Protein AF-A0A364LMA4-F1 (afdb_monomer)

Foldseek 3Di:
DDDPVVLVVLLVVLVVCCVVVVDLVSLVVSVVSLCVQQVDPVNCVPDVVVVVVSVVVVVVSVVVLVVVLVVLLVVLVVCLVVLVLLVSLVSLLVNVVSGDDDPVSVVVSQVSNQVSLVSLLVVVPDDDDDPLVQLVVDDCVRWFDPVLVVVLVVLVVCLVVQLPDALLSLLVNLLVLLVNCVQFLDDDPNATNGTDVLCQDPDPRNLVVLCSPRVSVCSNVDPGDDNCVSVVSSVSSNVSSVLNRLVCSLLSLLVSQLSSLVSLLSRFPVVCCVCQCQEPPHPLRSVLSNCSNQLSVDDQQADQDPNFRLHLDFFQFAPVPPQLLSVLLVLLRVCRNCVSLLVSLLSVLCSVPPSVLVNVQSVVVSCCVVPVDDGHRGDDRLSSVLSSLVVLVSLLLSLLLLLFAAPLLRRDDDPVNCVVVVVDLVVLVPQPVVVVVVVQVVDPDDDDDPVNSDDDPPPDDDDDDDDDDDDPDPVNVVVRVSVSVSVVSVLPRCDALLSFFNSSSSHRDHQDDLVALLSLLLLLLSLLCVLLCLDCSRNPPCSLVDLLADSLLSVLSNVLLLFVQWFVSVVLVVVSSVDSPLSVLSSQLSNVSSVVSSVVSSVVSVQFQQDAPDDSDGCVPRSVNSVSRSVSSSCVPVPPVPPPFQFAPFFLDDPVLLVLLCVLFDPVCNVVSVPCRGRTVVVCVVVVHALLNCLCVGLVPQDCPDPVSVVSSVSNNVSSVSSRVVVVVSVVVVVVVVVVVVVVSSVVSVVSNVCCCVPRNVSSVVSSVVSVVRNPDTDLDLLVLLVQLLVLVVSLVVNCVSVVLDDPDLVVSLVVQLVCLSRDVSSVSSLLSSLSSNLSSLVSNVLNAPCVQQPPVSNVCNLVSVVLSCCSSNPNQQRHDRSVSNSNSPRCSSSVSSNVVSCCNPPRNVSSVVSSVVVCVVCVVPPDDPPPPPPPDDDDDDDDDDPSDDPVCNVVVVVVVVVVNRDDDDPDDDDDDDDDDDDDDDDDDDDDDDDDDDDDDDDDDDDDDDDDDDDDDPDPDDDDDDDDDDDDDDDDDDDDDDDDDDDDDDDDDDDDD

Organism: NCBI:txid45073

Secondary structure (DSSP, 8-state):
---HHHHHHHHHHHHHHHHHTT-HHHHHHHHHHHHHHHT-HHHHTT-HHHHHHHHHHHHHHHHHHHHHHHHHHHHHHHHHHTT-HHHHHHHHHHHHHHS---HHHHHHHHHHHHHHHHHHHHHSTTS--SSTTTGGGS-HHHHB-HHHHHHHHHHHHHHHHHTTS-HHHHHHHHHHHHHHHHHHTS-BTTB-TTB-HHHH--SHHHHHHHHHHHHHHHGGG-SS--TTHHHHHHHHHHHHHHHHHHHHHHHHHHHHHHHHHHHHHTS-HHHHHHHGGGSTTGGGHHHHHHHHHHHTT---S--EETTEE---PPPP---TT-HHHHHHHHHHHHHHHTHHHHHHHHHHHIIIIIHHHHHHHHHHHHHHHHH-PPPPPPP--HHHHHHHHHHHHHHHHHHHHHHSPP-GGG----HHHHHHTT--TTGGGGS-HHHHHHHHTT-SSPP--HHHHSPP---PPPPP---------HHHHHHHHHHHHHHHHHHHHS--GGGS-HHHHHTT-----TTSHHHHHHHHHHHHHHHHHTSHHHHGGGGGG--SS-HHHHHHHHHHHT-TTSTTHHHHHHHHTT-HHHHHHHHHHHHHHHHHHHHHHHHHHTTS-------SS-GGGTHHHHHHHHHHHHHHH-SSS-----B-SS-SS-HHHHHHHHTTS-GGGHHHHHHHTTTB-HHHHHTT--GGGGHHHHHTTS-SSSHHHHHHHHHHHHHHHHHHHHHHHHHHHHHHHHHHHHHHHHHHHHHHHHHHHHHT-HHHHHHHHHHHHTTS-----HHHHHHHHHHHHHHHHHHHHHTT---S-HHHHHHHHHHHHHH-HHHHHHHHHHHHHHHHHHHHHHHHS-GGGT-HHHHHTHHHHHHHHHHHHHS-TTTSS-HHHHTTT--HHHHHHHHHHHHIIIIIHHHHHHHHHHHHHH-TT--SSSGGG-TT-----------S--TTSHHHHHHHHHHT-----------PPPPP-------------------------------------------PPP------PPPP-----------------S---

Mean predicted aligned error: 17.6 Å

Solvent-accessible surface area (backbone atoms only — not comparable to full-atom values): 61610 Å² total; per-residue (Å²): 132,88,52,83,65,52,59,55,50,53,40,51,48,29,45,50,48,15,67,75,65,69,32,62,72,31,45,53,55,27,49,59,52,50,50,62,49,65,74,29,70,80,56,37,78,73,34,64,74,54,44,52,48,51,50,52,52,49,49,53,47,50,50,53,53,45,53,51,49,60,47,52,54,50,52,23,53,53,30,40,75,74,67,37,38,41,62,16,44,39,52,49,51,49,55,66,69,78,46,95,68,53,73,69,57,49,52,52,46,53,51,52,42,41,52,42,53,56,48,44,50,66,74,63,64,86,81,76,92,64,72,62,53,60,40,69,65,68,53,65,82,74,49,35,35,68,69,50,54,52,53,50,52,50,50,67,68,44,47,77,58,49,74,70,54,54,70,68,58,34,49,54,46,40,52,53,44,52,47,49,44,63,65,33,64,49,63,55,93,91,37,50,62,39,46,45,59,65,62,69,40,93,46,75,66,13,47,50,49,33,32,72,63,39,23,66,72,51,52,69,76,52,98,61,80,56,95,62,48,56,58,54,43,42,52,50,28,55,46,30,58,47,22,41,53,48,48,51,53,36,53,56,46,33,52,47,51,17,53,36,24,43,50,58,55,70,46,56,70,67,63,50,61,69,51,28,84,30,37,75,61,37,90,55,30,56,65,60,46,39,48,46,23,48,61,44,54,43,66,51,36,62,58,67,60,99,81,34,70,47,40,82,73,74,81,48,54,46,64,88,77,43,60,68,53,40,51,29,47,50,48,53,48,51,52,51,44,46,39,39,60,56,55,43,60,48,44,64,54,28,65,76,64,30,47,59,42,53,50,59,42,48,52,40,52,52,43,26,77,75,70,65,48,83,78,68,67,36,67,74,43,61,56,57,51,38,52,49,53,51,52,48,54,52,50,51,50,52,50,48,60,23,64,35,51,73,51,64,87,37,52,34,72,57,67,68,60,45,62,73,69,64,65,63,73,66,71,57,69,68,63,61,59,65,63,49,54,57,46,69,76,68,58,91,68,87,70,84,54,71,75,72,68,42,80,74,81,79,79,70,73,86,76,77,98,70,81,89,68,82,80,76,50,68,69,55,56,51,46,47,49,50,48,52,55,32,55,52,43,51,72,68,55,62,82,42,78,89,66,44,19,50,50,59,41,51,58,66,60,73,90,64,65,53,84,43,62,42,48,41,38,23,48,53,34,47,48,28,48,53,14,46,62,60,36,59,92,67,48,45,79,58,47,84,73,56,42,85,48,48,55,72,44,37,38,48,43,19,58,39,66,57,34,40,57,50,37,46,31,44,61,57,48,57,52,55,75,67,34,46,65,60,48,52,48,39,51,54,31,38,24,53,48,38,54,50,50,52,49,52,51,24,58,53,42,72,69,42,48,83,68,69,89,64,76,78,60,54,58,86,78,39,50,69,38,46,44,51,26,51,54,27,48,45,61,75,58,41,88,63,70,71,73,72,76,45,60,46,100,61,46,41,39,56,69,72,56,44,53,53,46,48,77,69,40,60,75,90,50,40,66,61,54,58,50,46,35,30,34,39,41,45,63,35,62,76,69,72,51,51,54,52,71,44,49,62,73,63,40,65,93,50,50,80,85,43,73,63,44,38,49,47,52,52,51,48,50,52,52,26,49,52,22,29,55,50,49,51,51,54,51,53,53,49,53,54,48,50,54,48,52,54,49,53,51,52,50,50,39,53,47,46,10,51,51,34,32,64,76,60,27,49,55,58,46,51,51,25,58,48,58,60,65,31,63,80,50,75,69,84,52,66,66,60,43,48,52,54,35,48,55,48,52,52,52,50,49,54,46,35,60,76,69,67,68,85,60,99,42,66,66,60,39,24,56,51,43,29,48,48,42,70,74,34,62,48,49,32,34,23,49,46,42,50,51,28,32,42,44,41,20,51,56,55,43,56,76,70,44,69,40,60,80,51,38,53,69,60,45,74,41,41,66,57,44,53,51,49,27,51,34,48,74,75,40,40,71,70,76,56,51,52,69,81,42,33,47,67,80,69,41,65,57,54,51,48,52,20,46,52,49,34,46,38,65,75,56,45,50,58,34,51,53,49,42,52,50,52,47,52,71,75,48,69,87,72,72,89,75,77,79,90,74,70,90,84,76,88,90,82,89,87,81,96,71,85,77,89,70,65,87,83,47,56,69,60,48,55,59,42,56,70,62,59,75,62,87,83,90,74,93,72,79,93,74,82,79,82,85,95,81,82,90,88,83,85,88,82,87,87,89,83,84,84,90,86,89,87,75,91,78,89,80,85,90,88,86,85,84,87,79,90,80,86,78,90,78,98,78,88,86,86,80,87,84,82,84,90,77,89,79,88,86,87,82,91,79,86,88,80,89,87,81,91,82,85,84,89,87,80,90,88,86,91,79,81,130

Structure (mmCIF, N/CA/C/O backbone):
data_AF-A0A364LMA4-F1
#
_entry.id   AF-A0A364LMA4-F1
#
loop_
_atom_site.group_PDB
_atom_site.id
_atom_site.type_symbol
_atom_site.label_atom_id
_atom_site.label_alt_id
_atom_site.label_comp_id
_atom_site.label_asym_id
_atom_site.label_entity_id
_atom_site.label_seq_id
_atom_site.pdbx_PDB_ins_code
_atom_site.Cartn_x
_atom_site.Cartn_y
_atom_site.Cartn_z
_atom_site.occupancy
_atom_site.B_iso_or_equiv
_atom_site.auth_seq_id
_atom_site.auth_comp_id
_atom_site.auth_asym_id
_atom_site.auth_atom_id
_atom_site.pdbx_PDB_model_num
ATOM 1 N N . MET A 1 1 ? 43.798 24.515 -66.385 1.00 51.62 1 MET A N 1
ATOM 2 C CA . MET A 1 1 ? 43.358 23.100 -66.488 1.00 51.62 1 MET A CA 1
ATOM 3 C C . MET A 1 1 ? 44.584 22.211 -66.308 1.00 51.62 1 MET A C 1
ATOM 5 O O . MET A 1 1 ? 45.626 22.603 -66.818 1.00 51.62 1 MET A O 1
ATOM 9 N N . LYS A 1 2 ? 44.488 21.065 -65.613 1.00 50.16 2 LYS A N 1
ATOM 10 C CA . LYS A 1 2 ? 45.604 20.097 -65.507 1.00 50.16 2 LYS A CA 1
ATOM 11 C C . LYS A 1 2 ? 46.004 19.555 -66.888 1.00 50.16 2 LYS A C 1
ATOM 13 O O . LYS A 1 2 ? 45.158 19.408 -67.772 1.00 50.16 2 LYS A O 1
ATOM 18 N N . ASN A 1 3 ? 47.282 19.243 -67.067 1.00 67.06 3 ASN A N 1
ATOM 19 C CA . ASN A 1 3 ? 47.852 18.698 -68.295 1.00 67.06 3 ASN A CA 1
ATOM 20 C C . ASN A 1 3 ? 47.410 17.232 -68.512 1.00 67.06 3 ASN A C 1
ATOM 22 O O . ASN A 1 3 ? 47.286 16.439 -67.577 1.00 67.06 3 ASN A O 1
ATOM 26 N N . LYS A 1 4 ? 47.229 16.846 -69.781 1.00 59.56 4 LYS A N 1
ATOM 27 C CA . LYS A 1 4 ? 46.900 15.488 -70.257 1.00 59.56 4 LYS A CA 1
ATOM 28 C C . LYS A 1 4 ? 47.832 14.397 -69.697 1.00 59.56 4 LYS A C 1
ATOM 30 O O . LYS A 1 4 ? 47.393 13.262 -69.517 1.00 59.56 4 LYS A O 1
ATOM 35 N N . GLN A 1 5 ? 49.096 14.718 -69.400 1.00 65.06 5 GLN A N 1
ATOM 36 C CA . GLN A 1 5 ? 50.018 13.784 -68.736 1.00 65.06 5 GLN A CA 1
ATOM 37 C C . GLN A 1 5 ? 49.796 13.661 -67.219 1.00 65.06 5 GLN A C 1
ATOM 39 O O . GLN A 1 5 ? 49.974 12.570 -66.676 1.00 65.06 5 GLN A O 1
ATOM 44 N N . GLU A 1 6 ? 49.395 14.736 -66.536 1.00 70.88 6 GLU A N 1
ATOM 45 C CA . GLU A 1 6 ? 49.190 14.748 -65.081 1.00 70.88 6 GLU A CA 1
ATOM 46 C C . GLU A 1 6 ? 48.017 13.856 -64.694 1.00 70.88 6 GLU A C 1
ATOM 48 O O . GLU A 1 6 ? 48.200 12.947 -63.895 1.00 70.88 6 GLU A O 1
ATOM 53 N N . LEU A 1 7 ? 46.862 14.011 -65.352 1.00 65.62 7 LEU A N 1
ATOM 54 C CA . LEU A 1 7 ? 45.680 13.172 -65.108 1.00 65.62 7 LEU A CA 1
ATOM 55 C C . LEU A 1 7 ? 45.976 11.672 -65.306 1.00 65.62 7 LEU A C 1
ATOM 57 O O . LEU A 1 7 ? 45.447 10.830 -64.584 1.00 65.62 7 LEU A O 1
ATOM 61 N N . ARG A 1 8 ? 46.872 11.317 -66.242 1.00 64.31 8 ARG A N 1
ATOM 62 C CA . ARG A 1 8 ? 47.302 9.923 -66.458 1.00 64.31 8 ARG A CA 1
ATOM 63 C C . ARG A 1 8 ? 48.266 9.424 -65.374 1.00 64.31 8 ARG A C 1
ATOM 65 O O . ARG A 1 8 ? 48.234 8.237 -65.052 1.00 64.31 8 ARG A O 1
ATOM 72 N N . ARG A 1 9 ? 49.120 10.293 -64.816 1.00 73.19 9 ARG A N 1
ATOM 73 C CA . ARG A 1 9 ? 49.971 9.978 -63.651 1.00 73.19 9 ARG A CA 1
ATOM 74 C C . ARG A 1 9 ? 49.128 9.840 -62.384 1.00 73.19 9 ARG A C 1
ATOM 76 O O . ARG A 1 9 ? 49.294 8.864 -61.668 1.00 73.19 9 ARG A O 1
ATOM 83 N N . GLU A 1 10 ? 48.191 10.758 -62.170 1.00 73.88 10 GLU A N 1
ATOM 84 C CA . GLU A 1 10 ? 47.238 10.791 -61.059 1.00 73.88 10 GLU A CA 1
ATOM 85 C C . GLU A 1 10 ? 46.357 9.532 -61.053 1.00 73.88 10 GLU A C 1
ATOM 87 O O . GLU A 1 10 ? 46.352 8.805 -60.064 1.00 73.88 10 GLU A O 1
ATOM 92 N N . TYR A 1 11 ? 45.749 9.163 -62.189 1.00 66.56 11 TYR A N 1
ATOM 93 C CA . TYR A 1 11 ? 45.024 7.892 -62.335 1.00 66.56 11 TYR A CA 1
ATOM 94 C C . TYR A 1 11 ? 45.894 6.662 -62.029 1.00 66.56 11 TYR A C 1
ATOM 96 O O . TYR A 1 11 ? 45.489 5.784 -61.269 1.00 66.56 11 TYR A O 1
ATOM 104 N N . LYS A 1 12 ? 47.109 6.586 -62.597 1.00 70.12 12 LYS A N 1
ATOM 105 C CA . LYS A 1 12 ? 48.017 5.450 -62.354 1.00 70.12 12 LYS A CA 1
ATOM 106 C C . LYS A 1 12 ? 48.501 5.381 -60.904 1.00 70.12 12 LYS A C 1
ATOM 108 O O . LYS A 1 12 ? 48.695 4.279 -60.401 1.00 70.12 12 LYS A O 1
ATOM 113 N N . ALA A 1 13 ? 48.684 6.519 -60.237 1.00 73.94 13 ALA A N 1
ATOM 114 C CA . ALA A 1 13 ? 49.004 6.574 -58.817 1.00 73.94 13 ALA A CA 1
ATOM 115 C C . ALA A 1 13 ? 47.819 6.093 -57.969 1.00 73.94 13 ALA A C 1
ATOM 117 O O . ALA A 1 13 ? 48.020 5.247 -57.103 1.00 73.94 13 ALA A O 1
ATOM 118 N N . LEU A 1 14 ? 46.595 6.543 -58.272 1.00 65.44 14 LEU A N 1
ATOM 119 C CA . LEU A 1 14 ? 45.371 6.091 -57.603 1.00 65.44 14 LEU A CA 1
ATOM 120 C C . LEU A 1 14 ? 45.152 4.581 -57.774 1.00 65.44 14 LEU A C 1
ATOM 122 O O . LEU A 1 14 ? 44.964 3.904 -56.771 1.00 65.44 14 LEU A O 1
ATOM 126 N N . ILE A 1 15 ? 45.269 4.022 -58.987 1.00 63.66 15 ILE A N 1
ATOM 127 C CA . ILE A 1 15 ? 45.164 2.564 -59.195 1.00 63.66 15 ILE A CA 1
ATOM 128 C C . ILE A 1 15 ? 46.314 1.797 -58.537 1.00 63.66 15 ILE A C 1
ATOM 130 O O . ILE A 1 15 ? 46.065 0.751 -57.942 1.00 63.66 15 ILE A O 1
ATOM 134 N N . LYS A 1 16 ? 47.562 2.290 -58.575 1.00 71.38 16 LYS A N 1
ATOM 135 C CA . LYS A 1 16 ? 48.663 1.620 -57.863 1.00 71.38 16 LYS A CA 1
ATOM 136 C C . LYS A 1 16 ? 48.410 1.614 -56.351 1.00 71.38 16 LYS A C 1
ATOM 138 O O . LYS A 1 16 ? 48.571 0.573 -55.730 1.00 71.38 16 LYS A O 1
ATOM 143 N N . GLN A 1 17 ? 47.961 2.729 -55.773 1.00 62.47 17 GLN A N 1
ATOM 144 C CA . GLN A 1 17 ? 47.570 2.805 -54.362 1.00 62.47 17 GLN A CA 1
ATOM 145 C C . GLN A 1 17 ? 46.386 1.876 -54.051 1.00 62.47 17 GLN A C 1
ATOM 147 O O . GLN A 1 17 ? 46.438 1.138 -53.074 1.00 62.47 17 GLN A O 1
ATOM 152 N N . ALA A 1 18 ? 45.355 1.853 -54.896 1.00 59.16 18 ALA A N 1
ATOM 153 C CA . ALA A 1 18 ? 44.187 0.996 -54.722 1.00 59.16 18 ALA A CA 1
ATOM 154 C C . ALA A 1 18 ? 44.549 -0.501 -54.760 1.00 59.16 18 ALA A C 1
ATOM 156 O O . ALA A 1 18 ? 44.084 -1.259 -53.913 1.00 59.16 18 ALA A O 1
ATOM 157 N N . LYS A 1 19 ? 45.446 -0.914 -55.669 1.00 59.12 19 LYS A N 1
ATOM 158 C CA . LYS A 1 19 ? 45.967 -2.289 -55.747 1.00 59.12 19 LYS A CA 1
ATOM 159 C C . LYS A 1 19 ? 46.896 -2.642 -54.583 1.00 59.12 19 LYS A C 1
ATOM 161 O O . LYS A 1 19 ? 46.720 -3.689 -53.972 1.00 59.12 19 LYS A O 1
ATOM 166 N N . THR A 1 20 ? 47.867 -1.787 -54.256 1.00 62.53 20 THR A N 1
ATOM 167 C CA . THR A 1 20 ? 48.863 -2.060 -53.202 1.00 62.53 20 THR A CA 1
ATOM 168 C C . THR A 1 20 ? 48.271 -2.006 -51.790 1.00 62.53 20 THR A C 1
ATOM 170 O O . THR A 1 20 ? 48.684 -2.792 -50.946 1.00 62.53 20 THR A O 1
ATOM 173 N N . PHE A 1 21 ? 47.290 -1.135 -51.532 1.00 51.31 21 PHE A N 1
ATOM 174 C CA . PHE A 1 21 ? 46.684 -0.940 -50.205 1.00 51.31 21 PHE A CA 1
ATOM 175 C C . PHE A 1 21 ? 45.222 -1.418 -50.112 1.00 51.31 21 PHE A C 1
ATOM 177 O O . PHE A 1 21 ? 44.531 -1.058 -49.165 1.00 51.31 21 PHE A O 1
ATOM 184 N N . LYS A 1 22 ? 44.725 -2.172 -51.109 1.00 56.25 22 LYS A N 1
ATOM 185 C CA . LYS A 1 22 ? 43.326 -2.655 -51.224 1.00 56.25 22 LYS A CA 1
ATOM 186 C C . LYS A 1 22 ? 42.257 -1.574 -50.961 1.00 56.25 22 LYS A C 1
ATOM 188 O O . LYS A 1 22 ? 41.196 -1.849 -50.412 1.00 56.25 22 LYS A O 1
ATOM 193 N N . ASN A 1 23 ? 42.540 -0.323 -51.326 1.00 56.50 23 ASN A N 1
ATOM 194 C CA . ASN A 1 23 ? 41.771 0.830 -50.859 1.00 56.50 23 ASN A CA 1
ATOM 195 C C . ASN A 1 23 ? 40.605 1.177 -51.808 1.00 56.50 23 ASN A C 1
ATOM 197 O O . ASN A 1 23 ? 40.807 1.766 -52.871 1.00 56.50 23 ASN A O 1
ATOM 201 N N . GLU A 1 24 ? 39.378 0.849 -51.399 1.00 51.91 24 GLU A N 1
ATOM 202 C CA . GLU A 1 24 ? 38.135 1.063 -52.161 1.00 51.91 24 GLU A CA 1
ATOM 203 C C . GLU A 1 24 ? 37.898 2.543 -52.517 1.00 51.91 24 GLU A C 1
ATOM 205 O O . GLU A 1 24 ? 37.642 2.879 -53.674 1.00 51.91 24 GLU A O 1
ATOM 210 N N . LYS A 1 25 ? 38.144 3.465 -51.575 1.00 58.50 25 LYS A N 1
ATOM 211 C CA . LYS A 1 25 ? 38.061 4.922 -51.806 1.00 58.50 25 LYS A CA 1
ATOM 212 C C . LYS A 1 25 ? 39.024 5.385 -52.913 1.00 58.50 25 LYS A C 1
ATOM 214 O O . LYS A 1 25 ? 38.709 6.325 -53.645 1.00 58.50 25 LYS A O 1
ATOM 219 N N . LYS A 1 26 ? 40.170 4.711 -53.095 1.00 60.72 26 LYS A N 1
ATOM 220 C CA . LYS A 1 26 ? 41.109 4.951 -54.208 1.00 60.72 26 LYS A CA 1
ATOM 221 C C . LYS A 1 26 ? 40.655 4.327 -55.530 1.00 60.72 26 LYS A C 1
ATOM 223 O O . LYS A 1 26 ? 40.875 4.958 -56.565 1.00 60.72 26 LYS A O 1
ATOM 228 N N . TYR A 1 27 ? 39.973 3.179 -55.519 1.00 58.88 27 TYR A N 1
ATOM 229 C CA . TYR A 1 27 ? 39.306 2.647 -56.716 1.00 58.88 27 TYR A CA 1
ATOM 230 C C . TYR A 1 27 ? 38.199 3.592 -57.206 1.00 58.88 27 TYR A C 1
ATOM 232 O O . TYR A 1 27 ? 38.192 3.949 -58.383 1.00 58.88 27 TYR A O 1
ATOM 240 N N . THR A 1 28 ? 37.339 4.099 -56.319 1.00 55.16 28 THR A N 1
ATOM 241 C CA . THR A 1 28 ? 36.265 5.043 -56.685 1.00 55.16 28 THR A CA 1
ATOM 242 C C . THR A 1 28 ? 36.814 6.391 -57.171 1.00 55.16 28 THR A C 1
ATOM 244 O O . THR A 1 28 ? 36.347 6.923 -58.180 1.00 55.16 28 THR A O 1
ATOM 247 N N . GLN A 1 29 ? 37.875 6.918 -56.542 1.00 63.94 29 GLN A N 1
ATOM 248 C CA . GLN A 1 29 ? 38.588 8.104 -57.048 1.00 63.94 29 GLN A CA 1
ATOM 249 C C . GLN A 1 29 ? 39.199 7.865 -58.441 1.00 63.94 29 GLN A C 1
ATOM 251 O O . GLN A 1 29 ? 39.145 8.753 -59.294 1.00 63.94 29 GLN A O 1
ATOM 256 N N . ALA A 1 30 ? 39.743 6.672 -58.708 1.00 63.75 30 ALA A N 1
ATOM 257 C CA . ALA A 1 30 ? 40.220 6.311 -60.040 1.00 63.75 30 ALA A CA 1
ATOM 258 C C . ALA A 1 30 ? 39.063 6.216 -61.052 1.00 63.75 30 ALA A C 1
ATOM 260 O O . ALA A 1 30 ? 39.178 6.778 -62.140 1.00 63.75 30 ALA A O 1
ATOM 261 N N . ALA A 1 31 ? 37.941 5.580 -60.696 1.00 60.72 31 ALA A N 1
ATOM 262 C CA . ALA A 1 31 ? 36.748 5.448 -61.538 1.00 60.72 31 ALA A CA 1
ATOM 263 C C . ALA A 1 31 ? 36.247 6.813 -62.039 1.00 60.72 31 ALA A C 1
ATOM 265 O O . ALA A 1 31 ? 36.173 7.053 -63.245 1.00 60.72 31 ALA A O 1
ATOM 266 N N . GLN A 1 32 ? 36.029 7.751 -61.112 1.00 66.62 32 GLN A N 1
ATOM 267 C CA . GLN A 1 32 ? 35.590 9.116 -61.419 1.00 66.62 32 GLN A CA 1
ATOM 268 C C . GLN A 1 32 ? 36.593 9.881 -62.298 1.00 66.62 32 GLN A C 1
ATOM 270 O O . GLN A 1 32 ? 36.191 10.686 -63.142 1.00 66.62 32 GLN A O 1
ATOM 275 N N . LEU A 1 33 ? 37.902 9.643 -62.137 1.00 68.12 33 LEU A N 1
ATOM 276 C CA . LEU A 1 33 ? 38.917 10.232 -63.014 1.00 68.12 33 LEU A CA 1
ATOM 277 C C . LEU A 1 33 ? 38.925 9.576 -64.408 1.00 68.12 33 LEU A C 1
ATOM 279 O O . LEU A 1 33 ? 39.168 10.263 -65.397 1.00 68.12 33 LEU A O 1
ATOM 283 N N . CYS A 1 34 ? 38.622 8.276 -64.502 1.00 65.69 34 CYS A N 1
ATOM 284 C CA . CYS A 1 34 ? 38.483 7.545 -65.764 1.00 65.69 34 CYS A CA 1
ATOM 285 C C . CYS A 1 34 ? 37.318 8.095 -66.594 1.00 65.69 34 CYS A C 1
ATOM 287 O O . CYS A 1 34 ? 37.498 8.443 -67.760 1.00 65.69 34 CYS A O 1
ATOM 289 N N . ASP A 1 35 ? 36.151 8.272 -65.975 1.00 65.94 35 ASP A N 1
ATOM 290 C CA . ASP A 1 35 ? 34.972 8.801 -66.662 1.00 65.94 35 ASP A CA 1
ATOM 291 C C . ASP A 1 35 ? 35.116 10.292 -67.012 1.00 65.94 35 ASP A C 1
ATOM 293 O O . ASP A 1 35 ? 34.700 10.705 -68.093 1.00 65.94 35 ASP A O 1
ATOM 297 N N . LYS A 1 36 ? 35.847 11.086 -66.212 1.00 70.06 36 LYS A N 1
ATOM 298 C CA . LYS A 1 36 ? 36.274 12.447 -66.606 1.00 70.06 36 LYS A CA 1
ATOM 299 C C . LYS A 1 36 ? 37.266 12.476 -67.781 1.00 70.06 36 LYS A C 1
ATOM 301 O O . LYS A 1 36 ? 37.341 13.488 -68.479 1.00 70.06 36 LYS A O 1
ATOM 306 N N . ILE A 1 37 ? 38.027 11.403 -68.015 1.00 66.31 37 ILE A N 1
ATOM 307 C CA . ILE A 1 37 ? 38.918 11.261 -69.182 1.00 66.31 37 ILE A CA 1
ATOM 308 C C . ILE A 1 37 ? 38.130 10.806 -70.422 1.00 66.31 37 ILE A C 1
ATOM 310 O O . ILE A 1 37 ? 38.378 11.319 -71.513 1.00 66.31 37 ILE A O 1
ATOM 314 N N . LEU A 1 38 ? 37.181 9.878 -70.261 1.00 63.97 38 LEU A N 1
ATOM 315 C CA . LEU A 1 38 ? 36.340 9.348 -71.342 1.00 63.97 38 LEU A CA 1
ATOM 316 C C . LEU A 1 38 ? 35.290 10.364 -71.824 1.00 63.97 38 LEU A C 1
ATOM 318 O O . LEU A 1 38 ? 35.118 10.539 -73.029 1.00 63.97 38 LEU A O 1
ATOM 322 N N . GLY A 1 39 ? 34.641 11.081 -70.904 1.00 62.38 39 GLY A N 1
ATOM 323 C CA . GLY A 1 39 ? 33.581 12.057 -71.183 1.00 62.38 39 GLY A CA 1
ATOM 324 C C . GLY A 1 39 ? 34.046 13.402 -71.758 1.00 62.38 39 GLY A C 1
ATOM 325 O O . GLY A 1 39 ? 33.250 14.334 -71.834 1.00 62.38 39 GLY A O 1
ATOM 326 N N . ASN A 1 40 ? 35.318 13.547 -72.148 1.00 66.56 40 ASN A N 1
ATOM 327 C CA . ASN A 1 40 ? 35.863 14.786 -72.709 1.00 66.56 40 ASN A CA 1
ATOM 328 C C . ASN A 1 40 ? 36.158 14.632 -74.219 1.00 66.56 40 ASN A C 1
ATOM 330 O O . ASN A 1 40 ? 37.181 14.035 -74.576 1.00 66.56 40 ASN A O 1
ATOM 334 N N . PRO A 1 41 ? 35.342 15.224 -75.120 1.00 59.62 41 PRO A N 1
ATOM 335 C CA . PRO A 1 41 ? 35.488 15.055 -76.571 1.00 59.62 41 PRO A CA 1
ATOM 336 C C . PRO A 1 41 ? 36.858 15.464 -77.134 1.00 59.62 41 PRO A C 1
ATOM 338 O O . PRO A 1 41 ? 37.348 14.869 -78.094 1.00 59.62 41 PRO A O 1
ATOM 341 N N . LYS A 1 42 ? 37.526 16.453 -76.518 1.00 60.88 42 LYS A N 1
ATOM 342 C CA . LYS A 1 42 ? 38.857 16.918 -76.952 1.00 60.88 42 LYS A CA 1
ATOM 343 C C . LYS A 1 42 ? 39.973 15.929 -76.582 1.00 60.88 42 LYS A C 1
ATOM 345 O O . LYS A 1 42 ? 41.038 15.941 -77.204 1.00 60.88 42 LYS A O 1
ATOM 350 N N . LEU A 1 43 ? 39.751 15.060 -75.591 1.00 57.22 43 LEU A N 1
ATOM 351 C CA . LEU A 1 43 ? 40.700 14.018 -75.187 1.00 57.22 43 LEU A CA 1
ATOM 352 C C . LEU A 1 43 ? 40.501 12.705 -75.948 1.00 57.22 43 LEU A C 1
ATOM 354 O O . LEU A 1 43 ? 41.506 12.096 -76.322 1.00 57.22 43 LEU A O 1
ATOM 358 N N . SER A 1 44 ? 39.254 12.304 -76.215 1.00 53.50 44 SER A N 1
ATOM 359 C CA . SER A 1 44 ? 38.937 11.086 -76.972 1.00 53.50 44 SER A CA 1
ATOM 360 C C . SER A 1 44 ? 39.286 11.218 -78.459 1.00 53.50 44 SER A C 1
ATOM 362 O O . SER A 1 44 ? 40.014 10.378 -78.989 1.00 53.50 44 SER A O 1
ATOM 364 N N . GLY A 1 45 ? 38.875 12.310 -79.115 1.00 55.12 45 GLY A N 1
ATOM 365 C CA . GLY A 1 45 ? 39.089 12.515 -80.555 1.00 55.12 45 GLY A CA 1
ATOM 366 C C . GLY A 1 45 ? 40.551 12.709 -80.988 1.00 55.12 45 GLY A C 1
ATOM 367 O O . GLY A 1 45 ? 40.869 12.530 -82.157 1.00 55.12 45 GLY A O 1
ATOM 368 N N . THR A 1 46 ? 41.464 13.050 -80.068 1.00 51.97 46 THR A N 1
ATOM 369 C CA . THR A 1 46 ? 42.866 13.388 -80.405 1.00 51.97 46 THR A CA 1
ATOM 370 C C . THR A 1 46 ? 43.874 12.254 -80.201 1.00 51.97 46 THR A C 1
ATOM 372 O O . THR A 1 46 ? 45.057 12.440 -80.482 1.00 51.97 46 THR A O 1
ATOM 375 N N . SER A 1 47 ? 43.473 11.084 -79.686 1.00 53.50 47 SER A N 1
ATOM 376 C CA . SER A 1 47 ? 44.347 9.899 -79.663 1.00 53.50 47 SER A CA 1
ATOM 377 C C . SER A 1 47 ? 43.568 8.607 -79.370 1.00 53.50 47 SER A C 1
ATOM 379 O O . SER A 1 47 ? 43.272 8.341 -78.199 1.00 53.50 47 SER A O 1
ATOM 381 N N . PRO A 1 48 ? 43.302 7.736 -80.367 1.00 57.84 48 PRO A N 1
ATOM 382 C CA . PRO A 1 48 ? 42.578 6.486 -80.128 1.00 57.84 48 PRO A CA 1
ATOM 383 C C . PRO A 1 48 ? 43.297 5.586 -79.113 1.00 57.84 48 PRO A C 1
ATOM 385 O O . PRO A 1 48 ? 42.648 5.022 -78.243 1.00 57.84 48 PRO A O 1
ATOM 388 N N . LYS A 1 49 ? 44.641 5.562 -79.098 1.00 57.69 49 LYS A N 1
ATOM 389 C CA . LYS A 1 49 ? 45.439 4.822 -78.095 1.00 57.69 49 LYS A CA 1
ATOM 390 C C . LYS A 1 49 ? 45.126 5.213 -76.640 1.00 57.69 49 LYS A C 1
ATOM 392 O O . LYS A 1 49 ? 45.353 4.407 -75.737 1.00 57.69 49 LYS A O 1
ATOM 397 N N . ILE A 1 50 ? 44.622 6.426 -76.388 1.00 54.03 50 ILE A N 1
ATOM 398 C CA . ILE A 1 50 ? 44.220 6.883 -75.048 1.00 54.03 50 ILE A CA 1
ATOM 399 C C . ILE A 1 50 ? 42.786 6.453 -74.731 1.00 54.03 50 ILE A C 1
ATOM 401 O O . ILE A 1 50 ? 42.558 5.984 -73.620 1.00 54.03 50 ILE A O 1
ATOM 405 N N . ALA A 1 51 ? 41.863 6.509 -75.696 1.00 56.22 51 ALA A N 1
ATOM 406 C CA . ALA A 1 51 ? 40.528 5.928 -75.546 1.00 56.22 51 ALA A CA 1
ATOM 407 C C . ALA A 1 51 ? 40.603 4.406 -75.313 1.00 56.22 51 ALA A C 1
ATOM 409 O O . ALA A 1 51 ? 40.032 3.914 -74.347 1.00 56.22 51 ALA A O 1
ATOM 410 N N . THR A 1 52 ? 41.408 3.674 -76.095 1.00 61.91 52 THR A N 1
ATOM 411 C CA . THR A 1 52 ? 41.671 2.238 -75.886 1.00 61.91 52 THR A CA 1
ATOM 412 C C . THR A 1 52 ? 42.340 1.969 -74.537 1.00 61.91 52 THR A C 1
ATOM 414 O O . THR A 1 52 ? 41.938 1.039 -73.847 1.00 61.91 52 THR A O 1
ATOM 417 N N . SER A 1 53 ? 43.309 2.799 -74.113 1.00 56.34 53 SER A N 1
ATOM 418 C CA . SER A 1 53 ? 43.892 2.685 -72.765 1.00 56.34 53 SER A CA 1
ATOM 419 C C . SER A 1 53 ? 42.817 2.839 -71.688 1.00 56.34 53 SER A C 1
ATOM 421 O O . SER A 1 53 ? 42.751 2.021 -70.782 1.00 56.34 53 SER A O 1
ATOM 423 N N . ALA A 1 54 ? 41.979 3.875 -71.772 1.00 55.22 54 ALA A N 1
ATOM 424 C CA . ALA A 1 54 ? 40.939 4.145 -70.785 1.00 55.22 54 ALA A CA 1
ATOM 425 C C . ALA A 1 54 ? 39.826 3.082 -70.804 1.00 55.22 54 ALA A C 1
ATOM 427 O O . ALA A 1 54 ? 39.347 2.712 -69.741 1.00 55.22 54 ALA A O 1
ATOM 428 N N . MET A 1 55 ? 39.476 2.517 -71.965 1.00 62.00 55 MET A N 1
ATOM 429 C CA . MET A 1 55 ? 38.569 1.366 -72.063 1.00 62.00 55 MET A CA 1
ATOM 430 C C . MET A 1 55 ? 39.165 0.094 -71.453 1.00 62.00 55 MET A C 1
ATOM 432 O O . MET A 1 55 ? 38.479 -0.567 -70.682 1.00 62.00 55 MET A O 1
ATOM 436 N N . MET A 1 56 ? 40.432 -0.239 -71.735 1.00 62.78 56 MET A N 1
ATOM 437 C CA . MET A 1 56 ? 41.105 -1.380 -71.096 1.00 62.78 56 MET A CA 1
ATOM 438 C C . MET A 1 56 ? 41.191 -1.200 -69.578 1.00 62.78 56 MET A C 1
ATOM 440 O O . MET A 1 56 ? 40.888 -2.128 -68.842 1.00 62.78 56 MET A O 1
ATOM 444 N N . LEU A 1 57 ? 41.533 0.001 -69.110 1.00 54.69 57 LEU A N 1
ATOM 445 C CA . LEU A 1 57 ? 41.636 0.315 -67.683 1.00 54.69 57 LEU A CA 1
ATOM 446 C C . LEU A 1 57 ? 40.254 0.385 -66.999 1.00 54.69 57 LEU A C 1
ATOM 448 O O . LEU A 1 57 ? 40.135 0.014 -65.836 1.00 54.69 57 LEU A O 1
ATOM 452 N N . LYS A 1 58 ? 39.189 0.783 -67.714 1.00 61.84 58 LYS A N 1
ATOM 453 C CA . LYS A 1 58 ? 37.798 0.675 -67.239 1.00 61.84 58 LYS A CA 1
ATOM 454 C C . LYS A 1 58 ? 37.319 -0.781 -67.212 1.00 61.84 58 LYS A C 1
ATOM 456 O O . LYS A 1 58 ? 36.606 -1.142 -66.285 1.00 61.84 58 LYS A O 1
ATOM 461 N N . LYS A 1 59 ? 37.746 -1.632 -68.154 1.00 65.25 59 LYS A N 1
ATOM 462 C CA . LYS A 1 59 ? 37.494 -3.085 -68.122 1.00 65.25 59 LYS A CA 1
ATOM 463 C C . LYS A 1 59 ? 38.223 -3.755 -66.955 1.00 65.25 59 LYS A C 1
ATOM 465 O O . LYS A 1 59 ? 37.585 -4.476 -66.206 1.00 65.25 59 LYS A O 1
ATOM 470 N N . GLU A 1 60 ? 39.503 -3.445 -66.751 1.00 64.06 60 GLU A N 1
ATOM 471 C CA . GLU A 1 60 ? 40.307 -3.924 -65.615 1.00 64.06 60 GLU A CA 1
ATOM 472 C C . GLU A 1 60 ? 39.706 -3.473 -64.271 1.00 64.06 60 GLU A C 1
ATOM 474 O O . GLU A 1 60 ? 39.651 -4.250 -63.322 1.00 64.06 60 GLU A O 1
ATOM 479 N N . LEU A 1 61 ? 39.191 -2.239 -64.195 1.00 60.25 61 LEU A N 1
ATOM 480 C CA . LEU A 1 61 ? 38.439 -1.755 -63.036 1.00 60.25 61 LEU A CA 1
ATOM 481 C C . LEU A 1 61 ? 37.136 -2.549 -62.832 1.00 60.25 61 LEU A C 1
ATOM 483 O O . LEU A 1 61 ? 36.882 -2.986 -61.719 1.00 60.25 61 LEU A O 1
ATOM 487 N N . ILE A 1 62 ? 36.339 -2.768 -63.885 1.00 63.22 62 ILE A N 1
ATOM 488 C CA . ILE A 1 62 ? 35.096 -3.560 -63.825 1.00 63.22 62 ILE A CA 1
ATOM 489 C C . ILE A 1 62 ? 35.379 -5.010 -63.406 1.00 63.22 62 ILE A C 1
ATOM 491 O O . ILE A 1 62 ? 34.615 -5.570 -62.627 1.00 63.22 62 ILE A O 1
ATOM 495 N N . GLU A 1 63 ? 36.472 -5.611 -63.877 1.00 66.69 63 GLU A N 1
ATOM 496 C CA . GLU A 1 63 ? 36.895 -6.962 -63.493 1.00 66.69 63 GLU A CA 1
ATOM 497 C C . GLU A 1 63 ? 37.285 -7.019 -62.007 1.00 66.69 63 GLU A C 1
ATOM 499 O O . GLU A 1 63 ? 36.764 -7.866 -61.287 1.00 66.69 63 GLU A O 1
ATOM 504 N N . LEU A 1 64 ? 38.067 -6.056 -61.502 1.00 63.50 64 LEU A N 1
ATOM 505 C CA . LEU A 1 64 ? 38.404 -5.953 -60.071 1.00 63.50 64 LEU A CA 1
ATOM 506 C C . LEU A 1 64 ? 37.181 -5.657 -59.185 1.00 63.50 64 LEU A C 1
ATOM 508 O O . LEU A 1 64 ? 37.042 -6.226 -58.102 1.00 63.50 64 LEU A O 1
ATOM 512 N N . THR A 1 65 ? 36.265 -4.795 -59.634 1.00 63.94 65 THR A N 1
ATOM 513 C CA . THR A 1 65 ? 34.993 -4.541 -58.943 1.00 63.94 65 THR A CA 1
ATOM 514 C C . THR A 1 65 ? 34.129 -5.802 -58.921 1.00 63.94 65 THR A C 1
ATOM 516 O O . THR A 1 65 ? 33.558 -6.124 -57.882 1.00 63.94 65 THR A O 1
ATOM 519 N N . LYS A 1 66 ? 34.080 -6.565 -60.020 1.00 69.25 66 LYS A N 1
ATOM 520 C CA . LYS A 1 66 ? 33.365 -7.844 -60.080 1.00 69.25 66 LYS A CA 1
ATOM 521 C C . LYS A 1 66 ? 33.981 -8.886 -59.144 1.00 69.25 66 LYS A C 1
ATOM 523 O O . LYS A 1 66 ? 33.235 -9.531 -58.419 1.00 69.25 66 LYS A O 1
ATOM 528 N N . GLU A 1 67 ? 35.307 -9.014 -59.100 1.00 72.75 67 GLU A N 1
ATOM 529 C CA . GLU A 1 67 ? 35.998 -9.897 -58.148 1.00 72.75 67 GLU A CA 1
ATOM 530 C C . GLU A 1 67 ? 35.681 -9.529 -56.691 1.00 72.75 67 GLU A C 1
ATOM 532 O O . GLU A 1 67 ? 35.402 -10.418 -55.886 1.00 72.75 67 GLU A O 1
ATOM 537 N N . SER A 1 68 ? 35.649 -8.231 -56.362 1.00 71.50 68 SER A N 1
ATOM 538 C CA . SER A 1 68 ? 35.266 -7.733 -55.032 1.00 71.50 68 SER A CA 1
ATOM 539 C C . SER A 1 68 ? 33.811 -8.079 -54.681 1.00 71.50 68 SER A C 1
ATOM 541 O O . SER A 1 68 ? 33.534 -8.588 -53.593 1.00 71.50 68 SER A O 1
ATOM 543 N N . VAL A 1 69 ? 32.883 -7.884 -55.625 1.00 78.50 69 VAL A N 1
ATOM 544 C CA . VAL A 1 69 ? 31.458 -8.225 -55.471 1.00 78.50 69 VAL A CA 1
ATOM 545 C C . VAL A 1 69 ? 31.254 -9.735 -55.313 1.00 78.50 69 VAL A C 1
ATOM 547 O O . VAL A 1 69 ? 30.609 -10.172 -54.361 1.00 78.50 69 VAL A O 1
ATOM 550 N N . ASP A 1 70 ? 31.852 -10.555 -56.181 1.00 79.50 70 ASP A N 1
ATOM 551 C CA . ASP A 1 70 ? 31.766 -12.018 -56.095 1.00 79.50 70 ASP A CA 1
ATOM 552 C C . ASP A 1 70 ? 32.497 -12.577 -54.855 1.00 79.50 70 ASP A C 1
ATOM 554 O O . ASP A 1 70 ? 32.188 -13.689 -54.419 1.00 79.50 70 ASP A O 1
ATOM 558 N N . PHE A 1 71 ? 33.454 -11.853 -54.261 1.00 80.62 71 PHE A N 1
ATOM 559 C CA . PHE A 1 71 ? 34.054 -12.201 -52.966 1.00 80.62 71 PHE A CA 1
ATOM 560 C C . PHE A 1 71 ? 33.108 -11.889 -51.797 1.00 80.62 71 PHE A C 1
ATOM 562 O O . PHE A 1 71 ? 32.865 -12.761 -50.963 1.00 80.62 71 PHE A O 1
ATOM 569 N N . GLY A 1 72 ? 32.522 -10.689 -51.752 1.00 82.50 72 GLY A N 1
ATOM 570 C CA . GLY A 1 72 ? 31.584 -10.307 -50.691 1.00 82.50 72 GLY A CA 1
ATOM 571 C C . GLY A 1 72 ? 30.287 -11.125 -50.703 1.00 82.50 72 GLY A C 1
ATOM 572 O O . GLY A 1 72 ? 29.844 -11.579 -49.650 1.00 82.50 72 GLY A O 1
ATOM 573 N N . ILE A 1 73 ? 29.749 -11.439 -51.888 1.00 86.38 73 ILE A N 1
ATOM 574 C CA . ILE A 1 73 ? 28.626 -12.380 -52.043 1.00 86.38 73 ILE A CA 1
ATOM 575 C C . ILE A 1 73 ? 28.996 -13.766 -51.488 1.00 86.38 73 ILE A C 1
ATOM 577 O O . ILE A 1 73 ? 28.217 -14.357 -50.741 1.00 86.38 73 ILE A O 1
ATOM 581 N N . ARG A 1 74 ? 30.202 -14.282 -51.776 1.00 87.50 74 ARG A N 1
ATOM 582 C CA . ARG A 1 74 ? 30.674 -15.556 -51.200 1.00 87.50 74 ARG A CA 1
ATOM 583 C C . ARG A 1 74 ? 30.820 -15.493 -49.676 1.00 87.50 74 ARG A C 1
ATOM 585 O O . ARG A 1 74 ? 30.442 -16.453 -49.011 1.00 87.50 74 ARG A O 1
ATOM 592 N N . LYS A 1 75 ? 31.290 -14.373 -49.114 1.00 88.19 75 LYS A N 1
ATOM 593 C CA . LYS A 1 75 ? 31.352 -14.153 -47.657 1.00 88.19 75 LYS A CA 1
ATOM 594 C C . LYS A 1 75 ? 29.957 -14.232 -47.017 1.00 88.19 75 LYS A C 1
ATOM 596 O O . LYS A 1 75 ? 29.798 -14.927 -46.017 1.00 88.19 75 LYS A O 1
ATOM 601 N N . ALA A 1 76 ? 28.952 -13.591 -47.616 1.00 88.12 76 ALA A N 1
ATOM 602 C CA . ALA A 1 76 ? 27.573 -13.635 -47.130 1.00 88.12 76 ALA A CA 1
ATOM 603 C C . ALA A 1 76 ? 26.945 -15.039 -47.229 1.00 88.12 76 ALA A C 1
ATOM 605 O O . ALA A 1 76 ? 26.288 -15.476 -46.288 1.00 88.12 76 ALA A O 1
ATOM 606 N N . ILE A 1 77 ? 27.205 -15.788 -48.310 1.00 89.81 77 ILE A N 1
ATOM 607 C CA . ILE A 1 77 ? 26.774 -17.195 -48.431 1.00 89.81 77 ILE A CA 1
ATOM 608 C C . ILE A 1 77 ? 27.393 -18.053 -47.316 1.00 89.81 77 ILE A C 1
ATOM 610 O O . ILE A 1 77 ? 26.692 -18.850 -46.699 1.00 89.81 77 ILE A O 1
ATOM 614 N N . VAL A 1 78 ? 28.683 -17.873 -47.003 1.00 90.69 78 VAL A N 1
ATOM 615 C CA . VAL A 1 78 ? 29.325 -18.587 -45.884 1.00 90.69 78 VAL A CA 1
ATOM 616 C C . VAL A 1 78 ? 28.667 -18.227 -44.549 1.00 90.69 78 VAL A C 1
ATOM 618 O O . VAL A 1 78 ? 28.363 -19.133 -43.779 1.00 90.69 78 VAL A O 1
ATOM 621 N N . MET A 1 79 ? 28.388 -16.943 -44.296 1.00 89.81 79 MET A N 1
ATOM 622 C CA . MET A 1 79 ? 27.689 -16.476 -43.087 1.00 89.81 79 MET A CA 1
ATOM 623 C C . MET A 1 79 ? 26.289 -17.098 -42.947 1.00 89.81 79 MET A C 1
ATOM 625 O O . MET A 1 79 ? 25.979 -17.660 -41.899 1.00 89.81 79 MET A O 1
ATOM 629 N N . ARG A 1 80 ? 25.485 -17.094 -44.017 1.00 90.12 80 ARG A N 1
ATOM 630 C CA . ARG A 1 80 ? 24.178 -17.770 -44.085 1.00 90.12 80 ARG A CA 1
ATOM 631 C C . ARG A 1 80 ? 24.296 -19.264 -43.762 1.00 90.12 80 ARG A C 1
ATOM 633 O O . ARG A 1 80 ? 23.567 -19.766 -42.912 1.00 90.12 80 ARG A O 1
ATOM 640 N N . ASN A 1 81 ? 25.246 -19.961 -44.388 1.00 88.25 81 ASN A N 1
ATOM 641 C CA . ASN A 1 81 ? 25.419 -21.408 -44.228 1.00 88.25 81 ASN A CA 1
ATOM 642 C C . ASN A 1 81 ? 25.798 -21.823 -42.793 1.00 88.25 81 ASN A C 1
ATOM 644 O O . ASN A 1 81 ? 25.398 -22.900 -42.359 1.00 88.25 81 ASN A O 1
ATOM 648 N N . ILE A 1 82 ? 26.528 -20.978 -42.050 1.00 87.94 82 ILE A N 1
ATOM 649 C CA . ILE A 1 82 ? 26.858 -21.203 -40.627 1.00 87.94 82 ILE A CA 1
ATOM 650 C C . ILE A 1 82 ? 25.804 -20.639 -39.655 1.00 87.94 82 ILE A C 1
ATOM 652 O O . ILE A 1 82 ? 26.065 -20.527 -38.461 1.00 87.94 82 ILE A O 1
ATOM 656 N N . GLY A 1 83 ? 24.625 -20.246 -40.148 1.00 83.19 83 GLY A N 1
ATOM 657 C CA . GLY A 1 83 ? 23.528 -19.729 -39.325 1.00 83.19 83 GLY A CA 1
ATOM 658 C C . GLY A 1 83 ? 23.670 -18.269 -38.884 1.00 83.19 83 GLY A C 1
ATOM 659 O O . GLY A 1 83 ? 22.851 -17.788 -38.107 1.00 83.19 83 GLY A O 1
ATOM 660 N N . ARG A 1 84 ? 24.664 -17.521 -39.377 1.00 87.31 84 ARG A N 1
ATOM 661 C CA . ARG A 1 84 ? 24.820 -16.072 -39.141 1.00 87.31 84 ARG A CA 1
ATOM 662 C C . ARG A 1 84 ? 24.023 -15.269 -40.173 1.00 87.31 84 ARG A C 1
ATOM 664 O O . ARG A 1 84 ? 24.581 -14.537 -40.992 1.00 87.31 84 ARG A O 1
ATOM 671 N N . PHE A 1 85 ? 22.703 -15.450 -40.156 1.00 88.88 85 PHE A N 1
ATOM 672 C CA . PHE A 1 85 ? 21.778 -14.843 -41.117 1.00 88.88 85 PHE A CA 1
ATOM 673 C C . PHE A 1 85 ? 21.801 -13.310 -41.047 1.00 88.88 85 PHE A C 1
ATOM 675 O O . PHE A 1 85 ? 21.876 -12.657 -42.085 1.00 88.88 85 PHE A O 1
ATOM 682 N N . ALA A 1 86 ? 21.819 -12.732 -39.843 1.00 88.00 86 ALA A N 1
ATOM 683 C CA . ALA A 1 86 ? 21.870 -11.282 -39.659 1.00 88.00 86 ALA A CA 1
ATOM 684 C C . ALA A 1 86 ? 23.143 -10.649 -40.251 1.00 88.00 86 ALA A C 1
ATOM 686 O O . ALA A 1 86 ? 23.056 -9.675 -41.000 1.00 88.00 86 ALA A O 1
ATOM 687 N N . ASP A 1 87 ? 24.322 -11.230 -39.997 1.00 88.88 87 ASP A N 1
ATOM 688 C CA . ASP A 1 87 ? 25.582 -10.764 -40.593 1.00 88.88 87 ASP A CA 1
ATOM 689 C C . ASP A 1 87 ? 25.602 -10.928 -42.119 1.00 88.88 87 ASP A C 1
ATOM 691 O O . ASP A 1 87 ? 26.149 -10.078 -42.822 1.00 88.88 87 ASP A O 1
ATOM 695 N N . ALA A 1 88 ? 24.995 -11.998 -42.648 1.00 89.81 88 ALA A N 1
ATOM 696 C CA . ALA A 1 88 ? 24.860 -12.193 -44.090 1.00 89.81 88 ALA A CA 1
ATOM 697 C C . ALA A 1 88 ? 24.013 -11.078 -44.727 1.00 89.81 88 ALA A C 1
ATOM 699 O O . ALA A 1 88 ? 24.423 -10.504 -45.736 1.00 89.81 88 ALA A O 1
ATOM 700 N N . ILE A 1 89 ? 22.878 -10.721 -44.112 1.00 88.94 89 ILE A N 1
ATOM 701 C CA . ILE A 1 89 ? 22.028 -9.598 -44.535 1.00 88.94 89 ILE A CA 1
ATOM 702 C C . ILE A 1 89 ? 22.792 -8.269 -44.468 1.00 88.94 89 ILE A C 1
ATOM 704 O O . ILE A 1 89 ? 22.816 -7.536 -45.457 1.00 88.94 89 ILE A O 1
ATOM 708 N N . GLN A 1 90 ? 23.463 -7.982 -43.349 1.00 88.62 90 GLN A N 1
ATOM 709 C CA . GLN A 1 90 ? 24.241 -6.754 -43.150 1.00 88.62 90 GLN A CA 1
ATOM 710 C C . GLN A 1 90 ? 25.373 -6.620 -44.184 1.00 88.62 90 GLN A C 1
ATOM 712 O O . GLN A 1 90 ? 25.551 -5.557 -44.779 1.00 88.62 90 GLN A O 1
ATOM 717 N N . ALA A 1 91 ? 26.105 -7.705 -44.458 1.00 87.50 91 ALA A N 1
ATOM 718 C CA . ALA A 1 91 ? 27.167 -7.730 -45.463 1.00 87.50 91 ALA A CA 1
ATOM 719 C C . ALA A 1 91 ? 26.633 -7.529 -46.894 1.00 87.50 91 ALA A C 1
ATOM 721 O O . ALA A 1 91 ? 27.293 -6.879 -47.707 1.00 87.50 91 ALA A O 1
ATOM 722 N N . LEU A 1 92 ? 25.443 -8.057 -47.204 1.00 88.12 92 LEU A N 1
ATOM 723 C CA . LEU A 1 92 ? 24.771 -7.860 -48.492 1.00 88.12 92 LEU A CA 1
ATOM 724 C C . LEU A 1 92 ? 24.267 -6.416 -48.662 1.00 88.12 92 LEU A C 1
ATOM 726 O O . LEU A 1 92 ? 24.434 -5.842 -49.739 1.00 88.12 92 LEU A O 1
ATOM 730 N N . GLU A 1 93 ? 23.732 -5.792 -47.605 1.00 86.19 93 GLU A N 1
ATOM 731 C CA . GLU A 1 93 ? 23.329 -4.379 -47.642 1.00 86.19 93 GLU A CA 1
ATOM 732 C C . GLU A 1 93 ? 24.530 -3.439 -47.783 1.00 86.19 93 GLU A C 1
ATOM 734 O O . GLU A 1 93 ? 24.519 -2.589 -48.674 1.00 86.19 93 GLU A O 1
ATOM 739 N N . GLN A 1 94 ? 25.601 -3.634 -47.004 1.00 85.00 94 GLN A N 1
ATOM 740 C CA . GLN A 1 94 ? 26.842 -2.857 -47.140 1.00 85.00 94 GLN A CA 1
ATOM 741 C C . GLN A 1 94 ? 27.400 -2.938 -48.569 1.00 85.00 94 GLN A C 1
ATOM 743 O O . GLN A 1 94 ? 27.734 -1.916 -49.167 1.00 85.00 94 GLN A O 1
ATOM 748 N N . LEU A 1 95 ? 27.424 -4.133 -49.164 1.00 83.88 95 LEU A N 1
ATOM 749 C CA . LEU A 1 95 ? 27.921 -4.342 -50.526 1.00 83.88 95 LEU A CA 1
ATOM 750 C C . LEU A 1 95 ? 27.038 -3.680 -51.603 1.00 83.88 95 LEU A C 1
ATOM 752 O O . LEU A 1 95 ? 27.553 -3.263 -52.641 1.00 83.88 95 LEU A O 1
ATOM 756 N N . SER A 1 96 ? 25.735 -3.520 -51.344 1.00 80.19 96 SER A N 1
ATOM 757 C CA . SER A 1 96 ? 24.833 -2.729 -52.196 1.00 80.19 96 SER A CA 1
ATOM 758 C C . SER A 1 96 ? 24.993 -1.209 -52.044 1.00 80.19 96 SER A C 1
ATOM 760 O O . SER A 1 96 ? 24.563 -0.466 -52.923 1.00 80.19 96 SER A O 1
ATOM 762 N N . GLN A 1 97 ? 25.638 -0.749 -50.965 1.00 76.88 97 GLN A N 1
ATOM 763 C CA . GLN A 1 97 ? 25.847 0.669 -50.656 1.00 76.88 97 GLN A CA 1
ATOM 764 C C . GLN A 1 97 ? 27.248 1.179 -51.045 1.00 76.88 97 GLN A C 1
ATOM 766 O O . GLN A 1 97 ? 27.364 2.310 -51.514 1.00 76.88 97 GLN A O 1
ATOM 771 N N . THR A 1 98 ? 28.320 0.386 -50.885 1.00 66.06 98 THR A N 1
ATOM 772 C CA . THR A 1 98 ? 29.692 0.856 -51.197 1.00 66.06 98 THR A CA 1
ATOM 773 C C . THR A 1 98 ? 30.050 0.785 -52.681 1.00 66.06 98 THR A C 1
ATOM 775 O O . THR A 1 98 ? 30.905 1.542 -53.147 1.00 66.06 98 THR A O 1
ATOM 778 N N . THR A 1 99 ? 29.421 -0.127 -53.431 1.00 65.44 99 THR A N 1
ATOM 779 C CA . THR A 1 99 ? 29.893 -0.540 -54.759 1.00 65.44 99 THR A CA 1
ATOM 780 C C . THR A 1 99 ? 28.906 -0.175 -55.870 1.00 65.44 99 THR A C 1
ATOM 782 O O . THR A 1 99 ? 27.703 -0.372 -55.741 1.00 65.44 99 THR A O 1
ATOM 785 N N . VAL A 1 100 ? 29.408 0.291 -57.022 1.00 66.31 100 VAL A N 1
ATOM 786 C CA . VAL A 1 100 ? 28.580 0.466 -58.230 1.00 66.31 100 VAL A CA 1
ATOM 787 C C . VAL A 1 100 ? 28.298 -0.906 -58.851 1.00 66.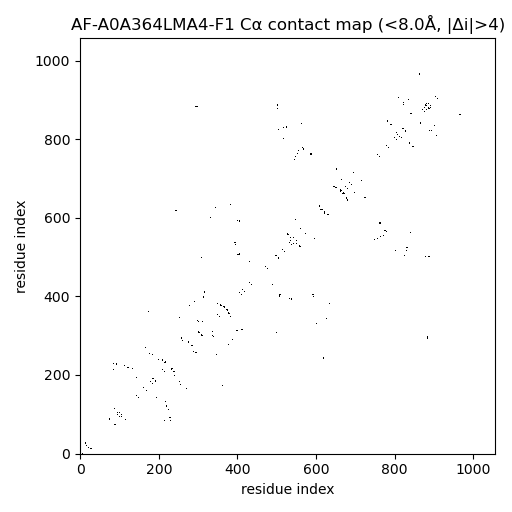31 100 VAL A C 1
ATOM 789 O O . VAL A 1 100 ? 29.147 -1.475 -59.539 1.00 66.31 100 VAL A O 1
ATOM 792 N N . LEU A 1 101 ? 27.111 -1.447 -58.580 1.00 71.50 101 LEU A N 1
ATOM 793 C CA . LEU A 1 101 ? 26.674 -2.764 -59.048 1.00 71.50 101 LEU A CA 1
ATOM 794 C C . LEU A 1 101 ? 26.121 -2.738 -60.483 1.00 71.50 101 LEU A C 1
ATOM 796 O O . LEU A 1 101 ? 25.580 -1.735 -60.947 1.00 71.50 101 LEU A O 1
ATOM 800 N N . SER A 1 102 ? 26.202 -3.881 -61.174 1.00 74.38 102 SER A N 1
ATOM 801 C CA . SER A 1 102 ? 25.351 -4.151 -62.339 1.00 74.38 102 SER A CA 1
ATOM 802 C C . SER A 1 102 ? 23.926 -4.513 -61.887 1.00 74.38 102 SER A C 1
ATOM 804 O O . SER A 1 102 ? 23.766 -5.029 -60.776 1.00 74.38 102 SER A O 1
ATOM 806 N N . PRO A 1 103 ? 22.896 -4.323 -62.738 1.00 75.75 103 PRO A N 1
ATOM 807 C CA . PRO A 1 103 ? 21.529 -4.749 -62.431 1.00 75.75 103 PRO A CA 1
ATOM 808 C C . PRO A 1 103 ? 21.443 -6.225 -62.018 1.00 75.75 103 PRO A C 1
ATOM 810 O O . PRO A 1 103 ? 20.799 -6.540 -61.022 1.00 75.75 103 PRO A O 1
ATOM 813 N N . ASP A 1 104 ? 22.167 -7.108 -62.712 1.00 78.50 104 ASP A N 1
ATOM 814 C CA . ASP A 1 104 ? 22.192 -8.550 -62.425 1.00 78.50 104 ASP A CA 1
ATOM 815 C C . ASP A 1 104 ? 22.759 -8.854 -61.030 1.00 78.50 104 ASP A C 1
ATOM 817 O O . ASP A 1 104 ? 22.223 -9.686 -60.300 1.00 78.50 104 ASP A O 1
ATOM 821 N N . ASN A 1 105 ? 23.831 -8.157 -60.630 1.00 78.75 105 ASN A N 1
ATOM 822 C CA . ASN A 1 105 ? 24.430 -8.332 -59.308 1.00 78.75 105 ASN A CA 1
ATOM 823 C C . ASN A 1 105 ? 23.527 -7.765 -58.206 1.00 78.75 105 ASN A C 1
ATOM 825 O O . ASN A 1 105 ? 23.435 -8.371 -57.144 1.00 78.75 105 ASN A O 1
ATOM 829 N N . TYR A 1 106 ? 22.838 -6.649 -58.457 1.00 80.81 106 TYR A N 1
ATOM 830 C CA . TYR A 1 106 ? 21.866 -6.087 -57.519 1.00 80.81 106 TYR A CA 1
ATOM 831 C C . TYR A 1 106 ? 20.665 -7.027 -57.318 1.00 80.81 106 TYR A C 1
ATOM 833 O O . TYR A 1 106 ? 20.335 -7.354 -56.181 1.00 80.81 106 TYR A O 1
ATOM 841 N N . GLN A 1 107 ? 20.091 -7.571 -58.397 1.00 82.88 107 GLN A N 1
ATOM 842 C CA . GLN A 1 107 ? 19.027 -8.584 -58.318 1.00 82.88 107 GLN A CA 1
ATOM 843 C C . GLN A 1 107 ? 19.486 -9.856 -57.586 1.00 82.88 107 GLN A C 1
ATOM 845 O O . GLN A 1 107 ? 18.781 -10.357 -56.714 1.00 82.88 107 GLN A O 1
ATOM 850 N N . LYS A 1 108 ? 20.704 -10.341 -57.863 1.00 85.19 108 LYS A N 1
ATOM 851 C CA . LYS A 1 108 ? 21.312 -11.486 -57.163 1.00 85.19 108 LYS A CA 1
ATOM 852 C C . LYS A 1 108 ? 21.482 -11.236 -55.657 1.00 85.19 108 LYS A C 1
ATOM 854 O O . LYS A 1 108 ? 21.318 -12.163 -54.872 1.00 85.19 108 LYS A O 1
ATOM 859 N N . ILE A 1 109 ? 21.797 -10.005 -55.247 1.00 86.00 109 ILE A N 1
ATOM 860 C CA . ILE A 1 109 ? 21.898 -9.610 -53.833 1.00 86.00 109 ILE A CA 1
ATOM 861 C C . ILE A 1 109 ? 20.514 -9.600 -53.172 1.00 86.00 109 ILE A C 1
ATOM 863 O O . ILE A 1 109 ? 20.354 -10.243 -52.136 1.00 86.00 109 ILE A O 1
ATOM 867 N N . LEU A 1 110 ? 19.514 -8.975 -53.805 1.00 85.19 110 LEU A N 1
ATOM 868 C CA . LEU A 1 110 ? 18.126 -8.964 -53.324 1.00 85.19 110 LEU A CA 1
ATOM 869 C C . LEU A 1 110 ? 17.563 -10.384 -53.159 1.00 85.19 110 LEU A C 1
ATOM 871 O O . LEU A 1 110 ? 16.978 -10.701 -52.123 1.00 85.19 110 LEU A O 1
ATOM 875 N N . GLN A 1 111 ? 17.790 -11.261 -54.143 1.00 88.31 111 GLN A N 1
ATOM 876 C CA . GLN A 1 111 ? 17.393 -12.668 -54.071 1.00 88.31 111 GLN A CA 1
ATOM 877 C C . GLN A 1 111 ? 18.069 -13.375 -52.887 1.00 88.31 111 GLN A C 1
ATOM 879 O O . GLN A 1 111 ? 17.389 -14.013 -52.086 1.00 88.31 111 GLN A O 1
ATOM 884 N N . LEU A 1 112 ? 19.389 -13.222 -52.718 1.00 88.62 112 LEU A N 1
ATOM 885 C CA . LEU A 1 112 ? 20.103 -13.804 -51.578 1.00 88.62 112 LEU A CA 1
ATOM 886 C C . LEU A 1 112 ? 19.572 -13.293 -50.233 1.00 88.62 112 LEU A C 1
ATOM 888 O O . LEU A 1 112 ? 19.512 -14.071 -49.283 1.00 88.62 112 LEU A O 1
ATOM 892 N N . GLN A 1 113 ? 19.177 -12.022 -50.134 1.00 87.94 113 GLN A N 1
ATOM 893 C CA . GLN A 1 113 ? 18.590 -11.461 -48.914 1.00 87.94 113 GLN A CA 1
ATOM 894 C C . GLN A 1 113 ? 17.211 -12.068 -48.622 1.00 87.94 113 GLN A C 1
ATOM 896 O O . GLN A 1 113 ? 16.965 -12.497 -47.496 1.00 87.94 113 GLN A O 1
ATOM 901 N N . GLN A 1 114 ? 16.344 -12.188 -49.632 1.00 87.94 114 GLN A N 1
ATOM 902 C CA . GLN A 1 114 ? 15.039 -12.850 -49.506 1.00 87.94 114 GLN A CA 1
ATOM 903 C C . GLN A 1 114 ? 15.178 -14.324 -49.096 1.00 87.94 114 GLN A C 1
ATOM 905 O O . GLN A 1 114 ? 14.516 -14.766 -48.158 1.00 87.94 114 GLN A O 1
ATOM 910 N N . GLU A 1 115 ? 16.081 -15.071 -49.737 1.00 89.06 115 GLU A N 1
ATOM 911 C CA . GLU A 1 115 ? 16.374 -16.462 -49.376 1.00 89.06 115 GLU A CA 1
ATOM 912 C C . GLU A 1 115 ? 16.936 -16.591 -47.951 1.00 89.06 115 GLU A C 1
ATOM 914 O O . GLU A 1 115 ? 16.567 -17.511 -47.227 1.00 89.06 115 GLU A O 1
ATOM 919 N N . THR A 1 116 ? 17.803 -15.665 -47.525 1.00 88.25 116 THR A N 1
ATOM 920 C CA . THR A 1 116 ? 18.395 -15.657 -46.174 1.00 88.25 116 THR A CA 1
ATOM 921 C C . THR A 1 116 ? 17.335 -15.402 -45.096 1.00 88.25 116 THR A C 1
ATOM 923 O O . THR A 1 116 ? 17.359 -16.066 -44.061 1.00 88.25 116 THR A O 1
ATOM 926 N N . ILE A 1 117 ? 16.375 -14.501 -45.343 1.00 86.12 117 ILE A N 1
ATOM 927 C CA . ILE A 1 117 ? 15.232 -14.251 -44.445 1.00 86.12 117 ILE A CA 1
ATOM 928 C C . ILE A 1 117 ? 14.311 -15.479 -44.392 1.00 86.12 117 ILE A C 1
ATOM 930 O O . ILE A 1 117 ? 13.978 -15.955 -43.309 1.00 86.12 117 ILE A O 1
ATOM 934 N N . ALA A 1 118 ? 13.950 -16.051 -45.546 1.00 85.88 118 ALA A N 1
ATOM 935 C CA . ALA A 1 118 ? 13.098 -17.240 -45.611 1.00 85.88 118 ALA A CA 1
ATOM 936 C C . ALA A 1 118 ? 13.734 -18.471 -44.930 1.00 85.88 118 ALA A C 1
ATOM 938 O O . ALA A 1 118 ? 13.038 -19.272 -44.304 1.00 85.88 118 ALA A O 1
ATOM 939 N N . GLU A 1 119 ? 15.059 -18.613 -45.012 1.00 86.94 119 GLU A N 1
ATOM 940 C CA . GLU A 1 119 ? 15.806 -19.669 -44.326 1.00 86.94 119 GLU A CA 1
ATOM 941 C C . GLU A 1 119 ? 15.930 -19.418 -42.813 1.00 86.94 119 GLU A C 1
ATOM 943 O O . GLU A 1 119 ? 15.794 -20.356 -42.027 1.00 86.94 119 GLU A O 1
ATOM 948 N N . ALA A 1 120 ? 16.095 -18.165 -42.377 1.00 84.81 120 ALA A N 1
ATOM 949 C CA . ALA A 1 120 ? 16.007 -17.812 -40.960 1.00 84.81 120 ALA A CA 1
ATOM 950 C C . ALA A 1 120 ? 14.609 -18.135 -40.392 1.00 84.81 120 ALA A C 1
ATOM 952 O O . ALA A 1 120 ? 14.498 -18.756 -39.336 1.00 84.81 120 ALA A O 1
ATOM 953 N N . HIS A 1 121 ? 13.538 -17.819 -41.130 1.00 80.44 121 HIS A N 1
ATOM 954 C CA . HIS A 1 121 ? 12.155 -18.137 -40.744 1.00 80.44 121 HIS A CA 1
ATOM 955 C C . HIS A 1 121 ? 11.865 -19.641 -40.643 1.00 80.44 121 HIS A C 1
ATOM 957 O O . HIS A 1 121 ? 10.950 -20.027 -39.915 1.00 80.44 121 HIS A O 1
ATOM 963 N N . SER A 1 122 ? 12.598 -20.498 -41.364 1.00 81.75 122 SER A N 1
ATOM 964 C CA . SER A 1 122 ? 12.434 -21.953 -41.260 1.00 81.75 122 SER A CA 1
ATOM 965 C C . SER A 1 122 ? 13.302 -22.576 -40.164 1.00 81.75 122 SER A C 1
ATOM 967 O O . SER A 1 122 ? 12.860 -23.529 -39.529 1.00 81.75 122 SER A O 1
ATOM 969 N N . LYS A 1 123 ? 14.497 -22.026 -39.898 1.00 80.81 123 LYS A N 1
ATOM 970 C CA . LYS A 1 123 ? 15.465 -22.575 -38.927 1.00 80.81 123 LYS A CA 1
ATOM 971 C C . LYS A 1 123 ? 15.363 -22.017 -37.503 1.00 80.81 123 LYS A C 1
ATOM 973 O O . LYS A 1 123 ? 15.796 -22.693 -36.580 1.00 80.81 123 LYS A O 1
ATOM 978 N N . ILE A 1 124 ? 14.809 -20.817 -37.314 1.00 72.94 124 ILE A N 1
ATOM 979 C CA . ILE A 1 124 ? 14.660 -20.152 -35.997 1.00 72.94 124 ILE A CA 1
ATOM 980 C C . ILE A 1 124 ? 13.217 -20.314 -35.455 1.00 72.94 124 ILE A C 1
ATOM 982 O O . ILE A 1 124 ? 12.856 -19.836 -34.381 1.00 72.94 124 ILE A O 1
ATOM 986 N N . LYS A 1 125 ? 12.358 -21.019 -36.200 1.00 56.41 125 LYS A N 1
ATOM 987 C CA . LYS A 1 125 ? 10.931 -21.166 -35.906 1.00 56.41 125 LYS A CA 1
ATOM 988 C C . LYS A 1 125 ? 10.692 -21.959 -34.614 1.00 56.41 125 LYS A C 1
ATOM 990 O O . LYS A 1 125 ? 11.041 -23.133 -34.545 1.00 56.41 125 LYS A O 1
ATOM 995 N N . GLY A 1 126 ? 10.029 -21.333 -33.639 1.00 53.53 126 GLY A N 1
ATOM 996 C CA . GLY A 1 126 ? 9.528 -21.997 -32.426 1.00 53.53 126 GLY A CA 1
ATOM 997 C C . GLY A 1 126 ? 10.000 -21.423 -31.087 1.00 53.53 126 GLY A C 1
ATOM 998 O O . GLY A 1 126 ? 9.553 -21.925 -30.065 1.00 53.53 126 GLY A O 1
ATOM 999 N N . VAL A 1 127 ? 10.872 -20.404 -31.068 1.00 53.03 127 VAL A N 1
ATOM 1000 C CA . VAL A 1 127 ? 11.417 -19.854 -29.805 1.00 53.03 127 VAL A CA 1
ATOM 1001 C C . VAL A 1 127 ? 10.660 -18.617 -29.302 1.00 53.03 127 VAL A C 1
ATOM 1003 O O . VAL A 1 127 ? 10.465 -18.482 -28.100 1.00 53.03 127 VAL A O 1
ATOM 1006 N N . PHE A 1 128 ? 10.197 -17.737 -30.198 1.00 53.00 128 PHE A N 1
ATOM 1007 C CA . PHE A 1 128 ? 9.532 -16.475 -29.839 1.00 53.00 128 PHE A CA 1
ATOM 1008 C C . PHE A 1 128 ? 8.280 -16.254 -30.697 1.00 53.00 128 PHE A C 1
ATOM 1010 O O . PHE A 1 128 ? 8.314 -16.462 -31.913 1.00 53.00 128 PHE A O 1
ATOM 1017 N N . THR A 1 129 ? 7.172 -15.861 -30.063 1.00 44.50 129 THR A N 1
ATOM 1018 C CA . THR A 1 129 ? 5.844 -15.712 -30.695 1.00 44.50 129 THR A CA 1
ATOM 1019 C C . THR A 1 129 ? 5.202 -14.339 -30.486 1.00 44.50 129 THR A C 1
ATOM 1021 O O . THR A 1 129 ? 4.232 -14.034 -31.177 1.00 44.50 129 THR A O 1
ATOM 1024 N N . SER A 1 130 ? 5.738 -13.502 -29.593 1.00 54.59 130 SER A N 1
ATOM 1025 C CA . SER A 1 130 ? 5.230 -12.157 -29.294 1.00 54.59 130 SER A CA 1
ATOM 1026 C C . SER A 1 130 ? 6.330 -11.093 -29.400 1.00 54.59 130 SER A C 1
ATOM 1028 O O . SER A 1 130 ? 7.475 -11.406 -29.741 1.00 54.59 130 SER A O 1
ATOM 1030 N N . LYS A 1 131 ? 5.991 -9.818 -29.153 1.00 50.31 131 LYS A N 1
ATOM 1031 C CA . LYS A 1 131 ? 6.991 -8.740 -29.056 1.00 50.31 131 LYS A CA 1
ATOM 1032 C C . LYS A 1 131 ? 7.628 -8.685 -27.669 1.00 50.31 131 LYS A C 1
ATOM 1034 O O . LYS A 1 131 ? 8.833 -8.454 -27.599 1.00 50.31 131 LYS A O 1
ATOM 1039 N N . GLU A 1 132 ? 6.856 -8.922 -26.602 1.00 51.34 132 GLU A N 1
ATOM 1040 C CA . GLU A 1 132 ? 7.350 -8.839 -25.211 1.00 51.34 132 GLU A CA 1
ATOM 1041 C C . GLU A 1 132 ? 8.557 -9.763 -24.969 1.00 51.34 132 GLU A C 1
ATOM 1043 O O . GLU A 1 132 ? 9.442 -9.455 -24.174 1.00 51.34 132 GLU A O 1
ATOM 1048 N N . THR A 1 133 ? 8.638 -10.877 -25.707 1.00 57.53 133 THR A N 1
ATOM 1049 C CA . THR A 1 133 ? 9.733 -11.841 -25.566 1.00 57.53 133 THR A CA 1
ATOM 1050 C C . THR A 1 133 ? 11.106 -11.295 -25.972 1.00 57.53 133 THR A C 1
ATOM 1052 O O . THR A 1 133 ? 12.094 -11.817 -25.468 1.00 57.53 133 THR A O 1
ATOM 1055 N N . ILE A 1 134 ? 11.213 -10.273 -26.842 1.00 62.59 134 ILE A N 1
ATOM 1056 C CA . ILE A 1 134 ? 12.513 -9.807 -27.382 1.00 62.59 134 ILE A CA 1
ATOM 1057 C C . ILE A 1 134 ? 13.416 -9.254 -26.275 1.00 62.59 134 ILE A C 1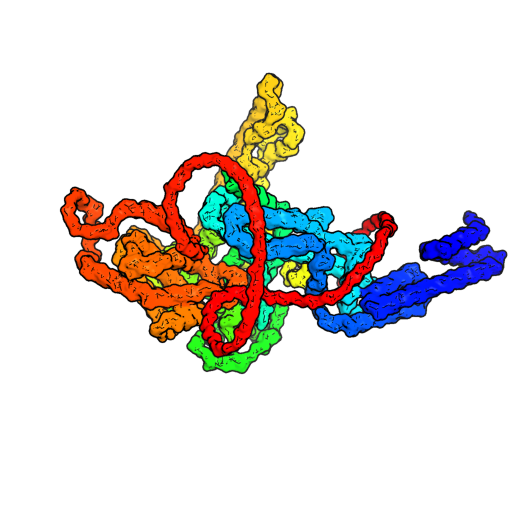
ATOM 1059 O O . ILE A 1 134 ? 14.564 -9.686 -26.145 1.00 62.59 134 ILE A O 1
ATOM 1063 N N . ASP A 1 135 ? 12.909 -8.310 -25.485 1.00 61.19 135 ASP A N 1
ATOM 1064 C CA . ASP A 1 135 ? 13.713 -7.591 -24.491 1.00 61.19 135 ASP A CA 1
ATOM 1065 C C . ASP A 1 135 ? 14.102 -8.522 -23.324 1.00 61.19 135 ASP A C 1
ATOM 1067 O O . ASP A 1 135 ? 15.206 -8.434 -22.788 1.00 61.19 135 ASP A O 1
ATOM 1071 N N . GLN A 1 136 ? 13.254 -9.518 -23.037 1.00 64.56 136 GLN A N 1
ATOM 1072 C CA . GLN A 1 136 ? 13.486 -10.572 -22.044 1.00 64.56 136 GLN A CA 1
ATOM 1073 C C . GLN A 1 136 ? 14.476 -11.669 -22.501 1.00 64.56 136 GLN A C 1
ATOM 1075 O O . GLN A 1 136 ? 14.858 -12.515 -21.694 1.00 64.56 136 GLN A O 1
ATOM 1080 N N . THR A 1 137 ? 14.914 -11.698 -23.772 1.00 67.88 137 THR A N 1
ATOM 1081 C CA . THR A 1 137 ? 15.824 -12.759 -24.270 1.00 67.88 137 THR A CA 1
ATOM 1082 C C . THR A 1 137 ? 17.268 -12.646 -23.788 1.00 67.88 137 THR A C 1
ATOM 1084 O O . THR A 1 137 ? 17.999 -13.639 -23.813 1.00 67.88 137 THR A O 1
ATOM 1087 N N . ILE A 1 138 ? 17.719 -11.446 -23.414 1.00 83.81 138 ILE A N 1
ATOM 1088 C CA . ILE A 1 138 ? 19.113 -11.197 -23.040 1.00 83.81 138 ILE A CA 1
ATOM 1089 C C . ILE A 1 138 ? 19.336 -11.790 -21.637 1.00 83.81 138 ILE A C 1
ATOM 1091 O O . ILE A 1 138 ? 18.584 -11.445 -20.731 1.00 83.81 138 ILE A O 1
ATOM 1095 N N . PRO A 1 139 ? 20.331 -12.676 -21.413 1.00 85.00 139 PRO A N 1
ATOM 1096 C CA . PRO A 1 139 ? 20.629 -13.200 -20.077 1.00 85.00 139 PRO A CA 1
ATOM 1097 C C . PRO A 1 139 ? 21.530 -12.256 -19.255 1.00 85.00 139 PRO A C 1
ATOM 1099 O O . PRO A 1 139 ? 22.428 -11.627 -19.831 1.00 85.00 139 PRO A O 1
ATOM 1102 N N . PRO A 1 140 ? 21.429 -12.241 -17.906 1.00 86.25 140 PRO A N 1
ATOM 1103 C CA . PRO A 1 140 ? 22.264 -11.377 -17.064 1.00 86.25 140 PRO A CA 1
ATOM 1104 C C . PRO A 1 140 ? 23.762 -11.643 -17.241 1.00 86.25 140 PRO A C 1
ATOM 1106 O O . PRO A 1 140 ? 24.567 -10.719 -17.241 1.00 86.25 140 PRO A O 1
ATOM 1109 N N . THR A 1 141 ? 24.146 -12.902 -17.469 1.00 89.00 141 THR A N 1
ATOM 1110 C CA . THR A 1 141 ? 25.534 -13.331 -17.723 1.00 89.00 141 THR A CA 1
ATOM 1111 C C . THR A 1 141 ? 26.138 -12.729 -18.994 1.00 89.00 141 THR A C 1
ATOM 1113 O O . THR A 1 141 ? 27.361 -12.610 -19.101 1.00 89.00 141 THR A O 1
ATOM 1116 N N . VAL A 1 142 ? 25.309 -12.307 -19.956 1.00 87.75 142 VAL A N 1
ATOM 1117 C CA . VAL A 1 142 ? 25.762 -11.633 -21.177 1.00 87.75 142 VAL A CA 1
ATOM 1118 C C . VAL A 1 142 ? 26.038 -10.161 -20.896 1.00 87.75 142 VAL A C 1
ATOM 1120 O O . VAL A 1 142 ? 27.141 -9.704 -21.194 1.00 87.75 142 VAL A O 1
ATOM 1123 N N . LEU A 1 143 ? 25.093 -9.442 -20.284 1.00 89.44 143 LEU A N 1
ATOM 1124 C CA . LEU A 1 143 ? 25.158 -7.983 -20.139 1.00 89.44 143 LEU A CA 1
ATOM 1125 C C . LEU A 1 143 ? 25.899 -7.502 -18.877 1.00 89.44 143 LEU A C 1
ATOM 1127 O O . LEU A 1 143 ? 26.600 -6.491 -18.927 1.00 89.44 143 LEU A O 1
ATOM 1131 N N . CYS A 1 144 ? 25.781 -8.216 -17.760 1.00 92.38 144 CYS A N 1
ATOM 1132 C CA . CYS A 1 144 ? 26.301 -7.805 -16.454 1.00 92.38 144 CYS A CA 1
ATOM 1133 C C . CYS A 1 144 ? 27.696 -8.388 -16.176 1.00 92.38 144 CYS A C 1
ATOM 1135 O O . CYS A 1 144 ? 28.049 -9.472 -16.645 1.00 92.38 144 CYS A O 1
ATOM 1137 N N . LYS A 1 145 ? 28.511 -7.665 -15.402 1.00 94.19 145 LYS A N 1
ATOM 1138 C CA . LYS A 1 145 ? 29.858 -8.079 -14.979 1.00 94.19 145 LYS A CA 1
ATOM 1139 C C . LYS A 1 145 ? 29.784 -9.296 -14.048 1.00 94.19 145 LYS A C 1
ATOM 1141 O O . LYS A 1 145 ? 28.941 -9.359 -13.159 1.00 94.19 145 LYS A O 1
ATOM 1146 N N . GLU A 1 146 ? 30.710 -10.239 -14.211 1.00 94.44 146 GLU A N 1
ATOM 1147 C CA . GLU A 1 146 ? 30.747 -11.481 -13.420 1.00 94.44 146 GLU A CA 1
ATOM 1148 C C . GLU A 1 146 ? 30.932 -11.217 -11.919 1.00 94.44 146 GLU A C 1
ATOM 1150 O O . GLU A 1 146 ? 30.270 -11.849 -11.101 1.00 94.44 146 GLU A O 1
ATOM 1155 N N . SER A 1 147 ? 31.751 -10.223 -11.554 1.00 94.88 147 SER A N 1
ATOM 1156 C CA . SER A 1 147 ? 31.930 -9.788 -10.162 1.00 94.88 147 SER A CA 1
ATOM 1157 C C . SER A 1 147 ? 30.633 -9.279 -9.528 1.00 94.88 147 SER A C 1
ATOM 1159 O O . SER A 1 147 ? 30.354 -9.602 -8.379 1.00 94.88 147 SER A O 1
ATOM 1161 N N . TYR A 1 148 ? 29.820 -8.538 -10.286 1.00 96.06 148 TYR A N 1
ATOM 1162 C CA . TYR A 1 148 ? 28.512 -8.068 -9.836 1.00 96.06 148 TYR A CA 1
ATOM 1163 C C . TYR A 1 148 ? 27.538 -9.233 -9.616 1.00 96.06 148 TYR A C 1
ATOM 1165 O O . TYR A 1 148 ? 26.864 -9.285 -8.592 1.00 96.06 148 TYR A O 1
ATOM 1173 N N . LEU A 1 149 ? 27.486 -10.193 -10.546 1.00 95.44 149 LEU A N 1
ATOM 1174 C CA . LEU A 1 149 ? 26.606 -11.359 -10.423 1.00 95.44 149 LEU A CA 1
ATOM 1175 C C . LEU A 1 149 ? 27.017 -12.263 -9.250 1.00 95.44 149 LEU A C 1
ATOM 1177 O O . LEU A 1 149 ? 26.151 -12.763 -8.535 1.00 95.44 149 LEU A O 1
ATOM 1181 N N . ALA A 1 150 ? 28.321 -12.433 -9.013 1.00 96.44 150 ALA A N 1
ATOM 1182 C CA . ALA A 1 150 ? 28.834 -13.144 -7.845 1.00 96.44 150 ALA A CA 1
ATOM 1183 C C . ALA A 1 150 ? 28.439 -12.442 -6.532 1.00 96.44 150 ALA A C 1
ATOM 1185 O O . ALA A 1 150 ? 27.900 -13.087 -5.636 1.00 96.44 150 ALA A O 1
ATOM 1186 N N . GLU A 1 151 ? 28.631 -11.122 -6.447 1.00 97.06 151 GLU A N 1
ATOM 1187 C CA . GLU A 1 151 ? 28.275 -10.316 -5.273 1.00 97.06 151 GLU A CA 1
ATOM 1188 C C . GLU A 1 151 ? 26.756 -10.287 -5.016 1.00 97.06 151 GLU A C 1
ATOM 1190 O O . GLU A 1 151 ? 26.313 -10.411 -3.874 1.00 97.06 151 GLU A O 1
ATOM 1195 N N . LYS A 1 152 ? 25.938 -10.193 -6.073 1.00 95.38 152 LYS A N 1
ATOM 1196 C CA . LYS A 1 152 ? 24.476 -10.314 -5.983 1.00 95.38 152 LYS A CA 1
ATOM 1197 C C . LYS A 1 152 ? 24.085 -11.676 -5.404 1.00 95.38 152 LYS A C 1
ATOM 1199 O O . LYS A 1 152 ? 23.332 -11.738 -4.435 1.00 95.38 152 LYS A O 1
ATOM 1204 N N . ASN A 1 153 ? 24.618 -12.763 -5.963 1.00 95.00 153 ASN A N 1
ATOM 1205 C CA . ASN A 1 153 ? 24.310 -14.119 -5.506 1.00 95.00 153 ASN A CA 1
ATOM 1206 C C . ASN A 1 153 ? 24.753 -14.349 -4.049 1.00 95.00 153 ASN A C 1
ATOM 1208 O O . ASN A 1 153 ? 24.023 -14.982 -3.287 1.00 95.00 153 ASN A O 1
ATOM 1212 N N . GLU A 1 154 ? 25.897 -13.791 -3.638 1.00 96.69 154 GLU A N 1
ATOM 1213 C CA . GLU A 1 154 ? 26.346 -13.782 -2.241 1.00 96.69 154 GLU A CA 1
ATOM 1214 C C . GLU A 1 154 ? 25.326 -13.082 -1.326 1.00 96.69 154 GLU A C 1
ATOM 1216 O O . GLU A 1 154 ? 24.930 -13.644 -0.303 1.00 96.69 154 GLU A O 1
ATOM 1221 N N . ILE A 1 155 ? 24.858 -11.885 -1.700 1.00 96.69 155 ILE A N 1
ATOM 1222 C CA . ILE A 1 155 ? 23.895 -11.110 -0.904 1.00 96.69 155 ILE A CA 1
ATOM 1223 C C . ILE A 1 155 ? 22.572 -11.861 -0.724 1.00 96.69 155 ILE A C 1
ATOM 1225 O O . ILE A 1 155 ? 22.085 -11.985 0.404 1.00 96.69 155 ILE A O 1
ATOM 1229 N N . PHE A 1 156 ? 22.016 -12.406 -1.809 1.00 92.81 156 PHE A N 1
ATOM 1230 C CA . PHE A 1 156 ? 20.766 -13.171 -1.766 1.00 92.81 156 PHE A CA 1
ATOM 1231 C C . PHE A 1 156 ? 20.915 -14.452 -0.921 1.00 92.81 156 PHE A C 1
ATOM 1233 O O . PHE A 1 156 ? 20.008 -14.794 -0.163 1.00 92.81 156 PHE A O 1
ATOM 1240 N N . ALA A 1 157 ? 22.066 -15.134 -0.989 1.00 94.69 157 ALA A N 1
ATOM 1241 C CA . ALA A 1 157 ? 22.340 -16.326 -0.183 1.00 94.69 157 ALA A CA 1
ATOM 1242 C C . ALA A 1 157 ? 22.545 -16.015 1.314 1.00 94.69 157 ALA A C 1
ATOM 1244 O O . ALA A 1 157 ? 22.132 -16.798 2.170 1.00 94.69 157 ALA A O 1
ATOM 1245 N N . GLN A 1 158 ? 23.162 -14.877 1.652 1.00 96.12 158 GLN A N 1
ATOM 1246 C CA . GLN A 1 158 ? 23.407 -14.484 3.044 1.00 96.12 158 GLN A CA 1
ATOM 1247 C C . GLN A 1 158 ? 22.168 -13.911 3.743 1.00 96.12 158 GLN A C 1
ATOM 1249 O O . GLN A 1 158 ? 22.012 -14.119 4.949 1.00 96.12 158 GLN A O 1
ATOM 1254 N N . HIS A 1 159 ? 21.277 -13.209 3.034 1.00 93.38 159 HIS A N 1
ATOM 1255 C CA . HIS A 1 159 ? 20.175 -12.470 3.662 1.00 93.38 159 HIS A CA 1
ATOM 1256 C C . HIS A 1 159 ? 19.306 -13.305 4.639 1.00 93.38 159 HIS A C 1
ATOM 1258 O O . HIS A 1 159 ? 19.117 -12.848 5.772 1.00 93.38 159 HIS A O 1
ATOM 1264 N N . PRO A 1 160 ? 18.867 -14.548 4.328 1.00 89.38 160 PRO A N 1
ATOM 1265 C CA . PRO A 1 160 ? 18.089 -15.374 5.264 1.00 89.38 160 PRO A CA 1
ATOM 1266 C C . PRO A 1 160 ? 18.844 -15.769 6.545 1.00 89.38 160 PRO A C 1
ATOM 1268 O O . PRO A 1 160 ? 18.220 -16.032 7.576 1.00 89.38 160 PRO A O 1
ATOM 1271 N N . LEU A 1 161 ? 20.180 -15.808 6.498 1.00 92.88 161 LEU A N 1
ATOM 1272 C CA . LEU A 1 161 ? 21.036 -16.043 7.665 1.00 92.88 161 LEU A CA 1
ATOM 1273 C C . LEU A 1 161 ? 21.137 -14.767 8.510 1.00 92.88 161 LEU A C 1
ATOM 1275 O O . LEU A 1 161 ? 20.937 -14.810 9.724 1.00 92.88 161 LEU A O 1
ATOM 1279 N N . LYS A 1 162 ? 21.333 -13.612 7.859 1.00 93.00 162 LYS A N 1
ATOM 1280 C CA . LYS A 1 162 ? 21.400 -12.294 8.511 1.00 93.00 162 LYS A CA 1
ATOM 1281 C C . LYS A 1 162 ? 20.141 -11.944 9.300 1.00 93.00 162 LYS A C 1
ATOM 1283 O O . LYS A 1 162 ? 20.240 -11.303 10.344 1.00 93.00 162 LYS A O 1
ATOM 1288 N N . MET A 1 163 ? 18.971 -12.444 8.894 1.00 87.69 163 MET A N 1
ATOM 1289 C CA . MET A 1 163 ? 17.718 -12.259 9.645 1.00 87.69 163 MET A CA 1
ATOM 1290 C C . MET A 1 163 ? 17.701 -12.947 11.023 1.00 87.69 163 MET A C 1
ATOM 1292 O O . MET A 1 163 ? 16.800 -12.679 11.819 1.00 87.69 163 MET A O 1
ATOM 1296 N N . LYS A 1 164 ? 18.686 -13.805 11.327 1.00 89.19 164 LYS A N 1
ATOM 1297 C CA . LYS A 1 164 ? 18.839 -14.503 12.614 1.00 89.19 164 LYS A CA 1
ATOM 1298 C C . LYS A 1 164 ? 19.928 -13.903 13.516 1.00 89.19 164 LYS A C 1
ATOM 1300 O O . LYS A 1 164 ? 19.931 -14.187 14.707 1.00 89.19 164 LYS A O 1
ATOM 1305 N N . GLU A 1 165 ? 20.816 -13.056 12.991 1.00 94.19 165 GLU A N 1
ATOM 1306 C CA . GLU A 1 165 ? 21.951 -12.481 13.740 1.00 94.19 165 GLU A CA 1
ATOM 1307 C C . GLU A 1 165 ? 21.522 -11.382 14.739 1.00 94.19 165 GLU A C 1
ATOM 1309 O O . GLU A 1 165 ? 20.341 -11.053 14.851 1.00 94.19 165 GLU A O 1
ATOM 1314 N N . SER A 1 166 ? 22.460 -10.801 15.495 1.00 94.88 166 SER A N 1
ATOM 1315 C CA . SER A 1 166 ? 22.173 -9.745 16.483 1.00 94.88 166 SER A CA 1
ATOM 1316 C C . SER A 1 166 ? 21.703 -8.427 15.843 1.00 94.88 166 SER A C 1
ATOM 1318 O O . SER A 1 166 ? 21.895 -8.196 14.650 1.00 94.88 166 SER A O 1
ATOM 1320 N N . PHE A 1 167 ? 21.115 -7.518 16.634 1.00 94.25 167 PHE A N 1
ATOM 1321 C CA . PHE A 1 167 ? 20.665 -6.210 16.131 1.00 94.25 167 PHE A CA 1
ATOM 1322 C C . PHE A 1 167 ? 21.797 -5.412 15.459 1.00 94.25 167 PHE A C 1
ATOM 1324 O O . PHE A 1 167 ? 21.608 -4.923 14.347 1.00 94.25 167 PHE A O 1
ATOM 1331 N N . SER A 1 168 ? 22.991 -5.361 16.065 1.00 95.31 168 SER A N 1
ATOM 1332 C CA . SER A 1 168 ? 24.154 -4.686 15.467 1.00 95.31 168 SER A CA 1
ATOM 1333 C C . SER A 1 168 ? 24.543 -5.294 14.117 1.00 95.31 168 SER A C 1
ATOM 1335 O O . SER A 1 168 ? 24.776 -4.558 13.164 1.00 95.31 168 SER A O 1
ATOM 1337 N N . ALA A 1 169 ? 24.540 -6.625 14.000 1.00 95.88 169 ALA A N 1
ATOM 1338 C CA . ALA A 1 169 ? 24.863 -7.303 12.747 1.00 95.88 169 ALA A CA 1
ATOM 1339 C C . ALA A 1 169 ? 23.796 -7.075 11.654 1.00 95.88 169 ALA A C 1
ATOM 1341 O O . ALA A 1 169 ? 24.125 -6.982 10.472 1.00 95.88 169 ALA A O 1
ATOM 1342 N N . ARG A 1 170 ? 22.521 -6.898 12.032 1.00 95.19 170 ARG A N 1
ATOM 1343 C CA . ARG A 1 170 ? 21.453 -6.481 11.103 1.00 95.19 170 ARG A CA 1
ATOM 1344 C C . ARG A 1 170 ? 21.598 -5.014 10.672 1.00 95.19 170 ARG A C 1
ATOM 1346 O O . ARG A 1 170 ? 21.300 -4.706 9.524 1.00 95.19 170 ARG A O 1
ATOM 1353 N N . VAL A 1 171 ? 22.093 -4.121 11.534 1.00 96.56 171 VAL A N 1
ATOM 1354 C CA . VAL A 1 171 ? 22.444 -2.733 11.157 1.00 96.56 171 VAL A CA 1
ATOM 1355 C C . VAL A 1 171 ? 23.629 -2.713 10.184 1.00 96.56 171 VAL A C 1
ATOM 1357 O O . VAL A 1 171 ? 23.568 -2.026 9.165 1.00 96.56 171 VAL A O 1
ATOM 1360 N N . ASP A 1 172 ? 24.660 -3.528 10.426 1.00 97.25 172 ASP A N 1
ATOM 1361 C CA . ASP A 1 172 ? 25.751 -3.744 9.466 1.00 97.25 172 ASP A CA 1
ATOM 1362 C C . ASP A 1 172 ? 25.243 -4.297 8.124 1.00 97.25 172 ASP A C 1
ATOM 1364 O O . ASP A 1 172 ? 25.707 -3.872 7.065 1.00 97.25 172 ASP A O 1
ATOM 1368 N N . TRP A 1 173 ? 24.245 -5.188 8.143 1.00 97.75 173 TRP A N 1
ATOM 1369 C CA . TRP A 1 173 ? 23.622 -5.700 6.922 1.00 97.75 173 TRP A CA 1
ATOM 1370 C C . TRP A 1 173 ? 22.834 -4.635 6.148 1.00 97.75 173 TRP A C 1
ATOM 1372 O O . TRP A 1 173 ? 22.968 -4.554 4.928 1.00 97.75 173 TRP A O 1
ATOM 1382 N N . VAL A 1 174 ? 22.079 -3.761 6.826 1.00 96.81 174 VAL A N 1
ATOM 1383 C CA . VAL A 1 174 ? 21.425 -2.606 6.177 1.00 96.81 174 VAL A CA 1
ATOM 1384 C C . VAL A 1 174 ? 22.460 -1.733 5.464 1.00 96.81 174 VAL A C 1
ATOM 1386 O O . VAL A 1 174 ? 22.277 -1.402 4.293 1.00 96.81 174 VAL A O 1
ATOM 1389 N N . LEU A 1 175 ? 23.585 -1.426 6.117 1.00 97.94 175 LEU A N 1
ATOM 1390 C CA . LEU A 1 175 ? 24.668 -0.652 5.503 1.00 97.94 175 LEU A CA 1
ATOM 1391 C C . LEU A 1 175 ? 25.321 -1.383 4.319 1.00 97.94 175 LEU A C 1
ATOM 1393 O O . LEU A 1 175 ? 25.606 -0.752 3.303 1.00 97.94 175 LEU A O 1
ATOM 1397 N N . ARG A 1 176 ? 25.491 -2.710 4.393 1.00 97.88 176 ARG A N 1
ATOM 1398 C CA . ARG A 1 176 ? 25.999 -3.539 3.285 1.00 97.88 176 ARG A CA 1
ATOM 1399 C C . ARG A 1 176 ? 25.088 -3.503 2.050 1.00 97.88 176 ARG A C 1
ATOM 1401 O O . ARG A 1 176 ? 25.599 -3.434 0.929 1.00 97.88 176 ARG A O 1
ATOM 1408 N N . LEU A 1 177 ? 23.767 -3.517 2.243 1.00 97.75 177 LEU A N 1
ATOM 1409 C CA . LEU A 1 177 ? 22.776 -3.408 1.163 1.00 97.75 177 LEU A CA 1
ATOM 1410 C C . LEU A 1 177 ? 22.743 -1.993 0.557 1.00 97.75 177 LEU A C 1
ATOM 1412 O O . LEU A 1 177 ? 22.755 -1.849 -0.666 1.00 97.75 177 LEU A O 1
ATOM 1416 N N . ILE A 1 178 ? 22.793 -0.946 1.392 1.00 97.44 178 ILE A N 1
ATOM 1417 C CA . ILE A 1 178 ? 22.935 0.451 0.939 1.00 97.44 178 ILE A CA 1
ATOM 1418 C C . ILE A 1 178 ? 24.223 0.622 0.120 1.00 97.44 178 ILE A C 1
ATOM 1420 O O . ILE A 1 178 ? 24.208 1.256 -0.936 1.00 97.44 178 ILE A O 1
ATOM 1424 N N . GLN A 1 179 ? 25.329 0.023 0.566 1.00 96.62 179 GLN A N 1
ATOM 1425 C CA . GLN A 1 179 ? 26.605 0.062 -0.140 1.00 96.62 179 GLN A CA 1
ATOM 1426 C C . GLN A 1 179 ? 26.524 -0.614 -1.519 1.00 96.62 179 GLN A C 1
ATOM 1428 O O . GLN A 1 179 ? 27.019 -0.038 -2.485 1.00 96.62 179 GLN A O 1
ATOM 1433 N N . PHE A 1 180 ? 25.861 -1.771 -1.642 1.00 97.00 180 PHE A N 1
ATOM 1434 C CA . PHE A 1 180 ? 25.654 -2.442 -2.934 1.00 97.00 180 PHE A CA 1
ATOM 1435 C C . PHE A 1 180 ? 24.882 -1.553 -3.925 1.00 97.00 180 PHE A C 1
ATOM 1437 O O . PHE A 1 180 ? 25.313 -1.379 -5.067 1.00 97.00 180 PHE A O 1
ATOM 1444 N N . LEU A 1 181 ? 23.792 -0.915 -3.475 1.00 96.19 181 LEU A N 1
ATOM 1445 C CA . LEU A 1 181 ? 23.036 0.053 -4.282 1.00 96.19 181 LEU A CA 1
ATOM 1446 C C . LEU A 1 181 ? 23.912 1.241 -4.713 1.00 96.19 181 LEU A C 1
ATOM 1448 O O . LEU A 1 181 ? 23.958 1.573 -5.898 1.00 96.19 181 LEU A O 1
ATOM 1452 N N . LYS A 1 182 ? 24.653 1.847 -3.774 1.00 93.62 182 LYS A N 1
ATOM 1453 C CA . LYS A 1 182 ? 25.566 2.970 -4.051 1.00 93.62 182 LYS A CA 1
ATOM 1454 C C . LYS A 1 182 ? 26.686 2.601 -5.036 1.00 93.62 182 LYS A C 1
ATOM 1456 O O . LYS A 1 182 ? 27.071 3.442 -5.841 1.00 93.62 182 LYS A O 1
ATOM 1461 N N . GLN A 1 183 ? 27.212 1.375 -4.974 1.00 93.06 183 GLN A N 1
ATOM 1462 C CA . GLN A 1 183 ? 28.322 0.913 -5.819 1.00 93.06 183 GLN A CA 1
ATOM 1463 C C . GLN A 1 183 ? 27.890 0.516 -7.235 1.00 93.06 183 GLN A C 1
ATOM 1465 O O . GLN A 1 183 ? 28.627 0.785 -8.183 1.00 93.06 183 GLN A O 1
ATOM 1470 N N . HIS A 1 184 ? 26.723 -0.120 -7.384 1.00 93.69 184 HIS A N 1
ATOM 1471 C CA . HIS A 1 184 ? 26.321 -0.738 -8.653 1.00 93.69 184 HIS A CA 1
ATOM 1472 C C . HIS A 1 184 ? 25.176 -0.031 -9.374 1.00 93.69 184 HIS A C 1
ATOM 1474 O O . HIS A 1 184 ? 25.169 -0.022 -10.603 1.00 93.69 184 HIS A O 1
ATOM 1480 N N . MET A 1 185 ? 24.226 0.562 -8.644 1.00 92.38 185 MET A N 1
ATOM 1481 C CA . MET A 1 185 ? 22.961 1.053 -9.214 1.00 92.38 185 MET A CA 1
ATOM 1482 C C . MET A 1 185 ? 22.953 2.555 -9.514 1.00 92.38 185 MET A C 1
ATOM 1484 O O . MET A 1 185 ? 22.183 3.013 -10.358 1.00 92.38 185 MET A O 1
ATOM 1488 N N . LEU A 1 186 ? 23.827 3.340 -8.880 1.00 88.12 186 LEU A N 1
ATOM 1489 C CA . LEU A 1 186 ? 24.002 4.750 -9.228 1.00 88.12 186 LEU A CA 1
ATOM 1490 C C . LEU A 1 186 ? 24.788 4.882 -10.541 1.00 88.12 186 LEU A C 1
ATOM 1492 O O . LEU A 1 186 ? 25.901 4.374 -10.664 1.00 88.12 186 LEU A O 1
ATOM 1496 N N . LYS A 1 187 ? 24.211 5.573 -11.533 1.00 82.50 187 LYS A N 1
ATOM 1497 C CA . LYS A 1 187 ? 24.844 5.765 -12.847 1.00 82.50 187 LYS A CA 1
ATOM 1498 C C . LYS A 1 187 ? 26.136 6.577 -12.742 1.00 82.50 187 LYS A C 1
ATOM 1500 O O . LYS A 1 187 ? 26.156 7.656 -12.154 1.00 82.50 187 LYS A O 1
ATOM 1505 N N . ALA A 1 188 ? 27.179 6.103 -13.417 1.00 71.25 188 ALA A N 1
ATOM 1506 C CA . ALA A 1 188 ? 28.415 6.833 -13.658 1.00 71.25 188 ALA A CA 1
ATOM 1507 C C . ALA A 1 188 ? 28.520 7.152 -15.157 1.00 71.25 188 ALA A C 1
ATOM 1509 O O . ALA A 1 188 ? 28.507 6.245 -15.992 1.00 71.25 188 ALA A O 1
ATOM 1510 N N . ASN A 1 189 ? 28.617 8.441 -15.504 1.00 70.50 189 ASN A N 1
ATOM 1511 C CA . ASN A 1 189 ? 28.670 8.923 -16.893 1.00 70.50 189 ASN A CA 1
ATOM 1512 C C . ASN A 1 189 ? 27.546 8.316 -17.767 1.00 70.50 189 ASN A C 1
ATOM 1514 O O . ASN A 1 189 ? 27.813 7.696 -18.794 1.00 70.50 189 ASN A O 1
ATOM 1518 N N . ASP A 1 190 ? 26.302 8.410 -17.285 1.00 73.38 190 ASP A N 1
ATOM 1519 C CA . ASP A 1 190 ? 25.070 7.846 -17.872 1.00 73.38 190 ASP A CA 1
ATOM 1520 C C . ASP A 1 190 ? 25.007 6.313 -18.046 1.00 73.38 190 ASP A C 1
ATOM 1522 O O . ASP A 1 190 ? 23.972 5.778 -18.454 1.00 73.38 190 ASP A O 1
ATOM 1526 N N . THR A 1 191 ? 26.050 5.579 -17.647 1.00 78.31 191 THR A N 1
ATOM 1527 C CA . THR A 1 191 ? 26.099 4.107 -17.673 1.00 78.31 191 THR A CA 1
ATOM 1528 C C . THR A 1 191 ? 25.967 3.493 -16.278 1.00 78.31 191 THR A C 1
ATOM 1530 O O . THR A 1 191 ? 26.361 4.095 -15.280 1.00 78.31 191 THR A O 1
ATOM 1533 N N . PHE A 1 192 ? 25.405 2.285 -16.188 1.00 86.31 192 PHE A N 1
ATOM 1534 C CA . PHE A 1 192 ? 25.307 1.545 -14.927 1.00 86.31 192 PHE A CA 1
ATOM 1535 C C . PHE A 1 192 ? 26.620 0.794 -14.628 1.00 86.31 192 PHE A C 1
ATOM 1537 O O . PHE A 1 192 ? 27.042 -0.015 -15.463 1.00 86.31 192 PHE A O 1
ATOM 1544 N N . PRO A 1 193 ? 27.256 0.990 -13.454 1.00 89.12 193 PRO A N 1
ATOM 1545 C CA . PRO A 1 193 ? 28.514 0.331 -13.097 1.00 89.12 193 PRO A CA 1
ATOM 1546 C C . PRO A 1 193 ? 28.527 -1.198 -13.234 1.00 89.12 193 PRO A C 1
ATOM 1548 O O . PRO A 1 193 ? 29.575 -1.753 -13.574 1.00 89.12 193 PRO A O 1
ATOM 1551 N N . PHE A 1 194 ? 27.394 -1.886 -13.041 1.00 91.38 194 PHE A N 1
ATOM 1552 C CA . PHE A 1 194 ? 27.312 -3.347 -13.173 1.00 91.38 194 PHE A CA 1
ATOM 1553 C C . PHE A 1 194 ? 27.403 -3.874 -14.617 1.00 91.38 194 PHE A C 1
ATOM 1555 O O . PHE A 1 194 ? 27.638 -5.067 -14.812 1.00 91.38 194 PHE A O 1
ATOM 1562 N N . ILE A 1 195 ? 27.248 -3.028 -15.641 1.00 90.44 195 ILE A N 1
ATOM 1563 C CA . ILE A 1 195 ? 27.133 -3.465 -17.042 1.00 90.44 195 ILE A CA 1
ATOM 1564 C C . ILE A 1 195 ? 28.496 -3.539 -17.744 1.00 90.44 195 ILE A C 1
ATOM 1566 O O . ILE A 1 195 ? 29.387 -2.713 -17.530 1.00 90.44 195 ILE A O 1
ATOM 1570 N N . LYS A 1 196 ? 28.660 -4.528 -18.630 1.00 90.69 196 LYS A N 1
ATOM 1571 C CA . LYS A 1 196 ? 29.769 -4.609 -19.589 1.00 90.69 196 LYS A CA 1
ATOM 1572 C C . LYS A 1 196 ? 29.618 -3.506 -20.645 1.00 90.69 196 LYS A C 1
ATOM 1574 O O . LYS A 1 196 ? 28.849 -3.634 -21.596 1.00 90.69 196 LYS A O 1
ATOM 1579 N N . GLU A 1 197 ? 30.384 -2.427 -20.487 1.00 83.75 197 GLU A N 1
ATOM 1580 C CA . GLU A 1 197 ? 30.358 -1.217 -21.334 1.00 83.75 197 GLU A CA 1
ATOM 1581 C C . GLU A 1 197 ? 30.383 -1.505 -22.842 1.00 83.75 197 GLU A C 1
ATOM 1583 O O . GLU A 1 197 ? 29.740 -0.807 -23.624 1.00 83.75 197 GLU A O 1
ATOM 1588 N N . GLU A 1 198 ? 31.081 -2.563 -23.258 1.00 85.88 198 GLU A N 1
ATOM 1589 C CA . GLU A 1 198 ? 31.168 -3.021 -24.648 1.00 85.88 198 GLU A CA 1
ATOM 1590 C C . GLU A 1 198 ? 29.814 -3.270 -25.336 1.00 85.88 198 GLU A C 1
ATOM 1592 O O . GLU A 1 198 ? 29.752 -3.200 -26.562 1.00 85.88 198 GLU A O 1
ATOM 1597 N N . PHE A 1 199 ? 28.738 -3.524 -24.581 1.00 83.12 199 PHE A N 1
ATOM 1598 C CA . PHE A 1 199 ? 27.384 -3.657 -25.121 1.00 83.12 199 PHE A CA 1
ATOM 1599 C C . PHE A 1 199 ? 26.605 -2.339 -25.151 1.00 83.12 199 PHE A C 1
ATOM 1601 O O . PHE A 1 199 ? 25.696 -2.229 -25.967 1.00 83.12 199 PHE A O 1
ATOM 1608 N N . LEU A 1 200 ? 26.962 -1.325 -24.354 1.00 78.19 200 LEU A N 1
ATOM 1609 C CA . LEU A 1 200 ? 26.270 -0.022 -24.320 1.00 78.19 200 LEU A CA 1
ATOM 1610 C C . LEU A 1 200 ? 26.994 1.100 -25.079 1.00 78.19 200 LEU A C 1
ATOM 1612 O O . LEU A 1 200 ? 26.399 2.142 -25.347 1.00 78.19 200 LEU A O 1
ATOM 1616 N N . GLN A 1 201 ? 28.251 0.898 -25.485 1.00 82.38 201 GLN A N 1
ATOM 1617 C CA . GLN A 1 201 ? 28.981 1.868 -26.303 1.00 82.38 201 GLN A CA 1
ATOM 1618 C C . GLN A 1 201 ? 28.211 2.228 -27.588 1.00 82.38 201 GLN A C 1
ATOM 1620 O O . GLN A 1 201 ? 27.808 1.356 -28.365 1.00 82.38 201 GLN A O 1
ATOM 1625 N N . GLN A 1 202 ? 28.067 3.532 -27.839 1.00 81.12 202 GLN A N 1
ATOM 1626 C CA . GLN A 1 202 ? 27.405 4.106 -29.022 1.00 81.12 202 GLN A CA 1
ATOM 1627 C C . GLN A 1 202 ? 28.317 4.173 -30.266 1.00 81.12 202 GLN A C 1
ATOM 1629 O O . GLN A 1 202 ? 28.047 4.893 -31.223 1.00 81.12 202 GLN A O 1
ATOM 1634 N N . ASN A 1 203 ? 29.419 3.419 -30.262 1.00 84.31 203 ASN A N 1
ATOM 1635 C CA . ASN A 1 203 ? 30.333 3.299 -31.394 1.00 84.31 203 ASN A CA 1
ATOM 1636 C C . ASN A 1 203 ? 29.993 2.069 -32.262 1.00 84.31 203 ASN A C 1
ATOM 1638 O O . ASN A 1 203 ? 29.224 1.187 -31.870 1.00 84.31 203 ASN A O 1
ATOM 1642 N N . ALA A 1 204 ? 30.610 1.980 -33.443 1.00 81.75 204 ALA A N 1
ATOM 1643 C CA . ALA A 1 204 ? 30.384 0.877 -34.378 1.00 81.75 204 ALA A CA 1
ATOM 1644 C C . ALA A 1 204 ? 30.759 -0.511 -33.813 1.00 81.75 204 ALA A C 1
ATOM 1646 O O . ALA A 1 204 ? 30.182 -1.512 -34.234 1.00 81.75 204 ALA A O 1
ATOM 1647 N N . ALA A 1 205 ? 31.691 -0.595 -32.855 1.00 84.00 205 ALA A N 1
ATOM 1648 C CA . ALA A 1 205 ? 32.088 -1.862 -32.241 1.00 84.00 205 ALA A CA 1
ATOM 1649 C C . ALA A 1 205 ? 31.016 -2.387 -31.272 1.00 84.00 205 ALA A C 1
ATOM 1651 O O . ALA A 1 205 ? 30.640 -3.556 -31.359 1.00 84.00 205 ALA A O 1
ATOM 1652 N N . GLY A 1 206 ? 30.473 -1.522 -30.408 1.00 84.38 206 GLY A N 1
ATOM 1653 C CA . GLY A 1 206 ? 29.348 -1.857 -29.534 1.00 84.38 206 GLY A CA 1
ATOM 1654 C C . GLY A 1 206 ? 28.090 -2.190 -30.333 1.00 84.38 206 GLY A C 1
ATOM 1655 O O . GLY A 1 206 ? 27.462 -3.220 -30.094 1.00 84.38 206 GLY A O 1
ATOM 1656 N N . ALA A 1 207 ? 27.789 -1.401 -31.370 1.00 84.19 207 ALA A N 1
ATOM 1657 C CA . ALA A 1 207 ? 26.705 -1.698 -32.303 1.00 84.19 207 ALA A CA 1
ATOM 1658 C C . ALA A 1 207 ? 26.867 -3.078 -32.971 1.00 84.19 207 ALA A C 1
ATOM 1660 O O . ALA A 1 207 ? 25.911 -3.852 -33.006 1.00 84.19 207 ALA A O 1
ATOM 1661 N N . GLN A 1 208 ? 28.073 -3.437 -33.437 1.00 84.75 208 GLN A N 1
ATOM 1662 C CA . GLN A 1 208 ? 28.318 -4.759 -34.021 1.00 84.75 208 GLN A CA 1
ATOM 1663 C C . GLN A 1 208 ? 28.239 -5.886 -32.980 1.00 84.75 208 GLN A C 1
ATOM 1665 O O . GLN A 1 208 ? 27.788 -6.977 -33.329 1.00 84.75 208 GLN A O 1
ATOM 1670 N N . LYS A 1 209 ? 28.621 -5.658 -31.714 1.00 86.12 209 LYS A N 1
ATOM 1671 C CA . LYS A 1 209 ? 28.428 -6.633 -30.623 1.00 86.12 209 LYS A CA 1
ATOM 1672 C C . LYS A 1 209 ? 26.941 -6.866 -30.343 1.00 86.12 209 LYS A C 1
ATOM 1674 O O . LYS A 1 209 ? 26.501 -8.014 -30.392 1.00 86.12 209 LYS A O 1
ATOM 1679 N N . ARG A 1 210 ? 26.152 -5.793 -30.176 1.00 87.88 210 ARG A N 1
ATOM 1680 C CA . ARG A 1 210 ? 24.683 -5.864 -30.037 1.00 87.88 210 ARG A CA 1
ATOM 1681 C C . ARG A 1 210 ? 24.039 -6.601 -31.219 1.00 87.88 210 ARG A C 1
ATOM 1683 O O . ARG A 1 210 ? 23.232 -7.505 -31.017 1.00 87.88 210 ARG A O 1
ATOM 1690 N N . PHE A 1 211 ? 24.439 -6.267 -32.447 1.00 86.00 211 PHE A N 1
ATOM 1691 C CA . PHE A 1 211 ? 23.927 -6.881 -33.676 1.00 86.00 211 PHE A CA 1
ATOM 1692 C C . PHE A 1 211 ? 24.343 -8.353 -33.843 1.00 86.00 211 PHE A C 1
ATOM 1694 O O . PHE A 1 211 ? 23.520 -9.170 -34.241 1.00 86.00 211 PHE A O 1
ATOM 1701 N N . SER A 1 212 ? 25.579 -8.724 -33.493 1.00 84.06 212 SER A N 1
ATOM 1702 C CA . SER A 1 212 ? 26.056 -10.117 -33.594 1.00 84.06 212 SER A CA 1
ATOM 1703 C C . SER A 1 212 ? 25.365 -11.054 -32.596 1.00 84.06 212 SER A C 1
ATOM 1705 O O . SER A 1 212 ? 25.291 -12.252 -32.854 1.00 84.06 212 SER A O 1
ATOM 1707 N N . PHE A 1 213 ? 24.869 -10.523 -31.471 1.00 85.19 213 PHE A N 1
ATOM 1708 C CA . PHE A 1 213 ? 24.103 -11.278 -30.477 1.00 85.19 213 PHE A CA 1
ATOM 1709 C C . PHE A 1 213 ? 22.601 -11.309 -30.821 1.00 85.19 213 PHE A C 1
ATOM 1711 O O . PHE A 1 213 ? 22.056 -12.366 -31.130 1.00 85.19 213 PHE A O 1
ATOM 1718 N N . MET A 1 214 ? 21.935 -10.146 -30.853 1.00 85.56 214 MET A N 1
ATOM 1719 C CA . MET A 1 214 ? 20.476 -10.050 -31.040 1.00 85.56 214 MET A CA 1
ATOM 1720 C C . MET A 1 214 ? 20.009 -10.106 -32.504 1.00 85.56 214 MET A C 1
ATOM 1722 O O . MET A 1 214 ? 18.819 -10.276 -32.763 1.00 85.56 214 MET A O 1
ATOM 1726 N N . GLY A 1 215 ? 20.895 -9.966 -33.494 1.00 84.50 215 GLY A N 1
ATOM 1727 C CA . GLY A 1 215 ? 20.498 -9.862 -34.903 1.00 84.50 215 GLY A CA 1
ATOM 1728 C C . GLY A 1 215 ? 19.764 -11.102 -35.419 1.00 84.50 215 GLY A C 1
ATOM 1729 O O . GLY A 1 215 ? 18.746 -10.986 -36.092 1.00 84.50 215 GLY A O 1
ATOM 1730 N N . ASN A 1 216 ? 20.225 -12.303 -35.066 1.00 82.88 216 ASN A N 1
ATOM 1731 C CA . ASN A 1 216 ? 19.532 -13.541 -35.442 1.00 82.88 216 ASN A CA 1
ATOM 1732 C C . ASN A 1 216 ? 18.191 -13.726 -34.702 1.00 82.88 216 ASN A C 1
ATOM 1734 O O . ASN A 1 216 ? 17.313 -14.403 -35.226 1.00 82.88 216 ASN A O 1
ATOM 1738 N N . ILE A 1 217 ? 18.027 -13.126 -33.518 1.00 81.25 217 ILE A N 1
ATOM 1739 C CA . ILE A 1 217 ? 16.790 -13.172 -32.720 1.00 81.25 217 ILE A CA 1
ATOM 1740 C C . ILE A 1 217 ? 15.756 -12.169 -33.259 1.00 81.25 217 ILE A C 1
ATOM 1742 O O . ILE A 1 217 ? 14.566 -12.461 -33.275 1.00 81.25 217 ILE A O 1
ATOM 1746 N N . THR A 1 218 ? 16.201 -11.013 -33.763 1.00 80.50 218 THR A N 1
ATOM 1747 C CA . THR A 1 218 ? 15.322 -9.971 -34.327 1.00 80.50 218 THR A CA 1
ATOM 1748 C C . THR A 1 218 ? 14.964 -10.193 -35.801 1.00 80.50 218 THR A C 1
ATOM 1750 O O . THR A 1 218 ? 13.895 -9.761 -36.231 1.00 80.50 218 THR A O 1
ATOM 1753 N N . LEU A 1 219 ? 15.794 -10.895 -36.585 1.00 82.44 219 LEU A N 1
ATOM 1754 C CA . LEU A 1 219 ? 15.540 -11.151 -38.013 1.00 82.44 219 LEU A CA 1
ATOM 1755 C C . LEU A 1 219 ? 14.171 -11.815 -38.320 1.00 82.44 219 LEU A C 1
ATOM 1757 O O . LEU A 1 219 ? 13.542 -11.385 -39.287 1.00 82.44 219 LEU A O 1
ATOM 1761 N N . PRO A 1 220 ? 13.657 -12.791 -37.536 1.00 77.75 220 PRO A N 1
ATOM 1762 C CA . PRO A 1 220 ? 12.367 -13.439 -37.807 1.00 77.75 220 PRO A CA 1
ATOM 1763 C C . PRO A 1 220 ? 11.121 -12.550 -37.685 1.00 77.75 220 PRO A C 1
ATOM 1765 O O . PRO A 1 220 ? 10.039 -12.963 -38.095 1.00 77.75 220 PRO A O 1
ATOM 1768 N N . TYR A 1 221 ? 11.250 -11.334 -37.146 1.00 75.81 221 TYR A N 1
ATOM 1769 C CA . TYR A 1 221 ? 10.143 -10.377 -37.037 1.00 75.81 221 TYR A CA 1
ATOM 1770 C C . TYR A 1 221 ? 9.877 -9.607 -38.347 1.00 75.81 221 TYR A C 1
ATOM 1772 O O . TYR A 1 221 ? 8.906 -8.854 -38.443 1.00 75.81 221 TYR A O 1
ATOM 1780 N N . PHE A 1 222 ? 10.708 -9.795 -39.379 1.00 77.88 222 PHE A N 1
ATOM 1781 C CA . PHE A 1 222 ? 10.592 -9.101 -40.662 1.00 77.88 222 PHE A CA 1
ATOM 1782 C C . PHE A 1 222 ? 9.957 -10.003 -41.727 1.00 77.88 222 PHE A C 1
ATOM 1784 O O . PHE A 1 222 ? 10.618 -10.840 -42.331 1.00 77.88 222 PHE A O 1
ATOM 1791 N N . SER A 1 223 ? 8.676 -9.778 -42.037 1.00 69.38 223 SER A N 1
ATOM 1792 C CA . SER A 1 223 ? 7.873 -10.588 -42.978 1.00 69.38 223 SER A CA 1
ATOM 1793 C C . SER A 1 223 ? 8.356 -10.628 -44.444 1.00 69.38 223 SER A C 1
ATOM 1795 O O . SER A 1 223 ? 7.731 -11.278 -45.281 1.00 69.38 223 SER A O 1
ATOM 1797 N N . GLY A 1 224 ? 9.466 -9.966 -44.770 1.00 69.12 224 GLY A N 1
ATOM 1798 C CA . GLY A 1 224 ? 10.123 -9.983 -46.073 1.00 69.12 224 GLY A CA 1
ATOM 1799 C C . GLY A 1 224 ? 11.284 -8.988 -46.127 1.00 69.12 224 GLY A C 1
ATOM 1800 O O . GLY A 1 224 ? 11.480 -8.191 -45.207 1.00 69.12 224 GLY A O 1
ATOM 1801 N N . TYR A 1 225 ? 12.053 -9.010 -47.219 1.00 70.06 225 TYR A N 1
ATOM 1802 C CA . TYR A 1 225 ? 13.135 -8.044 -47.422 1.00 70.06 225 TYR A CA 1
ATOM 1803 C C . TYR A 1 225 ? 12.606 -6.603 -47.529 1.00 70.06 225 TYR A C 1
ATOM 1805 O O . TYR A 1 225 ? 11.625 -6.339 -48.227 1.00 70.06 225 TYR A O 1
ATOM 1813 N N . ARG A 1 226 ? 13.304 -5.665 -46.880 1.00 74.44 226 ARG A N 1
ATOM 1814 C CA . ARG A 1 226 ? 13.122 -4.212 -47.003 1.00 74.44 226 ARG A CA 1
ATOM 1815 C C . ARG A 1 226 ? 14.502 -3.555 -47.089 1.00 74.44 226 ARG A C 1
ATOM 1817 O O . ARG A 1 226 ? 15.421 -3.999 -46.406 1.00 74.44 226 ARG A O 1
ATOM 1824 N N . ASN A 1 227 ? 14.640 -2.486 -47.875 1.00 71.56 227 ASN A N 1
ATOM 1825 C CA . ASN A 1 227 ? 15.879 -1.700 -47.915 1.00 71.56 227 ASN A CA 1
ATOM 1826 C C . ASN A 1 227 ? 16.172 -1.095 -46.529 1.00 71.56 227 ASN A C 1
ATOM 1828 O O . ASN A 1 227 ? 15.313 -0.417 -45.967 1.00 71.56 227 ASN A O 1
ATOM 1832 N N . GLY A 1 228 ? 17.380 -1.302 -46.002 1.00 77.38 228 GLY A N 1
ATOM 1833 C CA . GLY A 1 228 ? 17.792 -0.822 -44.680 1.00 77.38 228 GLY A CA 1
ATOM 1834 C C . GLY A 1 228 ? 17.374 -1.737 -43.526 1.00 77.38 228 GLY A C 1
ATOM 1835 O O . GLY A 1 228 ? 17.338 -1.285 -42.380 1.00 77.38 228 GLY A O 1
ATOM 1836 N N . ILE A 1 229 ? 17.059 -3.011 -43.791 1.00 83.69 229 ILE A N 1
ATOM 1837 C CA . ILE A 1 229 ? 16.630 -3.963 -42.755 1.00 83.69 229 ILE A CA 1
ATOM 1838 C C . ILE A 1 229 ? 17.680 -4.119 -41.644 1.00 83.69 229 ILE A C 1
ATOM 1840 O O . ILE A 1 229 ? 17.310 -4.149 -40.473 1.00 83.69 229 ILE A O 1
ATOM 1844 N N . SER A 1 230 ? 18.981 -4.106 -41.958 1.00 83.75 230 SER A N 1
ATOM 1845 C CA . SER A 1 230 ? 20.034 -4.190 -40.935 1.00 83.75 230 SER A CA 1
ATOM 1846 C C . SER A 1 230 ? 20.083 -2.959 -40.021 1.00 83.75 230 SER A C 1
ATOM 1848 O O . SER A 1 230 ? 20.398 -3.101 -38.844 1.00 83.75 230 SER A O 1
ATOM 1850 N N . ILE A 1 231 ? 19.693 -1.775 -40.510 1.00 84.94 231 ILE A N 1
ATOM 1851 C CA . ILE A 1 231 ? 19.586 -0.546 -39.703 1.00 84.94 231 ILE A CA 1
ATOM 1852 C C . ILE A 1 231 ? 18.390 -0.644 -38.745 1.00 84.94 231 ILE A C 1
ATOM 1854 O O . ILE A 1 231 ? 18.505 -0.279 -37.575 1.00 84.94 231 ILE A O 1
ATOM 1858 N N . LEU A 1 232 ? 17.251 -1.169 -39.213 1.00 83.00 232 LEU A N 1
ATOM 1859 C CA . LEU A 1 232 ? 16.072 -1.406 -38.371 1.00 83.00 232 LEU A CA 1
ATOM 1860 C C . LEU A 1 232 ? 16.360 -2.462 -37.294 1.00 83.00 232 LEU A C 1
ATOM 1862 O O . LEU A 1 232 ? 16.101 -2.218 -36.119 1.00 83.00 232 LEU A O 1
ATOM 1866 N N . MET A 1 233 ? 16.980 -3.583 -37.671 1.00 85.50 233 MET A N 1
ATOM 1867 C CA . MET A 1 233 ? 17.456 -4.603 -36.732 1.00 85.50 233 MET A CA 1
ATOM 1868 C C . MET A 1 233 ? 18.450 -4.020 -35.722 1.00 85.50 233 MET A C 1
ATOM 1870 O O . MET A 1 233 ? 18.296 -4.238 -34.529 1.00 85.50 233 MET A O 1
ATOM 1874 N N . GLN A 1 234 ? 19.435 -3.229 -36.160 1.00 85.81 234 GLN A N 1
ATOM 1875 C CA . GLN A 1 234 ? 20.406 -2.591 -35.265 1.00 85.81 234 GLN A CA 1
ATOM 1876 C C . GLN A 1 234 ? 19.723 -1.659 -34.251 1.00 85.81 234 GLN A C 1
ATOM 1878 O O . GLN A 1 234 ? 20.106 -1.675 -33.084 1.00 85.81 234 GLN A O 1
ATOM 1883 N N . ARG A 1 235 ? 18.684 -0.909 -34.654 1.00 85.06 235 ARG A N 1
ATOM 1884 C CA . ARG A 1 235 ? 17.848 -0.110 -33.736 1.00 85.06 235 ARG A CA 1
ATOM 1885 C C . ARG A 1 235 ? 17.054 -0.983 -32.755 1.00 85.06 235 ARG A C 1
ATOM 1887 O O . ARG A 1 235 ? 16.989 -0.639 -31.580 1.00 85.06 235 ARG A O 1
ATOM 1894 N N . MET A 1 236 ? 16.493 -2.112 -33.199 1.00 84.25 236 MET A N 1
ATOM 1895 C CA . MET A 1 236 ? 15.807 -3.067 -32.312 1.00 84.25 236 MET A CA 1
ATOM 1896 C C . MET A 1 236 ? 16.768 -3.688 -31.292 1.00 84.25 236 MET A C 1
ATOM 1898 O O . MET A 1 236 ? 16.463 -3.701 -30.106 1.00 84.25 236 MET A O 1
ATOM 1902 N N . CYS A 1 237 ? 17.954 -4.130 -31.720 1.00 86.75 237 CYS A N 1
ATOM 1903 C CA . CYS A 1 237 ? 18.994 -4.633 -30.821 1.00 86.75 237 CYS A CA 1
ATOM 1904 C C . CYS A 1 237 ? 19.438 -3.553 -29.818 1.00 86.75 237 CYS A C 1
ATOM 1906 O O . CYS A 1 237 ? 19.624 -3.844 -28.642 1.00 86.75 237 CYS A O 1
ATOM 1908 N N . ASP A 1 238 ? 19.601 -2.305 -30.266 1.00 86.31 238 ASP A N 1
ATOM 1909 C CA . ASP A 1 238 ? 19.987 -1.178 -29.410 1.00 86.31 238 ASP A CA 1
ATOM 1910 C C . ASP A 1 238 ? 18.932 -0.826 -28.349 1.00 86.31 238 ASP A C 1
ATOM 1912 O O . ASP A 1 238 ? 19.289 -0.496 -27.220 1.00 86.31 238 ASP A O 1
ATOM 1916 N N . ARG A 1 239 ? 17.646 -0.955 -28.691 1.00 84.69 239 ARG A N 1
ATOM 1917 C CA . ARG A 1 239 ? 16.525 -0.845 -27.751 1.00 84.69 239 ARG A CA 1
ATOM 1918 C C . ARG A 1 239 ? 16.487 -2.019 -26.773 1.00 84.69 239 ARG A C 1
ATOM 1920 O O . ARG A 1 239 ? 16.483 -1.771 -25.576 1.00 84.69 239 ARG A O 1
ATOM 1927 N N . ALA A 1 240 ? 16.552 -3.262 -27.249 1.00 85.06 240 ALA A N 1
ATOM 1928 C CA . ALA A 1 240 ? 16.501 -4.449 -26.390 1.00 85.06 240 ALA A CA 1
ATOM 1929 C C . ALA A 1 240 ? 17.628 -4.464 -25.342 1.00 85.06 240 ALA A C 1
ATOM 1931 O O . ALA A 1 240 ? 17.384 -4.704 -24.164 1.00 85.06 240 ALA A O 1
ATOM 1932 N N . PHE A 1 241 ? 18.858 -4.109 -25.738 1.00 88.62 241 PHE A N 1
ATOM 1933 C CA . PHE A 1 241 ? 19.983 -3.980 -24.803 1.00 88.62 241 PHE A CA 1
ATOM 1934 C C . PHE A 1 241 ? 19.831 -2.818 -23.802 1.00 88.62 241 PHE A C 1
ATOM 1936 O O . PHE A 1 241 ? 20.409 -2.893 -22.719 1.00 88.62 241 PHE A O 1
ATOM 1943 N N . ARG A 1 242 ? 19.072 -1.760 -24.128 1.00 86.69 242 ARG A N 1
ATOM 1944 C CA . ARG A 1 242 ? 18.746 -0.668 -23.192 1.00 86.69 242 ARG A CA 1
ATOM 1945 C C . ARG A 1 242 ? 17.597 -1.021 -22.253 1.00 86.69 242 ARG A C 1
ATOM 1947 O O . ARG A 1 242 ? 17.711 -0.741 -21.064 1.00 86.69 242 ARG A O 1
ATOM 1954 N N . ASN A 1 243 ? 16.552 -1.677 -22.753 1.00 86.56 243 ASN A N 1
ATOM 1955 C CA . ASN A 1 243 ? 15.458 -2.177 -21.926 1.00 86.56 243 ASN A CA 1
ATOM 1956 C C . ASN A 1 243 ? 15.987 -3.209 -20.923 1.00 86.56 243 ASN A C 1
ATOM 1958 O O . ASN A 1 243 ? 15.926 -2.927 -19.735 1.00 86.56 243 ASN A O 1
ATOM 1962 N N . ALA A 1 244 ? 16.702 -4.254 -21.355 1.00 88.00 244 ALA A N 1
ATOM 1963 C CA . ALA A 1 244 ? 17.333 -5.211 -20.436 1.00 88.00 244 ALA A CA 1
ATOM 1964 C C . ALA A 1 244 ? 18.295 -4.553 -19.416 1.00 88.00 244 ALA A C 1
ATOM 1966 O O . ALA A 1 244 ? 18.341 -4.956 -18.255 1.00 88.00 244 ALA A O 1
ATOM 1967 N N . ALA A 1 245 ? 19.043 -3.512 -19.811 1.00 89.06 245 ALA A N 1
ATOM 1968 C CA . ALA A 1 245 ? 19.887 -2.742 -18.890 1.00 89.06 245 ALA A CA 1
ATOM 1969 C C . ALA A 1 245 ? 19.077 -2.002 -17.810 1.00 89.06 245 ALA A C 1
ATOM 1971 O O . ALA A 1 245 ? 19.468 -2.005 -16.642 1.00 89.06 245 ALA A O 1
ATOM 1972 N N . ASN A 1 246 ? 17.965 -1.370 -18.199 1.00 89.19 246 ASN A N 1
ATOM 1973 C CA . ASN A 1 246 ? 17.039 -0.720 -17.276 1.00 89.19 246 ASN A CA 1
ATOM 1974 C C . ASN A 1 246 ? 16.320 -1.760 -16.401 1.00 89.19 246 ASN A C 1
ATOM 1976 O O . ASN A 1 246 ? 16.241 -1.571 -15.195 1.00 89.19 246 ASN A O 1
ATOM 1980 N N . ASP A 1 247 ? 15.853 -2.870 -16.970 1.00 87.75 247 ASP A N 1
ATOM 1981 C CA . ASP A 1 247 ? 15.093 -3.898 -16.260 1.00 87.75 247 ASP A CA 1
ATOM 1982 C C . ASP A 1 247 ? 15.933 -4.564 -15.162 1.00 87.75 247 ASP A C 1
ATOM 1984 O O . ASP A 1 247 ? 15.460 -4.673 -14.033 1.00 87.75 247 ASP A O 1
ATOM 1988 N N . TYR A 1 248 ? 17.206 -4.899 -15.418 1.00 90.06 248 TYR A N 1
ATOM 1989 C CA . TYR A 1 248 ? 18.108 -5.372 -14.355 1.00 90.06 248 TYR A CA 1
ATOM 1990 C C . TYR A 1 248 ? 18.361 -4.316 -13.284 1.00 90.06 248 TYR A C 1
ATOM 1992 O O . TYR A 1 248 ? 18.322 -4.635 -12.101 1.00 90.06 248 TYR A O 1
ATOM 2000 N N . TYR A 1 249 ? 18.590 -3.057 -13.672 1.00 92.12 249 TYR A N 1
ATOM 2001 C CA . TYR A 1 249 ? 18.747 -1.966 -12.709 1.00 92.12 249 TYR A CA 1
ATOM 2002 C C . TYR A 1 249 ? 17.513 -1.835 -11.804 1.00 92.12 249 TYR A C 1
ATOM 2004 O O . TYR A 1 249 ? 17.656 -1.660 -10.595 1.00 92.12 249 TYR A O 1
ATOM 2012 N N . LEU A 1 250 ? 16.314 -1.938 -12.377 1.00 90.81 250 LEU A N 1
ATOM 2013 C CA . LEU A 1 250 ? 15.048 -1.756 -11.680 1.00 90.81 250 LEU A CA 1
ATOM 2014 C C . LEU A 1 250 ? 14.714 -2.950 -10.781 1.00 90.81 250 LEU A C 1
ATOM 2016 O O . LEU A 1 250 ? 14.526 -2.751 -9.585 1.00 90.81 250 LEU A O 1
ATOM 2020 N N . GLU A 1 251 ? 14.675 -4.173 -11.316 1.00 88.88 251 GLU A N 1
ATOM 2021 C CA . GLU A 1 251 ? 14.323 -5.380 -10.548 1.00 88.88 251 GLU A CA 1
ATOM 2022 C C . GLU A 1 251 ? 15.341 -5.653 -9.432 1.00 88.88 251 GLU A C 1
ATOM 2024 O O . GLU A 1 251 ? 14.962 -5.867 -8.282 1.00 88.88 251 GLU A O 1
ATOM 2029 N N . ASP A 1 252 ? 16.640 -5.546 -9.720 1.00 92.50 252 ASP A N 1
ATOM 2030 C CA . ASP A 1 252 ? 17.670 -5.829 -8.717 1.00 92.50 252 ASP A CA 1
ATOM 2031 C C . ASP A 1 252 ? 17.738 -4.715 -7.655 1.00 92.50 252 ASP A C 1
ATOM 2033 O O . ASP A 1 252 ? 18.149 -4.963 -6.520 1.00 92.50 252 ASP A O 1
ATOM 2037 N N . SER A 1 253 ? 17.279 -3.498 -7.978 1.00 94.25 253 SER A N 1
ATOM 2038 C CA . SER A 1 253 ? 17.052 -2.447 -6.978 1.00 94.25 253 SER A CA 1
ATOM 2039 C C . SER A 1 253 ? 15.783 -2.683 -6.154 1.00 94.25 253 SER A C 1
ATOM 2041 O O . SER A 1 253 ? 15.819 -2.421 -4.952 1.00 94.25 253 SER A O 1
ATOM 2043 N N . VAL A 1 254 ? 14.691 -3.202 -6.742 1.00 90.69 254 VAL A N 1
ATOM 2044 C CA . VAL A 1 254 ? 13.492 -3.640 -5.995 1.00 90.69 254 VAL A CA 1
ATOM 2045 C C . VAL A 1 254 ? 13.894 -4.686 -4.957 1.00 90.69 254 VAL A C 1
ATOM 2047 O O . VAL A 1 254 ? 13.628 -4.491 -3.773 1.00 90.69 254 VAL A O 1
ATOM 2050 N N . ASP A 1 255 ? 14.589 -5.751 -5.366 1.00 89.44 255 ASP A N 1
ATOM 2051 C CA . ASP A 1 255 ? 14.974 -6.846 -4.469 1.00 89.44 255 ASP A CA 1
ATOM 2052 C C . ASP A 1 255 ? 15.919 -6.391 -3.346 1.00 89.44 255 ASP A C 1
ATOM 2054 O O . ASP A 1 255 ? 15.738 -6.767 -2.185 1.00 89.44 255 ASP A O 1
ATOM 2058 N N . ILE A 1 256 ? 16.913 -5.547 -3.642 1.00 94.94 256 ILE A N 1
ATOM 2059 C CA . ILE A 1 256 ? 17.853 -5.063 -2.619 1.00 94.94 256 ILE A CA 1
ATOM 2060 C C . ILE A 1 256 ? 17.179 -4.066 -1.661 1.00 94.94 256 ILE A C 1
ATOM 2062 O O . ILE A 1 256 ? 17.422 -4.132 -0.453 1.00 94.94 256 ILE A O 1
ATOM 2066 N N . LEU A 1 257 ? 16.283 -3.194 -2.146 1.00 92.31 257 LEU A N 1
ATOM 2067 C CA . LEU A 1 257 ? 15.464 -2.335 -1.278 1.00 92.31 257 LEU A CA 1
ATOM 2068 C C . LEU A 1 257 ? 14.496 -3.170 -0.426 1.00 92.31 257 LEU A C 1
ATOM 2070 O O . LEU A 1 257 ? 14.382 -2.930 0.775 1.00 92.31 257 LEU A O 1
ATOM 2074 N N . ARG A 1 258 ? 13.860 -4.202 -0.991 1.00 87.62 258 ARG A N 1
ATOM 2075 C CA . ARG A 1 258 ? 13.029 -5.160 -0.249 1.00 87.62 258 ARG A CA 1
ATOM 2076 C C . ARG A 1 258 ? 13.816 -5.816 0.884 1.00 87.62 258 ARG A C 1
ATOM 2078 O O . ARG A 1 258 ? 13.358 -5.777 2.023 1.00 87.62 258 ARG A O 1
ATOM 2085 N N . MET A 1 259 ? 14.997 -6.370 0.600 1.00 89.75 259 MET A N 1
ATOM 2086 C CA . MET A 1 259 ? 15.859 -6.985 1.619 1.00 89.75 259 MET A CA 1
ATOM 2087 C C . MET A 1 259 ? 16.292 -5.976 2.692 1.00 89.75 259 MET A C 1
ATOM 2089 O O . MET A 1 259 ? 16.354 -6.320 3.874 1.00 89.75 259 MET A O 1
ATOM 2093 N N . LEU A 1 260 ? 16.540 -4.717 2.319 1.00 93.69 260 LEU A N 1
ATOM 2094 C CA . LEU A 1 260 ? 16.871 -3.635 3.251 1.00 93.69 260 LEU A CA 1
ATOM 2095 C C . LEU A 1 260 ? 15.707 -3.382 4.219 1.00 93.69 260 LEU A C 1
ATOM 2097 O O . LEU A 1 260 ? 15.901 -3.420 5.436 1.00 93.69 260 LEU A O 1
ATOM 2101 N N . PHE A 1 261 ? 14.491 -3.193 3.706 1.00 86.88 261 PHE A N 1
ATOM 2102 C CA . PHE A 1 261 ? 13.324 -2.934 4.550 1.00 86.88 261 PHE A CA 1
ATOM 2103 C C . PHE A 1 261 ? 12.830 -4.179 5.307 1.00 86.88 261 PHE A C 1
ATOM 2105 O O . PHE A 1 261 ? 12.348 -4.033 6.427 1.00 86.88 261 PHE A O 1
ATOM 2112 N N . GLU A 1 262 ? 13.027 -5.402 4.799 1.00 82.44 262 GLU A N 1
ATOM 2113 C CA . GLU A 1 262 ? 12.803 -6.631 5.579 1.00 82.44 262 GLU A CA 1
ATOM 2114 C C . GLU A 1 262 ? 13.800 -6.754 6.747 1.00 82.44 262 GLU A C 1
ATOM 2116 O O . GLU A 1 262 ? 13.412 -7.111 7.863 1.00 82.44 262 GLU A O 1
ATOM 2121 N N . THR A 1 263 ? 15.070 -6.386 6.535 1.00 89.19 263 THR A N 1
ATOM 2122 C CA . THR A 1 263 ? 16.079 -6.345 7.610 1.00 89.19 263 THR A CA 1
ATOM 2123 C C . THR A 1 263 ? 15.645 -5.408 8.737 1.00 89.19 263 THR A C 1
ATOM 2125 O O . THR A 1 263 ? 15.746 -5.765 9.912 1.00 89.19 263 THR A O 1
ATOM 2128 N N . ILE A 1 264 ? 15.115 -4.237 8.367 1.00 86.50 264 ILE A N 1
ATOM 2129 C CA . ILE A 1 264 ? 14.578 -3.238 9.296 1.00 86.50 264 ILE A CA 1
ATOM 2130 C C . ILE A 1 264 ? 13.316 -3.749 10.008 1.00 86.50 264 ILE A C 1
ATOM 2132 O O . ILE A 1 264 ? 13.225 -3.657 11.234 1.00 86.50 264 ILE A O 1
ATOM 2136 N N . TYR A 1 265 ? 12.365 -4.328 9.269 1.00 79.81 265 TYR A N 1
ATOM 2137 C CA . TYR A 1 265 ? 11.135 -4.911 9.815 1.00 79.81 265 TYR A CA 1
ATOM 2138 C C . TYR A 1 265 ? 11.431 -5.941 10.914 1.00 79.81 265 TYR A C 1
ATOM 2140 O O . TYR A 1 265 ? 10.807 -5.945 11.979 1.00 79.81 265 TYR A O 1
ATOM 2148 N N . ARG A 1 266 ? 12.441 -6.792 10.692 1.00 81.44 266 ARG A N 1
ATOM 2149 C CA . ARG A 1 266 ? 12.860 -7.828 11.644 1.00 81.44 266 ARG A CA 1
ATOM 2150 C C . ARG A 1 266 ? 13.720 -7.305 12.805 1.00 81.44 266 ARG A C 1
ATOM 2152 O O . ARG A 1 266 ? 14.186 -8.122 13.599 1.00 81.44 266 ARG A O 1
ATOM 2159 N N . PHE A 1 267 ? 13.958 -5.999 12.964 1.00 85.44 267 PHE A N 1
ATOM 2160 C CA . PHE A 1 267 ? 14.623 -5.476 14.167 1.00 85.44 267 PHE A CA 1
ATOM 2161 C C . PHE A 1 267 ? 13.784 -5.738 15.441 1.00 85.44 267 PHE A C 1
ATOM 2163 O O . PHE A 1 267 ? 12.549 -5.629 15.390 1.00 85.44 267 PHE A O 1
ATOM 2170 N N . PRO A 1 268 ? 14.416 -6.025 16.602 1.00 84.62 268 PRO A N 1
ATOM 2171 C CA . PRO A 1 268 ? 13.693 -6.242 17.855 1.00 84.62 268 PRO A CA 1
ATOM 2172 C C . PRO A 1 268 ? 12.830 -5.033 18.243 1.00 84.62 268 PRO A C 1
ATOM 2174 O O . PRO A 1 268 ? 13.217 -3.880 18.042 1.00 84.62 268 PRO A O 1
ATOM 2177 N N . ARG A 1 269 ? 11.651 -5.294 18.823 1.00 75.31 269 ARG A N 1
ATOM 2178 C CA . ARG A 1 269 ? 10.647 -4.257 19.125 1.00 75.31 269 ARG A CA 1
ATOM 2179 C C . ARG A 1 269 ? 11.154 -3.197 20.115 1.00 75.31 269 ARG A C 1
ATOM 2181 O O . ARG A 1 269 ? 10.763 -2.038 19.991 1.00 75.31 269 ARG A O 1
ATOM 2188 N N . SER A 1 270 ? 12.043 -3.570 21.042 1.00 82.44 270 SER A N 1
ATOM 2189 C CA . SER A 1 270 ? 12.737 -2.646 21.954 1.00 82.44 270 SER A CA 1
ATOM 2190 C C . SER A 1 270 ? 13.586 -1.631 21.189 1.00 82.44 270 SER A C 1
ATOM 2192 O O . SER A 1 270 ? 13.403 -0.424 21.342 1.00 82.44 270 SER A O 1
ATOM 2194 N N . GLU A 1 271 ? 14.457 -2.128 20.310 1.00 87.12 271 GLU A N 1
ATOM 2195 C CA . GLU A 1 271 ? 15.417 -1.324 19.554 1.00 87.12 271 GLU A CA 1
ATOM 2196 C C . GLU A 1 271 ? 14.707 -0.414 18.560 1.00 87.12 271 GLU A C 1
ATOM 2198 O O . GLU A 1 271 ? 15.029 0.771 18.474 1.00 87.12 271 GLU A O 1
ATOM 2203 N N . ARG A 1 272 ? 13.658 -0.923 17.893 1.00 79.62 272 ARG A N 1
ATOM 2204 C CA . ARG A 1 272 ? 12.755 -0.071 17.111 1.00 79.62 272 ARG A CA 1
ATOM 2205 C C . ARG A 1 272 ? 12.183 1.034 18.002 1.00 79.62 272 ARG A C 1
ATOM 2207 O O . ARG A 1 272 ? 12.444 2.209 17.745 1.00 79.62 272 ARG A O 1
ATOM 2214 N N . GLY A 1 273 ? 11.528 0.687 19.112 1.00 79.25 273 GLY A N 1
ATOM 2215 C CA . GLY A 1 273 ? 10.998 1.654 20.083 1.00 79.25 273 GLY A CA 1
ATOM 2216 C C . GLY A 1 273 ? 11.960 2.809 20.408 1.00 79.25 273 GLY A C 1
ATOM 2217 O O . GLY A 1 273 ? 11.556 3.974 20.346 1.00 79.25 273 GLY A O 1
ATOM 2218 N N . LEU A 1 274 ? 13.245 2.510 20.638 1.00 83.81 274 LEU A N 1
ATOM 2219 C CA . LEU A 1 274 ? 14.286 3.501 20.931 1.00 83.81 274 LEU A CA 1
ATOM 2220 C C . LEU A 1 274 ? 14.573 4.491 19.789 1.00 83.81 274 LEU A C 1
ATOM 2222 O O . LEU A 1 274 ? 14.710 5.686 20.081 1.00 83.81 274 LEU A O 1
ATOM 2226 N N . LEU A 1 275 ? 14.658 4.053 18.521 1.00 85.12 275 LEU A N 1
ATOM 2227 C CA . LEU A 1 275 ? 14.992 4.978 17.421 1.00 85.12 275 LEU A CA 1
ATOM 2228 C C . LEU A 1 275 ? 13.787 5.759 16.868 1.00 85.12 275 LEU A C 1
ATOM 2230 O O . LEU A 1 275 ? 13.986 6.722 16.132 1.00 85.12 275 LEU A O 1
ATOM 2234 N N . THR A 1 276 ? 12.551 5.408 17.248 1.00 83.38 276 THR A N 1
ATOM 2235 C CA . THR A 1 276 ? 11.304 6.024 16.732 1.00 83.38 276 THR A CA 1
ATOM 2236 C C . THR A 1 276 ? 11.326 7.556 16.764 1.00 83.38 276 THR A C 1
ATOM 2238 O O . THR A 1 276 ? 10.918 8.221 15.816 1.00 83.38 276 THR A O 1
ATOM 2241 N N . LYS A 1 277 ? 11.863 8.120 17.852 1.00 82.25 277 LYS A N 1
ATOM 2242 C CA . LYS A 1 277 ? 11.979 9.567 18.111 1.00 82.25 277 LYS A CA 1
ATOM 2243 C C . LYS A 1 277 ? 13.002 10.304 17.230 1.00 82.25 277 LYS A C 1
ATOM 2245 O O . LYS A 1 277 ? 13.036 11.530 17.257 1.00 82.25 277 LYS A O 1
ATOM 2250 N N . TYR A 1 278 ? 13.835 9.575 16.487 1.00 85.50 278 TYR A N 1
ATOM 2251 C CA . TYR A 1 278 ? 14.808 10.120 15.534 1.00 85.50 278 TYR A CA 1
ATOM 2252 C C . TYR A 1 278 ? 14.350 9.980 14.075 1.00 85.50 278 TYR A C 1
ATOM 2254 O O . TYR A 1 278 ? 15.048 10.437 13.179 1.00 85.50 278 TYR A O 1
ATOM 2262 N N . LEU A 1 279 ? 13.193 9.372 13.806 1.00 84.94 279 LEU A N 1
ATOM 2263 C CA . LEU A 1 279 ? 12.684 9.201 12.447 1.00 84.94 279 LEU A CA 1
ATOM 2264 C C . LEU A 1 279 ? 11.721 10.350 12.057 1.00 84.94 279 LEU A C 1
ATOM 2266 O O . LEU A 1 279 ? 10.973 10.851 12.903 1.00 84.94 279 LEU A O 1
ATOM 2270 N N . PRO A 1 280 ? 11.691 10.777 10.777 1.00 79.81 280 PRO A N 1
ATOM 2271 C CA . PRO A 1 280 ? 11.075 12.037 10.336 1.00 79.81 280 PRO A CA 1
ATOM 2272 C C . PRO A 1 280 ? 9.535 12.015 10.277 1.00 79.81 280 PRO A C 1
ATOM 2274 O O . PRO A 1 280 ? 8.919 12.962 9.776 1.00 79.81 280 PRO A O 1
ATOM 2277 N N . TRP A 1 281 ? 8.906 10.948 10.777 1.00 73.25 281 TRP A N 1
ATOM 2278 C CA . TRP A 1 281 ? 7.454 10.754 10.808 1.00 73.25 281 TRP A CA 1
ATOM 2279 C C . TRP A 1 281 ? 6.894 10.562 12.231 1.00 73.25 281 TRP A C 1
ATOM 2281 O O . TRP A 1 281 ? 5.707 10.277 12.391 1.00 73.25 281 TRP A O 1
ATOM 2291 N N . GLY A 1 282 ? 7.722 10.732 13.270 1.00 70.00 282 GLY A N 1
ATOM 2292 C CA . GLY A 1 282 ? 7.311 10.594 14.670 1.00 70.00 282 GLY A CA 1
ATOM 2293 C C . GLY A 1 282 ? 6.947 9.157 15.057 1.00 70.00 282 GLY A C 1
ATOM 2294 O O . GLY A 1 282 ? 7.529 8.199 14.552 1.00 70.00 282 GLY A O 1
ATOM 2295 N N . GLU A 1 283 ? 5.972 8.995 15.952 1.00 65.94 283 GLU A N 1
ATOM 2296 C CA . GLU A 1 283 ? 5.623 7.713 16.593 1.00 65.94 283 GLU A CA 1
ATOM 2297 C C . GLU A 1 283 ? 5.203 6.604 15.611 1.00 65.94 283 GLU A C 1
ATOM 2299 O O . GLU A 1 283 ? 5.402 5.423 15.885 1.00 65.94 283 GLU A O 1
ATOM 2304 N N . HIS A 1 284 ? 4.687 6.959 14.430 1.00 61.22 284 HIS A N 1
ATOM 2305 C CA . HIS A 1 284 ? 4.285 5.993 13.400 1.00 61.22 284 HIS A CA 1
ATOM 2306 C C . HIS A 1 284 ? 5.421 5.594 12.438 1.00 61.22 284 HIS A C 1
ATOM 2308 O O . HIS A 1 284 ? 5.201 4.775 11.547 1.00 61.22 284 HIS A O 1
ATOM 2314 N N . SER A 1 285 ? 6.634 6.138 12.599 1.00 67.88 285 SER A N 1
ATOM 2315 C CA . SER A 1 285 ? 7.741 5.961 11.644 1.00 67.88 285 SER A CA 1
ATOM 2316 C C . SER A 1 285 ? 8.117 4.508 11.355 1.00 67.88 285 SER A C 1
ATOM 2318 O O . SER A 1 285 ? 8.491 4.198 10.229 1.00 67.88 285 SER A O 1
ATOM 2320 N N . TRP A 1 286 ? 8.016 3.611 12.338 1.00 66.69 286 TRP A N 1
ATOM 2321 C CA . TRP A 1 286 ? 8.350 2.201 12.120 1.00 66.69 286 TRP A CA 1
ATOM 2322 C C . TRP A 1 286 ? 7.303 1.452 11.332 1.00 66.69 286 TRP A C 1
ATOM 2324 O O . TRP A 1 286 ? 7.666 0.757 10.400 1.00 66.69 286 TRP A O 1
ATOM 2334 N N . TYR A 1 287 ? 6.022 1.669 11.631 1.00 59.28 287 TYR A N 1
ATOM 2335 C CA . TYR A 1 287 ? 4.932 1.148 10.808 1.00 59.28 287 TYR A CA 1
ATOM 2336 C C . TYR A 1 287 ? 5.143 1.581 9.349 1.00 59.28 287 TYR A C 1
ATOM 2338 O O . TYR A 1 287 ? 5.088 0.760 8.445 1.00 59.28 287 TYR A O 1
ATOM 2346 N N . LEU A 1 288 ? 5.511 2.847 9.118 1.00 64.19 288 LEU A N 1
ATOM 2347 C CA . LEU A 1 288 ? 5.839 3.350 7.781 1.00 64.19 288 LEU A CA 1
ATOM 2348 C C . LEU A 1 288 ? 7.054 2.653 7.132 1.00 64.19 288 LEU A C 1
ATOM 2350 O O . LEU A 1 288 ? 6.991 2.339 5.946 1.00 64.19 288 LEU A O 1
ATOM 2354 N N . LEU A 1 289 ? 8.127 2.373 7.880 1.00 66.56 289 LEU A N 1
ATOM 2355 C CA . LEU A 1 289 ? 9.288 1.633 7.363 1.00 66.56 289 LEU A CA 1
ATOM 2356 C C . LEU A 1 289 ? 8.975 0.154 7.077 1.00 66.56 289 LEU A C 1
ATOM 2358 O O . LEU A 1 289 ? 9.424 -0.379 6.063 1.00 66.56 289 LEU A O 1
ATOM 2362 N N . ASP A 1 290 ? 8.163 -0.475 7.926 1.00 62.94 290 ASP A N 1
ATOM 2363 C CA . ASP A 1 290 ? 7.710 -1.859 7.793 1.00 62.94 290 ASP A CA 1
ATOM 2364 C C . ASP A 1 290 ? 6.970 -2.071 6.449 1.00 62.94 290 ASP A C 1
ATOM 2366 O O . ASP A 1 290 ? 7.225 -3.057 5.753 1.00 62.94 290 ASP A O 1
ATOM 2370 N N . PHE A 1 291 ? 6.131 -1.115 6.014 1.00 67.81 291 PHE A N 1
ATOM 2371 C CA . PHE A 1 291 ? 5.393 -1.198 4.738 1.00 67.81 291 PHE A CA 1
ATOM 2372 C C . PHE A 1 291 ? 6.264 -1.207 3.481 1.00 67.81 291 PHE A C 1
ATOM 2374 O O . PHE A 1 291 ? 5.835 -1.773 2.474 1.00 67.81 291 PHE A O 1
ATOM 2381 N N . PHE A 1 292 ? 7.466 -0.621 3.489 1.00 73.75 292 PHE A N 1
ATOM 2382 C CA . PHE A 1 292 ? 8.312 -0.657 2.290 1.00 73.75 292 PHE A CA 1
ATOM 2383 C C . PHE A 1 292 ? 8.717 -2.085 1.921 1.00 73.75 292 PHE A C 1
ATOM 2385 O O . PHE A 1 292 ? 8.794 -2.396 0.735 1.00 73.75 292 PHE A O 1
ATOM 2392 N N . SER A 1 293 ? 8.882 -2.977 2.905 1.00 69.50 293 SER A N 1
ATOM 2393 C CA . SER A 1 293 ? 9.146 -4.397 2.639 1.00 69.50 293 SER A CA 1
ATOM 2394 C C . SER A 1 293 ? 8.026 -5.046 1.811 1.00 69.50 293 SER A C 1
ATOM 2396 O O . SER A 1 293 ? 8.313 -5.833 0.914 1.00 69.50 293 SER A O 1
ATOM 2398 N N . ALA A 1 294 ? 6.765 -4.656 2.036 1.00 67.81 294 ALA A N 1
ATOM 2399 C CA . ALA A 1 294 ? 5.616 -5.116 1.259 1.00 67.81 294 ALA A CA 1
ATOM 2400 C C . ALA A 1 294 ? 5.520 -4.423 -0.113 1.00 67.81 294 ALA A C 1
ATOM 2402 O O . ALA A 1 294 ? 5.282 -5.095 -1.116 1.00 67.81 294 ALA A O 1
ATOM 2403 N N . ILE A 1 295 ? 5.765 -3.108 -0.187 1.00 74.62 295 ILE A N 1
ATOM 2404 C CA . ILE A 1 295 ? 5.749 -2.344 -1.450 1.00 74.62 295 ILE A CA 1
ATOM 2405 C C . ILE A 1 295 ? 6.799 -2.892 -2.429 1.00 74.62 295 ILE A C 1
ATOM 2407 O O . ILE A 1 295 ? 6.470 -3.190 -3.573 1.00 74.62 295 ILE A O 1
ATOM 2411 N N . PHE A 1 296 ? 8.032 -3.130 -1.974 1.00 76.69 296 PHE A N 1
ATOM 2412 C CA . PHE A 1 296 ? 9.084 -3.744 -2.796 1.00 76.69 296 PHE A CA 1
ATOM 2413 C C . PHE A 1 296 ? 8.971 -5.281 -2.904 1.00 76.69 296 PHE A C 1
ATOM 2415 O O . PHE A 1 296 ? 9.705 -5.898 -3.664 1.00 76.69 296 PHE A O 1
ATOM 2422 N N . ALA A 1 297 ? 8.030 -5.922 -2.203 1.00 65.94 297 ALA A N 1
ATOM 2423 C CA . ALA A 1 297 ? 7.625 -7.310 -2.461 1.00 65.94 297 ALA A CA 1
ATOM 2424 C C . ALA A 1 297 ? 6.391 -7.418 -3.379 1.00 65.94 297 ALA A C 1
ATOM 2426 O O . ALA A 1 297 ? 5.886 -8.522 -3.591 1.00 65.94 297 ALA A O 1
ATOM 2427 N N . THR A 1 298 ? 5.881 -6.298 -3.905 1.00 58.22 298 THR A N 1
ATOM 2428 C CA . THR A 1 298 ? 4.675 -6.289 -4.738 1.00 58.22 298 THR A CA 1
ATOM 2429 C C . THR A 1 298 ? 4.994 -6.738 -6.162 1.00 58.22 298 THR A C 1
ATOM 2431 O O . THR A 1 298 ? 5.469 -5.965 -6.993 1.00 58.22 298 THR A O 1
ATOM 2434 N N . THR A 1 299 ? 4.695 -8.004 -6.449 1.00 57.09 299 THR A N 1
ATOM 2435 C CA . THR A 1 299 ? 4.445 -8.482 -7.813 1.00 57.09 299 THR A CA 1
ATOM 2436 C C . THR A 1 299 ? 3.255 -7.734 -8.416 1.00 57.09 299 THR A C 1
ATOM 2438 O O . THR A 1 299 ? 2.351 -7.337 -7.681 1.00 57.09 299 THR A O 1
ATOM 2441 N N . ASP A 1 300 ? 3.228 -7.579 -9.740 1.00 47.97 300 ASP A N 1
ATOM 2442 C CA . ASP A 1 300 ? 2.096 -7.024 -10.494 1.00 47.97 300 ASP A CA 1
ATOM 2443 C C . ASP A 1 300 ? 0.774 -7.659 -10.030 1.00 47.97 300 ASP A C 1
ATOM 2445 O O . ASP A 1 300 ? 0.705 -8.871 -9.813 1.00 47.97 300 ASP A O 1
ATOM 2449 N N . LEU A 1 301 ? -0.277 -6.860 -9.816 1.00 46.97 301 LEU A N 1
ATOM 2450 C CA . LEU A 1 301 ? -1.448 -7.331 -9.055 1.00 46.97 301 LEU A CA 1
ATOM 2451 C C . LEU A 1 301 ? -2.343 -8.323 -9.821 1.00 46.97 301 LEU A C 1
ATOM 2453 O O . LEU A 1 301 ? -3.350 -8.760 -9.275 1.00 46.97 301 LEU A O 1
ATOM 2457 N N . CYS A 1 302 ? -1.984 -8.682 -11.056 1.00 40.81 302 CYS A N 1
ATOM 2458 C CA . CYS A 1 302 ? -2.568 -9.774 -11.833 1.00 40.81 302 CYS A CA 1
ATOM 2459 C C . CYS A 1 302 ? -1.475 -10.721 -12.352 1.00 40.81 302 CYS A C 1
ATOM 2461 O O . CYS A 1 302 ? -1.088 -10.660 -13.517 1.00 40.81 302 CYS A O 1
ATOM 2463 N N . PHE A 1 303 ? -1.016 -11.644 -11.502 1.00 39.91 303 PHE A N 1
ATOM 2464 C CA . PHE A 1 303 ? -0.317 -12.846 -11.965 1.00 39.91 303 PHE A CA 1
ATOM 2465 C C . PHE A 1 303 ? -1.307 -13.997 -12.153 1.00 39.91 303 PHE A C 1
ATOM 2467 O O . PHE A 1 303 ? -1.803 -14.565 -11.178 1.00 39.91 303 PHE A O 1
ATOM 2474 N N . ILE A 1 304 ? -1.550 -14.364 -13.413 1.00 37.50 304 ILE A N 1
ATOM 2475 C CA . ILE A 1 304 ? -2.276 -15.586 -13.771 1.00 37.50 304 ILE A CA 1
ATOM 2476 C C . ILE A 1 304 ? -1.298 -16.764 -13.691 1.00 37.50 304 ILE A C 1
ATOM 2478 O O . ILE A 1 304 ? -0.661 -17.128 -14.678 1.00 37.50 304 ILE A O 1
ATOM 2482 N N . ASN A 1 305 ? -1.184 -17.365 -12.507 1.00 35.66 305 ASN A N 1
ATOM 2483 C CA . ASN A 1 305 ? -0.591 -18.696 -12.367 1.00 35.66 305 ASN A CA 1
ATOM 2484 C C . ASN A 1 305 ? -1.674 -19.752 -12.620 1.00 35.66 305 ASN A C 1
ATOM 2486 O O . ASN A 1 305 ? -2.796 -19.619 -12.134 1.00 35.66 305 ASN A O 1
ATOM 2490 N N . ASP A 1 306 ? -1.336 -20.786 -13.391 1.00 34.25 306 ASP A N 1
ATOM 2491 C CA . ASP A 1 306 ? -2.148 -21.992 -13.636 1.00 34.25 306 ASP A CA 1
ATOM 2492 C C . ASP A 1 306 ? -3.607 -21.760 -14.099 1.00 34.25 306 ASP A C 1
ATOM 2494 O O . ASP A 1 306 ? -4.447 -22.653 -14.014 1.00 34.25 306 ASP A O 1
ATOM 2498 N N . GLY A 1 307 ? -3.901 -20.577 -14.653 1.00 33.91 307 GLY A N 1
ATOM 2499 C CA . GLY A 1 307 ? -5.224 -20.194 -15.160 1.00 33.91 307 GLY A CA 1
ATOM 2500 C C . GLY A 1 307 ? -6.133 -19.475 -14.156 1.00 33.91 307 GLY A C 1
ATOM 2501 O O . GLY A 1 307 ? -7.285 -19.205 -14.490 1.00 33.91 307 GLY A O 1
ATOM 2502 N N . PHE A 1 308 ? -5.642 -19.136 -12.961 1.00 36.31 308 PHE A N 1
ATOM 2503 C CA . PHE A 1 308 ? -6.415 -18.419 -11.943 1.00 36.31 308 PHE A CA 1
ATOM 2504 C C . PHE A 1 308 ? -6.215 -16.903 -12.026 1.00 36.31 308 PHE A C 1
ATOM 2506 O O . PHE A 1 308 ? -5.094 -16.405 -11.912 1.00 36.31 308 PHE A O 1
ATOM 2513 N N . GLU A 1 309 ? -7.310 -16.149 -12.155 1.00 44.19 309 GLU A N 1
ATOM 2514 C CA . GLU A 1 309 ? -7.310 -14.694 -11.972 1.00 44.19 309 GLU A CA 1
ATOM 2515 C C . GLU A 1 309 ? -7.186 -14.345 -10.480 1.00 44.19 309 GLU A C 1
ATOM 2517 O O . GLU A 1 309 ? -8.136 -13.913 -9.828 1.00 44.19 309 GLU A O 1
ATOM 2522 N N . ASN A 1 310 ? -5.974 -14.471 -9.935 1.00 41.16 310 ASN A N 1
ATOM 2523 C CA . ASN A 1 310 ? -5.614 -14.003 -8.589 1.00 41.16 310 ASN A CA 1
ATOM 2524 C C . ASN A 1 310 ? -5.546 -12.458 -8.504 1.00 41.16 310 ASN A C 1
ATOM 2526 O O . ASN A 1 310 ? -4.735 -11.896 -7.775 1.00 41.16 310 ASN A O 1
ATOM 2530 N N . GLY A 1 311 ? -6.358 -11.766 -9.305 1.00 46.41 311 GLY A N 1
ATOM 2531 C CA . GLY A 1 311 ? -6.262 -10.343 -9.590 1.00 46.41 311 GLY A CA 1
ATOM 2532 C C . GLY A 1 311 ? -6.973 -9.458 -8.575 1.00 46.41 311 GLY A C 1
ATOM 2533 O O . GLY A 1 311 ? -8.088 -9.770 -8.149 1.00 46.41 311 GLY A O 1
ATOM 2534 N N . LEU A 1 312 ? -6.385 -8.307 -8.234 1.00 49.50 312 LEU A N 1
ATOM 2535 C CA . LEU A 1 312 ? -7.018 -7.299 -7.367 1.00 49.50 312 LEU A CA 1
ATOM 2536 C C . LEU A 1 312 ? -8.098 -6.471 -8.100 1.00 49.50 312 LEU A C 1
ATOM 2538 O O . LEU A 1 312 ? -7.982 -5.261 -8.285 1.00 49.50 312 LEU A O 1
ATOM 2542 N N . SER A 1 313 ? -9.153 -7.167 -8.532 1.00 53.69 313 SER A N 1
ATOM 2543 C CA . SER A 1 313 ? -10.259 -6.631 -9.329 1.00 53.69 313 SER A CA 1
ATOM 2544 C C . SER A 1 313 ? -11.142 -5.646 -8.550 1.00 53.69 313 SER A C 1
ATOM 2546 O O . SER A 1 313 ? -11.543 -5.890 -7.404 1.00 53.69 313 SER A O 1
ATOM 2548 N N . ILE A 1 314 ? -11.473 -4.529 -9.200 1.00 64.25 314 ILE A N 1
ATOM 2549 C CA . ILE A 1 314 ? -12.404 -3.505 -8.709 1.00 64.25 314 ILE A CA 1
ATOM 2550 C C . ILE A 1 314 ? -13.774 -3.725 -9.362 1.00 64.25 314 ILE A C 1
ATOM 2552 O O . ILE A 1 314 ? -13.854 -4.071 -10.541 1.00 64.25 314 ILE A O 1
ATOM 2556 N N . ALA A 1 315 ? -14.872 -3.494 -8.628 1.00 67.56 315 ALA A N 1
ATOM 2557 C CA . ALA A 1 315 ? -16.192 -3.517 -9.265 1.00 67.56 315 ALA A CA 1
ATOM 2558 C C . ALA A 1 315 ? -16.299 -2.427 -10.341 1.00 67.56 315 ALA A C 1
ATOM 2560 O O . ALA A 1 315 ? -15.856 -1.301 -10.087 1.00 67.56 315 ALA A O 1
ATOM 2561 N N . PRO A 1 316 ? -16.996 -2.691 -11.457 1.00 69.50 316 PRO A N 1
ATOM 2562 C CA . PRO A 1 316 ? -17.602 -1.603 -12.204 1.00 69.50 316 PRO A CA 1
ATOM 2563 C C . PRO A 1 316 ? -18.578 -0.845 -11.291 1.00 69.50 316 PRO A C 1
ATOM 2565 O O . PRO A 1 316 ? -19.355 -1.475 -10.573 1.00 69.50 316 PRO A O 1
ATOM 2568 N N . PHE A 1 317 ? -18.554 0.489 -11.310 1.00 76.94 317 PHE A N 1
ATOM 2569 C CA . PHE A 1 317 ? -19.496 1.318 -10.555 1.00 76.94 317 PHE A CA 1
ATOM 2570 C C . PHE A 1 317 ? -20.111 2.398 -11.446 1.00 76.94 317 PHE A C 1
ATOM 2572 O O . PHE A 1 317 ? -19.411 3.151 -12.125 1.00 76.94 317 PHE A O 1
ATOM 2579 N N . ASN A 1 318 ? -21.437 2.480 -11.415 1.00 76.56 318 ASN A N 1
ATOM 2580 C CA . ASN A 1 318 ? -22.228 3.388 -12.219 1.00 76.56 318 ASN A CA 1
ATOM 2581 C C . ASN A 1 318 ? -22.530 4.665 -11.428 1.00 76.56 318 ASN A C 1
ATOM 2583 O O . ASN A 1 318 ? -23.435 4.715 -10.589 1.00 76.56 318 ASN A O 1
ATOM 2587 N N . PHE A 1 319 ? -21.779 5.717 -11.739 1.00 85.75 319 PHE A N 1
ATOM 2588 C CA . PHE A 1 319 ? -21.992 7.079 -11.252 1.00 85.75 319 PHE A CA 1
ATOM 2589 C C . PHE A 1 319 ? -23.190 7.756 -11.952 1.00 85.75 319 PHE A C 1
ATOM 2591 O O . PHE A 1 319 ? -23.053 8.819 -12.547 1.00 85.75 319 PHE A O 1
ATOM 2598 N N . ASP A 1 320 ? -24.348 7.090 -11.947 1.00 84.38 320 ASP A N 1
ATOM 2599 C CA . ASP A 1 320 ? -25.615 7.548 -12.542 1.00 84.38 320 ASP A CA 1
ATOM 2600 C C . ASP A 1 320 ? -25.493 8.009 -14.012 1.00 84.38 320 ASP A C 1
ATOM 2602 O O . ASP A 1 320 ? -26.161 8.940 -14.458 1.00 84.38 320 ASP A O 1
ATOM 2606 N N . GLY A 1 321 ? -24.630 7.330 -14.777 1.00 73.69 321 GLY A N 1
ATOM 2607 C CA . GLY A 1 321 ? -24.330 7.629 -16.180 1.00 73.69 321 GLY A CA 1
ATOM 2608 C C . GLY A 1 321 ? -23.089 8.496 -16.433 1.00 73.69 321 GLY A C 1
ATOM 2609 O O . GLY A 1 321 ? -22.743 8.691 -17.595 1.00 73.69 321 GLY A O 1
ATOM 2610 N N . ASP A 1 322 ? -22.386 8.987 -15.405 1.00 84.44 322 ASP A N 1
ATOM 2611 C CA . ASP A 1 322 ? -21.176 9.805 -15.590 1.00 84.44 322 ASP A CA 1
ATOM 2612 C C . ASP A 1 322 ? -19.989 8.973 -16.122 1.00 84.44 322 ASP A C 1
ATOM 2614 O O . ASP A 1 322 ? -19.299 8.255 -15.390 1.00 84.44 322 ASP A O 1
ATOM 2618 N N . VAL A 1 323 ? -19.760 9.089 -17.432 1.00 77.75 323 VAL A N 1
ATOM 2619 C CA . VAL A 1 323 ? -18.672 8.442 -18.180 1.00 77.75 323 VAL A CA 1
ATOM 2620 C C . VAL A 1 323 ? -17.287 8.907 -17.717 1.00 77.75 323 VAL A C 1
ATOM 2622 O O . VAL A 1 323 ? -16.352 8.107 -17.710 1.00 77.75 323 VAL A O 1
ATOM 2625 N N . VAL A 1 324 ? -17.124 10.167 -17.297 1.00 85.56 324 VAL A N 1
ATOM 2626 C CA . VAL A 1 324 ? -15.813 10.708 -16.892 1.00 85.56 324 VAL A CA 1
ATOM 2627 C C . VAL A 1 324 ? -15.365 10.064 -15.584 1.00 85.56 324 VAL A C 1
ATOM 2629 O O . VAL A 1 324 ? -14.226 9.607 -15.478 1.00 85.56 324 VAL A O 1
ATOM 2632 N N . LYS A 1 325 ? -16.284 9.926 -14.623 1.00 88.38 325 LYS A N 1
ATOM 2633 C CA . LYS A 1 325 ? -16.016 9.221 -13.362 1.00 88.38 325 LYS A CA 1
ATOM 2634 C C . LYS A 1 325 ? -15.739 7.733 -13.571 1.00 88.38 325 LYS A C 1
ATOM 2636 O O . LYS A 1 325 ? -14.853 7.174 -12.928 1.00 88.38 325 LYS A O 1
ATOM 2641 N N . GLN A 1 326 ? -16.437 7.086 -14.506 1.00 75.50 326 GLN A N 1
ATOM 2642 C CA . GLN A 1 326 ? -16.164 5.687 -14.863 1.00 75.50 326 GLN A CA 1
ATOM 2643 C C . GLN A 1 326 ? -14.772 5.515 -15.488 1.00 75.50 326 GLN A C 1
ATOM 2645 O O . GLN A 1 326 ? -14.053 4.587 -15.118 1.00 75.50 326 GLN A O 1
ATOM 2650 N N . LYS A 1 327 ? -14.342 6.444 -16.353 1.00 75.06 327 LYS A N 1
ATOM 2651 C CA . LYS A 1 327 ? -12.971 6.483 -16.890 1.00 75.06 327 LYS A CA 1
ATOM 2652 C C . LYS A 1 327 ? -11.933 6.682 -15.780 1.00 75.06 327 LYS A C 1
ATOM 2654 O O . LYS A 1 327 ? -10.943 5.960 -15.754 1.00 75.06 327 LYS A O 1
ATOM 2659 N N . GLN A 1 328 ? -12.193 7.559 -14.809 1.00 83.56 328 GLN A N 1
ATOM 2660 C CA . GLN A 1 328 ? -11.321 7.773 -13.639 1.00 83.56 328 GLN A CA 1
ATOM 2661 C C . GLN A 1 328 ? -11.250 6.549 -12.702 1.00 83.56 328 GLN A C 1
ATOM 2663 O O . GLN A 1 328 ? -10.196 6.258 -12.137 1.00 83.56 328 GLN A O 1
ATOM 2668 N N . LEU A 1 329 ? -12.329 5.768 -12.583 1.00 80.19 329 LEU A N 1
ATOM 2669 C CA . LEU A 1 329 ? -12.320 4.493 -11.857 1.00 80.19 329 LEU A CA 1
ATOM 2670 C C . LEU A 1 329 ? -11.522 3.400 -12.594 1.00 80.19 329 LEU A C 1
ATOM 2672 O O . LEU A 1 329 ? -10.808 2.620 -11.963 1.00 80.19 329 LEU A O 1
ATOM 2676 N N . ILE A 1 330 ? -11.596 3.359 -13.926 1.00 74.00 330 ILE A N 1
ATOM 2677 C CA . ILE A 1 330 ? -10.810 2.433 -14.758 1.00 74.00 330 ILE A CA 1
ATOM 2678 C C . ILE A 1 330 ? -9.329 2.822 -14.771 1.00 74.00 330 ILE A C 1
ATOM 2680 O O . ILE A 1 330 ? -8.477 1.941 -14.678 1.00 74.00 330 ILE A O 1
ATOM 2684 N N . GLN A 1 331 ? -9.018 4.121 -14.777 1.00 77.94 331 GLN A N 1
ATOM 2685 C CA . GLN A 1 331 ? -7.683 4.653 -14.500 1.00 77.94 331 GLN A CA 1
ATOM 2686 C C . GLN A 1 331 ? -7.160 4.122 -13.158 1.00 77.94 331 GLN A C 1
ATOM 2688 O O . GLN A 1 331 ? -6.079 3.543 -13.134 1.00 77.94 331 GLN A O 1
ATOM 2693 N N . PHE A 1 332 ? -7.931 4.218 -12.064 1.00 82.25 332 PHE A N 1
ATOM 2694 C CA . PHE A 1 332 ? -7.504 3.651 -10.778 1.00 82.25 332 PHE A CA 1
ATOM 2695 C C . PHE A 1 332 ? -7.245 2.139 -10.857 1.00 82.25 332 PHE A C 1
ATOM 2697 O O . PHE A 1 332 ? -6.257 1.655 -10.308 1.00 82.25 332 PHE A O 1
ATOM 2704 N N . HIS A 1 333 ? -8.090 1.385 -11.564 1.00 74.50 333 HIS A N 1
ATOM 2705 C CA . HIS A 1 333 ? -7.876 -0.049 -11.756 1.00 74.50 333 HIS A CA 1
ATOM 2706 C C . HIS A 1 333 ? -6.571 -0.328 -12.525 1.00 74.50 333 HIS A C 1
ATOM 2708 O O . HIS A 1 333 ? -5.735 -1.086 -12.042 1.00 74.50 333 HIS A O 1
ATOM 2714 N N . SER A 1 334 ? -6.349 0.345 -13.659 1.00 73.38 334 SER A N 1
ATOM 2715 C CA . SER A 1 334 ? -5.135 0.252 -14.490 1.00 73.38 334 SER A CA 1
ATOM 2716 C C . SER A 1 334 ? -3.858 0.593 -13.709 1.00 73.38 334 SER A C 1
ATOM 2718 O O . SER A 1 334 ? -2.905 -0.189 -13.706 1.00 73.38 334 SER A O 1
ATOM 2720 N N . VAL A 1 335 ? -3.877 1.694 -12.952 1.00 77.06 335 VAL A N 1
ATOM 2721 C CA . VAL A 1 335 ? -2.825 2.112 -12.008 1.00 77.06 335 VAL A CA 1
ATOM 2722 C C . VAL A 1 335 ? -2.482 1.011 -11.004 1.00 77.06 335 VAL A C 1
ATOM 2724 O O . VAL A 1 335 ? -1.314 0.808 -10.677 1.00 77.06 335 VAL A O 1
ATOM 2727 N N . MET A 1 336 ? -3.488 0.299 -10.490 1.00 75.81 336 MET A N 1
ATOM 2728 C CA . MET A 1 336 ? -3.262 -0.759 -9.509 1.00 75.81 336 MET A CA 1
ATOM 2729 C C . MET A 1 336 ? -2.747 -2.051 -10.148 1.00 75.81 336 MET A C 1
ATOM 2731 O O . MET A 1 336 ? -1.830 -2.660 -9.602 1.00 75.81 336 MET A O 1
ATOM 2735 N N . LEU A 1 337 ? -3.247 -2.436 -11.325 1.00 70.38 337 LEU A N 1
ATOM 2736 C CA . LEU A 1 337 ? -2.717 -3.569 -12.096 1.00 70.38 337 LEU A CA 1
ATOM 2737 C C . LEU A 1 337 ? -1.219 -3.389 -12.399 1.00 70.38 337 LEU A C 1
ATOM 2739 O O . LEU A 1 337 ? -0.421 -4.295 -12.164 1.00 70.38 337 LEU A O 1
ATOM 2743 N N . THR A 1 338 ? -0.847 -2.185 -12.836 1.00 74.12 338 THR A N 1
ATOM 2744 C CA . THR A 1 338 ? 0.514 -1.769 -13.220 1.00 74.12 338 THR A CA 1
ATOM 2745 C C . THR A 1 338 ? 1.352 -1.223 -12.054 1.00 74.12 338 THR A C 1
ATOM 2747 O O . THR A 1 338 ? 2.442 -0.694 -12.268 1.00 74.12 338 THR A O 1
ATOM 2750 N N . PHE A 1 339 ? 0.897 -1.346 -10.801 1.00 81.25 339 PHE A N 1
ATOM 2751 C CA . PHE A 1 339 ? 1.497 -0.665 -9.642 1.00 81.25 339 PHE A CA 1
ATOM 2752 C C . PHE A 1 339 ? 3.008 -0.927 -9.463 1.00 81.25 339 PHE A C 1
ATOM 2754 O O . PHE A 1 339 ? 3.753 -0.040 -9.038 1.00 81.25 339 PHE A O 1
ATOM 2761 N N . ARG A 1 340 ? 3.504 -2.109 -9.851 1.00 82.50 340 ARG A N 1
ATOM 2762 C CA . ARG A 1 340 ? 4.942 -2.430 -9.846 1.00 82.50 340 ARG A CA 1
ATOM 2763 C C . ARG A 1 340 ? 5.749 -1.543 -10.802 1.00 82.50 340 ARG A C 1
ATOM 2765 O O . ARG A 1 340 ? 6.885 -1.207 -10.481 1.00 82.50 340 ARG A O 1
ATOM 2772 N N . ALA A 1 341 ? 5.191 -1.119 -11.936 1.00 85.62 341 ALA A N 1
ATOM 2773 C CA . ALA A 1 341 ? 5.836 -0.195 -12.870 1.00 85.62 341 ALA A CA 1
ATOM 2774 C C . ALA A 1 341 ? 6.019 1.206 -12.253 1.00 85.62 341 ALA A C 1
ATOM 2776 O O . ALA A 1 341 ? 7.079 1.814 -12.413 1.00 85.62 341 ALA A O 1
ATOM 2777 N N . LEU A 1 342 ? 5.047 1.675 -11.458 1.00 89.31 342 LEU A N 1
ATOM 2778 C CA . LEU A 1 342 ? 5.182 2.892 -10.648 1.00 89.31 342 LEU A CA 1
ATOM 2779 C C . LEU A 1 342 ? 6.268 2.737 -9.569 1.00 89.31 342 LEU A C 1
ATOM 2781 O O . LEU A 1 342 ? 7.114 3.622 -9.421 1.00 89.31 342 LEU A O 1
ATOM 2785 N N . VAL A 1 343 ? 6.285 1.607 -8.845 1.00 89.88 343 VAL A N 1
ATOM 2786 C CA . VAL A 1 343 ? 7.346 1.302 -7.864 1.00 89.88 343 VAL A CA 1
ATOM 2787 C C . VAL A 1 343 ? 8.714 1.331 -8.548 1.00 89.88 343 VAL A C 1
ATOM 2789 O O . VAL A 1 343 ? 9.574 2.094 -8.110 1.00 89.88 343 VAL A O 1
ATOM 2792 N N . LYS A 1 344 ? 8.889 0.598 -9.658 1.00 90.25 344 LYS A N 1
ATOM 2793 C CA . LYS A 1 344 ? 10.104 0.604 -10.490 1.00 90.25 344 LYS A CA 1
ATOM 2794 C C . LYS A 1 344 ? 10.520 2.030 -10.855 1.00 90.25 344 LYS A C 1
ATOM 2796 O O . LYS A 1 344 ? 11.628 2.439 -10.531 1.00 90.25 344 LYS A O 1
ATOM 2801 N N . HIS A 1 345 ? 9.636 2.815 -11.464 1.00 92.62 345 HIS A N 1
ATOM 2802 C CA . HIS A 1 345 ? 9.946 4.183 -11.880 1.00 92.62 345 HIS A CA 1
ATOM 2803 C C . HIS A 1 345 ? 10.447 5.061 -10.713 1.00 92.62 345 HIS A C 1
ATOM 2805 O O . HIS A 1 345 ? 11.470 5.743 -10.833 1.00 92.62 345 HIS A O 1
ATOM 2811 N N . SER A 1 346 ? 9.796 4.972 -9.545 1.00 93.19 346 SER A N 1
ATOM 2812 C CA . SER A 1 346 ? 10.163 5.748 -8.350 1.00 93.19 346 SER A CA 1
ATOM 2813 C C . SER A 1 346 ? 11.569 5.449 -7.795 1.00 93.19 346 SER A C 1
ATOM 2815 O O . SER A 1 346 ? 12.150 6.306 -7.123 1.00 93.19 346 SER A O 1
ATOM 2817 N N . ILE A 1 347 ? 12.164 4.289 -8.114 1.00 92.50 347 ILE A N 1
ATOM 2818 C CA . ILE A 1 347 ? 13.517 3.893 -7.671 1.00 92.50 347 ILE A CA 1
ATOM 2819 C C . ILE A 1 347 ? 14.571 4.914 -8.096 1.00 92.50 347 ILE A C 1
ATOM 2821 O O . ILE A 1 347 ? 15.489 5.193 -7.325 1.00 92.50 347 ILE A O 1
ATOM 2825 N N . THR A 1 348 ? 14.431 5.520 -9.278 1.00 90.38 348 THR A N 1
ATOM 2826 C CA . THR A 1 348 ? 15.407 6.503 -9.775 1.00 90.38 348 THR A CA 1
ATOM 2827 C C . THR A 1 348 ? 15.499 7.715 -8.843 1.00 90.38 348 THR A C 1
ATOM 2829 O O . THR A 1 348 ? 16.599 8.161 -8.513 1.00 90.38 348 THR A O 1
ATOM 2832 N N . ASP A 1 349 ? 14.361 8.211 -8.348 1.00 92.25 349 ASP A N 1
ATOM 2833 C CA . ASP A 1 349 ? 14.321 9.272 -7.337 1.00 92.25 349 ASP A CA 1
ATOM 2834 C C . ASP A 1 349 ? 14.834 8.774 -5.975 1.00 92.25 349 ASP A C 1
ATOM 2836 O O . ASP A 1 349 ? 15.652 9.438 -5.339 1.00 92.25 349 ASP A O 1
ATOM 2840 N N . ILE A 1 350 ? 14.395 7.591 -5.533 1.00 94.00 350 ILE A N 1
ATOM 2841 C CA . ILE A 1 350 ? 14.727 7.036 -4.210 1.00 94.00 350 ILE A CA 1
ATOM 2842 C C . ILE A 1 350 ? 16.236 6.794 -4.058 1.00 94.00 350 ILE A C 1
ATOM 2844 O O . ILE A 1 350 ? 16.829 7.213 -3.063 1.00 94.00 350 ILE A O 1
ATOM 2848 N N . LEU A 1 351 ? 16.886 6.168 -5.043 1.00 93.38 351 LEU A N 1
ATOM 2849 C CA . LEU A 1 351 ? 18.324 5.894 -4.986 1.00 93.38 351 LEU A CA 1
ATOM 2850 C C . LEU A 1 351 ? 19.169 7.172 -5.081 1.00 93.38 351 LEU A C 1
ATOM 2852 O O . LEU A 1 351 ? 20.217 7.246 -4.445 1.00 93.38 351 LEU A O 1
ATOM 2856 N N . THR A 1 352 ? 18.731 8.175 -5.850 1.00 91.06 352 THR A N 1
ATOM 2857 C CA . THR A 1 352 ? 19.517 9.405 -6.073 1.00 91.06 352 THR A CA 1
ATOM 2858 C C . THR A 1 352 ? 19.310 10.486 -5.013 1.00 91.06 352 THR A C 1
ATOM 2860 O O . THR A 1 352 ? 20.178 11.347 -4.872 1.00 91.06 352 THR A O 1
ATOM 2863 N N . LYS A 1 353 ? 18.190 10.465 -4.275 1.00 91.50 353 LYS A N 1
ATOM 2864 C CA . LYS A 1 353 ? 17.822 11.517 -3.305 1.00 91.50 353 LYS A CA 1
ATOM 2865 C C . LYS A 1 353 ? 17.656 11.007 -1.877 1.00 91.50 353 LYS A C 1
ATOM 2867 O O . LYS A 1 353 ? 18.112 11.665 -0.950 1.00 91.50 353 LYS A O 1
ATOM 2872 N N . ASP A 1 354 ? 17.024 9.849 -1.693 1.00 93.38 354 ASP A N 1
ATOM 2873 C CA . ASP A 1 354 ? 16.561 9.400 -0.373 1.00 93.38 354 ASP A CA 1
ATOM 2874 C C . ASP A 1 354 ? 17.525 8.410 0.305 1.00 93.38 354 ASP A C 1
ATOM 2876 O O . ASP A 1 354 ? 17.626 8.378 1.534 1.00 93.38 354 ASP A O 1
ATOM 2880 N N . LEU A 1 355 ? 18.254 7.613 -0.485 1.00 94.25 355 LEU A N 1
ATOM 2881 C CA . LEU A 1 355 ? 19.177 6.577 -0.002 1.00 94.25 355 LEU A CA 1
ATOM 2882 C C . LEU A 1 355 ? 20.313 7.133 0.875 1.00 94.25 355 LEU A C 1
ATOM 2884 O O . LEU A 1 355 ? 20.785 6.446 1.782 1.00 94.25 355 LEU A O 1
ATOM 2888 N N . GLU A 1 356 ? 20.741 8.377 0.642 1.00 93.12 356 GLU A N 1
ATOM 2889 C CA . GLU A 1 356 ? 21.802 9.006 1.437 1.00 93.12 356 GLU A CA 1
ATOM 2890 C C . GLU A 1 356 ? 21.360 9.260 2.883 1.00 93.12 356 GLU A C 1
ATOM 2892 O O . GLU A 1 356 ? 22.117 8.985 3.813 1.00 93.12 356 GLU A O 1
ATOM 2897 N N . PHE A 1 357 ? 20.110 9.688 3.095 1.00 93.00 357 PHE A N 1
ATOM 2898 C CA . PHE A 1 357 ? 19.563 9.906 4.438 1.00 93.00 357 PHE A CA 1
ATOM 2899 C C . PHE A 1 357 ? 19.511 8.602 5.245 1.00 93.00 357 PHE A C 1
ATOM 2901 O O . PHE A 1 357 ? 19.823 8.604 6.437 1.00 93.00 357 PHE A O 1
ATOM 2908 N N . LEU A 1 358 ? 19.185 7.481 4.587 1.00 92.31 358 LEU A N 1
ATOM 2909 C CA . LEU A 1 358 ? 19.234 6.148 5.193 1.00 92.31 358 LEU A CA 1
ATOM 2910 C C . LEU A 1 358 ? 20.674 5.734 5.536 1.00 92.31 358 LEU A C 1
ATOM 2912 O O . LEU A 1 358 ? 20.901 5.228 6.633 1.00 92.31 358 LEU A O 1
ATOM 2916 N N . SER A 1 359 ? 21.645 5.983 4.646 1.00 95.25 359 SER A N 1
ATOM 2917 C CA . SER A 1 359 ? 23.073 5.705 4.893 1.00 95.25 359 SER A CA 1
ATOM 2918 C C . SER A 1 359 ? 23.559 6.434 6.145 1.00 95.25 359 SER A C 1
ATOM 2920 O O . SER A 1 359 ? 23.938 5.800 7.129 1.00 95.25 359 SER A O 1
ATOM 2922 N N . VAL A 1 360 ? 23.428 7.765 6.154 1.00 94.94 360 VAL A N 1
ATOM 2923 C CA . VAL A 1 360 ? 23.875 8.631 7.252 1.00 94.94 360 VAL A CA 1
ATOM 2924 C C . VAL A 1 360 ? 23.195 8.258 8.572 1.00 94.94 360 VAL A C 1
ATOM 2926 O O . VAL A 1 360 ? 23.846 8.253 9.617 1.00 94.94 360 VAL A O 1
ATOM 2929 N N . PHE A 1 361 ? 21.906 7.906 8.555 1.00 94.75 361 PHE A N 1
ATOM 2930 C CA . PHE A 1 361 ? 21.205 7.477 9.764 1.00 94.75 361 PHE A CA 1
ATOM 2931 C C . PHE A 1 361 ? 21.691 6.121 10.285 1.00 94.75 361 PHE A C 1
ATOM 2933 O O . PHE A 1 361 ? 21.994 6.005 11.471 1.00 94.75 361 PHE A O 1
ATOM 2940 N N . PHE A 1 362 ? 21.822 5.098 9.436 1.00 95.19 362 PHE A N 1
ATOM 2941 C CA . PHE A 1 362 ? 22.287 3.788 9.900 1.00 95.19 362 PHE A CA 1
ATOM 2942 C C . PHE A 1 362 ? 23.778 3.775 10.269 1.00 95.19 362 PHE A C 1
ATOM 2944 O O . PHE A 1 362 ? 24.170 3.041 11.177 1.00 95.19 362 PHE A O 1
ATOM 2951 N N . GLU A 1 363 ? 24.592 4.655 9.682 1.00 96.44 363 GLU A N 1
ATOM 2952 C CA . GLU A 1 363 ? 25.958 4.935 10.136 1.00 96.44 363 GLU A CA 1
ATOM 2953 C C . GLU A 1 363 ? 25.962 5.545 11.549 1.00 96.44 363 GLU A C 1
ATOM 2955 O O . GLU A 1 363 ? 26.738 5.112 12.403 1.00 96.44 363 GLU A O 1
ATOM 2960 N N . GLN A 1 364 ? 25.050 6.478 11.855 1.00 94.88 364 GLN A N 1
ATOM 2961 C CA . GLN A 1 364 ? 24.864 6.963 13.229 1.00 94.88 364 GLN A CA 1
ATOM 2962 C C . GLN A 1 364 ? 24.392 5.855 14.182 1.00 94.88 364 GLN A C 1
ATOM 2964 O O . GLN A 1 364 ? 24.933 5.750 15.279 1.00 94.88 364 GLN A O 1
ATOM 2969 N N . VAL A 1 365 ? 23.444 4.996 13.782 1.00 94.12 365 VAL A N 1
ATOM 2970 C CA . VAL A 1 365 ? 22.984 3.857 14.606 1.00 94.12 365 VAL A CA 1
ATOM 2971 C C . VAL A 1 365 ? 24.136 2.897 14.911 1.00 94.12 365 VAL A C 1
ATOM 2973 O O . VAL A 1 365 ? 24.326 2.523 16.067 1.00 94.12 365 VAL A O 1
ATOM 2976 N N . LYS A 1 366 ? 24.966 2.565 13.916 1.00 96.00 366 LYS A N 1
ATOM 2977 C CA . LYS A 1 366 ? 26.182 1.764 14.109 1.00 96.00 366 LYS A CA 1
ATOM 2978 C C . LYS A 1 366 ? 27.160 2.423 15.087 1.00 96.00 366 LYS A C 1
ATOM 2980 O O . LYS A 1 366 ? 27.664 1.759 15.990 1.00 96.00 366 LYS A O 1
ATOM 2985 N N . ASN A 1 367 ? 27.402 3.726 14.943 1.00 93.19 367 ASN A N 1
ATOM 2986 C CA . ASN A 1 367 ? 28.295 4.474 15.830 1.00 93.19 367 ASN A CA 1
ATOM 2987 C C . ASN A 1 367 ? 27.733 4.606 17.259 1.00 93.19 367 ASN A C 1
ATOM 2989 O O . ASN A 1 367 ? 28.501 4.577 18.224 1.00 93.19 367 ASN A O 1
ATOM 2993 N N . HIS A 1 368 ? 26.410 4.685 17.419 1.00 91.00 368 HIS A N 1
ATOM 2994 C CA . HIS A 1 368 ? 25.746 4.669 18.721 1.00 91.00 368 HIS A CA 1
ATOM 2995 C C . HIS A 1 368 ? 25.930 3.318 19.421 1.00 91.00 368 HIS A C 1
ATOM 2997 O O . HIS A 1 368 ? 26.327 3.284 20.584 1.00 91.00 368 HIS A O 1
ATOM 3003 N N . LEU A 1 369 ? 25.725 2.210 18.701 1.00 91.62 369 LEU A N 1
ATOM 3004 C CA . LEU A 1 369 ? 25.908 0.854 19.229 1.00 91.62 369 LEU A CA 1
ATOM 3005 C C . LEU A 1 369 ? 27.367 0.545 19.606 1.00 91.62 369 LEU A C 1
ATOM 3007 O O . LEU A 1 369 ? 27.599 -0.178 20.571 1.00 91.62 369 LEU A O 1
ATOM 3011 N N . SER A 1 370 ? 28.349 1.090 18.880 1.00 91.38 370 SER A N 1
ATOM 3012 C CA . SER A 1 370 ? 29.775 0.827 19.129 1.00 91.38 370 SER A CA 1
ATOM 3013 C C . SER A 1 370 ? 30.436 1.769 20.141 1.00 91.38 370 SER A C 1
ATOM 3015 O O . SER A 1 370 ? 31.421 1.387 20.770 1.00 91.38 370 SER A O 1
ATOM 3017 N N . SER A 1 371 ? 29.942 3.005 20.286 1.00 89.81 371 SER A N 1
ATOM 3018 C CA . SER A 1 371 ? 30.634 4.064 21.045 1.00 89.81 371 SER A CA 1
ATOM 3019 C C . SER A 1 371 ? 29.721 5.013 21.833 1.00 89.81 371 SER A C 1
ATOM 3021 O O . SER A 1 371 ? 30.199 5.987 22.414 1.00 89.81 371 SER A O 1
ATOM 3023 N N . GLY A 1 372 ? 28.410 4.758 21.870 1.00 85.81 372 GLY A N 1
ATOM 3024 C CA . GLY A 1 372 ? 27.440 5.563 22.620 1.00 85.81 372 GLY A CA 1
ATOM 3025 C C . GLY A 1 372 ? 27.200 6.971 22.062 1.00 85.81 372 GLY A C 1
ATOM 3026 O O . GLY A 1 372 ? 26.604 7.801 22.751 1.00 85.81 372 GLY A O 1
ATOM 3027 N N . THR A 1 373 ? 27.649 7.273 20.837 1.00 84.81 373 THR A N 1
ATOM 3028 C CA . THR A 1 373 ? 27.487 8.607 20.232 1.00 84.81 373 THR A CA 1
ATOM 3029 C C . THR A 1 373 ? 26.007 9.003 20.120 1.00 84.81 373 THR A C 1
ATOM 3031 O O . THR A 1 373 ? 25.178 8.166 19.762 1.00 84.81 373 THR A O 1
ATOM 3034 N N . PRO A 1 374 ? 25.615 10.252 20.445 1.00 82.31 374 PRO A N 1
ATOM 3035 C CA . PRO A 1 374 ? 24.212 10.658 20.374 1.00 82.31 374 PRO A CA 1
ATOM 3036 C C . PRO A 1 374 ? 23.669 10.650 18.940 1.00 82.31 374 PRO A C 1
ATOM 3038 O O . PRO A 1 374 ? 24.233 11.298 18.061 1.00 82.31 374 PRO A O 1
ATOM 3041 N N . LEU A 1 375 ? 22.536 9.977 18.732 1.00 84.62 375 LEU A N 1
ATOM 3042 C CA . LEU A 1 375 ? 21.793 10.012 17.471 1.00 84.62 375 LEU A CA 1
ATOM 3043 C C . LEU A 1 375 ? 21.157 11.390 17.240 1.00 84.62 375 LEU A C 1
ATOM 3045 O O . LEU A 1 375 ? 20.603 11.990 18.170 1.00 84.62 375 LEU A O 1
ATOM 3049 N N . THR A 1 376 ? 21.174 11.861 15.993 1.00 87.12 376 THR A N 1
ATOM 3050 C CA . THR A 1 376 ? 20.368 12.998 15.534 1.00 87.12 376 THR A CA 1
ATOM 3051 C C . THR A 1 376 ? 19.125 12.512 14.777 1.00 87.12 376 THR A C 1
ATOM 3053 O O . THR A 1 376 ? 19.077 11.364 14.331 1.00 87.12 376 THR A O 1
ATOM 3056 N N . PRO A 1 377 ? 18.076 13.346 14.639 1.00 86.81 377 PRO A N 1
ATOM 3057 C CA . PRO A 1 377 ? 16.951 13.012 13.777 1.00 86.81 377 PRO A CA 1
ATOM 3058 C C . PRO A 1 377 ? 17.391 12.870 12.314 1.00 86.81 377 PRO A C 1
ATOM 3060 O O . PRO A 1 377 ? 18.086 13.742 11.792 1.00 86.81 377 PRO A O 1
ATOM 3063 N N . MET A 1 378 ? 16.957 11.794 11.660 1.00 88.06 378 MET A N 1
ATOM 3064 C CA . MET A 1 378 ? 17.147 11.558 10.231 1.00 88.06 378 MET A CA 1
ATOM 3065 C C . MET A 1 378 ? 16.418 12.635 9.417 1.00 88.06 378 MET A C 1
ATOM 3067 O O . MET A 1 378 ? 15.287 13.017 9.737 1.00 88.06 378 MET A O 1
ATOM 3071 N N . GLU A 1 379 ? 17.054 13.103 8.343 1.00 85.75 379 GLU A N 1
ATOM 3072 C CA . GLU A 1 379 ? 16.395 13.950 7.349 1.00 85.75 379 GLU A CA 1
ATOM 3073 C C . GLU A 1 379 ? 15.278 13.187 6.618 1.00 85.75 379 GLU A C 1
ATOM 3075 O O . GLU A 1 379 ? 15.110 11.977 6.763 1.00 85.75 379 GLU A O 1
ATOM 3080 N N . LYS A 1 380 ? 14.424 13.909 5.895 1.00 83.94 380 LYS A N 1
ATOM 3081 C CA . LYS A 1 380 ? 13.153 13.370 5.413 1.00 83.94 380 LYS A CA 1
ATOM 3082 C C . LYS A 1 380 ? 13.291 12.807 3.990 1.00 83.94 380 LYS A C 1
ATOM 3084 O O . LYS A 1 380 ? 13.408 13.609 3.068 1.00 83.94 380 LYS A O 1
ATOM 3089 N N . PRO A 1 381 ? 13.190 11.481 3.775 1.00 89.69 381 PRO A N 1
ATOM 3090 C CA . PRO A 1 381 ? 13.175 10.920 2.431 1.00 89.69 381 PRO A CA 1
ATOM 3091 C C . PRO A 1 381 ? 11.785 11.147 1.809 1.00 89.69 381 PRO A C 1
ATOM 3093 O O . PRO A 1 381 ? 10.795 10.496 2.166 1.00 89.69 381 PRO A O 1
ATOM 3096 N N . GLU A 1 382 ? 11.685 12.166 0.954 1.00 88.19 382 GLU A N 1
ATOM 3097 C CA . GLU A 1 382 ? 10.408 12.657 0.421 1.00 88.19 382 GLU A CA 1
ATOM 3098 C C . GLU A 1 382 ? 9.798 11.718 -0.626 1.00 88.19 382 GLU A C 1
ATOM 3100 O O . GLU A 1 382 ? 8.572 11.624 -0.730 1.00 88.19 382 GLU A O 1
ATOM 3105 N N . ASN A 1 383 ? 10.630 11.005 -1.385 1.00 91.25 383 ASN A N 1
ATOM 3106 C CA . ASN A 1 383 ? 10.204 10.140 -2.484 1.00 91.25 383 ASN A CA 1
ATOM 3107 C C . ASN A 1 383 ? 9.686 8.802 -1.935 1.00 91.25 383 ASN A C 1
ATOM 3109 O O . ASN A 1 383 ? 8.606 8.359 -2.324 1.00 91.25 383 ASN A O 1
ATOM 3113 N N . LEU A 1 384 ? 10.372 8.239 -0.935 1.00 88.56 384 LEU A N 1
ATOM 3114 C CA . LEU A 1 384 ? 9.895 7.128 -0.112 1.00 88.56 384 LEU A CA 1
ATOM 3115 C C . LEU A 1 384 ? 8.586 7.490 0.603 1.00 88.56 384 LEU A C 1
ATOM 3117 O O . LEU A 1 384 ? 7.616 6.743 0.490 1.00 88.56 384 LEU A O 1
ATOM 3121 N N . GLU A 1 385 ? 8.497 8.636 1.297 1.00 85.81 385 GLU A N 1
ATOM 3122 C CA . GLU A 1 385 ? 7.229 9.034 1.934 1.00 85.81 385 GLU A CA 1
ATOM 3123 C C . GLU A 1 385 ? 6.096 9.186 0.907 1.00 85.81 385 GLU A C 1
ATOM 3125 O O . GLU A 1 385 ? 4.972 8.751 1.165 1.00 85.81 385 GLU A O 1
ATOM 3130 N N . THR A 1 386 ? 6.373 9.788 -0.251 1.00 88.75 386 THR A N 1
ATOM 3131 C CA . THR A 1 386 ? 5.381 9.966 -1.317 1.00 88.75 386 THR A CA 1
ATOM 3132 C C . THR A 1 386 ? 4.880 8.626 -1.843 1.00 88.75 386 THR A C 1
ATOM 3134 O O . THR A 1 386 ? 3.666 8.410 -1.874 1.00 88.75 386 THR A O 1
ATOM 3137 N N . LEU A 1 387 ? 5.796 7.716 -2.196 1.00 88.00 387 LEU A N 1
ATOM 3138 C CA . LEU A 1 387 ? 5.465 6.371 -2.662 1.00 88.00 387 LEU A CA 1
ATOM 3139 C C . LEU A 1 387 ? 4.608 5.652 -1.621 1.00 88.00 387 LEU A C 1
ATOM 3141 O O . LEU A 1 387 ? 3.533 5.154 -1.944 1.00 88.00 387 LEU A O 1
ATOM 3145 N N . LEU A 1 388 ? 5.038 5.651 -0.359 1.00 82.88 388 LEU A N 1
ATOM 3146 C CA . LEU A 1 388 ? 4.326 4.998 0.733 1.00 82.88 388 LEU A CA 1
ATOM 3147 C C . LEU A 1 388 ? 2.925 5.569 0.951 1.00 82.88 388 LEU A C 1
ATOM 3149 O O . LEU A 1 388 ? 1.976 4.801 1.074 1.00 82.88 388 LEU A O 1
ATOM 3153 N N . ARG A 1 389 ? 2.764 6.896 0.981 1.00 81.38 389 ARG A N 1
ATOM 3154 C CA . ARG A 1 389 ? 1.448 7.534 1.150 1.00 81.38 389 ARG A CA 1
ATOM 3155 C C . ARG A 1 389 ? 0.511 7.222 -0.011 1.00 81.38 389 ARG A C 1
ATOM 3157 O O . ARG A 1 389 ? -0.657 6.929 0.233 1.00 81.38 389 ARG A O 1
ATOM 3164 N N . PHE A 1 390 ? 1.013 7.261 -1.247 1.00 86.44 390 PHE A N 1
ATOM 3165 C CA . PHE A 1 390 ? 0.242 6.872 -2.424 1.00 86.44 390 PHE A CA 1
ATOM 3166 C C . PHE A 1 390 ? -0.193 5.408 -2.327 1.00 86.44 390 PHE A C 1
ATOM 3168 O O . PHE A 1 390 ? -1.391 5.132 -2.296 1.00 86.44 390 PHE A O 1
ATOM 3175 N N . SER A 1 391 ? 0.775 4.497 -2.190 1.00 81.12 391 SER A N 1
ATOM 3176 C CA . SER A 1 391 ? 0.561 3.048 -2.099 1.00 81.12 391 SER A CA 1
ATOM 3177 C C . SER A 1 391 ? -0.455 2.724 -1.012 1.00 81.12 391 SER A C 1
ATOM 3179 O O . SER A 1 391 ? -1.463 2.074 -1.263 1.00 81.12 391 SER A O 1
ATOM 3181 N N . LYS A 1 392 ? -0.234 3.254 0.193 1.00 77.88 392 LYS A N 1
ATOM 3182 C CA . LYS A 1 392 ? -1.074 3.009 1.358 1.00 77.88 392 LYS A CA 1
ATOM 3183 C C . LYS A 1 392 ? -2.499 3.506 1.158 1.00 77.88 392 LYS A C 1
ATOM 3185 O O . LYS A 1 392 ? -3.418 2.738 1.398 1.00 77.88 392 LYS A O 1
ATOM 3190 N N . HIS A 1 393 ? -2.717 4.735 0.687 1.00 81.06 393 HIS A N 1
ATOM 3191 C CA . HIS A 1 393 ? -4.082 5.206 0.433 1.00 81.06 393 HIS A CA 1
ATOM 3192 C C . HIS A 1 393 ? -4.757 4.445 -0.717 1.00 81.06 393 HIS A C 1
ATOM 3194 O O . HIS A 1 393 ? -5.950 4.180 -0.634 1.00 81.06 393 HIS A O 1
ATOM 3200 N N . SER A 1 394 ? -4.021 4.052 -1.762 1.00 82.12 394 SER A N 1
ATOM 3201 C CA . SER A 1 394 ? -4.557 3.210 -2.840 1.00 82.12 394 SER A CA 1
ATOM 3202 C C . SER A 1 394 ? -4.980 1.830 -2.335 1.00 82.12 394 SER A C 1
ATOM 3204 O O . SER A 1 394 ? -6.118 1.427 -2.555 1.00 82.12 394 SER A O 1
ATOM 3206 N N . PHE A 1 395 ? -4.122 1.136 -1.583 1.00 77.38 395 PHE A N 1
ATOM 3207 C CA . PHE A 1 395 ? -4.476 -0.149 -0.986 1.00 77.38 395 PHE A CA 1
ATOM 3208 C C . PHE A 1 395 ? -5.588 -0.012 0.065 1.00 77.38 395 PHE A C 1
ATOM 3210 O O . PHE A 1 395 ? -6.488 -0.839 0.066 1.00 77.38 395 PHE A O 1
ATOM 3217 N N . LEU A 1 396 ? -5.609 1.029 0.907 1.00 76.38 396 LEU A N 1
ATOM 3218 C CA . LEU A 1 396 ? -6.722 1.278 1.841 1.00 76.38 396 LEU A CA 1
ATOM 3219 C C . LEU A 1 396 ? -8.056 1.491 1.104 1.00 76.38 396 LEU A C 1
ATOM 3221 O O . LEU A 1 396 ? -9.067 0.953 1.542 1.00 76.38 396 LEU A O 1
ATOM 3225 N N . LEU A 1 397 ? -8.066 2.207 -0.027 1.00 81.94 397 LEU A N 1
ATOM 3226 C CA . LEU A 1 397 ? -9.267 2.385 -0.854 1.00 81.94 397 LEU A CA 1
ATOM 3227 C C . LEU A 1 397 ? -9.716 1.072 -1.515 1.00 81.94 397 LEU A C 1
ATOM 3229 O O . LEU A 1 397 ? -10.899 0.754 -1.456 1.00 81.94 397 LEU A O 1
ATOM 3233 N N . LEU A 1 398 ? -8.794 0.270 -2.065 1.00 76.00 398 LEU A N 1
ATOM 3234 C CA . LEU A 1 398 ? -9.108 -1.071 -2.588 1.00 76.00 398 LEU A CA 1
ATOM 3235 C C . LEU A 1 398 ? -9.697 -1.987 -1.510 1.00 76.00 398 LEU A C 1
ATOM 3237 O O . LEU A 1 398 ? -10.723 -2.624 -1.733 1.00 76.00 398 LEU A O 1
ATOM 3241 N N . LYS A 1 399 ? -9.059 -2.036 -0.336 1.00 75.25 399 LYS A N 1
ATOM 3242 C CA . LYS A 1 399 ? -9.493 -2.835 0.816 1.00 75.25 399 LYS A CA 1
ATOM 3243 C C . LYS A 1 399 ? -10.884 -2.408 1.299 1.00 75.25 399 LYS A C 1
ATOM 3245 O O . LYS A 1 399 ? -11.714 -3.265 1.577 1.00 75.25 399 LYS A O 1
ATOM 3250 N N . LEU A 1 400 ? -11.160 -1.103 1.346 1.00 79.50 400 LEU A N 1
ATOM 3251 C CA . LEU A 1 400 ? -12.460 -0.569 1.751 1.00 79.50 400 LEU A CA 1
ATOM 3252 C C . LEU A 1 400 ? -13.554 -0.843 0.698 1.00 79.50 400 LEU A C 1
ATOM 3254 O O . LEU A 1 400 ? -14.650 -1.251 1.064 1.00 79.50 400 LEU A O 1
ATOM 3258 N N . ILE A 1 401 ? -13.246 -0.721 -0.600 1.00 78.12 401 ILE A N 1
ATOM 3259 C CA . ILE A 1 401 ? -14.138 -1.136 -1.704 1.00 78.12 401 ILE A CA 1
ATOM 3260 C C . ILE A 1 401 ? -14.403 -2.649 -1.687 1.00 78.12 401 ILE A C 1
ATOM 3262 O O . ILE A 1 401 ? -15.478 -3.096 -2.080 1.00 78.12 401 ILE A O 1
ATOM 3266 N N . ALA A 1 402 ? -13.425 -3.451 -1.261 1.00 74.56 402 ALA A N 1
ATOM 3267 C CA . ALA A 1 402 ? -13.593 -4.890 -1.127 1.00 74.56 402 ALA A CA 1
ATOM 3268 C C . ALA A 1 402 ? -14.451 -5.278 0.084 1.00 74.56 402 ALA A C 1
ATOM 3270 O O . ALA A 1 402 ? -15.216 -6.231 -0.014 1.00 74.56 402 ALA A O 1
ATOM 3271 N N . LEU A 1 403 ? -14.320 -4.555 1.200 1.00 78.62 403 LEU A N 1
ATOM 3272 C CA . LEU A 1 403 ? -15.021 -4.849 2.448 1.00 78.62 403 LEU A CA 1
ATOM 3273 C C . LEU A 1 403 ? -16.484 -4.378 2.455 1.00 78.62 403 LEU A C 1
ATOM 3275 O O . LEU A 1 403 ? -17.338 -5.051 3.031 1.00 78.62 403 LEU A O 1
ATOM 3279 N N . LEU A 1 404 ? -16.769 -3.202 1.889 1.00 84.19 404 LEU A N 1
ATOM 3280 C CA . LEU A 1 404 ? -18.103 -2.607 1.969 1.00 84.19 404 LEU A CA 1
ATOM 3281 C C . LEU A 1 404 ? -19.113 -3.354 1.078 1.00 84.19 404 LEU A C 1
ATOM 3283 O O . LEU A 1 404 ? -18.791 -3.692 -0.065 1.00 84.19 404 LEU A O 1
ATOM 3287 N N . PRO A 1 405 ? -20.357 -3.566 1.551 1.00 81.12 405 PRO A N 1
ATOM 3288 C CA . PRO A 1 405 ? -21.387 -4.235 0.769 1.00 81.12 405 PRO A CA 1
ATOM 3289 C C . PRO A 1 405 ? -21.682 -3.463 -0.526 1.00 81.12 405 PRO A C 1
ATOM 3291 O O . PRO A 1 405 ? -21.672 -2.228 -0.566 1.00 81.12 405 PRO A O 1
ATOM 3294 N N . ARG A 1 406 ? -21.942 -4.198 -1.612 1.00 75.31 406 ARG A N 1
ATOM 3295 C CA . ARG A 1 406 ? -22.164 -3.614 -2.939 1.00 75.31 406 ARG A CA 1
ATOM 3296 C C . ARG A 1 406 ? -23.628 -3.291 -3.202 1.00 75.31 406 ARG A C 1
ATOM 3298 O O . ARG A 1 406 ? -24.489 -4.163 -3.154 1.00 75.31 406 ARG A O 1
ATOM 3305 N N . ASN A 1 407 ? -23.874 -2.075 -3.685 1.00 75.25 407 ASN A N 1
ATOM 3306 C CA . ASN A 1 407 ? -25.085 -1.784 -4.441 1.00 75.25 407 ASN A CA 1
ATOM 3307 C C . ASN A 1 407 ? -24.988 -2.437 -5.838 1.00 75.25 407 ASN A C 1
ATOM 3309 O O . ASN A 1 407 ? -24.401 -1.879 -6.771 1.00 75.25 407 ASN A O 1
ATOM 3313 N N . TYR A 1 408 ? -25.567 -3.629 -5.985 1.00 68.75 408 TYR A N 1
ATOM 3314 C CA . TYR A 1 408 ? -25.552 -4.387 -7.241 1.00 68.75 408 TYR A CA 1
ATOM 3315 C C . TYR A 1 408 ? -26.242 -3.662 -8.408 1.00 68.75 408 TYR A C 1
ATOM 3317 O O . TYR A 1 408 ? -25.778 -3.774 -9.540 1.00 68.75 408 TYR A O 1
ATOM 3325 N N . ALA A 1 409 ? -27.272 -2.847 -8.150 1.00 64.75 409 ALA A N 1
ATOM 3326 C CA . ALA A 1 409 ? -27.928 -2.046 -9.188 1.00 64.75 409 ALA A CA 1
ATOM 3327 C C . ALA A 1 409 ? -27.007 -0.948 -9.761 1.00 64.75 409 ALA A C 1
ATOM 3329 O O . ALA A 1 409 ? -27.150 -0.565 -10.921 1.00 64.75 409 ALA A O 1
ATOM 3330 N N . LYS A 1 410 ? -26.014 -0.491 -8.983 1.00 70.31 410 LYS A N 1
ATOM 3331 C CA . LYS A 1 410 ? -24.925 0.380 -9.457 1.00 70.31 410 LYS A CA 1
ATOM 3332 C C . LYS A 1 410 ? -23.675 -0.372 -9.921 1.00 70.31 410 LYS A C 1
ATOM 3334 O O . LYS A 1 410 ? -22.733 0.272 -10.363 1.00 70.31 410 LYS A O 1
ATOM 3339 N N . SER A 1 411 ? -23.633 -1.703 -9.878 1.00 69.94 411 SER A N 1
ATOM 3340 C CA . SER A 1 411 ? -22.421 -2.476 -10.198 1.00 69.94 411 SER A CA 1
ATOM 3341 C C . SER A 1 411 ? -22.268 -2.752 -11.706 1.00 69.94 411 SER A C 1
ATOM 3343 O O . SER A 1 411 ? -22.257 -3.903 -12.138 1.00 69.94 411 SER A O 1
ATOM 3345 N N . THR A 1 412 ? -22.213 -1.694 -12.527 1.00 62.66 412 THR A N 1
ATOM 3346 C CA . THR A 1 412 ? -22.132 -1.758 -14.004 1.00 62.66 412 THR A CA 1
ATOM 3347 C C . THR A 1 412 ? -21.287 -0.624 -14.594 1.00 62.66 412 THR A C 1
ATOM 3349 O O . THR A 1 412 ? -21.215 0.461 -14.022 1.00 62.66 412 THR A O 1
ATOM 3352 N N . TYR A 1 413 ? -20.652 -0.864 -15.747 1.00 61.34 413 TYR A N 1
ATOM 3353 C CA . TYR A 1 413 ? -20.121 0.210 -16.597 1.00 61.34 413 TYR A CA 1
ATOM 3354 C C . TYR A 1 413 ? -21.164 0.619 -17.642 1.00 61.34 413 TYR A C 1
ATOM 3356 O O . TYR A 1 413 ? -22.012 -0.176 -18.050 1.00 61.34 413 TYR A O 1
ATOM 3364 N N . SER A 1 414 ? -21.080 1.866 -18.095 1.00 60.50 414 SER A N 1
ATOM 3365 C CA . SER A 1 414 ? -21.817 2.362 -19.255 1.00 60.50 414 SER A CA 1
ATOM 3366 C C . SER A 1 414 ? -21.331 1.697 -20.545 1.00 60.50 414 SER A C 1
ATOM 3368 O O . SER A 1 414 ? -20.172 1.301 -20.679 1.00 60.50 414 SER A O 1
ATOM 3370 N N . LEU A 1 415 ? -22.232 1.585 -21.521 1.00 55.72 415 LEU A N 1
ATOM 3371 C CA . LEU A 1 415 ? -21.947 0.919 -22.792 1.00 55.72 415 LEU A CA 1
ATOM 3372 C C . LEU A 1 415 ? -20.872 1.651 -23.621 1.00 55.72 415 LEU A C 1
ATOM 3374 O O . LEU A 1 415 ? -20.082 0.987 -24.282 1.00 55.72 415 LEU A O 1
ATOM 3378 N N . GLU A 1 416 ? -20.790 2.983 -23.530 1.00 55.06 416 GLU A N 1
ATOM 3379 C CA . GLU A 1 416 ? -19.725 3.797 -24.142 1.00 55.06 416 GLU A CA 1
ATOM 3380 C C . GLU A 1 416 ? -18.338 3.360 -23.641 1.00 55.06 416 GLU A C 1
ATOM 3382 O O . GLU A 1 416 ? -17.472 2.991 -24.430 1.00 55.06 416 GLU A O 1
ATOM 3387 N N . VAL A 1 417 ? -18.177 3.264 -22.318 1.00 58.56 417 VAL A N 1
ATOM 3388 C CA . VAL A 1 417 ? -16.936 2.826 -21.665 1.00 58.56 417 VAL A CA 1
ATOM 3389 C C . VAL A 1 417 ? -16.577 1.379 -22.020 1.00 58.56 417 VAL A C 1
ATOM 3391 O O . VAL A 1 417 ? -15.407 1.074 -22.247 1.00 58.56 417 VAL A O 1
ATOM 3394 N N . ILE A 1 418 ? -17.561 0.479 -22.115 1.00 53.44 418 ILE A N 1
ATOM 3395 C CA . ILE A 1 418 ? -17.339 -0.920 -22.534 1.00 53.44 418 ILE A CA 1
ATOM 3396 C C . ILE A 1 418 ? -16.869 -0.993 -23.999 1.00 53.44 418 ILE A C 1
ATOM 3398 O O . ILE A 1 418 ? -16.021 -1.819 -24.332 1.00 53.44 418 ILE A O 1
ATOM 3402 N N . GLN A 1 419 ? -17.386 -0.121 -24.871 1.00 51.94 419 GLN A N 1
ATOM 3403 C CA . GLN A 1 419 ? -16.985 -0.049 -26.279 1.00 51.94 419 GLN A CA 1
ATOM 3404 C C . GLN A 1 419 ? -15.580 0.542 -26.463 1.00 51.94 419 GLN A C 1
ATOM 3406 O O . GLN A 1 419 ? -14.809 0.017 -27.263 1.00 51.94 419 GLN A O 1
ATOM 3411 N N . GLU A 1 420 ? -15.226 1.590 -25.716 1.00 50.75 420 GLU A N 1
ATOM 3412 C CA . GLU A 1 420 ? -13.893 2.209 -25.770 1.00 50.75 420 GLU A CA 1
ATOM 3413 C C . GLU A 1 420 ? -12.791 1.319 -25.181 1.00 50.75 420 GLU A C 1
ATOM 3415 O O . GLU A 1 420 ? -11.697 1.252 -25.733 1.00 50.75 420 GLU A O 1
ATOM 3420 N N . THR A 1 421 ? -13.067 0.611 -24.081 1.00 48.81 421 THR A N 1
ATOM 3421 C CA . THR A 1 421 ? -12.071 -0.246 -23.403 1.00 48.81 421 THR A CA 1
ATOM 3422 C C . THR A 1 421 ? -11.772 -1.560 -24.128 1.00 48.81 421 THR A C 1
ATOM 3424 O O . THR A 1 421 ? -10.935 -2.333 -23.667 1.00 48.81 421 THR A O 1
ATOM 3427 N N . GLY A 1 422 ? -12.439 -1.844 -25.252 1.00 41.91 422 GLY A N 1
ATOM 3428 C CA . GLY A 1 422 ? -12.161 -3.026 -26.073 1.00 41.91 422 GLY A CA 1
ATOM 3429 C C . GLY A 1 422 ? -12.467 -4.366 -25.393 1.00 41.91 422 GLY A C 1
ATOM 3430 O O . GLY A 1 422 ? -12.017 -5.407 -25.876 1.00 41.91 422 GLY A O 1
ATOM 3431 N N . VAL A 1 423 ? -13.231 -4.369 -24.292 1.00 41.81 423 VAL A N 1
ATOM 3432 C CA . VAL A 1 423 ? -13.639 -5.589 -23.578 1.00 41.81 423 VAL A CA 1
ATOM 3433 C C . VAL A 1 423 ? -14.591 -6.385 -24.471 1.00 41.81 423 VAL A C 1
ATOM 3435 O O . VAL A 1 423 ? -15.797 -6.139 -24.503 1.00 41.81 423 VAL A O 1
ATOM 3438 N N . SER A 1 424 ? -14.037 -7.331 -25.233 1.00 35.84 424 SER A N 1
ATOM 3439 C CA . SER A 1 424 ? -14.824 -8.163 -26.143 1.00 35.84 424 SER A CA 1
ATOM 3440 C C . SER A 1 424 ? -15.895 -8.943 -25.376 1.00 35.84 424 SER A C 1
ATOM 3442 O O . SER A 1 424 ? -15.617 -9.637 -24.398 1.00 35.84 424 SER A O 1
ATOM 3444 N N . LEU A 1 425 ? -17.128 -8.874 -25.879 1.00 35.78 425 LEU A N 1
ATOM 3445 C CA . LEU A 1 425 ? -18.252 -9.677 -25.397 1.00 35.78 425 LEU A CA 1
ATOM 3446 C C . LEU A 1 425 ? -18.105 -11.171 -25.749 1.00 35.78 425 LEU A C 1
ATOM 3448 O O . LEU A 1 425 ? -18.883 -11.983 -25.251 1.00 35.78 425 LEU A O 1
ATOM 3452 N N . ASP A 1 426 ? -17.127 -11.540 -26.581 1.00 36.25 426 ASP A N 1
ATOM 3453 C CA . ASP A 1 426 ? -16.928 -12.904 -27.077 1.00 36.25 426 ASP A CA 1
ATOM 3454 C C . ASP A 1 426 ? -16.205 -13.793 -26.048 1.00 36.25 426 ASP A C 1
ATOM 3456 O O . ASP A 1 426 ? -16.470 -14.992 -25.974 1.00 36.25 426 ASP A O 1
ATOM 3460 N N . THR A 1 427 ? -15.342 -13.226 -25.192 1.00 36.22 427 THR A N 1
ATOM 3461 C CA . THR A 1 427 ? -14.677 -13.988 -24.110 1.00 36.22 427 THR A CA 1
ATOM 3462 C C . THR A 1 427 ? -15.680 -14.479 -23.064 1.00 36.22 427 THR A C 1
ATOM 3464 O O . THR A 1 427 ? -15.527 -15.575 -22.522 1.00 36.22 427 THR A O 1
ATOM 3467 N N . ILE A 1 428 ? -16.759 -13.723 -22.846 1.00 37.69 428 ILE A N 1
ATOM 3468 C CA . ILE A 1 428 ? -17.879 -14.063 -21.955 1.00 37.69 428 ILE A CA 1
ATOM 3469 C C . ILE A 1 428 ? -18.670 -15.280 -22.477 1.00 37.69 428 ILE A C 1
ATOM 3471 O O . ILE A 1 428 ? -19.232 -16.040 -21.685 1.00 37.69 428 ILE A O 1
ATOM 3475 N N . GLU A 1 429 ? -18.693 -15.534 -23.791 1.00 34.84 429 GLU A N 1
ATOM 3476 C CA . GLU A 1 429 ? -19.415 -16.687 -24.357 1.00 34.84 429 GLU A CA 1
ATOM 3477 C C . GLU A 1 429 ? -18.731 -18.040 -24.080 1.00 34.84 429 GLU A C 1
ATOM 3479 O O . GLU A 1 429 ? -19.335 -19.089 -24.304 1.00 34.84 429 GLU A O 1
ATOM 3484 N N . SER A 1 430 ? -17.519 -18.035 -23.508 1.00 39.12 430 SER A N 1
ATOM 3485 C CA . SER A 1 430 ? -16.811 -19.239 -23.045 1.00 39.12 430 SER A CA 1
ATOM 3486 C C . SER A 1 430 ? -17.439 -19.913 -21.813 1.00 39.12 430 SER A C 1
ATOM 3488 O O . SER A 1 430 ? -17.110 -21.062 -21.501 1.00 39.12 430 SER A O 1
ATOM 3490 N N . VAL A 1 431 ? -18.364 -19.243 -21.110 1.00 40.47 431 VAL A N 1
ATOM 3491 C CA . VAL A 1 431 ? -19.025 -19.800 -19.922 1.00 40.47 431 VAL A CA 1
ATOM 3492 C C . VAL A 1 431 ? -19.950 -20.956 -20.309 1.00 40.47 431 VAL A C 1
ATOM 3494 O O . VAL A 1 431 ? -21.089 -20.762 -20.735 1.00 40.47 431 VAL A O 1
ATOM 3497 N N . ASP A 1 432 ? -19.474 -22.181 -20.072 1.00 44.56 432 ASP A N 1
ATOM 3498 C CA . ASP A 1 432 ? -20.261 -23.416 -20.145 1.00 44.56 432 ASP A CA 1
ATOM 3499 C C . ASP A 1 432 ? -21.530 -23.301 -19.276 1.00 44.56 432 ASP A C 1
ATOM 3501 O O . ASP A 1 432 ? -21.480 -23.375 -18.037 1.00 44.56 432 ASP A O 1
ATOM 3505 N N . LYS A 1 433 ? -22.660 -23.087 -19.963 1.00 42.12 433 LYS A N 1
ATOM 3506 C CA . LYS A 1 433 ? -23.999 -22.912 -19.387 1.00 42.12 433 LYS A CA 1
ATOM 3507 C C . LYS A 1 433 ? -24.541 -24.203 -18.788 1.00 42.12 433 LYS A C 1
ATOM 3509 O O . LYS A 1 433 ? -25.284 -24.129 -17.816 1.00 42.12 433 LYS A O 1
ATOM 3514 N N . GLN A 1 434 ? -24.167 -25.366 -19.324 1.00 43.31 434 GLN A N 1
ATOM 3515 C CA . GLN A 1 434 ? -24.642 -26.640 -18.796 1.00 43.31 434 GLN A CA 1
ATOM 3516 C C . GLN A 1 434 ? -24.011 -26.898 -17.425 1.00 43.31 434 GLN A C 1
ATOM 3518 O O . GLN A 1 434 ? -24.747 -27.078 -16.459 1.00 43.31 434 GLN A O 1
ATOM 3523 N N . LYS A 1 435 ? -22.685 -26.743 -17.294 1.00 44.72 435 LYS A N 1
ATOM 3524 C CA . LYS A 1 435 ? -22.011 -26.795 -15.982 1.00 44.72 435 LYS A CA 1
ATOM 3525 C C . LYS A 1 435 ? -22.521 -25.743 -15.000 1.00 44.72 435 LYS A C 1
ATOM 3527 O O . LYS A 1 435 ? -22.521 -25.990 -13.801 1.00 44.72 435 LYS A O 1
ATOM 3532 N N . LEU A 1 436 ? -22.935 -24.564 -15.478 1.00 40.44 436 LEU A N 1
ATOM 3533 C CA . LEU A 1 436 ? -23.533 -23.543 -14.612 1.00 40.44 436 LEU A CA 1
ATOM 3534 C C . LEU A 1 436 ? -24.897 -24.003 -14.069 1.00 40.44 436 LEU A C 1
ATOM 3536 O O . LEU A 1 436 ? -25.132 -23.895 -12.871 1.00 40.44 436 LEU A O 1
ATOM 3540 N N . CYS A 1 437 ? -25.772 -24.557 -14.912 1.00 43.81 437 CYS A N 1
ATOM 3541 C CA . CYS A 1 437 ? -27.062 -25.101 -14.481 1.00 43.81 437 CYS A CA 1
ATOM 3542 C C . CYS A 1 437 ? -26.912 -26.338 -13.577 1.00 43.81 437 CYS A C 1
ATOM 3544 O O . CYS A 1 437 ? -27.611 -26.442 -12.572 1.00 43.81 437 CYS A O 1
ATOM 3546 N N . GLU A 1 438 ? -25.982 -27.241 -13.892 1.00 45.91 438 GLU A N 1
ATOM 3547 C CA . GLU A 1 438 ? -25.667 -28.418 -13.071 1.00 45.91 438 GLU A CA 1
ATOM 3548 C C . GLU A 1 438 ? -25.096 -28.020 -11.700 1.00 45.91 438 GLU A C 1
ATOM 3550 O O . GLU A 1 438 ? -25.424 -28.647 -10.698 1.00 45.91 438 GLU A O 1
ATOM 3555 N N . TRP A 1 439 ? -24.299 -26.950 -11.613 1.00 42.59 439 TRP A N 1
ATOM 3556 C CA . TRP A 1 439 ? -23.796 -26.421 -10.339 1.00 42.59 439 TRP A CA 1
ATOM 3557 C C . TRP A 1 439 ? -24.878 -25.683 -9.536 1.00 42.59 439 TRP A C 1
ATOM 3559 O O . TRP A 1 439 ? -25.016 -25.922 -8.338 1.00 42.59 439 TRP A O 1
ATOM 3569 N N . LEU A 1 440 ? -25.706 -24.857 -10.190 1.00 41.88 440 LEU A N 1
ATOM 3570 C CA . LEU A 1 440 ? -26.856 -24.188 -9.562 1.00 41.88 440 LEU A CA 1
ATOM 3571 C C . LEU A 1 440 ? -27.852 -25.186 -8.947 1.00 41.88 440 LEU A C 1
ATOM 3573 O O . LEU A 1 440 ? -28.442 -24.895 -7.912 1.00 41.88 440 LEU A O 1
ATOM 3577 N N . ALA A 1 441 ? -28.011 -26.367 -9.550 1.00 46.12 441 ALA A N 1
ATOM 3578 C CA . ALA A 1 441 ? -28.861 -27.440 -9.032 1.00 46.12 441 ALA A CA 1
ATOM 3579 C C . ALA A 1 441 ? -28.258 -28.214 -7.839 1.00 46.12 441 ALA A C 1
ATOM 3581 O O . ALA A 1 441 ? -28.983 -28.957 -7.182 1.00 46.12 441 ALA A O 1
ATOM 3582 N N . ASN A 1 442 ? -26.956 -28.062 -7.563 1.00 42.28 442 ASN A N 1
ATOM 3583 C CA . ASN A 1 442 ? -26.211 -28.847 -6.568 1.00 42.28 442 ASN A CA 1
ATOM 3584 C C . ASN A 1 442 ? -25.682 -28.019 -5.379 1.00 42.28 442 ASN A C 1
ATOM 3586 O O . ASN A 1 442 ? -24.978 -28.563 -4.527 1.00 42.28 442 ASN A O 1
ATOM 3590 N N . LYS A 1 443 ? -25.972 -26.713 -5.303 1.00 40.94 443 LYS A N 1
ATOM 3591 C CA . LYS A 1 443 ? -25.406 -25.842 -4.263 1.00 40.94 443 LYS A CA 1
ATOM 3592 C C . LYS A 1 443 ? -26.227 -25.862 -2.966 1.00 40.94 443 LYS A C 1
ATOM 3594 O O . LYS A 1 443 ? -27.450 -25.775 -2.995 1.00 40.94 443 LYS A O 1
ATOM 3599 N N . SER A 1 444 ? -25.536 -25.947 -1.829 1.00 34.78 444 SER A N 1
ATOM 3600 C CA . SER A 1 444 ? -26.119 -26.008 -0.478 1.00 34.78 444 SER A CA 1
ATOM 3601 C C . SER A 1 444 ? -26.492 -24.646 0.117 1.00 34.78 444 SER A C 1
ATOM 3603 O O . SER A 1 444 ? -27.424 -24.568 0.914 1.00 34.78 444 SER A O 1
ATOM 3605 N N . GLU A 1 445 ? -25.784 -23.576 -0.257 1.00 36.09 445 GLU A N 1
ATOM 3606 C CA . GLU A 1 445 ? -26.107 -22.203 0.150 1.00 36.09 445 GLU A CA 1
ATOM 3607 C C . GLU A 1 445 ? -26.946 -21.501 -0.932 1.00 36.09 445 GLU A C 1
ATOM 3609 O O . GLU A 1 445 ? -26.609 -21.615 -2.120 1.00 36.09 445 GLU A O 1
ATOM 3614 N N . PRO A 1 446 ? -28.001 -20.747 -0.557 1.00 34.97 446 PRO A N 1
ATOM 3615 C CA . PRO A 1 446 ? -2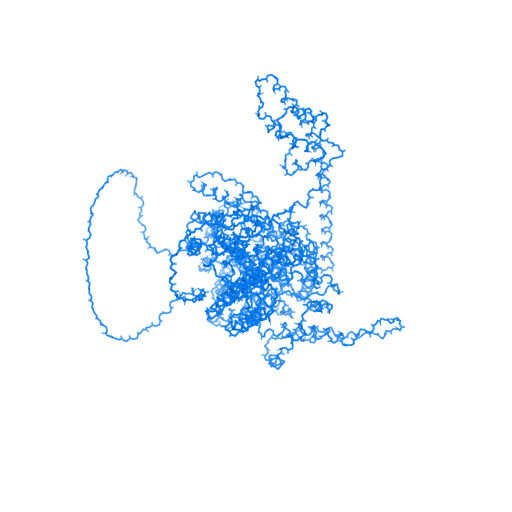8.773 -19.970 -1.514 1.00 34.97 446 PRO A CA 1
ATOM 3616 C C . PRO A 1 446 ? -27.870 -18.934 -2.188 1.00 34.97 446 PRO A C 1
ATOM 3618 O O . PRO A 1 446 ? -27.150 -18.180 -1.536 1.00 34.97 446 PRO A O 1
ATOM 3621 N N . ILE A 1 447 ? -27.915 -18.895 -3.518 1.00 36.78 447 ILE A N 1
ATOM 3622 C CA . ILE A 1 447 ? -27.448 -17.736 -4.275 1.00 36.78 447 ILE A CA 1
ATOM 3623 C C . ILE A 1 447 ? -28.660 -16.837 -4.469 1.00 36.78 447 ILE A C 1
ATOM 3625 O O . ILE A 1 447 ? -29.711 -17.310 -4.910 1.00 36.78 447 ILE A O 1
ATOM 3629 N N . THR A 1 448 ? -28.500 -15.546 -4.194 1.00 38.03 448 THR A N 1
ATOM 3630 C CA . THR A 1 448 ? -29.444 -14.499 -4.585 1.00 38.03 448 THR A CA 1
ATOM 3631 C C . THR A 1 448 ? -29.842 -14.700 -6.059 1.00 38.03 448 THR A C 1
ATOM 3633 O O . THR A 1 448 ? -28.965 -14.646 -6.923 1.00 38.03 448 THR A O 1
ATOM 3636 N N . PRO A 1 449 ? -31.115 -14.995 -6.394 1.00 38.94 449 PRO A N 1
ATOM 3637 C CA . PRO A 1 449 ? -31.486 -15.316 -7.772 1.00 38.94 449 PRO A CA 1
ATOM 3638 C C . PRO A 1 449 ? -31.105 -14.196 -8.743 1.00 38.94 449 PRO A C 1
ATOM 3640 O O . PRO A 1 449 ? -31.234 -13.020 -8.402 1.00 38.94 449 PRO A O 1
ATOM 3643 N N . ILE A 1 450 ? -30.686 -14.546 -9.967 1.00 37.91 450 ILE A N 1
ATOM 3644 C CA . ILE A 1 450 ? -30.347 -13.569 -11.026 1.00 37.91 450 ILE A CA 1
ATOM 3645 C C . ILE A 1 450 ? -31.486 -12.552 -11.207 1.00 37.91 450 ILE A C 1
ATOM 3647 O O . ILE A 1 450 ? -31.255 -11.355 -11.350 1.00 37.91 450 ILE A O 1
ATOM 3651 N N . ASP A 1 451 ? -32.719 -13.033 -11.096 1.00 37.97 451 ASP A N 1
ATOM 3652 C CA . ASP A 1 451 ? -33.973 -12.288 -11.167 1.00 37.97 451 ASP A CA 1
ATOM 3653 C C . ASP A 1 451 ? -34.151 -11.232 -10.053 1.00 37.97 451 ASP A C 1
ATOM 3655 O O . ASP A 1 451 ? -34.892 -10.277 -10.262 1.00 37.97 451 ASP A O 1
ATOM 3659 N N . LYS A 1 452 ? -33.459 -11.346 -8.904 1.00 36.41 452 LYS A N 1
ATOM 3660 C CA . LYS A 1 452 ? -33.407 -10.296 -7.862 1.00 36.41 452 LYS A CA 1
ATOM 3661 C C . LYS A 1 452 ? -32.361 -9.208 -8.147 1.00 36.41 452 LYS A C 1
ATOM 3663 O O . LYS A 1 452 ? -32.470 -8.117 -7.596 1.00 36.41 452 LYS A O 1
ATOM 3668 N N . PHE A 1 453 ? -31.348 -9.486 -8.975 1.00 34.31 453 PHE A N 1
ATOM 3669 C CA . PHE A 1 453 ? -30.366 -8.483 -9.419 1.00 34.31 453 PHE A CA 1
ATOM 3670 C C . PHE A 1 453 ? -30.855 -7.669 -10.626 1.00 34.31 453 PHE A C 1
ATOM 3672 O O . PHE A 1 453 ? -30.269 -6.638 -10.957 1.00 34.31 453 PHE A O 1
ATOM 3679 N N . LEU A 1 454 ? -31.922 -8.120 -11.288 1.00 34.56 454 LEU A N 1
ATOM 3680 C CA . LEU A 1 454 ? -32.654 -7.320 -12.261 1.00 34.56 454 LEU A CA 1
ATOM 3681 C C . LEU A 1 454 ? -33.593 -6.362 -11.506 1.00 34.56 454 LEU A C 1
ATOM 3683 O O . LEU A 1 454 ? -34.314 -6.812 -10.614 1.00 34.56 454 LEU A O 1
ATOM 3687 N N . PRO A 1 455 ? -33.644 -5.060 -11.848 1.00 36.44 455 PRO A N 1
ATOM 3688 C CA . PRO A 1 455 ? -34.702 -4.200 -11.337 1.00 36.44 455 PRO A CA 1
ATOM 3689 C C . PRO A 1 455 ? -36.043 -4.750 -11.833 1.00 36.44 455 PRO A C 1
ATOM 3691 O O . PRO A 1 455 ? -36.232 -4.916 -13.038 1.00 36.44 455 PRO A O 1
ATOM 3694 N N . ALA A 1 456 ? -36.959 -5.051 -10.909 1.00 40.03 456 ALA A N 1
ATOM 3695 C CA . ALA A 1 456 ? -38.295 -5.523 -11.259 1.00 40.03 456 ALA A CA 1
ATOM 3696 C C . ALA A 1 456 ? -38.955 -4.527 -12.224 1.00 40.03 456 ALA A C 1
ATOM 3698 O O . ALA A 1 456 ? -38.939 -3.327 -11.943 1.00 40.03 456 ALA A O 1
ATOM 3699 N N . ASP A 1 457 ? -39.497 -5.024 -13.345 1.00 40.19 457 ASP A N 1
ATOM 3700 C CA . ASP A 1 457 ? -39.959 -4.195 -14.465 1.00 40.19 457 ASP A CA 1
ATOM 3701 C C . ASP A 1 457 ? -40.752 -2.980 -13.979 1.00 40.19 457 ASP A C 1
ATOM 3703 O O . ASP A 1 457 ? -41.857 -3.112 -13.437 1.00 40.19 457 ASP A O 1
ATOM 3707 N N . ASN A 1 458 ? -40.181 -1.791 -14.195 1.00 40.47 458 ASN A N 1
ATOM 3708 C CA . ASN A 1 458 ? -40.833 -0.526 -13.894 1.00 40.47 458 ASN A CA 1
ATOM 3709 C C . ASN A 1 458 ? -42.081 -0.412 -14.771 1.00 40.47 458 ASN A C 1
ATOM 3711 O O . ASN A 1 458 ? -42.017 0.045 -15.911 1.00 40.47 458 ASN A O 1
ATOM 3715 N N . LYS A 1 459 ? -43.226 -0.827 -14.219 1.00 42.12 459 LYS A N 1
ATOM 3716 C CA . LYS A 1 459 ? -44.557 -0.605 -14.784 1.00 42.12 459 LYS A CA 1
ATOM 3717 C C . LYS A 1 459 ? -44.881 0.881 -14.702 1.00 42.12 459 LYS A C 1
ATOM 3719 O O . LYS A 1 459 ? -45.640 1.318 -13.837 1.00 42.12 459 LYS A O 1
ATOM 3724 N N . THR A 1 460 ? -44.268 1.655 -15.589 1.00 38.84 460 THR A N 1
ATOM 3725 C CA . THR A 1 460 ? -44.618 3.050 -15.816 1.00 38.84 460 THR A CA 1
ATOM 3726 C C . THR A 1 460 ? -46.116 3.134 -16.117 1.00 38.84 460 THR A C 1
ATOM 3728 O O . THR A 1 460 ? -46.601 2.390 -16.975 1.00 38.84 460 THR A O 1
ATOM 3731 N N . PRO A 1 461 ? -46.873 4.013 -15.434 1.00 45.50 461 PRO A N 1
ATOM 3732 C CA . PRO A 1 461 ? -48.203 4.372 -15.907 1.00 45.50 461 PRO A CA 1
ATOM 3733 C C . PRO A 1 461 ? -48.087 4.986 -17.310 1.00 45.50 461 PRO A C 1
ATOM 3735 O O . PRO A 1 461 ? -47.037 5.529 -17.665 1.00 45.50 461 PRO A O 1
ATOM 3738 N N . GLU A 1 462 ? -49.148 4.871 -18.111 1.00 38.25 462 GLU A N 1
ATOM 3739 C CA . GLU A 1 462 ? -49.139 5.278 -19.521 1.00 38.25 462 GLU A CA 1
ATOM 3740 C C . GLU A 1 462 ? -48.649 6.732 -19.687 1.00 38.25 462 GLU A C 1
ATOM 3742 O O . GLU A 1 462 ? -49.229 7.639 -19.083 1.00 38.25 462 GLU A O 1
ATOM 3747 N N . PRO A 1 463 ? -47.585 6.985 -20.474 1.00 40.69 463 PRO A N 1
ATOM 3748 C CA . PRO A 1 463 ? -47.071 8.334 -20.661 1.00 40.69 463 PRO A CA 1
ATOM 3749 C C . PRO A 1 463 ? -47.984 9.141 -21.590 1.00 40.69 463 PRO A C 1
ATOM 3751 O O . PRO A 1 463 ? -48.314 8.701 -22.694 1.00 40.69 463 PRO A O 1
ATOM 3754 N N . GLU A 1 464 ? -48.341 10.361 -21.179 1.00 38.22 464 GLU A N 1
ATOM 3755 C CA . GLU A 1 464 ? -48.964 11.327 -22.088 1.00 38.22 464 GLU A CA 1
ATOM 3756 C C . GLU A 1 464 ? -48.007 11.684 -23.248 1.00 38.22 464 GLU A C 1
ATOM 3758 O O . GLU A 1 464 ? -46.785 11.733 -23.063 1.00 38.22 464 GLU A O 1
ATOM 3763 N N . PRO A 1 465 ? -48.526 11.931 -24.466 1.00 45.91 465 PRO A N 1
ATOM 3764 C CA . PRO A 1 465 ? -47.709 11.980 -25.674 1.00 45.91 465 PRO A CA 1
ATOM 3765 C C . PRO A 1 465 ? -47.033 13.345 -25.894 1.00 45.91 465 PRO A C 1
ATOM 3767 O O . PRO A 1 465 ? -47.431 14.110 -26.773 1.00 45.91 465 PRO A O 1
ATOM 3770 N N . GLU A 1 466 ? -45.951 13.629 -25.166 1.00 37.53 466 GLU A N 1
ATOM 3771 C CA . GLU A 1 466 ? -45.036 14.728 -25.503 1.00 37.53 466 GLU A CA 1
ATOM 3772 C C . GLU A 1 466 ? -43.598 14.276 -25.804 1.00 37.53 466 GLU A C 1
ATOM 3774 O O . GLU A 1 466 ? -42.965 13.557 -25.040 1.00 37.53 466 GLU A O 1
ATOM 3779 N N . LYS A 1 467 ? -43.071 14.842 -26.900 1.00 35.78 467 LYS A N 1
ATOM 3780 C CA . LYS A 1 467 ? -41.649 14.969 -27.274 1.00 35.78 467 LYS A CA 1
ATOM 3781 C C . LYS A 1 467 ? -40.881 13.654 -27.480 1.00 35.78 467 LYS A C 1
ATOM 3783 O O . LYS A 1 467 ? -40.388 13.009 -26.563 1.00 35.78 467 LYS A O 1
ATOM 3788 N N . VAL A 1 468 ? -40.680 13.345 -28.763 1.00 34.34 468 VAL A N 1
ATOM 3789 C CA . VAL A 1 468 ? -39.825 12.260 -29.263 1.00 34.34 468 VAL A CA 1
ATOM 3790 C C . VAL A 1 468 ? -38.378 12.448 -28.791 1.00 34.34 468 VAL A C 1
ATOM 3792 O O . VAL A 1 468 ? -37.590 13.151 -29.423 1.00 34.34 468 VAL A O 1
ATOM 3795 N N . HIS A 1 469 ? -38.012 11.763 -27.711 1.00 28.55 469 HIS A N 1
ATOM 3796 C CA . HIS A 1 469 ? -36.638 11.307 -27.531 1.00 28.55 469 HIS A CA 1
ATOM 3797 C C . HIS A 1 469 ? -36.326 10.244 -28.601 1.00 28.55 469 HIS A C 1
ATOM 3799 O O . HIS A 1 469 ? -37.238 9.525 -29.027 1.00 28.55 469 HIS A O 1
ATOM 3805 N N . PRO A 1 470 ? -35.071 10.127 -29.074 1.00 36.12 470 PRO A N 1
ATOM 3806 C CA . PRO A 1 470 ? -34.709 9.068 -30.007 1.00 36.12 470 PRO A CA 1
ATOM 3807 C C . PRO A 1 470 ? -35.003 7.712 -29.363 1.00 36.12 470 PRO A C 1
ATOM 3809 O O . PRO A 1 470 ? -34.681 7.500 -28.196 1.00 36.12 470 PRO A O 1
ATOM 3812 N N . ILE A 1 471 ? -35.606 6.791 -30.114 1.00 33.78 471 ILE A N 1
ATOM 3813 C CA . ILE A 1 471 ? -35.820 5.422 -29.643 1.00 33.78 471 ILE A CA 1
ATOM 3814 C C . ILE A 1 471 ? -34.443 4.755 -29.585 1.00 33.78 471 ILE A C 1
ATOM 3816 O O . ILE A 1 471 ? -33.874 4.415 -30.625 1.00 33.78 471 ILE A O 1
ATOM 3820 N N . TRP A 1 472 ? -33.898 4.601 -28.375 1.00 33.22 472 TRP A N 1
ATOM 3821 C CA . TRP A 1 472 ? -32.695 3.802 -28.136 1.00 33.22 472 TRP A CA 1
ATOM 3822 C C . TRP A 1 472 ? -33.010 2.394 -28.639 1.00 33.22 472 TRP A C 1
ATOM 3824 O O . TRP A 1 472 ? -34.015 1.807 -28.235 1.00 33.22 472 TRP A O 1
ATOM 3834 N N . SER A 1 473 ? -32.234 1.902 -29.607 1.00 38.19 473 SER A N 1
ATOM 3835 C CA . SER A 1 473 ? -32.617 0.691 -30.332 1.00 38.19 473 SER A CA 1
ATOM 3836 C C . SER A 1 473 ? -32.727 -0.488 -29.368 1.00 38.19 473 SER A C 1
ATOM 3838 O O . SER A 1 473 ? -31.963 -0.598 -28.411 1.00 38.19 473 SER A O 1
ATOM 3840 N N . GLN A 1 474 ? -33.677 -1.389 -29.617 1.00 36.69 474 GLN A N 1
ATOM 3841 C CA . GLN A 1 474 ? -33.910 -2.525 -28.722 1.00 36.69 474 GLN A CA 1
ATOM 3842 C C . GLN A 1 474 ? -32.644 -3.393 -28.590 1.00 36.69 474 GLN A C 1
ATOM 3844 O O . GLN A 1 474 ? -32.258 -3.757 -27.487 1.00 36.69 474 GLN A O 1
ATOM 3849 N N . SER A 1 475 ? -31.899 -3.521 -29.694 1.00 40.78 475 SER A N 1
ATOM 3850 C CA . SER A 1 475 ? -30.530 -4.047 -29.772 1.00 40.78 475 SER A CA 1
ATOM 3851 C C . SER A 1 475 ? -29.531 -3.413 -28.787 1.00 40.78 475 SER A C 1
ATOM 3853 O O . SER A 1 475 ? -28.644 -4.114 -28.308 1.00 40.78 475 SER A O 1
ATOM 3855 N N . LEU A 1 476 ? -29.638 -2.121 -28.462 1.00 35.50 476 LEU A N 1
ATOM 3856 C CA . LEU A 1 476 ? -28.748 -1.418 -27.528 1.00 35.50 476 LEU A CA 1
ATOM 3857 C C . LEU A 1 476 ? -29.093 -1.736 -26.066 1.00 35.50 476 LEU A C 1
ATOM 3859 O O . LEU A 1 476 ? -28.195 -1.953 -25.249 1.00 35.50 476 LEU A O 1
ATOM 3863 N N . LEU A 1 477 ? -30.390 -1.829 -25.750 1.00 38.94 477 LEU A N 1
ATOM 3864 C CA . LEU A 1 477 ? -30.869 -2.283 -24.443 1.00 38.94 477 LEU A CA 1
ATOM 3865 C C . LEU A 1 477 ? -30.517 -3.763 -24.231 1.00 38.94 477 LEU A C 1
ATOM 3867 O O . LEU A 1 477 ? -29.942 -4.111 -23.206 1.00 38.94 477 LEU A O 1
ATOM 3871 N N . GLU A 1 478 ? -30.764 -4.605 -25.235 1.00 43.56 478 GLU A N 1
ATOM 3872 C CA . GLU A 1 478 ? -30.386 -6.022 -25.270 1.00 43.56 478 GLU A CA 1
ATOM 3873 C C . GLU A 1 478 ? -28.865 -6.213 -25.166 1.00 43.56 478 GLU A C 1
ATOM 3875 O O . GLU A 1 478 ? -28.415 -7.105 -24.455 1.00 43.56 478 GLU A O 1
ATOM 3880 N N . SER A 1 479 ? -28.057 -5.358 -25.806 1.00 39.41 479 SER A N 1
ATOM 3881 C CA . SER A 1 479 ? -26.589 -5.394 -25.687 1.00 39.41 479 SER A CA 1
ATOM 3882 C C . SER A 1 479 ? -26.114 -4.969 -24.301 1.00 39.41 479 SER A C 1
ATOM 3884 O O . SER A 1 479 ? -25.240 -5.623 -23.742 1.00 39.41 479 SER A O 1
ATOM 3886 N N . THR A 1 480 ? -26.716 -3.932 -23.710 1.00 39.47 480 THR A N 1
ATOM 3887 C CA . THR A 1 480 ? -26.417 -3.521 -22.327 1.00 39.47 480 THR A CA 1
ATOM 3888 C C . THR A 1 480 ? -26.804 -4.631 -21.351 1.00 39.47 480 THR A C 1
ATOM 3890 O O . THR A 1 480 ? -25.998 -5.025 -20.517 1.00 39.47 480 THR A O 1
ATOM 3893 N N . GLN A 1 481 ? -27.988 -5.228 -21.509 1.00 45.00 481 GLN A N 1
ATOM 3894 C CA . GLN A 1 481 ? -28.427 -6.372 -20.712 1.00 45.00 481 GLN A CA 1
ATOM 3895 C C . GLN A 1 481 ? -27.530 -7.601 -20.924 1.00 45.00 481 GLN A C 1
ATOM 3897 O O . GLN A 1 481 ? -27.202 -8.266 -19.947 1.00 45.00 481 GLN A O 1
ATOM 3902 N N . LYS A 1 482 ? -27.069 -7.889 -22.152 1.00 44.72 482 LYS A N 1
ATOM 3903 C CA . LYS A 1 482 ? -26.102 -8.966 -22.435 1.00 44.72 482 LYS A CA 1
ATOM 3904 C C . LYS A 1 482 ? -24.735 -8.677 -21.808 1.00 44.72 482 LYS A C 1
ATOM 3906 O O . LYS A 1 482 ? -24.118 -9.605 -21.300 1.00 44.72 482 LYS A O 1
ATOM 3911 N N . ALA A 1 483 ? -24.282 -7.423 -21.793 1.00 42.06 483 ALA A N 1
ATOM 3912 C CA . ALA A 1 483 ? -23.020 -7.007 -21.182 1.00 42.06 483 ALA A CA 1
ATOM 3913 C C . ALA A 1 483 ? -23.077 -7.050 -19.646 1.00 42.06 483 ALA A C 1
ATOM 3915 O O . ALA A 1 483 ? -22.209 -7.657 -19.028 1.00 42.06 483 ALA A O 1
ATOM 3916 N N . THR A 1 484 ? -24.128 -6.506 -19.023 1.00 43.66 484 THR A N 1
ATOM 3917 C CA . THR A 1 484 ? -24.368 -6.584 -17.571 1.00 43.66 484 THR A CA 1
ATOM 3918 C C . THR A 1 484 ? -24.539 -8.029 -17.118 1.00 43.66 484 THR A C 1
ATOM 3920 O O . THR A 1 484 ? -23.827 -8.476 -16.221 1.00 43.66 484 THR A O 1
ATOM 3923 N N . LYS A 1 485 ? -25.409 -8.800 -17.785 1.00 44.81 485 LYS A N 1
ATOM 3924 C CA . LYS A 1 485 ? -25.573 -10.238 -17.529 1.00 44.81 485 LYS A CA 1
ATOM 3925 C C . LYS A 1 485 ? -24.293 -11.012 -17.839 1.00 44.81 485 LYS A C 1
ATOM 3927 O O . LYS A 1 485 ? -24.066 -12.049 -17.238 1.00 44.81 485 LYS A O 1
ATOM 3932 N N . GLY A 1 486 ? -23.453 -10.500 -18.736 1.00 41.16 486 GLY A N 1
ATOM 3933 C CA . GLY A 1 486 ? -22.128 -11.013 -19.059 1.00 41.16 486 GLY A CA 1
ATOM 3934 C C . GLY A 1 486 ? -21.118 -10.804 -17.933 1.00 41.16 486 GLY A C 1
ATOM 3935 O O . GLY A 1 486 ? -20.552 -11.781 -17.468 1.00 41.16 486 GLY A O 1
ATOM 3936 N N . GLN A 1 487 ? -20.952 -9.578 -17.425 1.00 44.31 487 GLN A N 1
ATOM 3937 C CA . GLN A 1 487 ? -20.114 -9.293 -16.251 1.00 44.31 487 GLN A CA 1
ATOM 3938 C C . GLN A 1 487 ? -20.604 -10.053 -15.010 1.00 44.31 487 GLN A C 1
ATOM 3940 O O . GLN A 1 487 ? -19.796 -10.643 -14.298 1.00 44.31 487 GLN A O 1
ATOM 3945 N N . GLN A 1 488 ? -21.921 -10.097 -14.781 1.00 44.53 488 GLN A N 1
ATOM 3946 C CA . GLN A 1 488 ? -22.529 -10.909 -13.723 1.00 44.53 488 GLN A CA 1
ATOM 3947 C C . GLN A 1 488 ? -22.235 -12.402 -13.928 1.00 44.53 488 GLN A C 1
ATOM 3949 O O . GLN A 1 488 ? -21.830 -13.072 -12.985 1.00 44.53 488 GLN A O 1
ATOM 3954 N N . LEU A 1 489 ? -22.361 -12.925 -15.155 1.00 38.44 489 LEU A N 1
ATOM 3955 C CA . LEU A 1 489 ? -21.993 -14.307 -15.465 1.00 38.44 489 LEU A CA 1
ATOM 3956 C C . LEU A 1 489 ? -20.500 -14.565 -15.265 1.00 38.44 489 LEU A C 1
ATOM 3958 O O . LEU A 1 489 ? -20.191 -15.601 -14.702 1.00 38.44 489 LEU A O 1
ATOM 3962 N N . THR A 1 490 ? -19.587 -13.665 -15.638 1.00 40.81 490 THR A N 1
ATOM 3963 C CA . THR A 1 490 ? -18.146 -13.823 -15.374 1.00 40.81 490 THR A CA 1
ATOM 3964 C C . THR A 1 490 ? -17.872 -13.885 -13.872 1.00 40.81 490 THR A C 1
ATOM 3966 O O . THR A 1 490 ? -17.260 -14.844 -13.406 1.00 40.81 490 THR A O 1
ATOM 3969 N N . LEU A 1 491 ? -18.409 -12.939 -13.093 1.00 42.25 491 LEU A N 1
ATOM 3970 C CA . LEU A 1 491 ? -18.286 -12.922 -11.629 1.00 42.25 491 LEU A CA 1
ATOM 3971 C C . LEU A 1 491 ? -18.900 -14.176 -10.970 1.00 42.25 491 LEU A C 1
ATOM 3973 O O . LEU A 1 491 ? -18.387 -14.646 -9.960 1.00 42.25 491 LEU A O 1
ATOM 3977 N N . CYS A 1 492 ? -19.954 -14.756 -11.553 1.00 36.38 492 CYS A N 1
ATOM 3978 C CA . CYS A 1 492 ? -20.568 -16.008 -11.092 1.00 36.38 492 CYS A CA 1
ATOM 3979 C C . CYS A 1 492 ? -19.988 -17.292 -11.728 1.00 36.38 492 CYS A C 1
ATOM 3981 O O . CYS A 1 492 ? -20.407 -18.384 -11.344 1.00 36.38 492 CYS A O 1
ATOM 3983 N N . ALA A 1 493 ? -19.080 -17.198 -12.706 1.00 36.22 493 ALA A N 1
ATOM 3984 C CA . ALA A 1 493 ? -18.552 -18.340 -13.463 1.00 36.22 493 ALA A CA 1
ATOM 3985 C C . ALA A 1 493 ? -17.050 -18.581 -13.283 1.00 36.22 493 ALA A C 1
ATOM 3987 O O . ALA A 1 493 ? -16.558 -19.591 -13.791 1.00 36.22 493 ALA A O 1
ATOM 3988 N N . ILE A 1 494 ? -16.343 -17.732 -12.533 1.00 42.66 494 ILE A N 1
ATOM 3989 C CA . ILE A 1 494 ? -15.079 -18.117 -11.896 1.00 42.66 494 ILE A CA 1
ATOM 3990 C C . ILE A 1 494 ? -15.458 -19.142 -10.814 1.00 42.66 494 ILE A C 1
ATOM 3992 O O . ILE A 1 494 ? -16.119 -18.822 -9.827 1.00 42.66 494 ILE A O 1
ATOM 3996 N N . LYS A 1 495 ? -15.230 -20.423 -11.126 1.00 47.38 495 LYS A N 1
ATOM 3997 C CA . LYS A 1 495 ? -16.286 -21.449 -10.969 1.00 47.38 495 LYS A CA 1
ATOM 3998 C C . LYS A 1 495 ? -16.286 -22.233 -9.657 1.00 47.38 495 LYS A C 1
ATOM 4000 O O . LYS A 1 495 ? -16.898 -23.294 -9.565 1.00 47.38 495 LYS A O 1
ATOM 4005 N N . ASP A 1 496 ? -15.617 -21.688 -8.657 1.00 43.56 496 ASP A N 1
ATOM 4006 C CA . ASP A 1 496 ? -15.517 -22.200 -7.299 1.00 43.56 496 ASP A CA 1
ATOM 4007 C C . ASP A 1 496 ? -15.135 -21.008 -6.416 1.00 43.56 496 ASP A C 1
ATOM 4009 O O . ASP A 1 496 ? -14.204 -20.268 -6.746 1.00 43.56 496 ASP A O 1
ATOM 4013 N N . SER A 1 497 ? -15.835 -20.785 -5.302 1.00 43.88 497 SER A N 1
ATOM 4014 C CA . SER A 1 497 ? -15.508 -19.656 -4.423 1.00 43.88 497 SER A CA 1
ATOM 4015 C C . SER A 1 497 ? -14.085 -19.765 -3.881 1.00 43.88 497 SER A C 1
ATOM 4017 O O . SER A 1 497 ? -13.448 -18.741 -3.663 1.00 43.88 497 SER A O 1
ATOM 4019 N N . ASN A 1 498 ? -13.550 -20.980 -3.747 1.00 46.78 498 ASN A N 1
ATOM 4020 C CA . ASN A 1 498 ? -12.183 -21.225 -3.292 1.00 46.78 498 ASN A CA 1
ATOM 4021 C C . ASN A 1 498 ? -11.097 -20.960 -4.348 1.00 46.78 498 ASN A C 1
ATOM 4023 O O . ASN A 1 498 ? -9.916 -20.990 -4.012 1.00 46.78 498 ASN A O 1
ATOM 4027 N N . GLN A 1 499 ? -11.491 -20.654 -5.588 1.00 45.34 499 GLN A N 1
ATOM 4028 C CA . GLN A 1 499 ? -10.606 -20.254 -6.690 1.00 45.34 499 GLN A CA 1
ATOM 4029 C C . GLN A 1 499 ? -10.650 -18.736 -6.957 1.00 45.34 499 GLN A C 1
ATOM 4031 O O . GLN A 1 499 ? -9.870 -18.229 -7.759 1.00 45.34 499 GLN A O 1
ATOM 4036 N N . LEU A 1 500 ? -11.544 -18.001 -6.282 1.00 49.69 500 LEU A N 1
ATOM 4037 C CA . LEU A 1 500 ? -11.574 -16.539 -6.279 1.00 49.69 500 LEU A CA 1
ATOM 4038 C C . LEU A 1 500 ? -10.665 -15.981 -5.178 1.00 49.69 500 LEU A C 1
ATOM 4040 O O . LEU A 1 500 ? -10.730 -16.412 -4.023 1.00 49.69 500 LEU A O 1
ATOM 4044 N N . ALA A 1 501 ? -9.891 -14.948 -5.510 1.00 52.03 501 ALA A N 1
ATOM 4045 C CA . ALA A 1 501 ? -9.119 -14.205 -4.521 1.00 52.03 501 ALA A CA 1
ATOM 4046 C C . ALA A 1 501 ? -10.039 -13.573 -3.441 1.00 52.03 501 ALA A C 1
ATOM 4048 O O . ALA A 1 501 ? -11.181 -13.203 -3.747 1.00 52.03 501 ALA A O 1
ATOM 4049 N N . PRO A 1 502 ? -9.585 -13.426 -2.176 1.00 53.56 502 PRO A N 1
ATOM 4050 C CA . PRO A 1 502 ? -10.477 -13.136 -1.049 1.00 53.56 502 PRO A CA 1
ATOM 4051 C C . PRO A 1 502 ? -11.319 -11.872 -1.204 1.00 53.56 502 PRO A C 1
ATOM 4053 O O . PRO A 1 502 ? -12.525 -11.906 -0.965 1.00 53.56 502 PRO A O 1
ATOM 4056 N N . HIS A 1 503 ? -10.714 -10.771 -1.657 1.00 56.28 503 HIS A N 1
ATOM 4057 C CA . HIS A 1 503 ? -11.414 -9.507 -1.893 1.00 56.28 503 HIS A CA 1
ATOM 4058 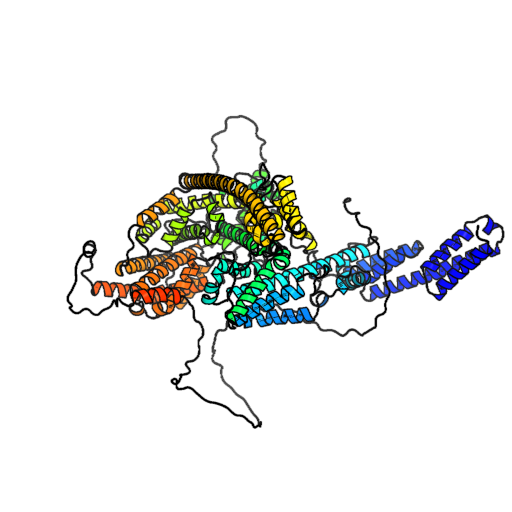C C . HIS A 1 503 ? -12.548 -9.666 -2.911 1.00 56.28 503 HIS A C 1
ATOM 4060 O O . HIS A 1 503 ? -13.621 -9.112 -2.700 1.00 56.28 503 HIS A O 1
ATOM 4066 N N . THR A 1 504 ? -12.367 -10.465 -3.969 1.00 57.38 504 THR A N 1
ATOM 4067 C CA . THR A 1 504 ? -13.407 -10.713 -4.981 1.00 57.38 504 THR A CA 1
ATOM 4068 C C . THR A 1 504 ? -14.546 -11.570 -4.424 1.00 57.38 504 THR A C 1
ATOM 4070 O O . THR A 1 504 ? -15.694 -11.387 -4.822 1.00 57.38 504 THR A O 1
ATOM 4073 N N . ARG A 1 505 ? -14.277 -12.450 -3.449 1.00 58.62 505 ARG A N 1
ATOM 4074 C CA . ARG A 1 505 ? -15.326 -13.192 -2.729 1.00 58.62 505 ARG A CA 1
ATOM 4075 C C . ARG A 1 505 ? -16.155 -12.275 -1.827 1.00 58.62 505 ARG A C 1
ATOM 4077 O O . ARG A 1 505 ? -17.374 -12.309 -1.940 1.00 58.62 505 ARG A O 1
ATOM 4084 N N . PHE A 1 506 ? -15.534 -11.434 -0.989 1.00 64.19 506 PHE A N 1
ATOM 4085 C CA . PHE A 1 506 ? -16.253 -10.422 -0.182 1.00 64.19 506 PHE A CA 1
ATOM 4086 C C . PHE A 1 506 ? -17.179 -9.564 -1.056 1.00 64.19 506 PHE A C 1
ATOM 4088 O O . PHE A 1 506 ? -18.361 -9.401 -0.778 1.00 64.19 506 PHE A O 1
ATOM 4095 N N . GLN A 1 507 ? -16.638 -9.102 -2.179 1.00 59.50 507 GLN A N 1
ATOM 4096 C CA . GLN A 1 507 ? -17.305 -8.314 -3.210 1.00 59.50 507 GLN A CA 1
ATOM 4097 C C . GLN A 1 507 ? -18.513 -8.989 -3.905 1.00 59.50 507 GLN A C 1
ATOM 4099 O O . GLN A 1 507 ? -19.217 -8.317 -4.663 1.00 59.50 507 GLN A O 1
ATOM 4104 N N . ILE A 1 508 ? -18.730 -10.297 -3.729 1.00 57.00 508 ILE A N 1
ATOM 4105 C CA . ILE A 1 508 ? -19.805 -11.082 -4.374 1.00 57.00 508 ILE A CA 1
ATOM 4106 C C . ILE A 1 508 ? -20.719 -11.754 -3.329 1.00 57.00 508 ILE A C 1
ATOM 4108 O O . ILE A 1 508 ? -21.892 -12.011 -3.596 1.00 57.00 508 ILE A O 1
ATOM 4112 N N . LEU A 1 509 ? -20.211 -12.025 -2.124 1.00 60.03 509 LEU A N 1
ATOM 4113 C CA . LEU A 1 509 ? -20.966 -12.594 -1.009 1.00 60.03 509 LEU A CA 1
ATOM 4114 C C . LEU A 1 509 ? -21.760 -11.495 -0.290 1.00 60.03 509 LEU A C 1
ATOM 4116 O O . LEU A 1 509 ? -21.331 -10.950 0.724 1.00 60.03 509 LEU A O 1
ATOM 4120 N N . GLY A 1 510 ? -22.938 -11.177 -0.830 1.00 60.88 510 GLY A N 1
ATOM 4121 C CA . GLY A 1 510 ? -23.887 -10.269 -0.187 1.00 60.88 510 GLY A CA 1
ATOM 4122 C C . GLY A 1 510 ? -24.371 -10.761 1.184 1.00 60.88 510 GLY A C 1
ATOM 4123 O O . GLY A 1 510 ? -24.366 -11.958 1.491 1.00 60.88 510 GLY A O 1
ATOM 4124 N N . PHE A 1 511 ? -24.839 -9.817 1.999 1.00 70.94 511 PHE A N 1
ATOM 4125 C CA . PHE A 1 511 ? -25.602 -10.133 3.200 1.00 70.94 511 PHE A CA 1
ATOM 4126 C C . PHE A 1 511 ? -27.039 -10.492 2.804 1.00 70.94 511 PHE A C 1
ATOM 4128 O O . PHE A 1 511 ? -27.704 -9.750 2.084 1.00 70.94 511 PHE A O 1
ATOM 4135 N N . GLU A 1 512 ? -27.513 -11.633 3.292 1.00 68.19 512 GLU A N 1
ATOM 4136 C CA . GLU A 1 512 ? -28.918 -12.038 3.270 1.00 68.19 512 GLU A CA 1
ATOM 4137 C C . GLU A 1 512 ? -29.317 -12.378 4.713 1.00 68.19 512 GLU A C 1
ATOM 4139 O O . GLU A 1 512 ? -28.447 -12.715 5.507 1.00 68.19 512 GLU A O 1
ATOM 4144 N N . ASP A 1 513 ? -30.604 -12.285 5.051 1.00 80.62 513 ASP A N 1
ATOM 4145 C CA . ASP A 1 513 ? -31.200 -12.694 6.336 1.00 80.62 513 ASP A CA 1
ATOM 4146 C C . ASP A 1 513 ? -30.401 -12.366 7.625 1.00 80.62 513 ASP A C 1
ATOM 4148 O O . ASP A 1 513 ? -29.591 -13.158 8.123 1.00 80.62 513 ASP A O 1
ATOM 4152 N N . PHE A 1 514 ? -30.718 -11.218 8.232 1.00 89.69 514 PHE A N 1
ATOM 4153 C CA . PHE A 1 514 ? -30.186 -10.802 9.535 1.00 89.69 514 PHE A CA 1
ATOM 4154 C C . PHE A 1 514 ? -30.817 -11.527 10.742 1.00 89.69 514 PHE A C 1
ATOM 4156 O O . PHE A 1 514 ? -30.564 -11.131 11.876 1.00 89.69 514 PHE A O 1
ATOM 4163 N N . LEU A 1 515 ? -31.596 -12.599 10.555 1.00 88.00 515 LEU A N 1
ATOM 4164 C CA . LEU A 1 515 ? -31.948 -13.513 11.650 1.00 88.00 515 LEU A CA 1
ATOM 4165 C C . LEU A 1 515 ? -30.797 -14.480 11.983 1.00 88.00 515 LEU A C 1
ATOM 4167 O O . LEU A 1 515 ? -30.642 -14.856 13.145 1.00 88.00 515 LEU A O 1
ATOM 4171 N N . SER A 1 516 ? -29.943 -14.825 11.014 1.00 92.00 516 SER A N 1
ATOM 4172 C CA . SER A 1 516 ? -28.719 -15.615 11.241 1.00 92.00 516 SER A CA 1
ATOM 4173 C C . SER A 1 516 ? -27.753 -14.893 12.188 1.00 92.00 516 SER A C 1
ATOM 4175 O O . SER A 1 516 ? -27.547 -13.682 12.083 1.00 92.00 516 SER A O 1
ATOM 4177 N N . ILE A 1 517 ? -27.145 -15.623 13.123 1.00 93.94 517 ILE A N 1
ATOM 4178 C CA . ILE A 1 517 ? -26.064 -15.132 13.985 1.00 93.94 517 ILE A CA 1
ATOM 4179 C C . ILE A 1 517 ? -24.854 -14.763 13.117 1.00 93.94 517 ILE A C 1
ATOM 4181 O O . ILE A 1 517 ? -24.346 -13.645 13.222 1.00 93.94 517 ILE A O 1
ATOM 4185 N N . LYS A 1 518 ? -24.442 -15.644 12.196 1.00 93.00 518 LYS A N 1
ATOM 4186 C CA . LYS A 1 518 ? -23.322 -15.411 11.270 1.00 93.00 518 LYS A CA 1
ATOM 4187 C C . LYS A 1 518 ? -23.469 -14.106 10.482 1.00 93.00 518 LYS A C 1
ATOM 4189 O O . LYS A 1 518 ? -22.548 -13.292 10.444 1.00 93.00 518 LYS A O 1
ATOM 4194 N N . ASN A 1 519 ? -24.623 -13.862 9.862 1.00 90.88 519 ASN A N 1
ATOM 4195 C CA . ASN A 1 519 ? -24.793 -12.674 9.016 1.00 90.88 519 ASN A CA 1
ATOM 4196 C C . ASN A 1 519 ? -24.763 -11.371 9.836 1.00 90.88 519 ASN A C 1
ATOM 4198 O O . ASN A 1 519 ? -24.200 -10.373 9.381 1.00 90.88 519 ASN A O 1
ATOM 4202 N N . ARG A 1 520 ? -25.286 -11.391 11.071 1.00 94.25 520 ARG A N 1
ATOM 4203 C CA . ARG A 1 520 ? -25.235 -10.255 12.007 1.00 94.25 520 ARG A CA 1
ATOM 4204 C C . ARG A 1 520 ? -23.816 -9.953 12.485 1.00 94.25 520 ARG A C 1
ATOM 4206 O O . ARG A 1 520 ? -23.358 -8.818 12.359 1.00 94.25 520 ARG A O 1
ATOM 4213 N N . LEU A 1 521 ? -23.100 -10.961 12.987 1.00 95.00 521 LEU A N 1
ATOM 4214 C CA . LEU A 1 521 ? -21.736 -10.790 13.502 1.00 95.00 521 LEU A CA 1
ATOM 4215 C C . LEU A 1 521 ? -20.756 -10.407 12.386 1.00 95.00 521 LEU A C 1
ATOM 4217 O O . LEU A 1 521 ? -19.934 -9.511 12.569 1.00 95.00 521 LEU A O 1
ATOM 4221 N N . SER A 1 522 ? -20.902 -10.993 11.194 1.00 91.00 522 SER A N 1
ATOM 4222 C CA . SER A 1 522 ? -20.133 -10.592 10.014 1.00 91.00 522 SER A CA 1
ATOM 4223 C C . SER A 1 522 ? -20.373 -9.131 9.610 1.00 91.00 522 SER A C 1
ATOM 4225 O O . SER A 1 522 ? -19.442 -8.493 9.121 1.00 91.00 522 SER A O 1
ATOM 4227 N N . LEU A 1 523 ? -21.579 -8.576 9.798 1.00 92.69 523 LEU A N 1
ATOM 4228 C CA . LEU A 1 523 ? -21.846 -7.163 9.499 1.00 92.69 523 LEU A CA 1
ATOM 4229 C C . LEU A 1 523 ? -21.250 -6.238 10.568 1.00 92.69 523 LEU A C 1
ATOM 4231 O O . LEU A 1 523 ? -20.640 -5.221 10.237 1.00 92.69 523 LEU A O 1
ATOM 4235 N N . LEU A 1 524 ? -21.372 -6.601 11.847 1.00 95.12 524 LEU A N 1
ATOM 4236 C CA . LEU A 1 524 ? -20.738 -5.857 12.940 1.00 95.12 524 LEU A CA 1
ATOM 4237 C C . LEU A 1 524 ? -19.218 -5.827 12.793 1.00 95.12 524 LEU A C 1
ATOM 4239 O O . LEU A 1 524 ? -18.595 -4.795 13.036 1.00 95.12 524 LEU A O 1
ATOM 4243 N N . ARG A 1 525 ? -18.632 -6.914 12.294 1.00 91.94 525 ARG A N 1
ATOM 4244 C CA . ARG A 1 525 ? -17.219 -6.986 11.940 1.00 91.94 525 ARG A CA 1
ATOM 4245 C C . ARG A 1 525 ? -16.840 -6.072 10.765 1.00 91.94 525 ARG A C 1
ATOM 4247 O O . ARG A 1 525 ? -15.829 -5.375 10.846 1.00 91.94 525 ARG A O 1
ATOM 4254 N N . VAL A 1 526 ? -17.659 -6.007 9.708 1.00 88.88 526 VAL A N 1
ATOM 4255 C CA . VAL A 1 526 ? -17.499 -5.013 8.623 1.00 88.88 526 VAL A CA 1
ATOM 4256 C C . VAL A 1 526 ? -17.528 -3.588 9.184 1.00 88.88 526 VAL A C 1
ATOM 4258 O O . VAL A 1 526 ? -16.702 -2.763 8.795 1.00 88.88 526 VAL A O 1
ATOM 4261 N N . LEU A 1 527 ? -18.432 -3.288 10.120 1.00 92.19 527 LEU A N 1
ATOM 4262 C CA . LEU A 1 527 ? -18.567 -1.961 10.727 1.00 92.19 527 LEU A CA 1
ATOM 4263 C C . LEU A 1 527 ? -17.383 -1.610 11.652 1.00 92.19 527 LEU A C 1
ATOM 4265 O O . LEU A 1 527 ? -16.853 -0.501 11.570 1.00 92.19 527 LEU A O 1
ATOM 4269 N N . GLU A 1 528 ? -16.914 -2.564 12.464 1.00 92.12 528 GLU A N 1
ATOM 4270 C CA . GLU A 1 528 ? -15.687 -2.452 13.265 1.00 92.12 528 GLU A CA 1
ATOM 4271 C C . GLU A 1 528 ? -14.488 -2.110 12.369 1.00 92.12 528 GLU A C 1
ATOM 4273 O O . GLU A 1 528 ? -13.806 -1.106 12.584 1.00 92.12 528 GLU A O 1
ATOM 4278 N N . MET A 1 529 ? -14.264 -2.895 11.312 1.00 86.19 529 MET A N 1
ATOM 4279 C CA . MET A 1 529 ? -13.161 -2.668 10.380 1.00 86.19 529 MET A CA 1
ATOM 4280 C C . MET A 1 529 ? -13.349 -1.422 9.509 1.00 86.19 529 MET A C 1
ATOM 4282 O O . MET A 1 529 ? -12.357 -0.830 9.095 1.00 86.19 529 MET A O 1
ATOM 4286 N N . THR A 1 530 ? -14.580 -0.959 9.278 1.00 87.94 530 THR A N 1
ATOM 4287 C CA . THR A 1 530 ? -14.838 0.326 8.607 1.00 87.94 530 THR A CA 1
ATOM 4288 C C . THR A 1 530 ? -14.319 1.489 9.454 1.00 87.94 530 THR A C 1
ATOM 4290 O O . THR A 1 530 ? -13.587 2.330 8.935 1.00 87.94 530 THR A O 1
ATOM 4293 N N . GLY A 1 531 ? -14.590 1.504 10.766 1.00 89.38 531 GLY A N 1
ATOM 4294 C CA . GLY A 1 531 ? -13.916 2.426 11.693 1.00 89.38 531 GLY A CA 1
ATOM 4295 C C . GLY A 1 531 ? -12.398 2.193 11.751 1.00 89.38 531 GLY A C 1
ATOM 4296 O O . GLY A 1 531 ? -11.629 3.153 11.786 1.00 89.38 531 GLY A O 1
ATOM 4297 N N . GLU A 1 532 ? -11.986 0.925 11.640 1.00 85.00 532 GLU A N 1
ATOM 4298 C CA . GLU A 1 532 ? -10.637 0.443 11.308 1.00 85.00 532 GLU A CA 1
ATOM 4299 C C . GLU A 1 532 ? -9.903 1.349 10.298 1.00 85.00 532 GLU A C 1
ATOM 4301 O O . GLU A 1 532 ? -8.915 2.028 10.605 1.00 85.00 532 GLU A O 1
ATOM 4306 N N . PHE A 1 533 ? -10.432 1.408 9.071 1.00 82.69 533 PHE A N 1
ATOM 4307 C CA . PHE A 1 533 ? -9.826 2.151 7.962 1.00 82.69 533 PHE A CA 1
ATOM 4308 C C . PHE A 1 533 ? -9.581 3.626 8.275 1.00 82.69 533 PHE A C 1
ATOM 4310 O O . PHE A 1 533 ? -8.587 4.171 7.797 1.00 82.69 533 PHE A O 1
ATOM 4317 N N . PHE A 1 534 ? -10.420 4.273 9.086 1.00 84.62 534 PHE A N 1
ATOM 4318 C CA . PHE A 1 534 ? -10.316 5.709 9.367 1.00 84.62 534 PHE A CA 1
ATOM 4319 C C . PHE A 1 534 ? -9.464 6.074 10.586 1.00 84.62 534 PHE A C 1
ATOM 4321 O O . PHE A 1 534 ? -9.344 7.260 10.898 1.00 84.62 534 PHE A O 1
ATOM 4328 N N . MET A 1 535 ? -8.798 5.113 11.231 1.00 80.81 535 MET A N 1
ATOM 4329 C CA . MET A 1 535 ? -7.867 5.401 12.327 1.00 80.81 535 MET A CA 1
ATOM 4330 C C . MET A 1 535 ? -6.690 6.304 11.887 1.00 80.81 535 MET A C 1
ATOM 4332 O O . MET A 1 535 ? -6.208 6.192 10.752 1.00 80.81 535 MET A O 1
ATOM 4336 N N . PRO A 1 536 ? -6.141 7.167 12.775 1.00 74.56 536 PRO A N 1
ATOM 4337 C CA . PRO A 1 536 ? -5.076 8.116 12.417 1.00 74.56 536 PRO A CA 1
ATOM 4338 C C . PRO A 1 536 ? -3.824 7.454 11.830 1.00 74.56 536 PRO A C 1
ATOM 4340 O O . PRO A 1 536 ? -3.166 8.019 10.957 1.00 74.56 536 PRO A O 1
ATOM 4343 N N . ARG A 1 537 ? -3.520 6.222 12.262 1.00 70.38 537 ARG A N 1
ATOM 4344 C CA . ARG A 1 537 ? -2.398 5.422 11.754 1.00 70.38 537 ARG A CA 1
ATOM 4345 C C . ARG A 1 537 ? -2.526 5.055 10.271 1.00 70.38 537 ARG A C 1
ATOM 4347 O O . ARG A 1 537 ? -1.504 4.772 9.646 1.00 70.38 537 ARG A O 1
ATOM 4354 N N . ASN A 1 538 ? -3.732 5.091 9.698 1.00 72.06 538 ASN A N 1
ATOM 4355 C CA . ASN A 1 538 ? -4.010 4.704 8.314 1.00 72.06 538 ASN A CA 1
ATOM 4356 C C . ASN A 1 538 ? -3.895 5.896 7.348 1.00 72.06 538 ASN A C 1
ATOM 4358 O O . ASN A 1 538 ? -3.065 5.850 6.441 1.00 72.06 538 ASN A O 1
ATOM 4362 N N . TRP A 1 539 ? -4.618 6.992 7.601 1.00 71.88 539 TRP A N 1
ATOM 4363 C CA . TRP A 1 539 ? -4.648 8.183 6.727 1.00 71.88 539 TRP A CA 1
ATOM 4364 C C . TRP A 1 539 ? -3.712 9.332 7.146 1.00 71.88 539 TRP A C 1
ATOM 4366 O O . TRP A 1 539 ? -3.549 10.316 6.414 1.00 71.88 539 TRP A O 1
ATOM 4376 N N . GLY A 1 540 ? -3.122 9.266 8.345 1.00 71.31 540 GLY A N 1
ATOM 4377 C CA . GLY A 1 540 ? -2.330 10.356 8.916 1.00 71.31 540 GLY A CA 1
ATOM 4378 C C . GLY A 1 540 ? -3.096 11.682 8.913 1.00 71.31 540 GLY A C 1
ATOM 4379 O O . GLY A 1 540 ? -4.289 11.742 9.198 1.00 71.31 540 GLY A O 1
ATOM 4380 N N . ASN A 1 541 ? -2.434 12.770 8.515 1.00 69.38 541 ASN A N 1
ATOM 4381 C CA . ASN A 1 541 ? -3.079 14.084 8.453 1.00 69.38 541 ASN A CA 1
ATOM 4382 C C . ASN A 1 541 ? -4.185 14.205 7.382 1.00 69.38 541 ASN A C 1
ATOM 4384 O O . ASN A 1 541 ? -5.011 15.107 7.516 1.00 69.38 541 ASN A O 1
ATOM 4388 N N . LYS A 1 542 ? -4.256 13.326 6.360 1.00 72.44 542 LYS A N 1
ATOM 4389 C CA . LYS A 1 542 ? -5.361 13.367 5.375 1.00 72.44 542 LYS A CA 1
ATOM 4390 C C . LYS A 1 542 ? -6.695 12.891 5.968 1.00 72.44 542 LYS A C 1
ATOM 4392 O O . LYS A 1 542 ? -7.733 13.297 5.457 1.00 72.44 542 LYS A O 1
ATOM 4397 N N . GLN A 1 543 ? -6.679 12.155 7.088 1.00 79.56 543 GLN A N 1
ATOM 4398 C CA . GLN A 1 543 ? -7.868 11.780 7.873 1.00 79.56 543 GLN A CA 1
ATOM 4399 C C . GLN A 1 543 ? -8.795 12.989 8.095 1.00 79.56 543 GLN A C 1
ATOM 4401 O O . GLN A 1 543 ? -9.979 12.955 7.785 1.00 79.56 543 GLN A O 1
ATOM 4406 N N . LYS A 1 544 ? -8.219 14.111 8.544 1.00 72.69 544 LYS A N 1
ATOM 4407 C CA . LYS A 1 544 ? -8.931 15.347 8.917 1.00 72.69 544 LYS A CA 1
ATOM 4408 C C . LYS A 1 544 ? -9.435 16.168 7.724 1.00 72.69 544 LYS A C 1
ATOM 4410 O O . LYS A 1 544 ? -10.004 17.234 7.929 1.00 72.69 544 LYS A O 1
ATOM 4415 N N . THR A 1 545 ? -9.194 15.702 6.499 1.00 76.25 545 THR A N 1
ATOM 4416 C CA . THR A 1 545 ? -9.660 16.330 5.252 1.00 76.25 545 THR A CA 1
ATOM 4417 C C . THR A 1 545 ? -10.700 15.496 4.502 1.00 76.25 545 THR A C 1
ATOM 4419 O O . THR A 1 545 ? -11.124 15.911 3.431 1.00 76.25 545 THR A O 1
ATOM 4422 N N . LEU A 1 546 ? -11.107 14.345 5.047 1.00 83.19 546 LEU A N 1
ATOM 4423 C CA . LEU A 1 546 ? -12.183 13.518 4.501 1.00 83.19 546 LEU A CA 1
ATOM 4424 C C . LEU A 1 546 ? -13.534 14.007 5.036 1.00 83.19 546 LEU A C 1
ATOM 4426 O O . LEU A 1 546 ? -13.722 14.091 6.248 1.00 83.19 546 LEU A O 1
ATOM 4430 N N . ASP A 1 547 ? -14.477 14.293 4.145 1.00 84.81 547 ASP A N 1
ATOM 4431 C CA . ASP A 1 547 ? -15.828 14.759 4.476 1.00 84.81 547 ASP A CA 1
ATOM 4432 C C . ASP A 1 547 ? -16.942 13.749 4.133 1.00 84.81 547 ASP A C 1
ATOM 4434 O O . ASP A 1 547 ? -18.112 14.021 4.385 1.00 84.81 547 ASP A O 1
ATOM 4438 N N . ILE A 1 548 ? -16.578 12.561 3.631 1.00 87.50 548 ILE A N 1
ATOM 4439 C CA . ILE A 1 548 ? -17.514 11.491 3.235 1.00 87.50 548 ILE A CA 1
ATOM 4440 C C . ILE A 1 548 ? -18.237 10.794 4.402 1.00 87.50 548 ILE A C 1
ATOM 4442 O O . ILE A 1 548 ? -19.258 10.149 4.170 1.00 87.50 548 ILE A O 1
ATOM 4446 N N . ILE A 1 549 ? -17.705 10.890 5.627 1.00 90.38 549 ILE A N 1
ATOM 4447 C CA . ILE A 1 549 ? -18.267 10.343 6.874 1.00 90.38 549 ILE A CA 1
ATOM 4448 C C . ILE A 1 549 ? -17.632 11.055 8.080 1.00 90.38 549 ILE A C 1
ATOM 4450 O O . ILE A 1 549 ? -16.502 11.542 7.982 1.00 90.38 549 ILE A O 1
ATOM 4454 N N . ASP A 1 550 ? -18.324 11.116 9.221 1.00 91.56 550 ASP A N 1
ATOM 4455 C CA . ASP A 1 550 ? -17.707 11.560 10.476 1.00 91.56 550 ASP A CA 1
ATOM 4456 C C . ASP A 1 550 ? -16.846 10.428 11.064 1.00 91.56 550 ASP A C 1
ATOM 4458 O O . ASP A 1 550 ? -17.325 9.347 11.420 1.00 91.56 550 ASP A O 1
ATOM 4462 N N . ILE A 1 551 ? -15.544 10.688 11.147 1.00 89.56 551 ILE A N 1
ATOM 4463 C CA . ILE A 1 551 ? -14.532 9.718 11.569 1.00 89.56 551 ILE A CA 1
ATOM 4464 C C . ILE A 1 551 ? -14.544 9.496 13.086 1.00 89.56 551 ILE A C 1
ATOM 4466 O O . ILE A 1 551 ? -14.241 8.387 13.533 1.00 89.56 551 ILE A O 1
ATOM 4470 N N . ASP A 1 552 ? -14.944 10.496 13.877 1.00 89.94 552 ASP A N 1
ATOM 4471 C CA . ASP A 1 552 ? -15.058 10.344 15.329 1.00 89.94 552 ASP A CA 1
ATOM 4472 C C . ASP A 1 552 ? -16.234 9.393 15.663 1.00 89.94 552 ASP A C 1
ATOM 4474 O O . ASP A 1 552 ? -16.139 8.608 16.608 1.00 89.94 552 ASP A O 1
ATOM 4478 N N . MET A 1 553 ? -17.293 9.371 14.835 1.00 92.81 553 MET A N 1
ATOM 4479 C CA . MET A 1 553 ? -18.427 8.432 14.950 1.00 92.81 553 MET A CA 1
ATOM 4480 C C . MET A 1 553 ? -18.006 6.979 14.689 1.00 92.81 553 MET A C 1
ATOM 4482 O O . MET A 1 553 ? -18.186 6.116 15.548 1.00 92.81 553 MET A O 1
ATOM 4486 N N . VAL A 1 554 ? -17.428 6.681 13.517 1.00 92.12 554 VAL A N 1
ATOM 4487 C CA . VAL A 1 554 ? -17.050 5.295 13.168 1.00 92.12 554 VAL A CA 1
ATOM 4488 C C . VAL A 1 554 ? -15.867 4.790 13.994 1.00 92.12 554 VAL A C 1
ATOM 4490 O O . VAL A 1 554 ? -15.846 3.621 14.381 1.00 92.12 554 VAL A O 1
ATOM 4493 N N . GLY A 1 555 ? -14.933 5.673 14.364 1.00 91.56 555 GLY A N 1
ATOM 4494 C CA . GLY A 1 555 ? -13.877 5.368 15.328 1.00 91.56 555 GLY A CA 1
ATOM 4495 C C . GLY A 1 555 ? -14.440 5.018 16.710 1.00 91.56 555 GLY A C 1
ATOM 4496 O O . GLY A 1 555 ? -13.966 4.070 17.340 1.00 91.56 555 GLY A O 1
ATOM 4497 N N . LYS A 1 556 ? -15.501 5.708 17.159 1.00 93.75 556 LYS A N 1
ATOM 4498 C CA . LYS A 1 556 ? -16.190 5.380 18.415 1.00 93.75 556 LYS A CA 1
ATOM 4499 C C . LYS A 1 556 ? -16.872 4.011 18.369 1.00 93.75 556 LYS A C 1
ATOM 4501 O O . LYS A 1 556 ? -16.776 3.271 19.348 1.00 93.75 556 LYS A O 1
ATOM 4506 N N . ILE A 1 557 ? -17.520 3.666 17.255 1.00 95.31 557 ILE A N 1
ATOM 4507 C CA . ILE A 1 557 ? -18.156 2.353 17.067 1.00 95.31 557 ILE A CA 1
ATOM 4508 C C . ILE A 1 557 ? -17.102 1.243 17.097 1.00 95.31 557 ILE A C 1
ATOM 4510 O O . ILE A 1 557 ? -17.217 0.329 17.909 1.00 95.31 557 ILE A O 1
ATOM 4514 N N . ARG A 1 558 ? -16.029 1.359 16.301 1.00 93.75 558 ARG A N 1
ATOM 4515 C CA . ARG A 1 558 ? -14.895 0.419 16.325 1.00 93.75 558 ARG A CA 1
ATOM 4516 C C . ARG A 1 558 ? -14.329 0.252 17.730 1.00 93.75 558 ARG A C 1
ATOM 4518 O O . ARG A 1 558 ? -14.164 -0.869 18.192 1.00 93.75 558 ARG A O 1
ATOM 4525 N N . SER A 1 559 ? -14.072 1.358 18.430 1.00 91.88 559 SER A N 1
ATOM 4526 C CA . SER A 1 559 ? -13.524 1.324 19.789 1.00 91.88 559 SER A CA 1
ATOM 4527 C C . SER A 1 559 ? -14.416 0.575 20.780 1.00 91.88 559 SER A C 1
ATOM 4529 O O . SER A 1 559 ? -13.871 -0.013 21.704 1.00 91.88 559 SER A O 1
ATOM 4531 N N . ALA A 1 560 ? -15.742 0.594 20.621 1.00 93.69 560 ALA A N 1
ATOM 4532 C CA . ALA A 1 560 ? -16.642 -0.163 21.487 1.00 93.69 560 ALA A CA 1
ATOM 4533 C C . ALA A 1 560 ? -16.767 -1.635 21.056 1.00 93.69 560 ALA A C 1
ATOM 4535 O O . ALA A 1 560 ? -16.715 -2.521 21.905 1.00 93.69 560 ALA A O 1
ATOM 4536 N N . LEU A 1 561 ? -16.870 -1.906 19.748 1.00 95.12 561 LEU A N 1
ATOM 4537 C CA . LEU A 1 561 ? -16.996 -3.263 19.200 1.00 95.12 561 LEU A CA 1
ATOM 4538 C C . LEU A 1 561 ? -15.766 -4.142 19.487 1.00 95.12 561 LEU A C 1
ATOM 4540 O O . LEU A 1 561 ? -15.939 -5.323 19.782 1.00 95.12 561 LEU A O 1
ATOM 4544 N N . SER A 1 562 ? -14.552 -3.582 19.449 1.00 92.75 562 SER A N 1
ATOM 4545 C CA . SER A 1 562 ? -13.319 -4.324 19.768 1.00 92.75 562 SER A CA 1
ATOM 4546 C C . SER A 1 562 ? -13.085 -4.534 21.271 1.00 92.75 562 SER A C 1
ATOM 4548 O O . SER A 1 562 ? -12.273 -5.380 21.637 1.00 92.75 562 SER A O 1
ATOM 4550 N N . HIS A 1 563 ? -13.751 -3.759 22.139 1.00 92.75 563 HIS A N 1
ATOM 4551 C CA . HIS A 1 563 ? -13.477 -3.703 23.583 1.00 92.75 563 HIS A CA 1
ATOM 4552 C C . HIS A 1 563 ? -14.728 -3.938 24.466 1.00 92.75 563 HIS A C 1
ATOM 4554 O O . HIS A 1 563 ? -15.036 -3.105 25.322 1.00 92.75 563 HIS A O 1
ATOM 4560 N N . PRO A 1 564 ? -15.479 -5.047 24.320 1.00 93.19 564 PRO A N 1
ATOM 4561 C CA . PRO A 1 564 ? -16.676 -5.314 25.132 1.00 93.19 564 PRO A CA 1
ATOM 4562 C C . PRO A 1 564 ? -16.393 -5.453 26.639 1.00 93.19 564 PRO A C 1
ATOM 4564 O O . PRO A 1 564 ? -17.322 -5.403 27.447 1.00 93.19 564 PRO A O 1
ATOM 4567 N N . GLU A 1 565 ? -15.129 -5.637 27.037 1.00 92.19 565 GLU A N 1
ATOM 4568 C CA . GLU A 1 565 ? -14.707 -5.609 28.435 1.00 92.19 565 GLU A CA 1
ATOM 4569 C C . GLU A 1 565 ? -14.863 -4.224 29.077 1.00 92.19 565 GLU A C 1
ATOM 4571 O O . GLU A 1 565 ? -15.161 -4.137 30.271 1.00 92.19 565 GLU A O 1
ATOM 4576 N N . GLU A 1 566 ? -14.667 -3.150 28.305 1.00 89.12 566 GLU A N 1
ATOM 4577 C CA . GLU A 1 566 ? -14.720 -1.776 28.799 1.00 89.12 566 GLU A CA 1
ATOM 4578 C C . GLU A 1 566 ? -16.161 -1.330 29.042 1.00 89.12 566 GLU A C 1
ATOM 4580 O O . GLU A 1 566 ? -17.037 -1.484 28.186 1.00 89.12 566 GLU A O 1
ATOM 4585 N N . ARG A 1 567 ? -16.372 -0.660 30.183 1.00 85.12 567 ARG A N 1
ATOM 4586 C CA . ARG A 1 567 ? -17.574 0.146 30.442 1.00 85.12 567 ARG A CA 1
ATOM 4587 C C . ARG A 1 567 ? -18.878 -0.639 30.230 1.00 85.12 567 ARG A C 1
ATOM 4589 O O . ARG A 1 567 ? -18.921 -1.856 30.411 1.00 85.12 567 ARG A O 1
ATOM 4596 N N . GLU A 1 568 ? -19.956 0.045 29.860 1.00 87.75 568 GLU A N 1
ATOM 4597 C CA . GLU A 1 568 ? -21.260 -0.563 29.569 1.00 87.75 568 GLU A CA 1
ATOM 4598 C C . GLU A 1 568 ? -21.406 -0.954 28.080 1.00 87.75 568 GLU A C 1
ATOM 4600 O O . GLU A 1 568 ? -22.515 -1.006 27.557 1.00 87.75 568 GLU A O 1
ATOM 4605 N N . TYR A 1 569 ? -20.315 -1.209 27.339 1.00 92.31 569 TYR A N 1
ATOM 4606 C CA . TYR A 1 569 ? -20.431 -1.477 25.896 1.00 92.31 569 TYR A CA 1
ATOM 4607 C C . TYR A 1 569 ? -21.130 -2.799 25.570 1.00 92.31 569 TYR A C 1
ATOM 4609 O O . TYR A 1 569 ? -21.858 -2.853 24.580 1.00 92.31 569 TYR A O 1
ATOM 4617 N N . LEU A 1 570 ? -20.957 -3.854 26.380 1.00 93.38 570 LEU A N 1
ATOM 4618 C CA . LEU A 1 570 ? -21.541 -5.161 26.058 1.00 93.38 570 LEU A CA 1
ATOM 4619 C C . LEU A 1 570 ? -23.082 -5.148 26.041 1.00 93.38 570 LEU A C 1
ATOM 4621 O O . LEU A 1 570 ? -23.669 -5.881 25.253 1.00 93.38 570 LEU A O 1
ATOM 4625 N N . SER A 1 571 ? -23.760 -4.318 26.843 1.00 91.88 571 SER A N 1
ATOM 4626 C CA . SER A 1 571 ? -25.227 -4.207 26.757 1.00 91.88 571 SER A CA 1
ATOM 4627 C C . SER A 1 571 ? -25.653 -3.630 25.404 1.00 91.88 571 SER A C 1
ATOM 4629 O O . SER A 1 571 ? -26.464 -4.238 24.712 1.00 91.88 571 SER A O 1
ATOM 4631 N N . VAL A 1 572 ? -25.012 -2.541 24.967 1.00 94.25 572 VAL A N 1
ATOM 4632 C CA . VAL A 1 572 ? -25.243 -1.925 23.649 1.00 94.25 572 VAL A CA 1
ATOM 4633 C C . VAL A 1 572 ? -24.906 -2.888 22.504 1.00 94.25 572 VAL A C 1
ATOM 4635 O O . VAL A 1 572 ? -25.639 -2.935 21.520 1.00 94.25 572 VAL A O 1
ATOM 4638 N N . ILE A 1 573 ? -23.837 -3.683 22.635 1.00 96.38 573 ILE A N 1
ATOM 4639 C CA . ILE A 1 573 ? -23.487 -4.745 21.676 1.00 96.38 573 ILE A CA 1
ATOM 4640 C C . ILE A 1 573 ? -24.596 -5.798 21.619 1.00 96.38 573 ILE A C 1
ATOM 4642 O O . ILE A 1 573 ? -25.082 -6.089 20.535 1.00 96.38 573 ILE A O 1
ATOM 4646 N N . LYS A 1 574 ? -25.055 -6.316 22.764 1.00 95.38 574 LYS A N 1
ATOM 4647 C CA . LYS A 1 574 ? -26.099 -7.353 22.838 1.00 95.38 574 LYS A CA 1
ATOM 4648 C C . LYS A 1 574 ? -27.464 -6.884 22.343 1.00 95.38 574 LYS A C 1
ATOM 4650 O O . LYS A 1 574 ? -28.228 -7.715 21.854 1.00 95.38 574 LYS A O 1
ATOM 4655 N N . ASP A 1 575 ? -27.787 -5.602 22.489 1.00 94.75 575 ASP A N 1
ATOM 4656 C CA . ASP A 1 575 ? -29.010 -5.013 21.939 1.00 94.75 575 ASP A CA 1
ATOM 4657 C C . ASP A 1 575 ? -28.894 -4.870 20.413 1.00 94.75 575 ASP A C 1
ATOM 4659 O O . ASP A 1 575 ? -29.778 -5.310 19.680 1.00 94.75 575 ASP A O 1
ATOM 4663 N N . LEU A 1 576 ? -27.763 -4.350 19.925 1.00 95.44 576 LEU A N 1
ATOM 4664 C CA . LEU A 1 576 ? -27.469 -4.214 18.496 1.00 95.44 576 LEU A CA 1
ATOM 4665 C C . LEU A 1 576 ? -27.398 -5.574 17.779 1.00 95.44 576 LEU A C 1
ATOM 4667 O O . LEU A 1 576 ? -27.946 -5.723 16.694 1.00 95.44 576 LEU A O 1
ATOM 4671 N N . GLU A 1 577 ? -26.800 -6.590 18.401 1.00 95.25 577 GLU A N 1
ATOM 4672 C CA . GLU A 1 577 ? -26.771 -7.980 17.921 1.00 95.25 577 GLU A CA 1
ATOM 4673 C C . GLU A 1 577 ? -28.163 -8.621 17.835 1.00 95.25 577 GLU A C 1
ATOM 4675 O O . GLU A 1 577 ? -28.312 -9.659 17.192 1.00 95.25 577 GLU A O 1
ATOM 4680 N N . LYS A 1 578 ? -29.188 -8.046 18.474 1.00 94.19 578 LYS A N 1
ATOM 4681 C CA . LYS A 1 578 ? -30.563 -8.572 18.499 1.00 94.19 578 LYS A CA 1
ATOM 4682 C C . LYS A 1 578 ? -31.552 -7.765 17.663 1.00 94.19 578 LYS A C 1
ATOM 4684 O O . LYS A 1 578 ? -32.698 -8.194 17.553 1.00 94.19 578 LYS A O 1
ATOM 4689 N N . ASP A 1 579 ? -31.130 -6.654 17.062 1.00 95.69 579 ASP A N 1
ATOM 4690 C CA . ASP A 1 579 ? -31.975 -5.814 16.214 1.00 95.69 579 ASP A CA 1
ATOM 4691 C C . ASP A 1 579 ? -31.669 -6.047 14.717 1.00 95.69 579 ASP A C 1
ATOM 4693 O O . ASP A 1 579 ? -30.808 -5.373 14.141 1.00 95.69 579 ASP A O 1
ATOM 4697 N N . PRO A 1 580 ? -32.363 -6.991 14.045 1.00 93.06 580 PRO A N 1
ATOM 4698 C CA . PRO A 1 580 ? -32.156 -7.242 12.622 1.00 93.06 580 PRO A CA 1
ATOM 4699 C C . PRO A 1 580 ? -32.570 -6.054 11.741 1.00 93.06 580 PRO A C 1
ATOM 4701 O O . PRO A 1 580 ? -32.083 -5.953 10.620 1.00 93.06 580 PRO A O 1
ATOM 4704 N N . VAL A 1 581 ? -33.434 -5.150 12.225 1.00 94.19 581 VAL A N 1
ATOM 4705 C CA . VAL A 1 581 ? -33.908 -3.984 11.460 1.00 94.19 581 VAL A CA 1
ATOM 4706 C C . VAL A 1 581 ? -32.844 -2.890 11.460 1.00 94.19 581 VAL A C 1
ATOM 4708 O O . VAL A 1 581 ? -32.528 -2.338 10.407 1.00 94.19 581 VAL A O 1
ATOM 4711 N N . LEU A 1 582 ? -32.229 -2.618 12.615 1.00 95.38 582 LEU A N 1
ATOM 4712 C CA . LEU A 1 582 ? -31.085 -1.710 12.704 1.00 95.38 582 LEU A CA 1
ATOM 4713 C C . LEU A 1 582 ? -29.870 -2.264 11.946 1.00 95.38 582 LEU A C 1
ATOM 4715 O O . LEU A 1 582 ? -29.155 -1.498 11.307 1.00 95.38 582 LEU A O 1
ATOM 4719 N N . LEU A 1 583 ? -29.651 -3.582 11.951 1.00 95.12 583 LEU A N 1
ATOM 4720 C CA . LEU A 1 583 ? -28.587 -4.213 11.162 1.00 95.12 583 LEU A CA 1
ATOM 4721 C C . LEU A 1 583 ? -28.861 -4.147 9.649 1.00 95.12 583 LEU A C 1
ATOM 4723 O O . LEU A 1 583 ? -27.955 -3.801 8.893 1.00 95.12 583 LEU A O 1
ATOM 4727 N N . GLU A 1 584 ? -30.100 -4.362 9.193 1.00 94.00 584 GLU A N 1
ATOM 4728 C CA . GLU A 1 584 ? -30.477 -4.131 7.789 1.00 94.00 584 GLU A CA 1
ATOM 4729 C C . GLU A 1 584 ? -30.282 -2.659 7.387 1.00 94.00 584 GLU A C 1
ATOM 4731 O O . GLU A 1 584 ? -29.726 -2.367 6.324 1.00 94.00 584 GLU A O 1
ATOM 4736 N N . GLN A 1 585 ? -30.652 -1.716 8.259 1.00 95.25 585 GLN A N 1
ATOM 4737 C CA . GLN A 1 585 ? -30.396 -0.293 8.045 1.00 95.25 585 GLN A CA 1
ATOM 4738 C C . GLN A 1 585 ? -28.890 0.003 7.934 1.00 95.25 585 GLN A C 1
ATOM 4740 O O . GLN A 1 585 ? -28.472 0.643 6.971 1.00 95.25 585 GLN A O 1
ATOM 4745 N N . LEU A 1 586 ? -28.061 -0.499 8.855 1.00 95.38 586 LEU A N 1
ATOM 4746 C CA . LEU A 1 586 ? -26.603 -0.320 8.827 1.00 95.38 586 LEU A CA 1
ATOM 4747 C C . LEU A 1 586 ? -25.970 -0.916 7.562 1.00 95.38 586 LEU A C 1
ATOM 4749 O O . LEU A 1 586 ? -25.090 -0.295 6.971 1.00 95.38 586 LEU A O 1
ATOM 4753 N N . HIS A 1 587 ? -26.434 -2.080 7.102 1.00 93.12 587 HIS A N 1
ATOM 4754 C CA . HIS A 1 587 ? -26.014 -2.662 5.826 1.00 93.12 587 HIS A CA 1
ATOM 4755 C C . HIS A 1 587 ? -26.329 -1.733 4.644 1.00 93.12 587 HIS A C 1
ATOM 4757 O O . HIS A 1 587 ? -25.473 -1.491 3.789 1.00 93.12 587 HIS A O 1
ATOM 4763 N N . ASN A 1 588 ? -27.535 -1.163 4.615 1.00 92.06 588 ASN A N 1
ATOM 4764 C CA . ASN A 1 588 ? -27.963 -0.248 3.560 1.00 92.06 588 ASN A CA 1
ATOM 4765 C C . ASN A 1 588 ? -27.183 1.083 3.597 1.00 92.06 588 ASN A C 1
ATOM 4767 O O . ASN A 1 588 ? -26.788 1.592 2.547 1.00 92.06 588 ASN A O 1
ATOM 4771 N N . GLU A 1 589 ? -26.873 1.605 4.785 1.00 94.69 589 GLU A N 1
ATOM 4772 C CA . GLU A 1 589 ? -26.015 2.785 4.972 1.00 94.69 589 GLU A CA 1
ATOM 4773 C C . GLU A 1 589 ? -24.563 2.515 4.537 1.00 94.69 589 GLU A C 1
ATOM 4775 O O . GLU A 1 589 ? -23.949 3.353 3.874 1.00 94.69 589 GLU A O 1
ATOM 4780 N N . LEU A 1 590 ? -24.029 1.316 4.798 1.00 92.50 590 LEU A N 1
ATOM 4781 C CA . LEU A 1 590 ? -22.711 0.892 4.311 1.00 92.50 590 LEU A CA 1
ATOM 4782 C C . LEU A 1 590 ? -22.679 0.688 2.780 1.00 92.50 590 LEU A C 1
ATOM 4784 O O . LEU A 1 590 ? -21.654 0.971 2.157 1.00 92.50 590 LEU A O 1
ATOM 4788 N N . MET A 1 591 ? -23.790 0.288 2.144 1.00 88.75 591 MET A N 1
ATOM 4789 C CA . MET A 1 591 ? -23.909 0.270 0.674 1.00 88.75 591 MET A CA 1
ATOM 4790 C C . MET A 1 591 ? -23.914 1.681 0.067 1.00 88.75 591 MET A C 1
ATOM 4792 O O . MET A 1 591 ? -23.351 1.885 -1.011 1.00 88.75 591 MET A O 1
ATOM 4796 N N . ILE A 1 592 ? -24.527 2.662 0.741 1.00 91.31 592 ILE A N 1
ATOM 4797 C CA . ILE A 1 592 ? -24.454 4.079 0.343 1.00 91.31 592 ILE A CA 1
ATOM 4798 C C . ILE A 1 592 ? -23.011 4.575 0.494 1.00 91.31 592 ILE A C 1
ATOM 4800 O O . ILE A 1 592 ? -22.455 5.149 -0.444 1.00 91.31 592 ILE A O 1
ATOM 4804 N N . PHE A 1 593 ? -22.380 4.278 1.633 1.00 92.25 593 PHE A N 1
ATOM 4805 C CA . PHE A 1 593 ? -21.001 4.660 1.925 1.00 92.25 593 PHE A CA 1
ATOM 4806 C C . PHE A 1 593 ? -19.993 4.078 0.921 1.00 92.25 593 PHE A C 1
ATOM 4808 O O . PHE A 1 593 ? -19.062 4.774 0.519 1.00 92.25 593 PHE A O 1
ATOM 4815 N N . SER A 1 594 ? -20.218 2.852 0.431 1.00 88.88 594 SER A N 1
ATOM 4816 C CA . SER A 1 594 ? -19.446 2.254 -0.670 1.00 88.88 594 SER A CA 1
ATOM 4817 C C . SER A 1 594 ? -19.384 3.190 -1.889 1.00 88.88 594 SER A C 1
ATOM 4819 O O . SER A 1 594 ? -18.302 3.480 -2.402 1.00 88.88 594 SER A O 1
ATOM 4821 N N . GLY A 1 595 ? -20.517 3.789 -2.279 1.00 89.44 595 GLY A N 1
ATOM 4822 C CA . GLY A 1 595 ? -20.577 4.805 -3.336 1.00 89.44 595 GLY A CA 1
ATOM 4823 C C . GLY A 1 595 ? -19.763 6.070 -3.031 1.00 89.44 595 GLY A C 1
ATOM 4824 O O . GLY A 1 595 ? -19.084 6.592 -3.914 1.00 89.44 595 GLY A O 1
ATOM 4825 N N . SER A 1 596 ? -19.752 6.537 -1.781 1.00 91.50 596 SER A N 1
ATOM 4826 C CA . SER A 1 596 ? -18.913 7.668 -1.353 1.00 91.50 596 SER A CA 1
ATOM 4827 C C . SER A 1 596 ? -17.410 7.353 -1.389 1.00 91.50 596 SER A C 1
ATOM 4829 O O . SER A 1 596 ? -16.601 8.249 -1.629 1.00 91.50 596 SER A O 1
ATOM 4831 N N . VAL A 1 597 ? -17.019 6.087 -1.211 1.00 90.88 597 VAL A N 1
ATOM 4832 C CA . VAL A 1 597 ? -15.626 5.634 -1.376 1.00 90.88 597 VAL A CA 1
ATOM 4833 C C . VAL A 1 597 ? -15.232 5.581 -2.858 1.00 90.88 597 VAL A C 1
ATOM 4835 O O . VAL A 1 597 ? -14.126 6.000 -3.204 1.00 90.88 597 VAL A O 1
ATOM 4838 N N . TYR A 1 598 ? -16.139 5.168 -3.750 1.00 90.19 598 TYR A N 1
ATOM 4839 C CA . TYR A 1 598 ? -15.942 5.281 -5.202 1.00 90.19 598 TYR A CA 1
ATOM 4840 C C . TYR A 1 598 ? -15.777 6.741 -5.660 1.00 90.19 598 TYR A C 1
ATOM 4842 O O . TYR A 1 598 ? -14.872 7.040 -6.438 1.00 90.19 598 TYR A O 1
ATOM 4850 N N . GLU A 1 599 ? -16.584 7.668 -5.137 1.00 91.38 599 GLU A N 1
ATOM 4851 C CA . GLU A 1 599 ? -16.429 9.112 -5.386 1.00 91.38 599 GLU A CA 1
ATOM 4852 C C . GLU A 1 599 ? -15.090 9.658 -4.848 1.00 91.38 599 GLU A C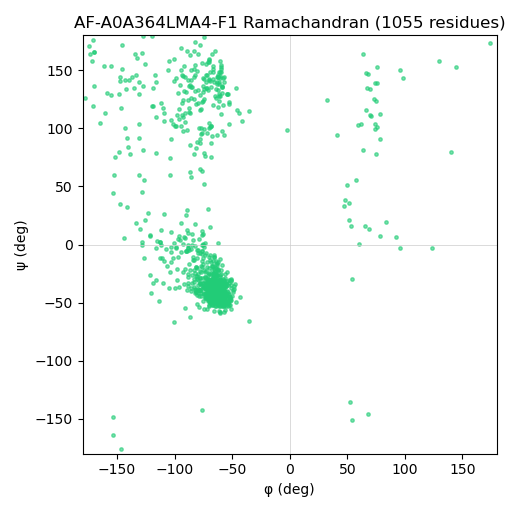 1
ATOM 4854 O O . GLU A 1 599 ? -14.457 10.488 -5.499 1.00 91.38 599 GLU A O 1
ATOM 4859 N N . LEU A 1 600 ? -14.598 9.162 -3.704 1.00 90.12 600 LEU A N 1
ATOM 4860 C CA . LEU A 1 600 ? -13.284 9.535 -3.163 1.00 90.12 600 LEU A CA 1
ATOM 4861 C C . LEU A 1 600 ? -12.118 9.039 -4.043 1.00 90.12 600 LEU A C 1
ATOM 4863 O O . LEU A 1 600 ? -11.154 9.782 -4.241 1.00 90.12 600 LEU A O 1
ATOM 4867 N N . VAL A 1 601 ? -12.205 7.823 -4.598 1.00 89.50 601 VAL A N 1
ATOM 4868 C CA . VAL A 1 601 ? -11.251 7.308 -5.604 1.00 89.50 601 VAL A CA 1
ATOM 4869 C C . VAL A 1 601 ? -11.229 8.211 -6.835 1.00 89.50 601 VAL A C 1
ATOM 4871 O O . VAL A 1 601 ? -10.170 8.686 -7.238 1.00 89.50 601 VAL A O 1
ATOM 4874 N N . VAL A 1 602 ? -12.402 8.472 -7.407 1.00 90.69 602 VAL A N 1
ATOM 4875 C CA . VAL A 1 602 ? -12.576 9.269 -8.627 1.00 90.69 602 VAL A CA 1
ATOM 4876 C C . VAL A 1 602 ? -12.074 10.700 -8.443 1.00 90.69 602 VAL A C 1
ATOM 4878 O O . VAL A 1 602 ? -11.295 11.196 -9.255 1.00 90.69 602 VAL A O 1
ATOM 4881 N N . SER A 1 603 ? -12.437 11.335 -7.326 1.00 89.00 603 SER A N 1
ATOM 4882 C CA . SER A 1 603 ? -11.942 12.658 -6.939 1.00 89.00 603 SER A CA 1
ATOM 4883 C C . SER A 1 603 ? -10.412 12.689 -6.852 1.00 89.00 603 SER A C 1
ATOM 4885 O O . SER A 1 603 ? -9.779 13.610 -7.372 1.00 89.00 603 SER A O 1
ATOM 4887 N N . ARG A 1 604 ? -9.789 11.648 -6.283 1.00 88.44 604 ARG A N 1
ATOM 4888 C CA . ARG A 1 604 ? -8.327 11.534 -6.212 1.00 88.44 604 ARG A CA 1
ATOM 4889 C C . ARG A 1 604 ? -7.673 11.367 -7.584 1.00 88.44 604 ARG A C 1
ATOM 4891 O O . ARG A 1 604 ? -6.735 12.103 -7.875 1.00 88.44 604 ARG A O 1
ATOM 4898 N N . GLU A 1 605 ? -8.150 10.443 -8.419 1.00 86.94 605 GLU A N 1
ATOM 4899 C CA . GLU A 1 605 ? -7.584 10.230 -9.759 1.00 86.94 605 GLU A CA 1
ATOM 4900 C C . GLU A 1 605 ? -7.785 11.445 -10.672 1.00 86.94 605 GLU A C 1
ATOM 4902 O O . GLU A 1 605 ? -6.937 11.706 -11.520 1.00 86.94 605 GLU A O 1
ATOM 4907 N N . SER A 1 606 ? -8.819 12.263 -10.440 1.00 87.00 606 SER A N 1
ATOM 4908 C CA . SER A 1 606 ? -9.009 13.535 -11.152 1.00 87.00 606 SER A CA 1
ATOM 4909 C C . SER A 1 606 ? -7.905 14.583 -10.897 1.00 87.00 606 SER A C 1
ATOM 4911 O O . SER A 1 606 ? -7.766 15.523 -11.680 1.00 87.00 606 SER A O 1
ATOM 4913 N N . GLU A 1 607 ? -7.090 14.432 -9.840 1.00 87.31 607 GLU A N 1
ATOM 4914 C CA . GLU A 1 607 ? -5.895 15.259 -9.596 1.00 87.31 607 GLU A CA 1
ATOM 4915 C C . GLU A 1 607 ? -4.597 14.687 -10.223 1.00 87.31 607 GLU A C 1
ATOM 4917 O O . GLU A 1 607 ? -3.557 15.359 -10.159 1.00 87.31 607 GLU A O 1
ATOM 4922 N N . LEU A 1 608 ? -4.632 13.477 -10.806 1.00 89.31 608 LEU A N 1
ATOM 4923 C CA . LEU A 1 608 ? -3.460 12.715 -11.260 1.00 89.31 608 LEU A CA 1
ATOM 4924 C C . LEU A 1 608 ? -3.450 12.484 -12.783 1.00 89.31 608 LEU A C 1
ATOM 4926 O O . LEU A 1 608 ? -4.488 12.309 -13.411 1.00 89.31 608 LEU A O 1
ATOM 4930 N N . ASP A 1 609 ? -2.254 12.472 -13.373 1.00 85.25 609 ASP A N 1
ATOM 4931 C CA . ASP A 1 609 ? -2.043 12.500 -14.830 1.00 85.25 609 ASP A CA 1
ATOM 4932 C C . ASP A 1 609 ? -1.655 11.111 -15.371 1.00 85.25 609 ASP A C 1
ATOM 4934 O O . ASP A 1 609 ? -0.478 10.825 -15.597 1.00 85.25 609 ASP A O 1
ATOM 4938 N N . TRP A 1 610 ? -2.625 10.191 -15.458 1.00 81.56 610 TRP A N 1
ATOM 4939 C CA . TRP A 1 610 ? -2.394 8.822 -15.942 1.00 81.56 610 TRP A CA 1
ATOM 4940 C C . TRP A 1 610 ? -2.532 8.737 -17.462 1.00 81.56 610 TRP A C 1
ATOM 4942 O O . TRP A 1 610 ? -3.611 8.963 -18.008 1.00 81.56 610 TRP A O 1
ATOM 4952 N N . GLN A 1 611 ? -1.441 8.370 -18.136 1.00 75.88 611 GLN A N 1
ATOM 4953 C CA . GLN A 1 611 ? -1.374 8.216 -19.598 1.00 75.88 611 GLN A CA 1
ATOM 4954 C C . GLN A 1 611 ? -0.676 6.905 -20.011 1.00 75.88 611 GLN A C 1
ATOM 4956 O O . GLN A 1 611 ? -0.176 6.779 -21.126 1.00 75.88 611 GLN A O 1
ATOM 4961 N N . VAL A 1 612 ? -0.577 5.937 -19.093 1.00 67.38 612 VAL A N 1
ATOM 4962 C CA . VAL A 1 612 ? 0.148 4.676 -19.302 1.00 67.38 612 VAL A CA 1
ATOM 4963 C C . VAL A 1 612 ? -0.853 3.577 -19.661 1.00 67.38 612 VAL A C 1
ATOM 4965 O O . VAL A 1 612 ? -1.556 3.054 -18.800 1.00 67.38 612 VAL A O 1
ATOM 4968 N N . GLU A 1 613 ? -0.932 3.246 -20.950 1.00 61.81 613 GLU A N 1
ATOM 4969 C CA . GLU A 1 613 ? -1.860 2.231 -21.475 1.00 61.81 613 GLU A CA 1
ATOM 4970 C C . GLU A 1 613 ? -1.323 0.793 -21.329 1.00 61.81 613 GLU A C 1
ATOM 4972 O O . GLU A 1 613 ? -2.098 -0.138 -21.118 1.00 61.81 613 GLU A O 1
ATOM 4977 N N . ASP A 1 614 ? 0.000 0.613 -21.405 1.00 69.69 614 ASP A N 1
ATOM 4978 C CA . ASP A 1 614 ? 0.695 -0.677 -21.312 1.00 69.69 614 ASP A CA 1
ATOM 4979 C C . ASP A 1 614 ? 2.032 -0.538 -20.560 1.00 69.69 614 ASP A C 1
ATOM 4981 O O . ASP A 1 614 ? 2.766 0.432 -20.749 1.00 69.69 614 ASP A O 1
ATOM 4985 N N . THR A 1 615 ? 2.364 -1.539 -19.737 1.00 73.00 615 THR A N 1
ATOM 4986 C CA . THR A 1 615 ? 3.677 -1.689 -19.075 1.00 73.00 615 THR A CA 1
ATOM 4987 C C . THR A 1 615 ? 4.287 -3.085 -19.256 1.00 73.00 615 THR A C 1
ATOM 4989 O O . THR A 1 615 ? 5.216 -3.445 -18.534 1.00 73.00 615 THR A O 1
ATOM 4992 N N . SER A 1 616 ? 3.757 -3.900 -20.177 1.00 71.12 616 SER A N 1
ATOM 4993 C CA . SER A 1 616 ? 4.337 -5.197 -20.568 1.00 71.12 616 SER A CA 1
ATOM 4994 C C . SER A 1 616 ? 5.527 -5.041 -21.526 1.00 71.12 616 SER A C 1
ATOM 4996 O O . SER A 1 616 ? 6.399 -5.910 -21.592 1.00 71.12 616 SER A O 1
ATOM 4998 N N . SER A 1 617 ? 5.585 -3.910 -22.233 1.00 73.81 617 SER A N 1
ATOM 4999 C CA . SER A 1 617 ? 6.753 -3.425 -22.968 1.00 73.81 617 SER A CA 1
ATOM 5000 C C . SER A 1 617 ? 7.884 -2.938 -22.040 1.00 73.81 617 SER A C 1
ATOM 5002 O O . SER A 1 617 ? 7.671 -2.607 -20.871 1.00 73.81 617 SER A O 1
ATOM 5004 N N . GLY A 1 618 ? 9.122 -2.928 -22.549 1.00 76.69 618 GLY A N 1
ATOM 5005 C CA . GLY A 1 618 ? 10.307 -2.570 -21.763 1.00 76.69 618 GLY A CA 1
ATOM 5006 C C . GLY A 1 618 ? 10.388 -1.080 -21.401 1.00 76.69 618 GLY A C 1
ATOM 5007 O O . GLY A 1 618 ? 9.791 -0.225 -22.052 1.00 76.69 618 GLY A O 1
ATOM 5008 N N . TYR A 1 619 ? 11.154 -0.765 -20.352 1.00 85.31 619 TYR A N 1
ATOM 5009 C CA . TYR A 1 619 ? 11.099 0.526 -19.648 1.00 85.31 619 TYR A CA 1
ATOM 5010 C C . TYR A 1 619 ? 11.148 1.798 -20.520 1.00 85.31 619 TYR A C 1
ATOM 5012 O O . TYR A 1 619 ? 10.451 2.764 -20.209 1.00 85.31 619 TYR A O 1
ATOM 5020 N N . ASP A 1 620 ? 11.952 1.837 -21.595 1.00 84.19 620 ASP A N 1
ATOM 5021 C CA . ASP A 1 620 ? 12.080 3.042 -22.436 1.00 84.19 620 ASP A CA 1
ATOM 5022 C C . ASP A 1 620 ? 10.771 3.434 -23.164 1.00 84.19 620 ASP A C 1
ATOM 5024 O O . ASP A 1 620 ? 10.701 4.562 -23.648 1.00 84.19 620 ASP A O 1
ATOM 5028 N N . ASP A 1 621 ? 9.758 2.558 -23.232 1.00 82.19 621 ASP A N 1
ATOM 5029 C CA . ASP A 1 621 ? 8.471 2.815 -23.900 1.00 82.19 621 ASP A CA 1
ATOM 5030 C C . ASP A 1 621 ? 7.455 3.594 -23.044 1.00 82.19 621 ASP A C 1
ATOM 5032 O O . ASP A 1 621 ? 6.757 4.460 -23.566 1.00 82.19 621 ASP A O 1
ATOM 5036 N N . TRP A 1 622 ? 7.368 3.312 -21.738 1.00 86.50 622 TRP A N 1
ATOM 5037 C CA . TRP A 1 622 ? 6.322 3.858 -20.850 1.00 86.50 622 TRP A CA 1
ATOM 5038 C C . TRP A 1 622 ? 6.834 4.835 -19.781 1.00 86.50 622 TRP A C 1
ATOM 5040 O O . TRP A 1 622 ? 6.042 5.539 -19.148 1.00 86.50 622 TRP A O 1
ATOM 5050 N N . LYS A 1 623 ? 8.155 4.925 -19.580 1.00 89.69 623 LYS A N 1
ATOM 5051 C CA . LYS A 1 623 ? 8.794 5.776 -18.557 1.00 89.69 623 LYS A CA 1
ATOM 5052 C C . LYS A 1 623 ? 8.386 7.256 -18.581 1.00 89.69 623 LYS A C 1
ATOM 5054 O O . LYS A 1 623 ? 8.350 7.866 -17.517 1.00 89.69 623 LYS A O 1
ATOM 5059 N N . ASP A 1 624 ? 8.095 7.830 -19.750 1.00 90.69 624 ASP A N 1
ATOM 5060 C CA . ASP A 1 624 ? 7.870 9.275 -19.897 1.00 90.69 624 ASP A CA 1
ATOM 5061 C C . ASP A 1 624 ? 6.434 9.637 -19.471 1.00 90.69 624 ASP A C 1
ATOM 5063 O O . ASP A 1 624 ? 6.223 10.606 -18.742 1.00 90.69 624 ASP A O 1
ATOM 5067 N N . ALA A 1 625 ? 5.455 8.791 -19.815 1.00 87.88 625 ALA A N 1
ATOM 5068 C CA . ALA A 1 625 ? 4.092 8.870 -19.286 1.00 87.88 625 ALA A CA 1
ATOM 5069 C C . ALA A 1 625 ? 4.039 8.533 -17.781 1.00 87.88 625 ALA A C 1
ATOM 5071 O O . ALA A 1 625 ? 3.299 9.164 -17.024 1.00 87.88 625 ALA A O 1
ATOM 5072 N N . MET A 1 626 ? 4.872 7.591 -17.319 1.00 91.31 626 MET A N 1
ATOM 5073 C CA . MET A 1 626 ? 4.997 7.280 -15.892 1.00 91.31 626 MET A CA 1
ATOM 5074 C C . MET A 1 626 ? 5.665 8.414 -15.094 1.00 91.31 626 MET A C 1
ATOM 5076 O O . MET A 1 626 ? 5.283 8.620 -13.943 1.00 91.31 626 MET A O 1
ATOM 5080 N N . ASP A 1 627 ? 6.587 9.196 -15.677 1.00 93.06 627 ASP A N 1
ATOM 5081 C CA . ASP A 1 627 ? 7.107 10.404 -15.016 1.00 93.06 627 ASP A CA 1
ATOM 5082 C C . ASP A 1 627 ? 5.994 11.432 -14.825 1.00 93.06 627 ASP A C 1
ATOM 5084 O O . ASP A 1 627 ? 5.794 11.879 -13.700 1.00 93.06 627 ASP A O 1
ATOM 5088 N N . LEU A 1 628 ? 5.199 11.749 -15.857 1.00 91.38 628 LEU A N 1
ATOM 5089 C CA . LEU A 1 628 ? 4.051 12.662 -15.717 1.00 91.38 628 LEU A CA 1
ATOM 5090 C C . LEU A 1 628 ? 3.131 12.239 -14.558 1.00 91.38 628 LEU A C 1
ATOM 5092 O O . LEU A 1 628 ? 2.831 13.051 -13.670 1.00 91.38 628 LEU A O 1
ATOM 5096 N N . TYR A 1 629 ? 2.788 10.948 -14.487 1.00 91.62 629 TYR A N 1
ATOM 5097 C CA . TYR A 1 629 ? 2.003 10.404 -13.382 1.00 91.62 629 TYR A CA 1
ATOM 5098 C C . TYR A 1 629 ? 2.720 10.541 -12.030 1.00 91.62 629 TYR A C 1
ATOM 5100 O O . TYR A 1 629 ? 2.139 11.052 -11.068 1.00 91.62 629 TYR A O 1
ATOM 5108 N N . TRP A 1 630 ? 3.999 10.179 -11.937 1.00 93.19 630 TRP A N 1
ATOM 5109 C CA . TRP A 1 630 ? 4.786 10.249 -10.703 1.00 93.19 630 TRP A CA 1
ATOM 5110 C C . TRP A 1 630 ? 5.022 11.691 -10.216 1.00 93.19 630 TRP A C 1
ATOM 5112 O O . TRP A 1 630 ? 4.944 11.962 -9.013 1.00 93.19 630 TRP A O 1
ATOM 5122 N N . GLN A 1 631 ? 5.225 12.659 -11.117 1.00 92.50 631 GLN A N 1
ATOM 5123 C CA . GLN A 1 631 ? 5.243 14.089 -10.789 1.00 92.50 631 GLN A CA 1
ATOM 5124 C C . GLN A 1 631 ? 3.865 14.566 -10.296 1.00 92.50 631 GLN A C 1
ATOM 5126 O O . GLN A 1 631 ? 3.800 15.368 -9.357 1.00 92.50 631 GLN A O 1
ATOM 5131 N N . SER A 1 632 ? 2.761 14.050 -10.855 1.00 92.38 632 SER A N 1
ATOM 5132 C CA . SER A 1 632 ? 1.405 14.347 -10.369 1.00 92.38 632 SER A CA 1
ATOM 5133 C C . SER A 1 632 ? 1.161 13.795 -8.952 1.00 92.38 632 SER A C 1
ATOM 5135 O O . SER A 1 632 ? 0.679 14.529 -8.085 1.00 92.38 632 SER A O 1
ATOM 5137 N N . ILE A 1 633 ? 1.627 12.575 -8.653 1.00 92.25 633 ILE A N 1
ATOM 5138 C CA . ILE A 1 633 ? 1.581 11.973 -7.310 1.00 92.25 633 ILE A CA 1
ATOM 5139 C C . ILE A 1 633 ? 2.411 12.796 -6.315 1.00 92.25 633 ILE A C 1
ATOM 5141 O O . ILE A 1 633 ? 1.901 13.166 -5.252 1.00 92.25 633 ILE A O 1
ATOM 5145 N N . LYS A 1 634 ? 3.660 13.147 -6.659 1.00 90.81 634 LYS A N 1
ATOM 5146 C CA . LYS A 1 634 ? 4.523 14.015 -5.833 1.00 90.81 634 LYS A CA 1
ATOM 5147 C C . LYS A 1 634 ? 3.842 15.353 -5.523 1.00 90.81 634 LYS A C 1
ATOM 5149 O O . LYS A 1 634 ? 3.826 15.777 -4.370 1.00 90.81 634 LYS A O 1
ATOM 5154 N N . LYS A 1 635 ? 3.177 15.973 -6.502 1.00 87.38 635 LYS A N 1
ATOM 5155 C CA . LYS A 1 635 ? 2.371 17.203 -6.346 1.00 87.38 635 LYS A CA 1
ATOM 5156 C C . LYS A 1 635 ? 1.106 17.019 -5.480 1.00 87.38 635 LYS A C 1
ATOM 5158 O O . LYS A 1 635 ? 0.701 17.963 -4.803 1.00 87.38 635 LYS A O 1
ATOM 5163 N N . HIS A 1 636 ? 0.480 15.841 -5.475 1.00 86.50 636 HIS A N 1
ATOM 5164 C CA . HIS A 1 636 ? -0.705 15.527 -4.655 1.00 86.50 636 HIS A CA 1
ATOM 5165 C C . HIS A 1 636 ? -0.363 15.162 -3.187 1.00 86.50 636 HIS A C 1
ATOM 5167 O O . HIS A 1 636 ? -1.217 15.253 -2.290 1.00 86.50 636 HIS A O 1
ATOM 5173 N N . TYR A 1 637 ? 0.887 14.762 -2.915 1.00 82.62 637 TYR A N 1
ATOM 5174 C CA . TYR A 1 637 ? 1.376 14.403 -1.575 1.00 82.62 637 TYR A CA 1
ATOM 5175 C C . TYR A 1 637 ? 2.391 15.369 -0.954 1.00 82.62 637 TYR A C 1
ATOM 5177 O O . TYR A 1 637 ? 2.616 15.276 0.260 1.00 82.62 637 TYR A O 1
ATOM 5185 N N . SER A 1 638 ? 2.942 16.313 -1.726 1.00 74.94 638 SER A N 1
ATOM 5186 C CA . SER A 1 638 ? 3.833 17.370 -1.240 1.00 74.94 638 SER A CA 1
ATOM 5187 C C . SER A 1 638 ? 3.190 18.132 -0.080 1.00 74.94 638 SER A C 1
ATOM 5189 O O . SER A 1 638 ? 2.112 18.714 -0.231 1.00 74.94 638 SER A O 1
ATOM 5191 N N . LEU A 1 639 ? 3.855 18.127 1.079 1.00 54.75 639 LEU A N 1
ATOM 5192 C CA . LEU A 1 639 ? 3.340 18.715 2.322 1.00 54.75 639 LEU A CA 1
ATOM 5193 C C . LEU A 1 639 ? 3.071 20.218 2.197 1.00 54.75 639 LEU A C 1
ATOM 5195 O O . LEU A 1 639 ? 2.067 20.707 2.715 1.00 54.75 639 LEU A O 1
ATOM 5199 N N . ASP A 1 640 ? 3.917 20.918 1.448 1.00 50.88 640 ASP A N 1
ATOM 5200 C CA . ASP A 1 640 ? 3.604 22.236 0.921 1.00 50.88 640 ASP A CA 1
ATOM 5201 C C . ASP A 1 640 ? 2.917 22.080 -0.445 1.00 50.88 640 ASP A C 1
ATOM 5203 O O . ASP A 1 640 ? 3.584 21.946 -1.473 1.00 50.88 640 ASP A O 1
ATOM 5207 N N . LYS A 1 641 ? 1.574 22.165 -0.481 1.00 52.59 641 LYS A N 1
ATOM 5208 C CA . LYS A 1 641 ? 0.844 22.556 -1.705 1.00 52.59 641 LYS A CA 1
ATOM 5209 C C . LYS A 1 641 ? 1.393 23.927 -2.119 1.00 52.59 641 LYS A C 1
ATOM 5211 O O . LYS A 1 641 ? 0.964 24.921 -1.539 1.00 52.59 641 LYS A O 1
ATOM 5216 N N . LYS A 1 642 ? 2.389 23.926 -3.027 1.00 42.53 642 LYS A N 1
ATOM 5217 C CA . LYS A 1 642 ? 3.326 25.023 -3.372 1.00 42.53 642 LYS A CA 1
ATOM 5218 C C . LYS A 1 642 ? 3.048 26.316 -2.608 1.00 42.53 642 LYS A C 1
ATOM 5220 O O . LYS A 1 642 ? 2.180 27.082 -3.024 1.00 42.53 642 LYS A O 1
ATOM 5225 N N . THR A 1 643 ? 3.803 26.542 -1.528 1.00 46.06 643 THR A N 1
ATOM 5226 C CA . THR A 1 643 ? 3.740 27.749 -0.688 1.00 46.06 643 THR A CA 1
ATOM 5227 C C . THR A 1 643 ? 3.595 28.986 -1.567 1.00 46.06 643 THR A C 1
ATOM 5229 O O . THR A 1 643 ? 4.511 29.363 -2.299 1.00 46.06 643 THR A O 1
ATOM 5232 N N . SER A 1 644 ? 2.387 29.556 -1.565 1.00 54.84 644 SER A N 1
ATOM 5233 C CA . SER A 1 644 ? 1.986 30.596 -2.508 1.00 54.84 644 SER A CA 1
ATOM 5234 C C . SER A 1 644 ? 2.922 31.785 -2.342 1.00 54.84 644 SER A C 1
ATOM 5236 O O . SER A 1 644 ? 2.906 32.404 -1.275 1.00 54.84 644 SER A O 1
ATOM 5238 N N . SER A 1 645 ? 3.740 32.041 -3.373 1.00 58.72 645 SER A N 1
ATOM 5239 C CA . SER A 1 645 ? 4.949 32.876 -3.325 1.00 58.72 645 SER A CA 1
ATOM 5240 C C . SER A 1 645 ? 4.777 34.058 -2.378 1.00 58.72 645 SER A C 1
ATOM 5242 O O . SER A 1 645 ? 3.923 34.917 -2.624 1.00 58.72 645 SER A O 1
ATOM 5244 N N . HIS A 1 646 ? 5.551 34.082 -1.291 1.00 71.25 646 HIS A N 1
ATOM 5245 C CA . HIS A 1 646 ? 5.339 34.974 -0.153 1.00 71.25 646 HIS A CA 1
ATOM 5246 C C . HIS A 1 646 ? 5.836 36.395 -0.451 1.00 71.25 646 HIS A C 1
ATOM 5248 O O . HIS A 1 646 ? 6.783 36.901 0.149 1.00 71.25 646 HIS A O 1
ATOM 5254 N N . ILE A 1 647 ? 5.179 37.026 -1.422 1.00 77.88 647 ILE A N 1
ATOM 5255 C CA . ILE A 1 647 ? 5.505 38.332 -1.975 1.00 77.88 647 ILE A CA 1
ATOM 5256 C C . ILE A 1 647 ? 4.818 39.410 -1.134 1.00 77.88 647 ILE A C 1
ATOM 5258 O O . ILE A 1 647 ? 3.594 39.548 -1.109 1.00 77.88 647 ILE A O 1
ATOM 5262 N N . LEU A 1 648 ? 5.634 40.207 -0.458 1.00 78.69 648 LEU A N 1
ATOM 5263 C CA . LEU A 1 648 ? 5.241 41.445 0.191 1.00 78.69 648 LEU A CA 1
ATOM 5264 C C . LEU A 1 648 ? 4.887 42.519 -0.846 1.00 78.69 648 LEU A C 1
ATOM 5266 O O . LEU A 1 648 ? 5.529 42.649 -1.887 1.00 78.69 648 LEU A O 1
ATOM 5270 N N . THR A 1 649 ? 3.946 43.396 -0.501 1.00 81.38 649 THR A N 1
ATOM 5271 C CA . THR A 1 649 ? 3.655 44.616 -1.278 1.00 81.38 649 THR A CA 1
ATOM 5272 C C . THR A 1 649 ? 4.723 45.710 -1.123 1.00 81.38 649 THR A C 1
ATOM 5274 O O . THR A 1 649 ? 4.677 46.714 -1.833 1.00 81.38 649 THR A O 1
ATOM 5277 N N . LYS A 1 650 ? 5.674 45.538 -0.194 1.00 83.75 650 LYS A N 1
ATOM 5278 C CA . LYS A 1 650 ? 6.847 46.396 0.047 1.00 83.75 650 LYS A CA 1
ATOM 5279 C C . LYS A 1 650 ? 8.017 45.526 0.528 1.00 83.75 650 LYS A C 1
ATOM 5281 O O . LYS A 1 650 ? 7.762 44.638 1.337 1.00 83.75 650 LYS A O 1
ATOM 5286 N N . PRO A 1 651 ? 9.266 45.776 0.109 1.00 87.75 651 PRO A N 1
ATOM 5287 C CA . PRO A 1 651 ? 10.384 44.900 0.447 1.00 87.75 651 PRO A CA 1
ATOM 5288 C C . PRO A 1 651 ? 10.765 44.970 1.932 1.00 87.75 651 PRO A C 1
ATOM 5290 O O . PRO A 1 651 ? 10.468 45.956 2.614 1.00 87.75 651 PRO A O 1
ATOM 5293 N N . LEU A 1 652 ? 11.469 43.946 2.431 1.00 88.62 652 LEU A N 1
ATOM 5294 C CA . LEU A 1 652 ? 11.983 43.932 3.810 1.00 88.62 652 LEU A CA 1
ATOM 5295 C C . LEU A 1 652 ? 13.033 45.025 4.075 1.00 88.62 652 LEU A C 1
ATOM 5297 O O . LEU A 1 652 ? 13.144 45.497 5.207 1.00 88.62 652 LEU A O 1
ATOM 5301 N N . LEU A 1 653 ? 13.785 45.431 3.049 1.00 90.38 653 LEU A N 1
ATOM 5302 C CA . LEU A 1 653 ? 14.651 46.612 3.058 1.00 90.38 653 LEU A CA 1
ATOM 5303 C C . LEU A 1 653 ? 14.447 47.426 1.781 1.00 90.38 653 LEU A C 1
ATOM 5305 O O . LEU A 1 653 ? 14.250 46.873 0.699 1.00 90.38 653 LEU A O 1
ATOM 5309 N N . GLU A 1 654 ? 14.546 48.750 1.890 1.00 90.62 654 GLU A N 1
ATOM 5310 C CA . GLU A 1 654 ? 14.590 49.608 0.704 1.00 90.62 654 GLU A CA 1
ATOM 5311 C C . GLU A 1 654 ? 15.883 49.357 -0.083 1.00 90.62 654 GLU A C 1
ATOM 5313 O O . GLU A 1 654 ? 16.900 48.960 0.485 1.00 90.62 654 GLU A O 1
ATOM 5318 N N . GLU A 1 655 ? 15.873 49.613 -1.393 1.00 87.12 655 GLU A N 1
ATOM 5319 C CA . GLU A 1 655 ? 16.996 49.292 -2.286 1.00 87.12 655 GLU A CA 1
ATOM 5320 C C . GLU A 1 655 ? 18.340 49.829 -1.767 1.00 87.12 655 GLU A C 1
ATOM 5322 O O . GLU A 1 655 ? 19.271 49.056 -1.573 1.00 87.12 655 GLU A O 1
ATOM 5327 N N . LYS A 1 656 ? 18.385 51.104 -1.363 1.00 88.44 656 LYS A N 1
ATOM 5328 C CA . LYS A 1 656 ? 19.574 51.743 -0.772 1.00 88.44 656 LYS A CA 1
ATOM 5329 C C . LYS A 1 656 ? 20.040 51.094 0.537 1.00 88.44 656 LYS A C 1
ATOM 5331 O O . LYS A 1 656 ? 21.235 51.073 0.822 1.00 88.44 656 LYS A O 1
ATOM 5336 N N . GLU A 1 657 ? 19.121 50.589 1.357 1.00 90.00 657 GLU A N 1
ATOM 5337 C CA . GLU A 1 657 ? 19.445 49.906 2.618 1.00 90.00 657 GLU A CA 1
ATOM 5338 C C . GLU A 1 657 ? 19.960 48.487 2.372 1.00 90.00 657 GLU A C 1
ATOM 5340 O O . GLU A 1 657 ? 20.871 48.031 3.062 1.00 90.00 657 GLU A O 1
ATOM 5345 N N . ARG A 1 658 ? 19.408 47.809 1.364 1.00 89.88 658 ARG A N 1
ATOM 5346 C CA . ARG A 1 658 ? 19.861 46.504 0.882 1.00 89.88 658 ARG A CA 1
ATOM 5347 C C . ARG A 1 658 ? 21.241 46.609 0.235 1.00 89.88 658 ARG A C 1
ATOM 5349 O O . ARG A 1 658 ? 22.116 45.837 0.599 1.00 89.88 658 ARG A O 1
ATOM 5356 N N . ASP A 1 659 ? 21.487 47.606 -0.610 1.00 88.06 659 ASP A N 1
ATOM 5357 C CA . ASP A 1 659 ? 22.813 47.877 -1.183 1.00 88.06 659 ASP A CA 1
ATOM 5358 C C . ASP A 1 659 ? 23.835 48.236 -0.092 1.00 88.06 659 ASP A C 1
ATOM 5360 O O . ASP A 1 659 ? 24.974 47.768 -0.117 1.00 88.06 659 ASP A O 1
ATOM 5364 N N . THR A 1 660 ? 23.410 48.991 0.930 1.00 89.06 660 THR A N 1
ATOM 5365 C CA . THR A 1 660 ? 24.225 49.254 2.127 1.00 89.06 660 THR A CA 1
ATOM 5366 C C . THR A 1 660 ? 24.547 47.965 2.889 1.00 89.06 660 THR A C 1
ATOM 5368 O O . THR A 1 660 ? 25.674 47.804 3.345 1.00 89.06 660 THR A O 1
ATOM 5371 N N . LEU A 1 661 ? 23.595 47.035 3.031 1.00 88.75 661 LEU A N 1
ATOM 5372 C CA . LEU A 1 661 ? 23.836 45.730 3.655 1.00 88.75 661 LEU A CA 1
ATOM 5373 C C . LEU A 1 661 ? 24.809 44.881 2.823 1.00 88.75 661 LEU A C 1
ATOM 5375 O O . LEU A 1 661 ? 25.745 44.320 3.383 1.00 88.75 661 LEU A O 1
ATOM 5379 N N . LEU A 1 662 ? 24.622 44.827 1.500 1.00 88.12 662 LEU A N 1
ATOM 5380 C CA . LEU A 1 662 ? 25.495 44.109 0.565 1.00 88.12 662 LEU A CA 1
ATOM 5381 C C . LEU A 1 662 ? 26.937 44.643 0.626 1.00 88.12 662 LEU A C 1
ATOM 5383 O O . LEU A 1 662 ? 27.879 43.859 0.698 1.00 88.12 662 LEU A O 1
ATOM 5387 N N . GLY A 1 663 ? 27.121 45.964 0.712 1.00 85.31 663 GLY A N 1
ATOM 5388 C CA . GLY A 1 663 ? 28.434 46.597 0.891 1.00 85.31 663 GLY A CA 1
ATOM 5389 C C . GLY A 1 663 ? 29.141 46.305 2.227 1.00 85.31 663 GLY A C 1
ATOM 5390 O O . GLY A 1 663 ? 30.308 46.663 2.372 1.00 85.31 663 GLY A O 1
ATOM 5391 N N . LEU A 1 664 ? 28.467 45.664 3.191 1.00 85.75 664 LEU A N 1
ATOM 5392 C CA . LEU A 1 664 ? 28.995 45.322 4.521 1.00 85.75 664 LEU A CA 1
ATOM 5393 C C . LEU A 1 664 ? 29.193 43.810 4.740 1.00 85.75 664 LEU A C 1
ATOM 5395 O O . LEU A 1 664 ? 29.622 43.404 5.820 1.00 85.75 664 LEU A O 1
ATOM 5399 N N . VAL A 1 665 ? 28.874 42.970 3.749 1.00 84.06 665 VAL A N 1
ATOM 5400 C CA . VAL A 1 665 ? 28.927 41.499 3.851 1.00 84.06 665 VAL A CA 1
ATOM 5401 C C . VAL A 1 665 ? 29.635 40.874 2.649 1.00 84.06 665 VAL A C 1
ATOM 5403 O O . VAL A 1 665 ? 29.768 41.488 1.590 1.00 84.06 665 VAL A O 1
ATOM 5406 N N . LEU A 1 666 ? 30.102 39.634 2.804 1.00 82.06 666 LEU A N 1
ATOM 5407 C CA . LEU A 1 666 ? 30.893 38.958 1.773 1.00 82.06 666 LEU A CA 1
ATOM 5408 C C . LEU A 1 666 ? 30.072 38.665 0.497 1.00 82.06 666 LEU A C 1
ATOM 5410 O O . LEU A 1 666 ? 28.917 38.239 0.615 1.00 82.06 666 LEU A O 1
ATOM 5414 N N . PRO A 1 667 ? 30.675 38.784 -0.710 1.00 82.44 667 PRO A N 1
ATOM 5415 C CA . PRO A 1 667 ? 30.007 38.541 -1.995 1.00 82.44 667 PRO A CA 1
ATOM 5416 C C . PRO A 1 667 ? 29.254 37.210 -2.111 1.00 82.44 667 PRO A C 1
ATOM 5418 O O . PRO A 1 667 ? 28.230 37.145 -2.785 1.00 82.44 667 PRO A O 1
ATOM 5421 N N . ALA A 1 668 ? 29.707 36.164 -1.412 1.00 77.94 668 ALA A N 1
ATOM 5422 C CA . ALA A 1 668 ? 29.050 34.856 -1.382 1.00 77.94 668 ALA A CA 1
ATOM 5423 C C . ALA A 1 668 ? 27.571 34.919 -0.946 1.00 77.94 668 ALA A C 1
ATOM 5425 O O . ALA A 1 668 ? 26.744 34.177 -1.470 1.00 77.94 668 ALA A O 1
ATOM 5426 N N . HIS A 1 669 ? 27.210 35.837 -0.042 1.00 80.38 669 HIS A N 1
ATOM 5427 C CA . HIS A 1 669 ? 25.829 35.990 0.434 1.00 80.38 669 HIS A CA 1
ATOM 5428 C C . HIS A 1 669 ? 25.000 36.964 -0.420 1.00 80.38 669 HIS A C 1
ATOM 5430 O O . HIS A 1 669 ? 23.800 37.109 -0.182 1.00 80.38 669 HIS A O 1
ATOM 5436 N N . HIS A 1 670 ? 25.603 37.656 -1.400 1.00 83.44 670 HIS A N 1
ATOM 5437 C CA . HIS A 1 670 ? 24.958 38.788 -2.078 1.00 83.44 670 HIS A CA 1
ATOM 5438 C C . HIS A 1 670 ? 23.704 38.394 -2.849 1.00 83.44 670 HIS A C 1
ATOM 5440 O O . HIS A 1 670 ? 22.704 39.098 -2.752 1.00 83.44 670 HIS A O 1
ATOM 5446 N N . LYS A 1 671 ? 23.724 37.263 -3.566 1.00 81.50 671 LYS A N 1
ATOM 5447 C CA . LYS A 1 671 ? 22.547 36.764 -4.296 1.00 81.50 671 LYS A CA 1
ATOM 5448 C C . LYS A 1 671 ? 21.392 36.476 -3.329 1.00 81.50 671 LYS A C 1
ATOM 5450 O O . LYS A 1 671 ? 20.347 37.108 -3.424 1.00 81.50 671 LYS A O 1
ATOM 5455 N N . MET A 1 672 ? 21.634 35.617 -2.334 1.00 82.94 672 MET A N 1
ATOM 5456 C CA . MET A 1 672 ? 20.648 35.248 -1.311 1.00 82.94 672 MET A CA 1
ATOM 5457 C C . MET A 1 672 ? 20.023 36.481 -0.646 1.00 82.94 672 MET A C 1
ATOM 5459 O O . MET A 1 672 ? 18.803 36.603 -0.619 1.00 82.94 672 MET A O 1
ATOM 5463 N N . LEU A 1 673 ? 20.847 37.406 -0.142 1.00 82.69 673 LEU A N 1
ATOM 5464 C CA . LEU A 1 673 ? 20.373 38.603 0.560 1.00 82.69 673 LEU A CA 1
ATOM 5465 C C . LEU A 1 673 ? 19.668 39.598 -0.368 1.00 82.69 673 LEU A C 1
ATOM 5467 O O . LEU A 1 673 ? 18.757 40.295 0.077 1.00 82.69 673 LEU A O 1
ATOM 5471 N N . LYS A 1 674 ? 20.063 39.682 -1.646 1.00 82.62 674 LYS A N 1
ATOM 5472 C CA . LYS A 1 674 ? 19.385 40.541 -2.622 1.00 82.62 674 LYS A CA 1
ATOM 5473 C C . LYS A 1 674 ? 17.959 40.062 -2.886 1.00 82.62 674 LYS A C 1
ATOM 5475 O O . LYS A 1 674 ? 17.059 40.905 -2.961 1.00 82.62 674 LYS A O 1
ATOM 5480 N N . ASP A 1 675 ? 17.792 38.746 -2.984 1.00 77.50 675 ASP A N 1
ATOM 5481 C CA . ASP A 1 675 ? 16.539 38.078 -3.319 1.00 77.50 675 ASP A CA 1
ATOM 5482 C C . ASP A 1 675 ? 15.604 38.006 -2.093 1.00 77.50 675 ASP A C 1
ATOM 5484 O O . ASP A 1 675 ? 14.492 38.527 -2.145 1.00 77.50 675 ASP A O 1
ATOM 5488 N N . CYS A 1 676 ? 16.058 37.475 -0.946 1.00 81.38 676 CYS A N 1
ATOM 5489 C CA . CYS A 1 676 ? 15.187 37.247 0.220 1.00 81.38 676 CYS A CA 1
ATOM 5490 C C . CYS A 1 676 ? 14.838 38.507 1.035 1.00 81.38 676 CYS A C 1
ATOM 5492 O O . CYS A 1 676 ? 13.863 38.504 1.785 1.00 81.38 676 CYS A O 1
ATOM 5494 N N . LEU A 1 677 ? 15.609 39.596 0.908 1.00 85.06 677 LEU A N 1
ATOM 5495 C CA . LEU A 1 677 ? 15.287 40.898 1.520 1.00 85.06 677 LEU A CA 1
ATOM 5496 C C . LEU A 1 677 ? 14.578 41.856 0.545 1.00 85.06 677 LEU A C 1
ATOM 5498 O O . LEU A 1 677 ? 14.359 43.024 0.876 1.00 85.06 677 LEU A O 1
ATOM 5502 N N . ALA A 1 678 ? 14.217 41.365 -0.646 1.00 82.31 678 ALA A N 1
ATOM 5503 C CA . ALA A 1 678 ? 13.307 42.032 -1.566 1.00 82.31 678 ALA A CA 1
ATOM 5504 C C . ALA A 1 678 ? 11.849 41.883 -1.078 1.00 82.31 678 ALA A C 1
ATOM 5506 O O . ALA A 1 678 ? 11.563 41.943 0.119 1.00 82.31 678 ALA A O 1
ATOM 5507 N N . ASN A 1 679 ? 10.921 41.707 -2.021 1.00 82.94 679 ASN A N 1
ATOM 5508 C CA . ASN A 1 679 ? 9.524 41.416 -1.728 1.00 82.94 679 ASN A CA 1
ATOM 5509 C C . ASN A 1 679 ? 9.296 39.943 -1.347 1.00 82.94 679 ASN A C 1
ATOM 5511 O O . ASN A 1 679 ? 8.356 39.676 -0.613 1.00 82.94 679 ASN A O 1
ATOM 5515 N N . ASP A 1 680 ? 10.096 38.991 -1.838 1.00 83.31 680 ASP A N 1
ATOM 5516 C CA . ASP A 1 680 ? 9.866 37.561 -1.591 1.00 83.31 680 ASP A CA 1
ATOM 5517 C C . ASP A 1 680 ? 10.513 37.093 -0.278 1.00 83.31 680 ASP A C 1
ATOM 5519 O O . ASP A 1 680 ? 11.736 37.045 -0.155 1.00 83.31 680 ASP A O 1
ATOM 5523 N N . VAL A 1 681 ? 9.685 36.710 0.700 1.00 83.56 681 VAL A N 1
ATOM 5524 C CA . VAL A 1 681 ? 10.139 36.176 1.997 1.00 83.56 681 VAL A CA 1
ATOM 5525 C C . VAL A 1 681 ? 10.009 34.656 2.118 1.00 83.56 681 VAL A C 1
ATOM 5527 O O . VAL A 1 681 ? 10.207 34.113 3.210 1.00 83.56 681 VAL A O 1
ATOM 5530 N N . SER A 1 682 ? 9.725 33.947 1.018 1.00 79.44 682 SER A N 1
ATOM 5531 C CA . SER A 1 682 ? 9.528 32.486 1.005 1.00 79.44 682 SER A CA 1
ATOM 5532 C C . SER A 1 682 ? 10.729 31.735 1.589 1.00 79.44 682 SER A C 1
ATOM 5534 O O . SER A 1 682 ? 10.551 30.783 2.347 1.00 79.44 682 SER A O 1
ATOM 5536 N N . PHE A 1 683 ? 11.949 32.233 1.347 1.00 82.75 683 PHE A N 1
ATOM 5537 C CA . PHE A 1 683 ? 13.187 31.732 1.958 1.00 82.75 683 PHE A CA 1
ATOM 5538 C C . PHE A 1 683 ? 13.106 31.641 3.491 1.00 82.75 683 PHE A C 1
ATOM 5540 O O . PHE A 1 683 ? 13.453 30.606 4.062 1.00 82.75 683 PHE A O 1
ATOM 5547 N N . PHE A 1 684 ? 12.639 32.694 4.170 1.00 83.56 684 PHE A N 1
ATOM 5548 C CA . PHE A 1 684 ? 12.587 32.730 5.635 1.00 83.56 684 PHE A CA 1
ATOM 5549 C C . PHE A 1 684 ? 11.508 31.806 6.204 1.00 83.56 684 PHE A C 1
ATOM 5551 O O . PHE A 1 684 ? 11.715 31.205 7.258 1.00 83.56 684 PHE A O 1
ATOM 5558 N N . ILE A 1 685 ? 10.385 31.665 5.495 1.00 77.50 685 ILE A N 1
ATOM 5559 C CA . ILE A 1 685 ? 9.281 30.788 5.894 1.00 77.50 685 ILE A CA 1
ATOM 5560 C C . ILE A 1 685 ? 9.696 29.319 5.748 1.00 77.50 685 ILE A C 1
ATOM 5562 O O . ILE A 1 685 ? 9.636 28.585 6.735 1.00 77.50 685 ILE A O 1
ATOM 5566 N N . ALA A 1 686 ? 10.212 28.919 4.581 1.00 72.44 686 ALA A N 1
ATOM 5567 C CA . ALA A 1 686 ? 10.661 27.550 4.314 1.00 72.44 686 ALA A CA 1
ATOM 5568 C C . ALA A 1 686 ? 11.792 27.109 5.264 1.00 72.44 686 ALA A C 1
ATOM 5570 O O . ALA A 1 686 ? 11.697 26.073 5.918 1.00 72.44 686 ALA A O 1
ATOM 5571 N N . ASN A 1 687 ? 12.826 27.943 5.436 1.00 73.19 687 ASN A N 1
ATOM 5572 C CA . ASN A 1 687 ? 13.958 27.643 6.325 1.00 73.19 687 ASN A CA 1
ATOM 5573 C C . ASN A 1 687 ? 13.629 27.819 7.822 1.00 73.19 687 ASN A C 1
ATOM 5575 O O . ASN A 1 687 ? 14.515 27.661 8.661 1.00 73.19 687 ASN A O 1
ATOM 5579 N N . LYS A 1 688 ? 12.399 28.227 8.177 1.00 79.31 688 LYS A N 1
ATOM 5580 C CA . LYS A 1 688 ? 11.966 28.583 9.546 1.00 79.31 688 LYS A CA 1
ATOM 5581 C C . LYS A 1 688 ? 12.857 29.645 10.233 1.00 79.31 688 LYS A C 1
ATOM 5583 O O . LYS A 1 688 ? 12.771 29.843 11.445 1.00 79.31 688 LYS A O 1
ATOM 5588 N N . LYS A 1 689 ? 13.685 30.359 9.459 1.00 83.44 689 LYS A N 1
ATOM 5589 C CA . LYS A 1 689 ? 14.585 31.436 9.901 1.00 83.44 689 LYS A CA 1
ATOM 5590 C C . LYS A 1 689 ? 13.828 32.771 10.016 1.00 83.44 689 LYS A C 1
ATOM 5592 O O . LYS A 1 689 ? 12.660 32.915 9.645 1.00 83.44 689 LYS A O 1
ATOM 5597 N N . SER A 1 690 ? 14.528 33.784 10.515 1.00 88.38 690 SER A N 1
ATOM 5598 C CA . SER A 1 690 ? 14.158 35.193 10.364 1.00 88.38 690 SER A CA 1
ATOM 5599 C C . SER A 1 690 ? 15.356 35.990 9.829 1.00 88.38 690 SER A C 1
ATOM 5601 O O . SER A 1 690 ? 16.483 35.488 9.901 1.00 88.38 690 SER A O 1
ATOM 5603 N N . PRO A 1 691 ? 15.163 37.224 9.322 1.00 90.75 691 PRO A N 1
ATOM 5604 C CA . PRO A 1 691 ? 16.266 38.077 8.883 1.00 90.75 691 PRO A CA 1
ATOM 5605 C C . PRO A 1 691 ? 17.341 38.285 9.955 1.00 90.75 691 PRO A C 1
ATOM 5607 O O . PRO A 1 691 ? 18.523 38.326 9.630 1.00 90.75 691 PRO A O 1
ATOM 5610 N N . LEU A 1 692 ? 16.964 38.358 11.238 1.00 89.62 692 LEU A N 1
ATOM 5611 C CA . LEU A 1 692 ? 17.926 38.532 12.329 1.00 89.62 692 LEU A CA 1
ATOM 5612 C C . LEU A 1 692 ? 18.755 37.265 12.599 1.00 89.62 692 LEU A C 1
ATOM 5614 O O . LEU A 1 692 ? 19.916 37.385 12.983 1.00 89.62 692 LEU A O 1
ATOM 5618 N N . ASN A 1 693 ? 18.214 36.071 12.333 1.00 88.19 693 ASN A N 1
ATOM 5619 C CA . ASN A 1 693 ? 18.938 34.802 12.499 1.00 88.19 693 ASN A CA 1
ATOM 5620 C C . ASN A 1 693 ? 20.093 34.631 11.491 1.00 88.19 693 ASN A C 1
ATOM 5622 O O . ASN A 1 693 ? 20.951 33.782 11.702 1.00 88.19 693 ASN A O 1
ATOM 5626 N N . LEU A 1 694 ? 20.144 35.430 10.417 1.00 86.19 694 LEU A N 1
ATOM 5627 C CA . LEU A 1 694 ? 21.283 35.458 9.489 1.00 86.19 694 LEU A CA 1
ATOM 5628 C C . LEU A 1 694 ? 22.485 36.253 10.032 1.00 86.19 694 LEU A C 1
ATOM 5630 O O . LEU A 1 694 ? 23.531 36.272 9.392 1.00 86.19 694 LEU A O 1
ATOM 5634 N N . PHE A 1 695 ? 22.358 36.940 11.175 1.00 90.44 695 PHE A N 1
ATOM 5635 C CA . PHE A 1 695 ? 23.384 37.868 11.659 1.00 90.44 695 PHE A CA 1
ATOM 5636 C C . PHE A 1 695 ? 24.748 37.206 11.891 1.00 90.44 695 PHE A C 1
ATOM 5638 O O . PHE A 1 695 ? 25.767 37.732 11.439 1.00 90.44 695 PHE A O 1
ATOM 5645 N N . ASP A 1 696 ? 24.783 36.067 12.578 1.00 84.25 696 ASP A N 1
ATOM 5646 C CA . ASP A 1 696 ? 26.042 35.380 12.876 1.00 84.25 696 ASP A CA 1
ATOM 5647 C C . ASP A 1 696 ? 26.600 34.686 11.620 1.00 84.25 696 ASP A C 1
ATOM 5649 O O . ASP A 1 696 ? 27.800 34.757 11.361 1.00 84.25 696 ASP A O 1
ATOM 5653 N N . GLU A 1 697 ? 25.716 34.144 10.774 1.00 84.19 697 GLU A N 1
ATOM 5654 C CA . GLU A 1 697 ? 26.030 33.526 9.476 1.00 84.19 697 GLU A CA 1
ATOM 5655 C C . GLU A 1 697 ? 26.774 34.496 8.537 1.00 84.19 697 GLU A C 1
ATOM 5657 O O . GLU A 1 697 ? 27.858 34.181 8.051 1.00 84.19 697 GLU A O 1
ATOM 5662 N N . ILE A 1 698 ? 26.246 35.711 8.333 1.00 85.31 698 ILE A N 1
ATOM 5663 C CA . ILE A 1 698 ? 26.818 36.688 7.385 1.00 85.31 698 ILE A CA 1
ATOM 5664 C C . ILE A 1 698 ? 27.890 37.603 8.001 1.00 85.31 698 ILE A C 1
ATOM 5666 O O . ILE A 1 698 ? 28.478 38.419 7.290 1.00 85.31 698 ILE A O 1
ATOM 5670 N N . THR A 1 699 ? 28.159 37.493 9.311 1.00 84.94 699 THR A N 1
ATOM 5671 C CA . THR A 1 699 ? 29.202 38.283 9.998 1.00 84.94 699 THR A CA 1
ATOM 5672 C C . THR A 1 699 ? 30.289 37.449 10.685 1.00 84.94 699 THR A C 1
ATOM 5674 O O . THR A 1 699 ? 31.151 38.021 11.361 1.00 84.94 699 THR A O 1
ATOM 5677 N N . ALA A 1 700 ? 30.313 36.127 10.483 1.00 79.94 700 ALA A N 1
ATOM 5678 C CA . ALA A 1 700 ? 31.309 35.210 11.048 1.00 79.94 700 ALA A CA 1
ATOM 5679 C C . ALA A 1 700 ? 32.763 35.675 10.818 1.00 79.94 700 ALA A C 1
ATOM 5681 O O . ALA A 1 700 ? 33.561 35.705 11.751 1.00 79.94 700 ALA A O 1
ATOM 5682 N N . ASN A 1 701 ? 33.073 36.137 9.602 1.00 74.62 701 ASN A N 1
ATOM 5683 C CA . ASN A 1 701 ? 34.421 36.544 9.183 1.00 74.62 701 ASN A CA 1
ATOM 5684 C C . ASN A 1 701 ? 34.810 37.993 9.551 1.00 74.62 701 ASN A C 1
ATOM 5686 O O . ASN A 1 701 ? 35.884 38.453 9.170 1.00 74.62 701 ASN A O 1
ATOM 5690 N N . LEU A 1 702 ? 33.957 38.730 10.272 1.00 76.88 702 LEU A N 1
ATOM 5691 C CA . LEU A 1 702 ? 34.262 40.077 10.768 1.00 76.88 702 LEU A CA 1
ATOM 5692 C C . LEU A 1 702 ? 34.743 40.010 12.228 1.00 76.88 702 LEU A C 1
ATOM 5694 O O . LEU A 1 702 ? 34.078 39.426 13.089 1.00 76.88 702 LEU A O 1
ATOM 5698 N N . SER A 1 703 ? 35.867 40.657 12.534 1.00 70.56 703 SER A N 1
ATOM 5699 C CA . SER A 1 703 ? 36.427 40.709 13.887 1.00 70.56 703 SER A CA 1
ATOM 5700 C C . SER A 1 703 ? 35.626 41.623 14.821 1.00 70.56 703 SER A C 1
ATOM 5702 O O . SER A 1 703 ? 35.119 42.675 14.430 1.00 70.56 703 SER A O 1
ATOM 5704 N N . SER A 1 704 ? 35.554 41.247 16.100 1.00 68.19 704 SER A N 1
ATOM 5705 C CA . SER A 1 704 ? 35.038 42.093 17.181 1.00 68.19 704 SER A CA 1
ATOM 5706 C C . SER A 1 704 ? 36.071 43.098 17.714 1.00 68.19 704 SER A C 1
ATOM 5708 O O . SER A 1 704 ? 35.673 44.087 18.335 1.00 68.19 704 SER A O 1
ATOM 5710 N N . THR A 1 705 ? 37.371 42.874 17.477 1.00 70.44 705 THR A N 1
ATOM 5711 C CA . THR A 1 705 ? 38.473 43.698 18.011 1.00 70.44 705 THR A CA 1
ATOM 5712 C C . THR A 1 705 ? 38.843 44.885 17.119 1.00 70.44 705 THR A C 1
ATOM 5714 O O . THR A 1 705 ? 39.321 45.900 17.626 1.00 70.44 705 THR A O 1
ATOM 5717 N N . ASP A 1 706 ? 38.574 44.811 15.812 1.00 80.00 706 ASP A N 1
ATOM 5718 C CA . ASP A 1 706 ? 38.700 45.953 14.901 1.00 80.00 706 ASP A CA 1
ATOM 5719 C C . ASP A 1 706 ? 37.509 46.908 15.095 1.00 80.00 706 ASP A C 1
ATOM 5721 O O . ASP A 1 706 ? 36.346 46.530 14.939 1.00 80.00 706 ASP A O 1
ATOM 5725 N N . LYS A 1 707 ? 37.798 48.177 15.413 1.00 78.19 707 LYS A N 1
ATOM 5726 C CA . LYS A 1 707 ? 36.787 49.228 15.607 1.00 78.19 707 LYS A CA 1
ATOM 5727 C C . LYS A 1 707 ? 35.908 49.445 14.372 1.00 78.19 707 LYS A C 1
ATOM 5729 O O . LYS A 1 707 ? 34.734 49.767 14.545 1.00 78.19 707 LYS A O 1
ATOM 5734 N N . LYS A 1 708 ? 36.449 49.276 13.159 1.00 82.25 708 LYS A N 1
ATOM 5735 C CA . LYS A 1 708 ? 35.695 49.422 11.910 1.00 82.25 708 LYS A CA 1
ATOM 5736 C C . LYS A 1 708 ? 34.739 48.244 11.728 1.00 82.25 708 LYS A C 1
ATOM 5738 O O . LYS A 1 708 ? 33.533 48.450 11.706 1.00 82.25 708 LYS A O 1
ATOM 5743 N N . GLN A 1 709 ? 35.256 47.016 11.748 1.00 81.94 709 GLN A N 1
ATOM 5744 C CA . GLN A 1 709 ? 34.445 45.801 11.580 1.00 81.94 709 GLN A CA 1
ATOM 5745 C C . GLN A 1 709 ? 33.385 45.640 12.690 1.00 81.94 709 GLN A C 1
ATOM 5747 O O . GLN A 1 709 ? 32.286 45.148 12.440 1.00 81.94 709 GLN A O 1
ATOM 5752 N N . ASN A 1 710 ? 33.656 46.129 13.905 1.00 79.94 710 ASN A N 1
ATOM 5753 C CA . ASN A 1 710 ? 32.677 46.205 14.995 1.00 79.94 710 ASN A CA 1
ATOM 5754 C C . ASN A 1 710 ? 31.557 47.232 14.704 1.00 79.94 710 ASN A C 1
ATOM 5756 O O . ASN A 1 710 ? 30.395 46.974 15.022 1.00 79.94 710 ASN A O 1
ATOM 5760 N N . ALA A 1 711 ? 31.863 48.368 14.064 1.00 83.00 711 ALA A N 1
ATOM 5761 C CA . ALA A 1 711 ? 30.849 49.306 13.575 1.00 83.00 711 ALA A CA 1
ATOM 5762 C C . ALA A 1 711 ? 30.028 48.703 12.420 1.00 83.00 711 ALA A C 1
ATOM 5764 O O . ALA A 1 711 ? 28.797 48.766 12.455 1.00 83.00 711 ALA A O 1
ATOM 5765 N N . ASP A 1 712 ? 30.689 48.028 11.477 1.00 85.12 712 ASP A N 1
ATOM 5766 C CA . ASP A 1 712 ? 30.054 47.329 10.357 1.00 85.12 712 ASP A CA 1
ATOM 5767 C C . ASP A 1 712 ? 29.078 46.249 10.876 1.00 85.12 712 ASP A C 1
ATOM 5769 O O . ASP A 1 712 ? 27.898 46.261 10.516 1.00 85.12 712 ASP A O 1
ATOM 5773 N N . LYS A 1 713 ? 29.488 45.412 11.849 1.00 85.88 713 LYS A N 1
ATOM 5774 C CA . LYS A 1 713 ? 28.593 44.461 12.548 1.00 85.88 713 LYS A CA 1
ATOM 5775 C C . LYS A 1 713 ? 27.376 45.140 13.181 1.00 85.88 713 LYS A C 1
ATOM 5777 O O . LYS A 1 713 ? 26.264 44.622 13.075 1.00 85.88 713 LYS A O 1
ATOM 5782 N N . ARG A 1 714 ? 27.537 46.298 13.835 1.00 86.50 714 ARG A N 1
ATOM 5783 C CA . ARG A 1 714 ? 26.399 47.042 14.420 1.00 86.50 714 ARG A CA 1
ATOM 5784 C C . ARG A 1 714 ? 25.432 47.529 13.341 1.00 86.50 714 ARG A C 1
ATOM 5786 O O . ARG A 1 714 ? 24.221 47.488 13.557 1.00 86.50 714 ARG A O 1
ATOM 5793 N N . GLN A 1 715 ? 25.944 47.959 12.189 1.00 89.38 715 GLN A N 1
ATOM 5794 C CA . GLN A 1 715 ? 25.128 48.419 11.067 1.00 89.38 715 GLN A CA 1
ATOM 5795 C C . GLN A 1 715 ? 24.388 47.261 10.383 1.00 89.38 715 GLN A C 1
ATOM 5797 O O . GLN A 1 715 ? 23.178 47.367 10.181 1.00 89.38 715 GLN A O 1
ATOM 5802 N N . VAL A 1 716 ? 25.054 46.123 10.150 1.00 88.88 716 VAL A N 1
ATOM 5803 C CA . VAL A 1 716 ? 24.414 44.875 9.689 1.00 88.88 716 VAL A CA 1
ATOM 5804 C C . VAL A 1 716 ? 23.297 44.458 10.650 1.00 88.88 716 VAL A C 1
ATOM 5806 O O . VAL A 1 716 ? 22.158 44.273 10.223 1.00 88.88 716 VAL A O 1
ATOM 5809 N N . LYS A 1 717 ? 23.565 44.412 11.965 1.00 91.69 717 LYS A N 1
ATOM 5810 C CA . LYS A 1 717 ? 22.548 44.063 12.972 1.00 91.69 717 LYS A CA 1
ATOM 5811 C C . LYS A 1 717 ? 21.353 45.022 12.949 1.00 91.69 717 LYS A C 1
ATOM 5813 O O . LYS A 1 717 ? 20.213 44.572 13.053 1.00 91.69 717 LYS A O 1
ATOM 5818 N N . LYS A 1 718 ? 21.585 46.330 12.781 1.00 93.69 718 LYS A N 1
ATOM 5819 C CA . LYS A 1 718 ? 20.527 47.352 12.677 1.00 93.69 718 LYS A CA 1
ATOM 5820 C C . LYS A 1 718 ? 19.629 47.124 11.454 1.00 93.69 718 LYS A C 1
ATOM 5822 O O . LYS A 1 718 ? 18.408 47.191 11.588 1.00 93.69 718 LYS A O 1
ATOM 5827 N N . LEU A 1 719 ? 20.217 46.839 10.291 1.00 91.56 719 LEU A N 1
ATOM 5828 C CA . LEU A 1 719 ? 19.484 46.584 9.045 1.00 91.56 719 LEU A CA 1
ATOM 5829 C C . LEU A 1 719 ? 18.692 45.272 9.120 1.00 91.56 719 LEU A C 1
ATOM 5831 O O . LEU A 1 719 ? 17.486 45.281 8.878 1.00 91.56 719 LEU A O 1
ATOM 5835 N N . LEU A 1 720 ? 19.311 44.179 9.579 1.00 91.38 720 LEU A N 1
ATOM 5836 C CA . LEU A 1 720 ? 18.599 42.915 9.801 1.00 91.38 720 LEU A CA 1
ATOM 5837 C C . LEU A 1 720 ? 17.469 43.059 10.833 1.00 91.38 720 LEU A C 1
ATOM 5839 O O . LEU A 1 720 ? 16.410 42.477 10.644 1.00 91.38 720 LEU A O 1
ATOM 5843 N N . THR A 1 721 ? 17.631 43.887 11.873 1.00 91.94 721 THR A N 1
ATOM 5844 C CA . THR A 1 721 ? 16.552 44.174 12.843 1.00 91.94 721 THR A CA 1
ATOM 5845 C C . THR A 1 721 ? 15.389 44.962 12.213 1.00 91.94 721 THR A C 1
ATOM 5847 O O . THR A 1 721 ? 14.236 44.737 12.583 1.00 91.94 721 THR A O 1
ATOM 5850 N N . LYS A 1 722 ? 15.645 45.858 11.239 1.00 92.38 722 LYS A N 1
ATOM 5851 C CA . LYS A 1 722 ? 14.577 46.544 10.477 1.00 92.38 722 LYS A CA 1
ATOM 5852 C C . LYS A 1 722 ? 13.788 45.536 9.633 1.00 92.38 722 LYS A C 1
ATOM 5854 O O . LYS A 1 722 ? 12.562 45.494 9.740 1.00 92.38 722 LYS A O 1
ATOM 5859 N N . ALA A 1 723 ? 14.495 44.698 8.873 1.00 90.38 723 ALA A N 1
ATOM 5860 C CA . ALA A 1 723 ? 13.907 43.629 8.067 1.00 90.38 723 ALA A CA 1
ATOM 5861 C C . ALA A 1 723 ? 13.102 42.640 8.926 1.00 90.38 723 ALA A C 1
ATOM 5863 O O . ALA A 1 723 ? 11.948 42.346 8.631 1.00 90.38 723 ALA A O 1
ATOM 5864 N N . ASP A 1 724 ? 13.678 42.182 10.039 1.00 91.06 724 ASP A N 1
ATOM 5865 C CA . ASP A 1 724 ? 13.056 41.251 10.981 1.00 91.06 724 ASP A CA 1
ATOM 5866 C C . ASP A 1 724 ? 11.757 41.807 11.579 1.00 91.06 724 ASP A C 1
ATOM 5868 O O . ASP A 1 724 ? 10.773 41.079 11.692 1.00 91.06 724 ASP A O 1
ATOM 5872 N N . LYS A 1 725 ? 11.692 43.113 11.879 1.00 92.38 725 LYS A N 1
ATOM 5873 C CA . LYS A 1 725 ? 10.451 43.749 12.343 1.00 92.38 725 LYS A CA 1
ATOM 5874 C C . LYS A 1 725 ? 9.341 43.706 11.285 1.00 92.38 725 LYS A C 1
ATOM 5876 O O . LYS A 1 725 ? 8.198 43.432 11.639 1.00 92.38 725 LYS A O 1
ATOM 5881 N N . ILE A 1 726 ? 9.657 43.961 10.013 1.00 90.38 726 ILE A N 1
ATOM 5882 C CA . ILE A 1 726 ? 8.676 43.912 8.912 1.00 90.38 726 ILE A CA 1
ATOM 5883 C C . ILE A 1 726 ? 8.244 42.459 8.653 1.00 90.38 726 ILE A C 1
ATOM 58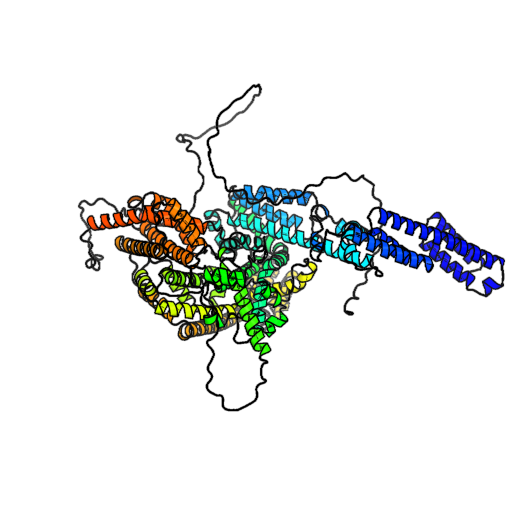85 O O . ILE A 1 726 ? 7.049 42.176 8.575 1.00 90.38 726 ILE A O 1
ATOM 5889 N N . TYR A 1 727 ? 9.202 41.527 8.624 1.00 90.50 727 TYR A N 1
ATOM 5890 C CA . TYR A 1 727 ? 8.950 40.093 8.472 1.00 90.50 727 TYR A CA 1
ATOM 5891 C C . TYR A 1 727 ? 8.049 39.534 9.581 1.00 90.50 727 TYR A C 1
ATOM 5893 O O . TYR A 1 727 ? 7.102 38.815 9.278 1.00 90.50 727 TYR A O 1
ATOM 5901 N N . ARG A 1 728 ? 8.277 39.894 10.855 1.00 88.69 728 ARG A N 1
ATOM 5902 C CA . ARG A 1 728 ? 7.422 39.460 11.977 1.00 88.69 728 ARG A CA 1
ATOM 5903 C C . ARG A 1 728 ? 5.973 39.927 11.835 1.00 88.69 728 ARG A C 1
ATOM 5905 O O . ARG A 1 728 ? 5.077 39.151 12.150 1.00 88.69 728 ARG A O 1
ATOM 5912 N N . VAL A 1 729 ? 5.737 41.154 11.358 1.00 89.00 729 VAL A N 1
ATOM 5913 C CA . VAL A 1 729 ? 4.374 41.661 11.113 1.00 89.00 729 VAL A CA 1
ATOM 5914 C C . VAL A 1 729 ? 3.705 40.852 10.003 1.00 89.00 729 VAL A C 1
ATOM 5916 O O . VAL A 1 729 ? 2.658 40.260 10.246 1.00 89.00 729 VAL A O 1
ATOM 5919 N N . TYR A 1 730 ? 4.350 40.715 8.837 1.00 87.81 730 TYR A N 1
ATOM 5920 C CA . TYR A 1 730 ? 3.807 39.904 7.741 1.00 87.81 730 TYR A CA 1
ATOM 5921 C C . TYR A 1 730 ? 3.561 38.448 8.151 1.00 87.81 730 TYR A C 1
ATOM 5923 O O . TYR A 1 730 ? 2.509 37.899 7.842 1.00 87.81 730 TYR A O 1
ATOM 5931 N N . LYS A 1 731 ? 4.495 37.826 8.880 1.00 86.88 731 LYS A N 1
ATOM 5932 C CA . LYS A 1 731 ? 4.349 36.454 9.376 1.00 86.88 731 LYS A CA 1
ATOM 5933 C C . LYS A 1 731 ? 3.164 36.327 10.336 1.00 86.88 731 LYS A C 1
ATOM 5935 O O . LYS A 1 731 ? 2.395 35.383 10.204 1.00 86.88 731 LYS A O 1
ATOM 5940 N N . SER A 1 732 ? 2.972 37.286 11.244 1.00 87.81 732 SER A N 1
ATOM 5941 C CA . SER A 1 732 ? 1.813 37.324 12.146 1.00 87.81 732 SER A CA 1
ATOM 5942 C C . SER A 1 732 ? 0.492 37.475 11.382 1.00 87.81 732 SER A C 1
ATOM 5944 O O . SER A 1 732 ? -0.469 36.762 11.671 1.00 87.81 732 SER A O 1
ATOM 5946 N N . ASP A 1 733 ? 0.439 38.358 10.382 1.00 86.19 733 ASP A N 1
ATOM 5947 C CA . ASP A 1 733 ? -0.748 38.561 9.542 1.00 86.19 733 ASP A CA 1
ATOM 5948 C C . ASP A 1 733 ? -1.048 37.330 8.672 1.00 86.19 733 ASP A C 1
ATOM 5950 O O . ASP A 1 733 ? -2.203 36.919 8.555 1.00 86.19 733 ASP A O 1
ATOM 5954 N N . PHE A 1 734 ? -0.015 36.710 8.095 1.00 83.62 734 PHE A N 1
ATOM 5955 C CA . PHE A 1 734 ? -0.119 35.489 7.297 1.00 83.62 734 PHE A CA 1
ATOM 5956 C C . PHE A 1 734 ? -0.576 34.297 8.144 1.00 83.62 734 PHE A C 1
ATOM 5958 O O . PHE A 1 734 ? -1.544 33.637 7.779 1.00 83.62 734 PHE A O 1
ATOM 5965 N N . GLU A 1 735 ? 0.038 34.058 9.307 1.00 82.94 735 GLU A N 1
ATOM 5966 C CA . GLU A 1 735 ? -0.419 33.024 10.241 1.00 82.94 735 GLU A CA 1
ATOM 5967 C C . GLU A 1 735 ? -1.857 33.282 10.709 1.00 82.94 735 GLU A C 1
ATOM 5969 O O . GLU A 1 735 ? -2.632 32.340 10.840 1.00 82.94 735 GLU A O 1
ATOM 5974 N N . THR A 1 736 ? -2.252 34.542 10.917 1.00 86.75 736 THR A N 1
ATOM 5975 C CA . THR A 1 736 ? -3.627 34.892 11.311 1.00 86.75 736 THR A CA 1
ATOM 5976 C C . THR A 1 736 ? -4.633 34.646 10.183 1.00 86.75 736 THR A C 1
ATOM 5978 O O . THR A 1 736 ? -5.741 34.185 10.456 1.00 86.75 736 THR A O 1
ATOM 5981 N N . LYS A 1 737 ? -4.273 34.920 8.921 1.00 84.06 737 LYS A N 1
ATOM 5982 C CA . LYS A 1 737 ? -5.101 34.583 7.749 1.00 84.06 737 LYS A CA 1
ATOM 5983 C C . LYS A 1 737 ? -5.210 33.076 7.565 1.00 84.06 737 LYS A C 1
ATOM 5985 O O . LYS A 1 737 ? -6.324 32.564 7.575 1.00 84.06 737 LYS A O 1
ATOM 5990 N N . LYS A 1 738 ? -4.076 32.370 7.532 1.00 81.06 738 LYS A N 1
ATOM 5991 C CA . LYS A 1 738 ? -4.041 30.914 7.389 1.00 81.06 738 LYS A CA 1
ATOM 5992 C C . LYS A 1 738 ? -4.860 30.224 8.483 1.00 81.06 738 LYS A C 1
ATOM 5994 O O . LYS A 1 738 ? -5.733 29.436 8.162 1.00 81.06 738 LYS A O 1
ATOM 5999 N N . ARG A 1 739 ? -4.706 30.606 9.759 1.00 82.56 739 ARG A N 1
ATOM 6000 C CA . ARG A 1 739 ? -5.532 30.059 10.856 1.00 82.56 739 ARG A CA 1
ATOM 6001 C C . ARG A 1 739 ? -7.036 30.303 10.658 1.00 82.56 739 ARG A C 1
ATOM 6003 O O . ARG A 1 739 ? -7.826 29.464 11.077 1.00 82.56 739 ARG A O 1
ATOM 6010 N N . LYS A 1 740 ? -7.456 31.418 10.044 1.00 85.88 740 LYS A N 1
ATOM 6011 C CA . LYS A 1 740 ? -8.873 31.674 9.711 1.00 85.88 740 LYS A CA 1
ATOM 6012 C C . LYS A 1 740 ? -9.357 30.811 8.547 1.00 85.88 740 LYS A C 1
ATOM 6014 O O . LYS A 1 740 ? -10.459 30.282 8.629 1.00 85.88 740 LYS A O 1
ATOM 6019 N N . GLU A 1 741 ? -8.543 30.651 7.509 1.00 82.75 741 GLU A N 1
ATOM 6020 C CA . GLU A 1 741 ? -8.822 29.781 6.358 1.00 82.75 741 GLU A CA 1
ATOM 6021 C C . GLU A 1 741 ? -8.902 28.307 6.793 1.00 82.75 741 GLU A C 1
ATOM 6023 O O . GLU A 1 741 ? -9.907 27.651 6.529 1.00 82.75 741 GLU A O 1
ATOM 6028 N N . ASP A 1 742 ? -7.927 27.833 7.576 1.00 80.19 742 ASP A N 1
ATOM 6029 C CA . ASP A 1 742 ? -7.918 26.512 8.216 1.00 80.19 742 ASP A CA 1
ATOM 6030 C C . ASP A 1 742 ? -9.174 26.315 9.095 1.00 80.19 742 ASP A C 1
ATOM 6032 O O . ASP A 1 742 ? -9.830 25.278 9.023 1.00 80.19 742 ASP A O 1
ATOM 6036 N N . THR A 1 743 ? -9.559 27.319 9.899 1.00 85.62 743 THR A N 1
ATOM 6037 C CA . THR A 1 743 ? -10.767 27.257 10.750 1.00 85.62 743 THR A CA 1
ATOM 6038 C C . THR A 1 743 ? -12.046 27.154 9.919 1.00 85.62 743 THR A C 1
ATOM 6040 O O . THR A 1 743 ? -12.885 26.306 10.214 1.00 85.62 743 THR A O 1
ATOM 6043 N N . LEU A 1 744 ? -12.194 27.975 8.875 1.00 87.56 744 LEU A N 1
ATOM 6044 C CA . LEU A 1 744 ? -13.365 27.965 7.994 1.00 87.56 744 LEU A CA 1
ATOM 6045 C C . LEU A 1 744 ? -13.475 26.640 7.224 1.00 87.56 744 LEU A C 1
ATOM 6047 O O . LEU A 1 744 ? -14.564 26.089 7.086 1.00 87.56 744 LEU A O 1
ATOM 6051 N N . ASN A 1 745 ? -12.344 26.100 6.765 1.00 83.12 745 ASN A N 1
ATOM 6052 C CA . ASN A 1 745 ? -12.297 24.809 6.087 1.00 83.12 745 ASN A CA 1
ATOM 6053 C C . ASN A 1 745 ? -12.672 23.659 7.036 1.00 83.12 745 ASN A C 1
ATOM 6055 O O . ASN A 1 745 ? -13.499 22.822 6.685 1.00 83.12 745 ASN A O 1
ATOM 6059 N N . ASN A 1 746 ? -12.151 23.660 8.267 1.00 84.38 746 ASN A N 1
ATOM 6060 C CA . ASN A 1 746 ? -12.514 22.676 9.292 1.00 84.38 746 ASN A CA 1
ATOM 6061 C C . ASN A 1 746 ? -13.996 22.777 9.702 1.00 84.38 746 ASN A C 1
ATOM 6063 O O . ASN A 1 746 ? -14.625 21.755 9.969 1.00 84.38 746 ASN A O 1
ATOM 6067 N N . GLN A 1 747 ? -14.570 23.986 9.729 1.00 88.06 747 GLN A N 1
ATOM 6068 C CA . GLN A 1 747 ? -16.009 24.191 9.933 1.00 88.06 747 GLN A CA 1
ATOM 6069 C C . GLN A 1 747 ? -16.832 23.617 8.774 1.00 88.06 747 GLN A C 1
ATOM 6071 O O . GLN A 1 747 ? -17.808 22.918 9.024 1.00 88.06 747 GLN A O 1
ATOM 6076 N N . ARG A 1 748 ? -16.417 23.845 7.519 1.00 88.81 748 ARG A N 1
ATOM 6077 C CA . ARG A 1 748 ? -17.077 23.265 6.339 1.00 88.81 748 ARG A CA 1
ATOM 6078 C C . ARG A 1 748 ? -17.017 21.737 6.339 1.00 88.81 748 ARG A C 1
ATOM 6080 O O . ARG A 1 748 ? -18.041 21.111 6.108 1.00 88.81 748 ARG A O 1
ATOM 6087 N N . ILE A 1 749 ? -15.858 21.144 6.632 1.00 86.12 749 ILE A N 1
ATOM 6088 C CA . ILE A 1 749 ? -15.702 19.683 6.720 1.00 86.12 749 ILE A CA 1
ATOM 6089 C C . ILE A 1 749 ? -16.630 19.116 7.800 1.00 86.12 749 ILE A C 1
ATOM 6091 O O . ILE A 1 749 ? -17.389 18.200 7.512 1.00 86.12 749 ILE A O 1
ATOM 6095 N N . LYS A 1 750 ? -16.655 19.706 9.005 1.00 88.06 750 LYS A N 1
ATOM 6096 C CA . LYS A 1 750 ? -17.567 19.266 10.076 1.00 88.06 750 LYS A CA 1
ATOM 6097 C C . LYS A 1 750 ? -19.047 19.442 9.727 1.00 88.06 750 LYS A C 1
ATOM 6099 O O . LYS A 1 750 ? -19.851 18.617 10.144 1.00 88.06 750 LYS A O 1
ATOM 6104 N N . GLN A 1 751 ? -19.410 20.470 8.958 1.00 89.94 751 GLN A N 1
ATOM 6105 C CA . GLN A 1 751 ? -20.777 20.636 8.460 1.00 89.94 751 GLN A CA 1
ATOM 6106 C C . GLN A 1 751 ? -21.129 19.532 7.451 1.00 89.94 751 GLN A C 1
ATOM 6108 O O . GLN A 1 751 ? -22.102 18.822 7.669 1.00 89.94 751 GLN A O 1
ATOM 6113 N N . ASN A 1 752 ? -20.290 19.310 6.430 1.00 89.19 752 ASN A N 1
ATOM 6114 C CA . ASN A 1 752 ? -20.458 18.226 5.454 1.00 89.19 752 ASN A CA 1
ATOM 6115 C C . ASN A 1 752 ? -20.583 16.852 6.147 1.00 89.19 752 ASN A C 1
ATOM 6117 O O . ASN A 1 752 ? -21.497 16.092 5.840 1.00 89.19 752 ASN A O 1
ATOM 6121 N N . GLN A 1 753 ? -19.712 16.562 7.121 1.00 90.50 753 GLN A N 1
ATOM 6122 C CA . GLN A 1 753 ? -19.748 15.338 7.931 1.00 90.50 753 GLN A CA 1
ATOM 6123 C C . GLN A 1 753 ? -21.057 15.219 8.726 1.00 90.50 753 GLN A C 1
ATOM 6125 O O . GLN A 1 753 ? -21.717 14.186 8.658 1.00 90.50 753 GLN A O 1
ATOM 6130 N N . SER A 1 754 ? -21.470 16.274 9.439 1.00 90.38 754 SER A N 1
ATOM 6131 C CA . SER A 1 754 ? -22.730 16.306 10.198 1.00 90.38 754 SER A CA 1
ATOM 6132 C C . SER A 1 754 ? -23.951 16.088 9.301 1.00 90.38 754 SER A C 1
ATOM 6134 O O . SER A 1 754 ? -24.861 15.340 9.660 1.00 90.38 754 SER A O 1
ATOM 6136 N N . ASP A 1 755 ? -23.971 16.712 8.123 1.00 92.00 755 ASP A N 1
ATOM 6137 C CA . ASP A 1 755 ? -25.059 16.576 7.157 1.00 92.00 755 ASP A CA 1
ATOM 6138 C C . ASP A 1 755 ? -25.072 15.172 6.531 1.00 92.00 755 ASP A C 1
ATOM 6140 O O . ASP A 1 755 ? -26.145 14.590 6.372 1.00 92.00 755 ASP A O 1
ATOM 6144 N N . ALA A 1 756 ? -23.909 14.570 6.260 1.00 91.56 756 ALA A N 1
ATOM 6145 C CA . ALA A 1 756 ? -23.809 13.184 5.804 1.00 91.56 756 ALA A CA 1
ATOM 6146 C C . ALA A 1 756 ? -24.286 12.189 6.880 1.00 91.56 756 ALA A C 1
ATOM 6148 O O . ALA A 1 756 ? -25.139 11.350 6.599 1.00 91.56 756 ALA A O 1
ATOM 6149 N N . MET A 1 757 ? -23.835 12.323 8.133 1.00 94.62 757 MET A N 1
ATOM 6150 C CA . MET A 1 757 ? -24.306 11.478 9.241 1.00 94.62 757 MET A CA 1
ATOM 6151 C C . MET A 1 757 ? -25.816 11.611 9.488 1.00 94.62 757 MET A C 1
ATOM 6153 O O . MET A 1 757 ? -26.463 10.634 9.845 1.00 94.62 757 MET A O 1
ATOM 6157 N N . THR A 1 758 ? -26.389 12.801 9.285 1.00 93.75 758 THR A N 1
ATOM 6158 C CA . THR A 1 758 ? -27.825 13.046 9.512 1.00 93.75 758 THR A CA 1
ATOM 6159 C C . THR A 1 758 ? -28.702 12.521 8.371 1.00 93.75 758 THR A C 1
ATOM 6161 O O . THR A 1 758 ? -29.784 12.001 8.631 1.00 93.75 758 THR A O 1
ATOM 6164 N N . ASN A 1 759 ? -28.264 12.664 7.114 1.00 93.56 759 ASN A N 1
ATOM 6165 C CA . ASN A 1 759 ? -29.097 12.384 5.934 1.00 93.56 759 ASN A CA 1
ATOM 6166 C C . ASN A 1 759 ? -28.771 11.057 5.225 1.00 93.56 759 ASN A C 1
ATOM 6168 O O . ASN A 1 759 ? -29.631 10.540 4.515 1.00 93.56 759 ASN A O 1
ATOM 6172 N N . LEU A 1 760 ? -27.551 10.527 5.375 1.00 93.69 760 LEU A N 1
ATOM 6173 C CA . LEU A 1 760 ? -27.075 9.316 4.687 1.00 93.69 760 LEU A CA 1
ATOM 6174 C C . LEU A 1 760 ? -26.759 8.160 5.645 1.00 93.69 760 LEU A C 1
ATOM 6176 O O . LEU A 1 760 ? -26.918 7.011 5.242 1.00 93.69 760 LEU A O 1
ATOM 6180 N N . TYR A 1 761 ? -26.330 8.448 6.882 1.00 96.38 761 TYR A N 1
ATOM 6181 C CA . TYR A 1 761 ? -25.913 7.430 7.864 1.00 96.38 761 TYR A CA 1
ATOM 6182 C C . TYR A 1 761 ? -26.588 7.544 9.261 1.00 96.38 761 TYR A C 1
ATOM 6184 O O . TYR A 1 761 ? -25.893 7.486 10.287 1.00 96.38 761 TYR A O 1
ATOM 6192 N N . PRO A 1 762 ? -27.921 7.753 9.356 1.00 96.31 762 PRO A N 1
ATOM 6193 C CA . PRO A 1 762 ? -28.597 7.982 10.636 1.00 96.31 762 PRO A CA 1
ATOM 6194 C C . PRO A 1 762 ? -28.533 6.790 11.611 1.00 96.31 762 PRO A C 1
ATOM 6196 O O . PRO A 1 762 ? -28.556 6.999 12.824 1.00 96.31 762 PRO A O 1
ATOM 6199 N N . GLY A 1 763 ? -28.414 5.556 11.120 1.00 96.25 763 GLY A N 1
ATOM 6200 C CA . GLY A 1 763 ? -28.232 4.340 11.915 1.00 96.25 763 GLY A CA 1
ATOM 6201 C C . GLY A 1 763 ? -26.828 4.254 12.510 1.00 96.25 763 GLY A C 1
ATOM 6202 O O . GLY A 1 763 ? -26.683 4.038 13.715 1.00 96.25 763 GLY A O 1
ATOM 6203 N N . ILE A 1 764 ? -25.788 4.532 11.714 1.00 96.44 764 ILE A N 1
ATOM 6204 C CA . ILE A 1 764 ? -24.407 4.667 12.217 1.00 96.44 764 ILE A CA 1
ATOM 6205 C C . ILE A 1 764 ? -24.349 5.779 13.285 1.00 96.44 764 ILE A C 1
ATOM 6207 O O . ILE A 1 764 ? -23.772 5.583 14.357 1.00 96.44 764 ILE A O 1
ATOM 6211 N N . LEU A 1 765 ? -25.015 6.917 13.053 1.00 96.56 765 LEU A N 1
ATOM 6212 C CA . LEU A 1 765 ? -25.123 8.016 14.021 1.00 96.56 765 LEU A CA 1
ATOM 6213 C C . LEU A 1 765 ? -25.839 7.593 15.322 1.00 96.56 765 LEU A C 1
ATOM 6215 O O . LEU A 1 765 ? -25.369 7.903 16.421 1.00 96.56 765 LEU A O 1
ATOM 6219 N N . GLN A 1 766 ? -26.945 6.847 15.223 1.00 96.25 766 GLN A N 1
ATOM 6220 C CA . GLN A 1 766 ? -27.681 6.295 16.368 1.00 96.25 766 GLN A CA 1
ATOM 6221 C C . GLN A 1 766 ? -26.816 5.340 17.206 1.00 96.25 766 GLN A C 1
ATOM 6223 O O . GLN A 1 766 ? -26.812 5.435 18.439 1.00 96.25 766 GLN A O 1
ATOM 6228 N N . VAL A 1 767 ? -26.065 4.443 16.562 1.00 96.19 767 VAL A N 1
ATOM 6229 C CA . VAL A 1 767 ? -25.182 3.485 17.243 1.00 96.19 767 VAL A CA 1
ATOM 6230 C C . VAL A 1 767 ? -24.018 4.206 17.931 1.00 96.19 767 VAL A C 1
ATOM 6232 O O . VAL A 1 767 ? -23.797 3.991 19.126 1.00 96.19 767 VAL A O 1
ATOM 6235 N N . ALA A 1 768 ? -23.343 5.145 17.255 1.00 95.88 768 ALA A N 1
ATOM 6236 C CA . ALA A 1 768 ? -22.277 5.959 17.854 1.00 95.88 768 ALA A CA 1
ATOM 6237 C C . ALA A 1 768 ? -22.768 6.747 19.087 1.00 95.88 768 ALA A C 1
ATOM 6239 O O . ALA A 1 768 ? -22.156 6.694 20.159 1.00 95.88 768 ALA A O 1
ATOM 6240 N N . HIS A 1 769 ? -23.929 7.407 18.990 1.00 95.12 769 HIS A N 1
ATOM 6241 C CA . HIS A 1 769 ? -24.555 8.097 20.124 1.00 95.12 769 HIS A CA 1
ATOM 6242 C C . HIS A 1 769 ? -24.999 7.170 21.261 1.00 95.12 769 HIS A C 1
ATOM 6244 O O . HIS A 1 769 ? -25.122 7.632 22.397 1.00 95.12 769 HIS A O 1
ATOM 6250 N N . THR A 1 770 ? -25.244 5.889 20.997 1.00 94.62 770 THR A N 1
ATOM 6251 C CA . THR A 1 770 ? -25.592 4.915 22.039 1.00 94.62 770 THR A CA 1
ATOM 6252 C C . THR A 1 770 ? -24.332 4.434 22.762 1.00 94.62 770 THR A C 1
ATOM 6254 O O . THR A 1 770 ? -24.282 4.499 23.990 1.00 94.62 770 THR A O 1
ATOM 6257 N N . PHE A 1 771 ? -23.252 4.134 22.032 1.00 94.62 771 PHE A N 1
ATOM 6258 C CA . PHE A 1 771 ? -21.946 3.839 22.631 1.00 94.62 771 PHE A CA 1
ATOM 6259 C C . PHE A 1 771 ? -21.329 5.015 23.410 1.00 94.62 771 PHE A C 1
ATOM 6261 O O . PHE A 1 771 ? -20.625 4.776 24.388 1.00 94.62 771 PHE A O 1
ATOM 6268 N N . TRP A 1 772 ? -21.599 6.277 23.047 1.00 92.25 772 TRP A N 1
ATOM 6269 C CA . TRP A 1 772 ? -21.211 7.433 23.877 1.00 92.25 772 TRP A CA 1
ATOM 6270 C C . TRP A 1 772 ? -22.018 7.556 25.179 1.00 92.25 772 TRP A C 1
ATOM 6272 O O . TRP A 1 772 ? -21.487 8.014 26.189 1.00 92.25 772 TRP A O 1
ATOM 6282 N N . LYS A 1 773 ? -23.292 7.139 25.208 1.00 90.75 773 LYS A N 1
ATOM 6283 C CA . LYS A 1 773 ? -24.083 7.139 26.456 1.00 90.75 773 LYS A CA 1
ATOM 6284 C C . LYS A 1 773 ? -23.549 6.109 27.457 1.00 90.75 773 LYS A C 1
ATOM 6286 O O . LYS A 1 773 ? -23.545 6.409 28.649 1.00 90.75 773 LYS A O 1
ATOM 6291 N N . ALA A 1 774 ? -23.061 4.973 26.954 1.00 89.00 774 ALA A N 1
ATOM 6292 C CA . ALA A 1 774 ? -22.468 3.864 27.706 1.00 89.00 774 ALA A CA 1
ATOM 6293 C C . ALA A 1 774 ? -21.035 4.123 28.231 1.00 89.00 774 ALA A C 1
ATOM 6295 O O . ALA A 1 774 ? -20.460 3.269 28.898 1.00 89.00 774 ALA A O 1
ATOM 6296 N N . GLU A 1 775 ? -20.426 5.289 27.970 1.00 85.69 775 GLU A N 1
ATOM 6297 C CA . GLU A 1 775 ? -19.068 5.598 28.460 1.00 85.69 775 GLU A CA 1
ATOM 6298 C C . GLU A 1 775 ? -18.977 5.956 29.952 1.00 85.69 775 GLU A C 1
ATOM 6300 O O . GLU A 1 775 ? -17.880 6.210 30.447 1.00 85.69 775 GLU A O 1
ATOM 6305 N N . LYS A 1 776 ? -20.106 6.067 30.659 1.00 72.81 776 LYS A N 1
ATOM 6306 C CA . LYS A 1 776 ? -20.186 6.824 31.920 1.00 72.81 776 LYS A CA 1
ATOM 6307 C C . LYS A 1 776 ? -19.611 6.120 33.146 1.00 72.81 776 LYS A C 1
ATOM 6309 O O . LYS A 1 776 ? -19.220 6.812 34.082 1.00 72.81 776 LYS A O 1
ATOM 6314 N N . ASN A 1 777 ? -19.539 4.794 33.123 1.00 68.31 777 ASN A N 1
ATOM 6315 C CA . ASN A 1 777 ? -18.964 3.966 34.177 1.00 68.31 777 ASN A CA 1
ATOM 6316 C C . ASN A 1 777 ? -17.934 3.024 33.536 1.00 68.31 777 ASN A C 1
ATOM 6318 O O . ASN A 1 777 ? -18.237 2.445 32.498 1.00 68.31 777 ASN A O 1
ATOM 6322 N N . ASP A 1 778 ? -16.750 2.841 34.135 1.00 70.88 778 ASP A N 1
ATOM 6323 C CA . ASP A 1 778 ? -15.880 1.691 33.833 1.00 70.88 778 ASP A CA 1
ATOM 6324 C C . ASP A 1 778 ? -15.850 0.759 35.039 1.00 70.88 778 ASP A C 1
ATOM 6326 O O . ASP A 1 778 ? -15.401 1.137 36.125 1.00 70.88 778 ASP A O 1
ATOM 6330 N N . SER A 1 779 ? -16.335 -0.461 34.836 1.00 68.56 779 SER A N 1
ATOM 6331 C CA . SER A 1 779 ? -16.295 -1.497 35.852 1.00 68.56 779 SER A CA 1
ATOM 6332 C C . SER A 1 779 ? -14.973 -2.249 35.789 1.00 68.56 779 SER A C 1
ATOM 6334 O O . SER A 1 779 ? -14.453 -2.591 34.723 1.00 68.56 779 SER A O 1
ATOM 6336 N N . ASN A 1 780 ? -14.421 -2.504 36.967 1.00 79.38 780 ASN A N 1
ATOM 6337 C CA . ASN A 1 780 ? -13.247 -3.349 37.154 1.00 79.38 780 ASN A CA 1
ATOM 6338 C C . ASN A 1 780 ? -13.576 -4.491 38.131 1.00 79.38 780 ASN A C 1
ATOM 6340 O O . ASN A 1 780 ? -12.693 -4.982 38.831 1.00 79.38 780 ASN A O 1
ATOM 6344 N N . ASP A 1 781 ? -14.853 -4.884 38.193 1.00 87.00 781 ASP A N 1
ATOM 6345 C CA . ASP A 1 781 ? -15.292 -6.059 38.936 1.00 87.00 781 ASP A CA 1
ATOM 6346 C C . ASP A 1 781 ? -14.930 -7.367 38.211 1.00 87.00 781 ASP A C 1
ATOM 6348 O O . ASP A 1 781 ? -14.986 -7.474 36.985 1.00 87.00 781 ASP A O 1
ATOM 6352 N N . LEU A 1 782 ? -14.570 -8.381 38.995 1.00 89.19 782 LEU A N 1
ATOM 6353 C CA . LEU A 1 782 ? -14.187 -9.697 38.500 1.00 89.19 782 LEU A CA 1
ATOM 6354 C C . LEU A 1 782 ? -15.394 -10.497 37.984 1.00 89.19 782 LEU A C 1
ATOM 6356 O O . LEU A 1 782 ? -15.266 -11.193 36.976 1.00 89.19 782 LEU A O 1
ATOM 6360 N N . SER A 1 783 ? -16.551 -10.406 38.649 1.00 88.19 783 SER A N 1
ATOM 6361 C CA . SER A 1 783 ? -17.754 -11.141 38.243 1.00 88.19 783 SER A CA 1
ATOM 6362 C C . SER A 1 783 ? -18.323 -10.577 36.943 1.00 88.19 783 SER A C 1
ATOM 6364 O O . SER A 1 783 ? -18.626 -11.345 36.034 1.00 88.19 783 SER A O 1
ATOM 6366 N N . GLU A 1 784 ? -18.376 -9.252 36.795 1.00 89.75 784 GLU A N 1
ATOM 6367 C CA . GLU A 1 784 ? -18.849 -8.605 35.567 1.00 89.75 784 GLU A CA 1
ATOM 6368 C C . GLU A 1 784 ? -17.969 -8.943 34.350 1.00 89.75 784 GLU A C 1
ATOM 6370 O O . GLU A 1 784 ? -18.496 -9.261 33.284 1.00 89.75 784 GLU A O 1
ATOM 6375 N N . ILE A 1 785 ? -16.634 -8.940 34.484 1.00 93.44 785 ILE A N 1
ATOM 6376 C CA . ILE A 1 785 ? -15.741 -9.337 33.378 1.00 93.44 785 ILE A CA 1
ATOM 6377 C C . ILE A 1 785 ? -15.880 -10.835 33.045 1.00 93.44 785 ILE A C 1
ATOM 6379 O O . ILE A 1 785 ? -15.801 -11.201 31.870 1.00 93.44 785 ILE A O 1
ATOM 6383 N N . LEU A 1 786 ? -16.149 -11.701 34.030 1.00 93.31 786 LEU A N 1
ATOM 6384 C CA . LEU A 1 786 ? -16.464 -13.115 33.783 1.00 93.31 786 LEU A CA 1
ATOM 6385 C C . LEU A 1 786 ? -17.826 -13.308 33.104 1.00 93.31 786 LEU A C 1
ATOM 6387 O O . LEU A 1 786 ? -17.943 -14.151 32.221 1.00 93.31 786 LEU A O 1
ATOM 6391 N N . GLU A 1 787 ? -18.849 -12.535 33.471 1.00 92.56 787 GLU A N 1
ATOM 6392 C CA . GLU A 1 787 ? -20.165 -12.574 32.817 1.00 92.56 787 GLU A CA 1
ATOM 6393 C C . GLU A 1 787 ? -20.104 -12.025 31.389 1.00 92.56 787 GLU A C 1
ATOM 6395 O O . GLU A 1 787 ? -20.678 -12.627 30.481 1.00 92.56 787 GLU A O 1
ATOM 6400 N N . LYS A 1 788 ? -19.317 -10.966 31.160 1.00 94.75 788 LYS A N 1
ATOM 6401 C CA . LYS A 1 788 ? -18.964 -10.481 29.819 1.00 94.75 788 LYS A CA 1
ATOM 6402 C C . LYS A 1 788 ? -18.270 -11.565 28.988 1.00 94.75 788 LYS A C 1
ATOM 6404 O O . LYS A 1 788 ? -18.652 -11.782 27.845 1.00 94.75 788 LYS A O 1
ATOM 6409 N N . LEU A 1 789 ? -17.292 -12.275 29.555 1.00 96.25 789 LEU A N 1
ATOM 6410 C CA . LEU A 1 789 ? -16.580 -13.361 28.871 1.00 96.25 789 LEU A CA 1
ATOM 6411 C C . LEU A 1 789 ? -17.500 -14.550 28.543 1.00 96.25 789 LEU A C 1
ATOM 6413 O O . LEU A 1 789 ? -17.481 -15.041 27.416 1.00 96.25 789 LEU A O 1
ATOM 6417 N N . ILE A 1 790 ? -18.323 -14.995 29.496 1.00 96.50 790 ILE A N 1
ATOM 6418 C CA . ILE A 1 790 ? -19.220 -16.146 29.317 1.00 96.50 790 ILE A CA 1
ATOM 6419 C C . ILE A 1 790 ? -20.309 -15.856 28.276 1.00 96.50 790 ILE A C 1
ATOM 6421 O O . ILE A 1 790 ? -20.543 -16.702 27.420 1.00 96.50 790 ILE A O 1
ATOM 6425 N N . ASP A 1 791 ? -20.879 -14.648 28.245 1.00 96.06 791 ASP A N 1
ATOM 6426 C CA . ASP A 1 791 ? -21.831 -14.237 27.201 1.00 96.06 791 ASP A CA 1
ATOM 6427 C C . ASP A 1 791 ? -21.250 -14.363 25.780 1.00 96.06 791 ASP A C 1
ATOM 6429 O O . ASP A 1 791 ? -21.924 -14.826 24.859 1.00 96.06 791 ASP A O 1
ATOM 6433 N N . ARG A 1 792 ? -19.970 -14.006 25.601 1.00 97.19 792 ARG A N 1
ATOM 6434 C CA . ARG A 1 792 ? -19.264 -14.151 24.318 1.00 97.19 792 ARG A CA 1
ATOM 6435 C C . ARG A 1 792 ? -18.947 -15.612 23.979 1.00 97.19 792 ARG A C 1
ATOM 6437 O O . ARG A 1 792 ? -18.991 -15.979 22.807 1.00 97.19 792 ARG A O 1
ATOM 6444 N N . LEU A 1 793 ? -18.656 -16.450 24.978 1.00 97.31 793 LEU A N 1
ATOM 6445 C CA . LEU A 1 793 ? -18.443 -17.896 24.803 1.00 97.31 793 LEU A CA 1
ATOM 6446 C C . LEU A 1 793 ? -19.743 -18.635 24.442 1.00 97.31 793 LEU A C 1
ATOM 6448 O O . LEU A 1 793 ? -19.728 -19.531 23.596 1.00 97.31 793 LEU A O 1
ATOM 6452 N N . ASP A 1 794 ? -20.869 -18.246 25.037 1.00 96.50 794 ASP A N 1
ATOM 6453 C CA . ASP A 1 794 ? -22.189 -18.794 24.712 1.00 96.50 794 ASP A CA 1
ATOM 6454 C C . ASP A 1 794 ? -22.627 -18.376 23.298 1.00 96.50 794 ASP A C 1
ATOM 6456 O O . ASP A 1 794 ? -23.118 -19.206 22.533 1.00 96.50 794 ASP A O 1
ATOM 6460 N N . LEU A 1 795 ? -22.354 -17.130 22.893 1.00 97.00 795 LEU A N 1
ATOM 6461 C CA . LEU A 1 795 ? -22.591 -16.661 21.523 1.00 97.00 795 LEU A CA 1
ATOM 6462 C C . LEU A 1 795 ? -21.689 -17.358 20.485 1.00 97.00 795 LEU A C 1
ATOM 6464 O O . LEU A 1 795 ? -22.146 -17.655 19.382 1.00 97.00 795 LEU A O 1
ATOM 6468 N N . LEU A 1 796 ? -20.435 -17.672 20.836 1.00 97.00 796 LEU A N 1
ATOM 6469 C CA . LEU A 1 796 ? -19.554 -18.506 20.008 1.00 97.00 796 LEU A CA 1
ATOM 6470 C C . LEU A 1 796 ? -20.102 -19.932 19.868 1.00 97.00 796 LEU A C 1
ATOM 6472 O O . LEU A 1 796 ? -20.088 -20.477 18.769 1.00 97.00 796 LEU A O 1
ATOM 6476 N N . THR A 1 797 ? -20.624 -20.512 20.950 1.00 95.50 797 THR A N 1
ATOM 6477 C CA . THR A 1 797 ? -21.252 -21.844 20.918 1.00 95.50 797 THR A CA 1
ATOM 6478 C C . THR A 1 797 ? -22.469 -21.839 19.985 1.00 95.50 797 THR A C 1
ATOM 6480 O O . THR A 1 797 ? -22.528 -22.645 19.061 1.00 95.50 797 THR A O 1
ATOM 6483 N N . ALA A 1 798 ? -23.367 -20.857 20.117 1.00 96.38 798 ALA A N 1
ATOM 6484 C CA . ALA A 1 798 ? -24.540 -20.719 19.250 1.00 96.38 798 ALA A CA 1
ATOM 6485 C C . ALA A 1 798 ? -24.190 -20.483 17.761 1.00 96.38 798 ALA A C 1
ATOM 6487 O O . ALA A 1 798 ? -24.908 -20.945 16.875 1.00 96.38 798 ALA A O 1
ATOM 6488 N N . LEU A 1 799 ? -23.077 -19.800 17.461 1.00 96.12 799 LEU A N 1
ATOM 6489 C CA . LEU A 1 799 ? -22.569 -19.645 16.090 1.00 96.12 799 LEU A CA 1
ATOM 6490 C C . LEU A 1 799 ? -22.050 -20.975 15.504 1.00 96.12 799 LEU A C 1
ATOM 6492 O O . LEU A 1 799 ? -22.242 -21.235 14.318 1.00 96.12 799 LEU A O 1
ATOM 6496 N N . LEU A 1 800 ? -21.397 -21.812 16.316 1.00 95.31 800 LEU A N 1
ATOM 6497 C CA . LEU A 1 800 ? -20.931 -23.143 15.903 1.00 95.31 800 LEU A CA 1
ATOM 6498 C C . LEU A 1 800 ? -22.107 -24.121 15.711 1.00 95.31 800 LEU A C 1
ATOM 6500 O O . LEU A 1 800 ? -22.085 -24.923 14.779 1.00 95.31 800 LEU A O 1
ATOM 6504 N N . GLU A 1 801 ? -23.155 -24.007 16.533 1.00 94.38 801 GLU A N 1
ATOM 6505 C CA . GLU A 1 801 ? -24.420 -24.742 16.380 1.00 94.38 801 GLU A CA 1
ATOM 6506 C C . GLU A 1 801 ? -25.177 -24.339 15.098 1.00 94.38 801 GLU A C 1
ATOM 6508 O O . GLU A 1 801 ? -25.645 -25.214 14.366 1.00 94.38 801 GLU A O 1
ATOM 6513 N N . GLU A 1 802 ? -25.259 -23.038 14.775 1.00 93.69 802 GLU A N 1
ATOM 6514 C CA . GLU A 1 802 ? -25.872 -22.537 13.527 1.00 93.69 802 GLU A CA 1
ATOM 6515 C C . GLU A 1 802 ? -25.188 -23.126 12.277 1.00 93.69 802 GLU A C 1
ATOM 6517 O O . GLU A 1 802 ? -25.857 -23.503 11.310 1.00 93.69 802 GLU A O 1
ATOM 6522 N N . GLU A 1 803 ? -23.861 -23.272 12.324 1.00 91.56 803 GLU A N 1
ATOM 6523 C CA . GLU A 1 803 ? -23.040 -23.823 11.241 1.00 91.56 803 GLU A CA 1
ATOM 6524 C C . GLU A 1 803 ? -22.871 -25.351 11.267 1.00 91.56 803 GLU A C 1
ATOM 6526 O O . GLU A 1 803 ? -22.293 -25.897 10.326 1.00 91.56 803 GLU A O 1
ATOM 6531 N N . LYS A 1 804 ? -23.415 -26.046 12.279 1.00 91.19 804 LYS A N 1
ATOM 6532 C CA . LYS A 1 804 ? -23.331 -27.513 12.455 1.00 91.19 804 LYS A CA 1
ATOM 6533 C C . LYS A 1 804 ? -21.885 -28.012 12.514 1.00 91.19 804 LYS A C 1
ATOM 6535 O O . LYS A 1 804 ? -21.447 -28.839 11.715 1.00 91.19 804 LYS A O 1
ATOM 6540 N N . LEU A 1 805 ? -21.133 -27.429 13.443 1.00 88.69 805 LEU A N 1
ATOM 6541 C CA . LEU A 1 805 ? -19.757 -27.801 13.759 1.00 88.69 805 LEU A CA 1
ATOM 6542 C C . LEU A 1 805 ? -19.720 -28.594 15.073 1.00 88.69 805 LEU A C 1
ATOM 6544 O O . LEU A 1 805 ? -19.102 -28.176 16.051 1.00 88.69 805 LEU A O 1
ATOM 6548 N N . ASP A 1 806 ? -20.425 -29.726 15.086 1.00 78.12 806 ASP A N 1
ATOM 6549 C CA . ASP A 1 806 ? -20.515 -30.685 16.186 1.00 78.12 806 ASP A CA 1
ATOM 6550 C C . ASP A 1 806 ? -19.566 -31.882 15.979 1.00 78.12 806 ASP A C 1
ATOM 6552 O O . ASP A 1 806 ? -19.843 -32.803 15.214 1.00 78.12 806 ASP A O 1
ATOM 6556 N N . ASP A 1 807 ? -18.431 -31.866 16.684 1.00 82.00 807 ASP A N 1
ATOM 6557 C CA . ASP A 1 807 ? -17.443 -32.951 16.724 1.00 82.00 807 ASP A CA 1
ATOM 6558 C C . ASP A 1 807 ? -16.870 -33.067 18.153 1.00 82.00 807 ASP A C 1
ATOM 6560 O O . ASP A 1 807 ? -16.526 -32.054 18.765 1.00 82.00 807 ASP A O 1
ATOM 6564 N N . ASP A 1 808 ? -16.777 -34.289 18.689 1.00 81.94 808 ASP A N 1
ATOM 6565 C CA . ASP A 1 808 ? -16.252 -34.597 20.033 1.00 81.94 808 ASP A CA 1
ATOM 6566 C C . ASP A 1 808 ? -14.705 -34.607 20.093 1.00 81.94 808 ASP A C 1
ATOM 6568 O O . ASP A 1 808 ? -14.109 -34.747 21.166 1.00 81.94 808 ASP A O 1
ATOM 6572 N N . SER A 1 809 ? -14.027 -34.495 18.948 1.00 90.69 809 SER A N 1
ATOM 6573 C CA . SER A 1 809 ? -12.573 -34.589 18.810 1.00 90.69 809 SER A CA 1
ATOM 6574 C C . SER A 1 809 ? -11.963 -33.230 18.479 1.00 90.69 809 SER A C 1
ATOM 6576 O O . SER A 1 809 ? -12.113 -32.716 17.374 1.00 90.69 809 SER A O 1
ATOM 6578 N N . LEU A 1 810 ? -11.182 -32.663 19.409 1.00 89.31 810 LEU A N 1
ATOM 6579 C CA . LEU A 1 810 ? -10.513 -31.363 19.231 1.00 89.31 810 LEU A CA 1
ATOM 6580 C C . LEU A 1 810 ? -9.766 -31.241 17.892 1.00 89.31 810 LEU A C 1
ATOM 6582 O O . LEU A 1 810 ? -9.758 -30.170 17.289 1.00 89.31 810 LEU A O 1
ATOM 6586 N N . ARG A 1 811 ? -9.112 -32.314 17.430 1.00 89.56 811 ARG A N 1
ATOM 6587 C CA . ARG A 1 811 ? -8.335 -32.273 16.186 1.00 89.56 811 ARG A CA 1
ATOM 6588 C C . ARG A 1 811 ? -9.237 -32.254 14.953 1.00 89.56 811 ARG A C 1
ATOM 6590 O O . ARG A 1 811 ? -8.972 -31.482 14.036 1.00 89.56 811 ARG A O 1
ATOM 6597 N N . GLU A 1 812 ? -10.261 -33.098 14.921 1.00 89.69 812 GLU A N 1
ATOM 6598 C CA . GLU A 1 812 ? -11.170 -33.196 13.774 1.00 89.69 812 GLU A CA 1
ATOM 6599 C C . GLU A 1 812 ? -12.071 -31.950 13.713 1.00 89.69 812 GLU A C 1
ATOM 6601 O O . GLU A 1 812 ? -12.160 -31.329 12.654 1.00 89.69 812 GLU A O 1
ATOM 6606 N N . PHE A 1 813 ? -12.516 -31.438 14.869 1.00 91.88 813 PHE A N 1
ATOM 6607 C CA . PHE A 1 813 ? -13.088 -30.097 15.020 1.00 91.88 813 PHE A CA 1
ATOM 6608 C C . PHE A 1 813 ? -12.170 -28.992 14.467 1.00 91.88 813 PHE A C 1
ATOM 6610 O O . PHE A 1 813 ? -12.626 -28.156 13.693 1.00 91.88 813 PHE A O 1
ATOM 6617 N N . GLN A 1 814 ? -10.875 -28.965 14.816 1.00 91.75 814 GLN A N 1
ATOM 6618 C CA . GLN A 1 814 ? -9.935 -27.950 14.310 1.00 91.75 814 GLN A CA 1
ATOM 6619 C C . GLN A 1 814 ? -9.724 -28.036 12.786 1.00 91.75 814 GLN A C 1
ATOM 6621 O O . GLN A 1 814 ? -9.649 -26.997 12.126 1.00 91.75 814 GLN A O 1
ATOM 6626 N N . GLU A 1 815 ? -9.640 -29.240 12.212 1.00 88.62 815 GLU A N 1
ATOM 6627 C CA . GLU A 1 815 ? -9.469 -29.451 10.764 1.00 88.62 815 GLU A CA 1
ATOM 6628 C C . GLU A 1 815 ? -10.758 -29.105 9.979 1.00 88.62 815 GLU A C 1
ATOM 6630 O O . GLU A 1 815 ? -10.695 -28.448 8.931 1.00 88.62 815 GLU A O 1
ATOM 6635 N N . LEU A 1 816 ? -11.935 -29.432 10.524 1.00 89.69 816 LEU A N 1
ATOM 6636 C CA . LEU A 1 816 ? -13.244 -29.041 9.990 1.00 89.69 816 LEU A CA 1
ATOM 6637 C C . LEU A 1 816 ? -13.469 -27.521 10.078 1.00 89.69 816 LEU A C 1
ATOM 6639 O O . LEU A 1 816 ? -13.827 -26.881 9.086 1.00 89.69 816 LEU A O 1
ATOM 6643 N N . LEU A 1 817 ? -13.198 -26.923 11.240 1.00 90.19 817 LEU A N 1
ATOM 6644 C CA . LEU A 1 817 ? -13.346 -25.490 11.490 1.00 90.19 817 LEU A CA 1
ATOM 6645 C C . LEU A 1 817 ? -12.404 -24.662 10.607 1.00 90.19 817 LEU A C 1
ATOM 6647 O O . LEU A 1 817 ? -12.826 -23.649 10.052 1.00 90.19 817 LEU A O 1
ATOM 6651 N N . HIS A 1 818 ? -11.150 -25.097 10.423 1.00 88.06 818 HIS A N 1
ATOM 6652 C CA . HIS A 1 818 ? -10.212 -24.445 9.499 1.00 88.06 818 HIS A CA 1
ATOM 6653 C C . HIS A 1 818 ? -10.743 -24.451 8.063 1.00 88.06 818 HIS A C 1
ATOM 6655 O O . HIS A 1 818 ? -10.675 -23.427 7.379 1.00 88.06 818 HIS A O 1
ATOM 6661 N N . THR A 1 819 ? -11.341 -25.566 7.638 1.00 84.06 819 THR A N 1
ATOM 6662 C CA . THR A 1 819 ? -11.986 -25.689 6.326 1.00 84.06 819 THR A CA 1
ATOM 6663 C C . THR A 1 819 ? -13.177 -24.730 6.205 1.00 84.06 819 THR A C 1
ATOM 6665 O O . THR A 1 819 ? -13.217 -23.925 5.276 1.00 84.06 819 THR A O 1
ATOM 6668 N N . ARG A 1 820 ? -14.099 -24.692 7.182 1.00 85.81 820 ARG A N 1
ATOM 6669 C CA . ARG A 1 820 ? -15.260 -23.778 7.140 1.00 85.81 820 ARG A CA 1
ATOM 6670 C C . ARG A 1 820 ? -14.861 -22.295 7.201 1.00 85.81 820 ARG A C 1
ATOM 6672 O O . ARG A 1 820 ? -15.474 -21.490 6.508 1.00 85.81 820 ARG A O 1
ATOM 6679 N N . ILE A 1 821 ? -13.808 -21.935 7.945 1.00 84.88 821 ILE A N 1
ATOM 6680 C CA . ILE A 1 821 ? -13.218 -20.577 7.975 1.00 84.88 821 ILE A CA 1
ATOM 6681 C C . ILE A 1 821 ? -12.607 -20.184 6.616 1.00 84.88 821 ILE A C 1
ATOM 6683 O O . ILE A 1 821 ? -12.637 -19.013 6.242 1.00 84.88 821 ILE A O 1
ATOM 6687 N N . LYS A 1 822 ? -12.056 -21.137 5.856 1.00 77.25 822 LYS A N 1
ATOM 6688 C CA . LYS A 1 822 ? -11.542 -20.883 4.500 1.00 77.25 822 LYS A CA 1
ATOM 6689 C C . LYS A 1 822 ? -12.663 -20.763 3.457 1.00 77.25 822 LYS A C 1
ATOM 6691 O O . LYS A 1 822 ? -12.546 -19.985 2.508 1.00 77.25 822 LYS A O 1
ATOM 6696 N N . ASP A 1 823 ? -13.746 -21.508 3.650 1.00 75.38 823 ASP A N 1
ATOM 6697 C CA . ASP A 1 823 ? -14.804 -21.674 2.653 1.00 75.38 823 ASP A CA 1
ATOM 6698 C C . ASP A 1 823 ? -15.948 -20.649 2.798 1.00 75.38 823 ASP A C 1
ATOM 6700 O O . ASP A 1 823 ? -16.480 -20.179 1.787 1.00 75.38 823 ASP A O 1
ATOM 6704 N N . ASP A 1 824 ? -16.287 -20.223 4.020 1.00 79.12 824 ASP A N 1
ATOM 6705 C CA . ASP A 1 824 ? -17.269 -19.163 4.282 1.00 79.12 824 ASP A CA 1
ATOM 6706 C C . ASP A 1 824 ? -16.618 -17.940 4.949 1.00 79.12 824 ASP A C 1
ATOM 6708 O O . ASP A 1 824 ? -16.247 -17.933 6.125 1.00 79.12 824 ASP A O 1
ATOM 6712 N N . ILE A 1 825 ? -16.535 -16.852 4.181 1.00 77.00 825 ILE A N 1
ATOM 6713 C CA . ILE A 1 825 ? -15.982 -15.574 4.634 1.00 77.00 825 ILE A CA 1
ATOM 6714 C C . ILE A 1 825 ? -16.838 -14.927 5.728 1.00 77.00 825 ILE A C 1
ATOM 6716 O O . ILE A 1 825 ? -16.280 -14.347 6.657 1.00 77.00 825 ILE A O 1
ATOM 6720 N N . ARG A 1 826 ? -18.171 -15.037 5.671 1.00 84.38 826 ARG A N 1
ATOM 6721 C CA . ARG A 1 826 ? -19.064 -14.448 6.687 1.00 84.38 826 ARG A CA 1
ATOM 6722 C C . ARG A 1 826 ? -18.878 -15.162 8.021 1.00 84.38 826 ARG A C 1
ATOM 6724 O O . ARG A 1 826 ? -18.796 -14.527 9.073 1.00 84.38 826 ARG A O 1
ATOM 6731 N N . PHE A 1 827 ? -18.714 -16.482 7.971 1.00 88.81 827 PHE A N 1
ATOM 6732 C CA . PHE A 1 827 ? -18.347 -17.274 9.139 1.00 88.81 827 PHE A CA 1
ATOM 6733 C C . PHE A 1 827 ? -16.956 -16.894 9.663 1.00 88.81 827 PHE A C 1
ATOM 6735 O O . PHE A 1 827 ? -16.817 -16.585 10.844 1.00 88.81 827 PHE A O 1
ATOM 6742 N N . SER A 1 828 ? -15.944 -16.792 8.793 1.00 86.75 828 SER A N 1
ATOM 6743 C CA . SER A 1 828 ? -14.602 -16.342 9.188 1.00 86.75 828 SER A CA 1
ATOM 6744 C C . SER A 1 828 ? -14.596 -14.960 9.849 1.00 86.75 828 SER A C 1
ATOM 6746 O O . SER A 1 828 ? -13.848 -14.751 10.802 1.00 86.75 828 SER A O 1
ATOM 6748 N N . GLN A 1 829 ? -15.405 -14.016 9.364 1.00 86.88 829 GLN A N 1
ATOM 6749 C CA . GLN A 1 829 ? -15.548 -12.681 9.953 1.00 86.88 829 GLN A CA 1
ATOM 6750 C C . GLN A 1 829 ? -16.268 -12.728 11.309 1.00 86.88 829 GLN A C 1
ATOM 6752 O O . GLN A 1 829 ? -15.850 -12.054 12.248 1.00 86.88 829 GLN A O 1
ATOM 6757 N N . SER A 1 830 ? -17.286 -13.580 11.446 1.00 93.00 830 SER A N 1
ATOM 6758 C CA . SER A 1 830 ? -17.988 -13.819 12.716 1.00 93.00 830 SER A CA 1
ATOM 6759 C C . SER A 1 830 ? -17.065 -14.428 13.778 1.00 93.00 830 SER A C 1
ATOM 6761 O O . SER A 1 830 ? -17.048 -13.977 14.922 1.00 93.00 830 SER A O 1
ATOM 6763 N N . ILE A 1 831 ? -16.231 -15.399 13.386 1.00 94.50 831 ILE A N 1
ATOM 6764 C CA . ILE A 1 831 ? -15.198 -15.981 14.249 1.00 94.50 831 ILE A CA 1
ATOM 6765 C C . ILE A 1 831 ? -14.131 -14.937 14.605 1.00 94.50 831 ILE A C 1
ATOM 6767 O O . ILE A 1 831 ? -13.769 -14.833 15.772 1.00 94.50 831 ILE A O 1
ATOM 6771 N N . ALA A 1 832 ? -13.652 -14.130 13.650 1.00 91.06 832 ALA A N 1
ATOM 6772 C CA . ALA A 1 832 ? -12.670 -13.072 13.916 1.00 91.06 832 ALA A CA 1
ATOM 6773 C C . ALA A 1 832 ? -13.180 -12.036 14.937 1.00 91.06 832 ALA A C 1
ATOM 6775 O O . ALA A 1 832 ? -12.440 -11.654 15.845 1.00 91.06 832 ALA A O 1
ATOM 6776 N N . TYR A 1 833 ? -14.449 -11.635 14.815 1.00 94.44 833 TYR A N 1
ATOM 6777 C CA . TYR A 1 833 ? -15.142 -10.732 15.737 1.00 94.44 833 TYR A CA 1
ATOM 6778 C C . TYR A 1 833 ? -15.210 -11.302 17.159 1.00 94.44 833 TYR A C 1
ATOM 6780 O O . TYR A 1 833 ? -14.656 -10.716 18.091 1.00 94.44 833 TYR A O 1
ATOM 6788 N N . LEU A 1 834 ? -15.819 -12.484 17.326 1.00 96.38 834 LEU A N 1
ATOM 6789 C CA . LEU A 1 834 ? -15.969 -13.102 18.647 1.00 96.38 834 LEU A CA 1
ATOM 6790 C C . LEU A 1 834 ? -14.620 -13.456 19.277 1.00 96.38 834 LEU A C 1
ATOM 6792 O O . LEU A 1 834 ? -14.437 -13.249 20.473 1.00 96.38 834 LEU A O 1
ATOM 6796 N N . LEU A 1 835 ? -13.653 -13.943 18.497 1.00 95.50 835 LEU A N 1
ATOM 6797 C CA . LEU A 1 835 ? -12.335 -14.317 19.008 1.00 95.50 835 LEU A CA 1
ATOM 6798 C C . LEU A 1 835 ? -11.544 -13.098 19.504 1.00 95.50 835 LEU A C 1
ATOM 6800 O O . LEU A 1 835 ? -10.927 -13.166 20.568 1.00 95.50 835 LEU A O 1
ATOM 6804 N N . GLY A 1 836 ? -11.610 -11.968 18.789 1.00 93.88 836 GLY A N 1
ATOM 6805 C CA . GLY A 1 836 ? -11.048 -10.698 19.256 1.00 93.88 836 GLY A CA 1
ATOM 6806 C C . GLY A 1 836 ? -11.660 -10.260 20.590 1.00 93.88 836 GLY A C 1
ATOM 6807 O O . GLY A 1 836 ? -10.928 -9.993 21.546 1.00 93.88 836 GLY A O 1
ATOM 6808 N N . GLN A 1 837 ? -12.994 -10.284 20.683 1.00 96.12 837 GLN A N 1
ATOM 6809 C CA . GLN A 1 837 ? -13.753 -9.950 21.894 1.00 96.12 837 GLN A CA 1
ATOM 6810 C C . GLN A 1 837 ? -13.429 -10.867 23.088 1.00 96.12 837 GLN A C 1
ATOM 6812 O O . GLN A 1 837 ? -13.121 -10.377 24.175 1.00 96.12 837 GLN A O 1
ATOM 6817 N N . ILE A 1 838 ? -13.439 -12.189 22.889 1.00 97.50 838 ILE A N 1
ATOM 6818 C CA . ILE A 1 838 ? -13.142 -13.197 23.921 1.00 97.50 838 ILE A CA 1
ATOM 6819 C C . ILE A 1 838 ? -11.730 -12.995 24.480 1.00 97.50 838 ILE A C 1
ATOM 6821 O O . ILE A 1 838 ? -11.547 -12.927 25.697 1.00 97.50 838 ILE A O 1
ATOM 6825 N N . ILE A 1 839 ? -10.732 -12.818 23.608 1.00 96.31 839 ILE A N 1
ATOM 6826 C CA . ILE A 1 839 ? -9.355 -12.542 24.036 1.00 96.31 839 ILE A CA 1
ATOM 6827 C C . ILE A 1 839 ? -9.259 -11.188 24.755 1.00 96.31 839 ILE A C 1
ATOM 6829 O O . ILE A 1 839 ? -8.484 -11.050 25.703 1.00 96.31 839 ILE A O 1
ATOM 6833 N N . SER A 1 840 ? -10.049 -10.191 24.351 1.00 95.06 840 SER A N 1
ATOM 6834 C CA . SER A 1 840 ? -10.101 -8.890 25.022 1.00 95.06 840 SER A CA 1
ATOM 6835 C C . SER A 1 840 ? -10.576 -9.012 26.475 1.00 95.06 840 SER A C 1
ATOM 6837 O O . SER A 1 840 ? -9.897 -8.538 27.393 1.00 95.06 840 SER A O 1
ATOM 6839 N N . CYS A 1 841 ? -11.659 -9.760 26.706 1.00 95.69 841 CYS A N 1
ATOM 6840 C CA . CYS A 1 841 ? -12.137 -10.086 28.047 1.00 95.69 841 CYS A CA 1
ATOM 6841 C C . CYS A 1 841 ? -11.111 -10.902 28.856 1.00 95.69 841 CYS A C 1
ATOM 6843 O O . CYS A 1 841 ? -10.874 -10.574 30.016 1.00 95.69 841 CYS A O 1
ATOM 6845 N N . ILE A 1 842 ? -10.438 -11.897 28.260 1.00 96.00 842 ILE A N 1
ATOM 6846 C CA . ILE A 1 842 ? -9.373 -12.687 28.921 1.00 96.00 842 ILE A CA 1
ATOM 6847 C C . ILE A 1 842 ? -8.176 -11.801 29.324 1.00 96.00 842 ILE A C 1
ATOM 6849 O O . ILE A 1 842 ? -7.632 -11.941 30.421 1.00 96.00 842 ILE A O 1
ATOM 6853 N N . ASN A 1 843 ? -7.787 -10.843 28.479 1.00 95.00 843 ASN A N 1
ATOM 6854 C CA . ASN A 1 843 ? -6.716 -9.889 28.772 1.00 95.00 843 ASN A CA 1
ATOM 6855 C C . ASN A 1 843 ? -7.081 -8.966 29.953 1.00 95.00 843 ASN A C 1
ATOM 6857 O O . ASN A 1 843 ? -6.282 -8.815 30.879 1.00 95.00 843 ASN A O 1
ATOM 6861 N N . LYS A 1 844 ? -8.307 -8.423 29.999 1.00 94.00 844 LYS A N 1
ATOM 6862 C CA . LYS A 1 844 ? -8.803 -7.671 31.171 1.00 94.00 844 LYS A CA 1
ATOM 6863 C C . LYS A 1 844 ? -8.868 -8.560 32.414 1.00 94.00 844 LYS A C 1
ATOM 6865 O O . LYS A 1 844 ? -8.398 -8.143 33.469 1.00 94.00 844 LYS A O 1
ATOM 6870 N N . LEU A 1 845 ? -9.354 -9.794 32.288 1.00 93.25 845 LEU A N 1
ATOM 6871 C CA . LEU A 1 845 ? -9.434 -10.770 33.377 1.00 93.25 845 LEU A CA 1
ATOM 6872 C C . LEU A 1 845 ? -8.059 -11.038 34.016 1.00 93.25 845 LEU A C 1
ATOM 6874 O O . LEU A 1 845 ? -7.949 -11.029 35.239 1.00 93.25 845 LEU A O 1
ATOM 6878 N N . SER A 1 846 ? -6.991 -11.129 33.214 1.00 93.44 846 SER A N 1
ATOM 6879 C CA . SER A 1 846 ? -5.603 -11.274 33.698 1.00 93.44 846 SER A CA 1
ATOM 6880 C C . SER A 1 846 ? -5.074 -10.092 34.532 1.00 93.44 846 SER A C 1
ATOM 6882 O O . SER A 1 846 ? -4.089 -10.228 35.262 1.00 93.44 846 SER A O 1
ATOM 6884 N N . SER A 1 847 ? -5.724 -8.925 34.443 1.00 90.94 847 SER A N 1
ATOM 6885 C CA . SER A 1 847 ? -5.416 -7.755 35.276 1.00 90.94 847 SER A CA 1
ATOM 6886 C C . SER A 1 847 ? -6.167 -7.749 36.615 1.00 90.94 847 SER A C 1
ATOM 6888 O O . SER A 1 847 ? -5.751 -7.039 37.533 1.00 90.94 847 SER A O 1
ATOM 6890 N N . LEU A 1 848 ? -7.232 -8.554 36.737 1.00 90.31 848 LEU A N 1
ATOM 6891 C CA . LEU A 1 848 ? -8.115 -8.631 37.908 1.00 90.31 848 LEU A CA 1
ATOM 6892 C C . LEU A 1 848 ? -7.867 -9.892 38.752 1.00 90.31 848 LEU A C 1
ATOM 6894 O O . LEU A 1 848 ? -7.899 -9.819 39.980 1.00 90.31 848 LEU A O 1
ATOM 6898 N N . CYS A 1 849 ? -7.573 -11.032 38.122 1.00 90.06 849 CYS A N 1
ATOM 6899 C CA . CYS A 1 849 ? -7.218 -12.283 38.794 1.00 90.06 849 CYS A CA 1
ATOM 6900 C C . CYS A 1 849 ? -5.997 -12.959 38.153 1.00 90.06 849 CYS A C 1
ATOM 6902 O O . CYS A 1 849 ? -5.610 -12.665 37.023 1.00 90.06 849 CYS A O 1
ATOM 6904 N N . ASP A 1 850 ? -5.395 -13.911 38.866 1.00 90.19 850 ASP A N 1
ATOM 6905 C CA . ASP A 1 850 ? -4.363 -14.765 38.281 1.00 90.19 850 ASP A CA 1
ATOM 6906 C C . ASP A 1 850 ? -5.013 -15.849 37.407 1.00 90.19 850 ASP A C 1
ATOM 6908 O O . ASP A 1 850 ? -5.747 -16.697 37.918 1.00 90.19 850 ASP A O 1
ATOM 6912 N N . LEU A 1 851 ? -4.757 -15.826 36.093 1.00 92.38 851 LEU A N 1
ATOM 6913 C CA . LEU A 1 851 ? -5.345 -16.785 35.146 1.00 92.38 851 LEU A CA 1
ATOM 6914 C C . LEU A 1 851 ? -4.996 -18.250 35.462 1.00 92.38 851 LEU A C 1
ATOM 6916 O O . LEU A 1 851 ? -5.760 -19.132 35.080 1.00 92.38 851 LEU A O 1
ATOM 6920 N N . SER A 1 852 ? -3.913 -18.522 36.201 1.00 92.38 852 SER A N 1
ATOM 6921 C CA . SER A 1 852 ? -3.563 -19.887 36.634 1.00 92.38 852 SER A CA 1
ATOM 6922 C C . SER A 1 852 ? -4.612 -20.520 37.564 1.00 92.38 852 SER A C 1
ATOM 6924 O O . SER A 1 852 ? -4.717 -21.742 37.624 1.00 92.38 852 SER A O 1
ATOM 6926 N N . LEU A 1 853 ? -5.443 -19.706 38.233 1.00 90.31 853 LEU A N 1
ATOM 6927 C CA . LEU A 1 853 ? -6.590 -20.151 39.043 1.00 90.31 853 LEU A CA 1
ATOM 6928 C C . LEU A 1 853 ? -7.800 -20.589 38.197 1.00 90.31 853 LEU A C 1
ATOM 6930 O O . LEU A 1 853 ? -8.752 -21.164 38.734 1.00 90.31 853 LEU A O 1
ATOM 6934 N N . ILE A 1 854 ? -7.765 -20.292 36.896 1.00 92.56 854 ILE A N 1
ATOM 6935 C CA . ILE A 1 854 ? -8.725 -20.743 35.890 1.00 92.56 854 ILE A CA 1
ATOM 6936 C C . ILE A 1 854 ? -8.100 -21.920 35.139 1.00 92.56 854 ILE A C 1
ATOM 6938 O O . ILE A 1 854 ? -8.546 -23.048 35.304 1.00 92.56 854 ILE A O 1
ATOM 6942 N N . ASN A 1 855 ? -7.027 -21.660 34.383 1.00 93.50 855 ASN A N 1
ATOM 6943 C CA . ASN A 1 855 ? -6.299 -22.644 33.586 1.00 93.50 855 ASN A CA 1
ATOM 6944 C C . ASN A 1 855 ? -4.840 -22.180 33.369 1.00 93.50 855 ASN A C 1
ATOM 6946 O O . ASN A 1 855 ? -4.596 -21.061 32.914 1.00 93.50 855 ASN A O 1
ATOM 6950 N N . GLN A 1 856 ? -3.853 -23.037 33.661 1.00 92.44 856 GLN A N 1
ATOM 6951 C CA . GLN A 1 856 ? -2.430 -22.685 33.518 1.00 92.44 856 GLN A CA 1
ATOM 6952 C C . GLN A 1 856 ? -2.028 -22.434 32.056 1.00 92.44 856 GLN A C 1
ATOM 6954 O O . GLN A 1 856 ? -1.347 -21.457 31.764 1.00 92.44 856 GLN A O 1
ATOM 6959 N N . THR A 1 857 ? -2.490 -23.261 31.116 1.00 91.31 857 THR A N 1
ATOM 6960 C CA . THR A 1 857 ? -2.186 -23.098 29.685 1.00 91.31 857 THR A CA 1
ATOM 6961 C C . THR A 1 857 ? -2.757 -21.792 29.123 1.00 91.31 857 THR A C 1
ATOM 6963 O O . THR A 1 857 ? -2.140 -21.183 28.251 1.00 91.31 857 THR A O 1
ATOM 6966 N N . LEU A 1 858 ? -3.891 -21.317 29.650 1.00 90.94 858 LEU A N 1
ATOM 6967 C CA . LEU A 1 858 ? -4.458 -20.008 29.316 1.00 90.94 858 LEU A CA 1
ATOM 6968 C C . LEU A 1 858 ? -3.582 -18.846 29.818 1.00 90.94 858 LEU A C 1
ATOM 6970 O O . LEU A 1 858 ? -3.429 -17.851 29.110 1.00 90.94 858 LEU A O 1
ATOM 6974 N N . HIS A 1 859 ? -2.984 -18.977 31.009 1.00 92.25 859 HIS A N 1
ATOM 6975 C CA . HIS A 1 859 ? -1.991 -18.025 31.518 1.00 92.25 859 HIS A CA 1
ATOM 6976 C C . HIS A 1 859 ? -0.750 -17.998 30.611 1.00 92.25 859 HIS A C 1
ATOM 6978 O O . HIS A 1 859 ? -0.347 -16.931 30.148 1.00 92.25 859 HIS A O 1
ATOM 6984 N N . ASP A 1 860 ? -0.185 -19.171 30.311 1.00 90.44 860 ASP A N 1
ATOM 6985 C CA . ASP A 1 860 ? 1.053 -19.308 29.534 1.00 90.44 860 ASP A CA 1
ATOM 6986 C C . ASP A 1 860 ? 0.905 -18.770 28.097 1.00 90.44 860 ASP A C 1
ATOM 6988 O O . ASP A 1 860 ? 1.816 -18.128 27.573 1.00 90.44 860 ASP A O 1
ATOM 6992 N N . LYS A 1 861 ? -0.263 -18.974 27.467 1.00 89.38 861 LYS A N 1
ATOM 6993 C CA . LYS A 1 861 ? -0.562 -18.527 26.092 1.00 89.38 861 LYS A CA 1
ATOM 6994 C C . LYS A 1 861 ? -1.058 -17.085 25.972 1.00 89.38 861 LYS A C 1
ATOM 6996 O O . LYS A 1 861 ? -1.308 -16.630 24.856 1.00 89.38 861 LYS A O 1
ATOM 7001 N N . LEU A 1 862 ? -1.206 -16.331 27.065 1.00 90.12 862 LEU A N 1
ATOM 7002 C CA . LEU A 1 862 ? -1.798 -14.987 27.015 1.00 90.12 862 LEU A CA 1
ATOM 7003 C C . LEU A 1 862 ? -1.073 -14.044 26.030 1.00 90.12 862 LEU A C 1
ATOM 7005 O O . LEU A 1 862 ? -1.721 -13.252 25.347 1.00 90.12 862 LEU A O 1
ATOM 7009 N N . GLY A 1 863 ? 0.255 -14.154 25.903 1.00 82.88 863 GLY A N 1
ATOM 7010 C CA . GLY A 1 863 ? 1.045 -13.369 24.944 1.00 82.88 863 GLY A CA 1
ATOM 7011 C C . GLY A 1 863 ? 0.743 -13.692 23.472 1.00 82.88 863 GLY A C 1
ATOM 7012 O O . GLY A 1 863 ? 0.655 -12.773 22.650 1.00 82.88 863 GLY A O 1
ATOM 7013 N N . ASP A 1 864 ? 0.523 -14.969 23.145 1.00 83.12 864 ASP A N 1
ATOM 7014 C CA . ASP A 1 864 ? 0.086 -15.409 21.814 1.00 83.12 864 ASP A CA 1
ATOM 7015 C C . ASP A 1 864 ? -1.334 -14.926 21.522 1.00 83.12 864 ASP A C 1
ATOM 7017 O O . ASP A 1 864 ? -1.588 -14.357 20.462 1.00 83.12 864 ASP A O 1
ATOM 7021 N N . LEU A 1 865 ? -2.248 -15.075 22.488 1.00 88.56 865 LEU A N 1
ATOM 7022 C CA . LEU A 1 865 ? -3.632 -14.619 22.359 1.00 88.56 865 LEU A CA 1
ATOM 7023 C C . LEU A 1 865 ? -3.696 -13.105 22.131 1.00 88.56 865 LEU A C 1
ATOM 7025 O O . LEU A 1 865 ? -4.320 -12.659 21.173 1.00 88.56 865 LEU A O 1
ATOM 7029 N N . ILE A 1 866 ? -2.999 -12.297 22.935 1.00 86.06 866 ILE A N 1
ATOM 7030 C CA . ILE A 1 866 ? -2.924 -10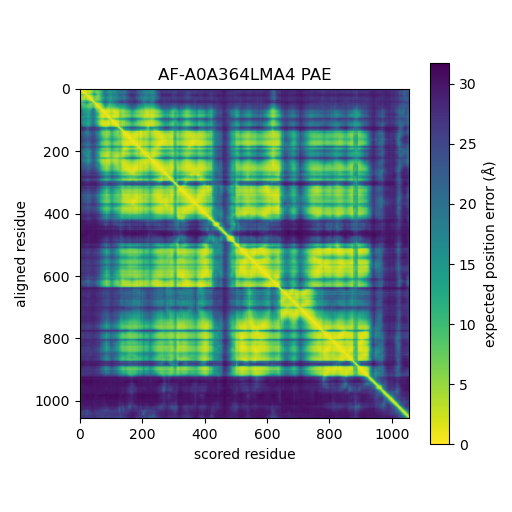.841 22.730 1.00 86.06 866 ILE A CA 1
ATOM 7031 C C . ILE A 1 866 ? -2.342 -10.515 21.346 1.00 86.06 866 ILE A C 1
ATOM 7033 O O . ILE A 1 866 ? -2.818 -9.591 20.688 1.00 86.06 866 ILE A O 1
ATOM 7037 N N . SER A 1 867 ? -1.349 -11.267 20.866 1.00 77.62 867 SER A N 1
ATOM 7038 C CA . SER A 1 867 ? -0.781 -11.075 19.524 1.00 77.62 867 SER A CA 1
ATOM 7039 C C . SER A 1 867 ? -1.785 -11.421 18.415 1.00 77.62 867 SER A C 1
ATOM 7041 O O . SER A 1 867 ? -1.905 -10.669 17.449 1.00 77.62 867 SER A O 1
ATOM 7043 N N . LEU A 1 868 ? -2.569 -12.488 18.591 1.00 82.94 868 LEU A N 1
ATOM 7044 C CA . LEU A 1 868 ? -3.672 -12.892 17.716 1.00 82.94 868 LEU A CA 1
ATOM 7045 C C . LEU A 1 868 ? -4.810 -11.859 17.708 1.00 82.94 868 LEU A C 1
ATOM 7047 O O . LEU A 1 868 ? -5.241 -11.451 16.635 1.00 82.94 868 LEU A O 1
ATOM 7051 N N . ARG A 1 869 ? -5.251 -11.361 18.870 1.00 87.31 869 ARG A N 1
ATOM 7052 C CA . ARG A 1 869 ? -6.242 -10.275 18.972 1.00 87.31 869 ARG A CA 1
ATOM 7053 C C . ARG A 1 869 ? -5.756 -9.017 18.258 1.00 87.31 869 ARG A C 1
ATOM 7055 O O . ARG A 1 869 ? -6.495 -8.465 17.453 1.00 87.31 869 ARG A O 1
ATOM 7062 N N . ASN A 1 870 ? -4.518 -8.586 18.519 1.00 79.31 870 ASN A N 1
ATOM 7063 C CA . ASN A 1 870 ? -3.926 -7.442 17.823 1.00 79.31 870 ASN A CA 1
ATOM 7064 C C . ASN A 1 870 ? -3.902 -7.674 16.307 1.00 79.31 870 ASN A C 1
ATOM 7066 O O . ASN A 1 870 ? -4.213 -6.753 15.561 1.00 79.31 870 ASN A O 1
ATOM 7070 N N . ALA A 1 871 ? -3.579 -8.888 15.845 1.00 74.88 871 ALA A N 1
ATOM 7071 C CA . ALA A 1 871 ? -3.642 -9.218 14.427 1.00 74.88 871 ALA A CA 1
ATOM 7072 C C . ALA A 1 871 ? -5.077 -9.109 13.883 1.00 74.88 871 ALA A C 1
ATOM 7074 O O . ALA A 1 871 ? -5.285 -8.442 12.878 1.00 74.88 871 ALA A O 1
ATOM 7075 N N . LEU A 1 872 ? -6.079 -9.680 14.555 1.00 80.62 872 LEU A N 1
ATOM 7076 C CA . LEU A 1 872 ? -7.478 -9.600 14.121 1.00 80.62 872 LEU A CA 1
ATOM 7077 C C . LEU A 1 872 ? -7.997 -8.152 14.105 1.00 80.62 872 LEU A C 1
ATOM 7079 O O . LEU A 1 872 ? -8.569 -7.727 13.108 1.00 80.62 872 LEU A O 1
ATOM 7083 N N . GLU A 1 873 ? -7.775 -7.360 15.155 1.00 75.75 873 GLU A N 1
ATOM 7084 C CA . GLU A 1 873 ? -8.190 -5.949 15.201 1.00 75.75 873 GLU A CA 1
ATOM 7085 C C . GLU A 1 873 ? -7.528 -5.076 14.135 1.00 75.75 873 GLU A C 1
ATOM 7087 O O . GLU A 1 873 ? -8.170 -4.197 13.563 1.00 75.75 873 GLU A O 1
ATOM 7092 N N . HIS A 1 874 ? -6.224 -5.256 13.928 1.00 68.31 874 HIS A N 1
ATOM 7093 C CA . HIS A 1 874 ? -5.411 -4.287 13.204 1.00 68.31 874 HIS A CA 1
ATOM 7094 C C . HIS A 1 874 ? -5.004 -4.721 11.803 1.00 68.31 874 HIS A C 1
ATOM 7096 O O . HIS A 1 874 ? -4.570 -3.852 11.047 1.00 68.31 874 HIS A O 1
ATOM 7102 N N . SER A 1 875 ? -5.077 -6.018 11.498 1.00 56.34 875 SER A N 1
ATOM 7103 C CA . SER A 1 875 ? -4.550 -6.633 10.282 1.00 56.34 875 SER A CA 1
ATOM 7104 C C . SER A 1 875 ? -5.343 -7.894 9.893 1.00 56.34 875 SER A C 1
ATOM 7106 O O . SER A 1 875 ? -4.886 -9.019 10.101 1.00 56.34 875 SER A O 1
ATOM 7108 N N . ASP A 1 876 ? -6.546 -7.719 9.340 1.00 45.75 876 ASP A N 1
ATOM 7109 C CA . ASP A 1 876 ? -7.442 -8.841 9.023 1.00 45.75 876 ASP A CA 1
ATOM 7110 C C . ASP A 1 876 ? -6.785 -9.885 8.077 1.00 45.75 876 ASP A C 1
ATOM 7112 O O . ASP A 1 876 ? -6.069 -9.498 7.138 1.00 45.75 876 ASP A O 1
ATOM 7116 N N . PRO A 1 877 ? -7.007 -11.203 8.305 1.00 39.31 877 PRO A N 1
ATOM 7117 C CA . PRO A 1 877 ? -6.403 -12.295 7.531 1.00 39.31 877 PRO A CA 1
ATOM 7118 C C . PRO A 1 877 ? -6.545 -12.175 6.010 1.00 39.31 877 PRO A C 1
ATOM 7120 O O . PRO A 1 877 ? -5.646 -12.624 5.292 1.00 39.31 877 PRO A O 1
ATOM 7123 N N . PHE A 1 878 ? -7.632 -11.569 5.527 1.00 41.38 878 PHE A N 1
ATOM 7124 C CA . PHE A 1 878 ? -7.925 -11.374 4.106 1.00 41.38 878 PHE A CA 1
ATOM 7125 C C . PHE A 1 878 ? -7.474 -10.010 3.564 1.00 41.38 878 PHE A C 1
ATOM 7127 O O . PHE A 1 878 ? -7.588 -9.766 2.366 1.00 41.38 878 PHE A O 1
ATOM 7134 N N . VAL A 1 879 ? -7.006 -9.104 4.428 1.00 43.91 879 VAL A N 1
ATOM 7135 C CA . VAL A 1 879 ? -6.837 -7.676 4.112 1.00 43.91 879 VAL A CA 1
ATOM 7136 C C . VAL A 1 879 ? -5.380 -7.224 4.222 1.00 43.91 879 VAL A C 1
ATOM 7138 O O . VAL A 1 879 ? -4.971 -6.324 3.489 1.00 43.91 879 VAL A O 1
ATOM 7141 N N . GLU A 1 880 ? -4.583 -7.789 5.137 1.00 42.25 880 GLU A N 1
ATOM 7142 C CA . GLU A 1 880 ? -3.294 -7.195 5.556 1.00 42.25 880 GLU A CA 1
ATOM 7143 C C . GLU A 1 880 ? -2.073 -8.129 5.513 1.00 42.25 880 GLU A C 1
ATOM 7145 O O . GLU A 1 880 ? -0.959 -7.680 5.783 1.00 42.25 880 GLU A O 1
ATOM 7150 N N . SER A 1 881 ? -2.227 -9.400 5.125 1.00 33.12 881 SER A N 1
ATOM 7151 C CA . SER A 1 881 ? -1.059 -10.261 4.880 1.00 33.12 881 SER A CA 1
ATOM 7152 C C . SER A 1 881 ? -0.283 -9.834 3.619 1.00 33.12 881 SER A C 1
ATOM 7154 O O . SER A 1 881 ? -0.815 -9.155 2.739 1.00 33.12 881 SER A O 1
ATOM 7156 N N . SER A 1 882 ? 1.005 -10.189 3.538 1.00 37.88 882 SER A N 1
ATOM 7157 C CA . SER A 1 882 ? 1.878 -9.798 2.419 1.00 37.88 882 SER A CA 1
ATOM 7158 C C . SER A 1 882 ? 1.361 -10.306 1.067 1.00 37.88 882 SER A C 1
ATOM 7160 O O . SER A 1 882 ? 0.691 -11.335 1.008 1.00 37.88 882 SER A O 1
ATOM 7162 N N . VAL A 1 883 ? 1.721 -9.621 -0.025 1.00 40.50 883 VAL A N 1
ATOM 7163 C CA . VAL A 1 883 ? 1.162 -9.815 -1.383 1.00 40.50 883 VAL A CA 1
ATOM 7164 C C . VAL A 1 883 ? 1.114 -11.287 -1.836 1.00 40.50 883 VAL A C 1
ATOM 7166 O O . VAL A 1 883 ? 0.145 -11.702 -2.459 1.00 40.50 883 VAL A O 1
ATOM 7169 N N . THR A 1 884 ? 2.093 -12.119 -1.469 1.00 34.50 884 THR A N 1
ATOM 7170 C CA . THR A 1 884 ? 2.115 -13.559 -1.813 1.00 34.50 884 THR A CA 1
ATOM 7171 C C . THR A 1 884 ? 1.223 -14.440 -0.917 1.00 34.50 884 THR A C 1
ATOM 7173 O O . THR A 1 884 ? 0.776 -15.506 -1.339 1.00 34.50 884 THR A O 1
ATOM 7176 N N . SER A 1 885 ? 0.954 -14.008 0.317 1.00 35.34 885 SER A N 1
ATOM 7177 C CA . SER A 1 885 ? 0.080 -14.689 1.290 1.00 35.34 885 SER A CA 1
ATOM 7178 C C . SER A 1 885 ? -1.398 -14.347 1.066 1.00 35.34 885 SER A C 1
ATOM 7180 O O . SER A 1 885 ? -2.268 -15.208 1.204 1.00 35.34 885 SER A O 1
ATOM 7182 N N . PHE A 1 886 ? -1.646 -13.089 0.689 1.00 37.12 886 PHE A N 1
ATOM 7183 C CA . PHE A 1 886 ? -2.948 -12.447 0.516 1.00 37.12 886 PHE A CA 1
ATOM 7184 C C . PHE A 1 886 ? -3.860 -13.191 -0.471 1.00 37.12 886 PHE A C 1
ATOM 7186 O O . PHE A 1 886 ? -4.995 -13.517 -0.134 1.00 37.12 886 PHE A O 1
ATOM 7193 N N . TYR A 1 887 ? -3.359 -13.528 -1.663 1.00 34.22 887 TYR A N 1
ATOM 7194 C CA . TYR A 1 887 ? -4.196 -14.093 -2.729 1.00 34.22 887 TYR A CA 1
ATOM 7195 C C . TYR A 1 887 ? -4.627 -15.552 -2.516 1.00 34.22 887 TYR A C 1
ATOM 7197 O O . TYR A 1 887 ? -5.681 -15.947 -2.999 1.00 34.22 887 TYR A O 1
ATOM 7205 N N . ASN A 1 888 ? -3.841 -16.359 -1.795 1.00 32.34 888 ASN A N 1
ATOM 7206 C CA . ASN A 1 888 ? -3.943 -17.824 -1.872 1.00 32.34 888 ASN A CA 1
ATOM 7207 C C . ASN A 1 888 ? -4.752 -18.492 -0.738 1.00 32.34 888 ASN A C 1
ATOM 7209 O O . ASN A 1 888 ? -4.862 -19.718 -0.696 1.00 32.34 888 ASN A O 1
ATOM 7213 N N . MET A 1 889 ? -5.265 -17.724 0.235 1.00 36.06 889 MET A N 1
ATOM 7214 C CA . MET A 1 889 ? -5.905 -18.264 1.453 1.00 36.06 889 MET A CA 1
ATOM 7215 C C . MET A 1 889 ? -5.083 -19.370 2.155 1.00 36.06 889 MET A C 1
ATOM 7217 O O . MET A 1 889 ? -5.618 -20.357 2.668 1.00 36.06 889 MET A O 1
ATOM 7221 N N . PHE A 1 890 ? -3.760 -19.195 2.179 1.00 42.44 890 PHE A N 1
ATOM 7222 C CA . PHE A 1 890 ? -2.825 -19.959 3.016 1.00 42.44 890 PHE A CA 1
ATOM 7223 C C . PHE A 1 890 ? -2.247 -19.081 4.136 1.00 42.44 890 PHE A C 1
ATOM 7225 O O . PHE A 1 890 ? -1.151 -19.328 4.630 1.00 42.44 890 PHE A O 1
ATOM 7232 N N . SER A 1 891 ? -2.985 -18.039 4.540 1.00 51.69 891 SER A N 1
ATOM 7233 C CA . SER A 1 891 ? -2.650 -17.238 5.716 1.00 51.69 891 SER A CA 1
ATOM 7234 C C . SER A 1 891 ? -2.700 -18.134 6.962 1.00 51.69 891 SER A C 1
ATOM 7236 O O . SER A 1 891 ? -3.788 -18.639 7.278 1.00 51.69 891 SER A O 1
ATOM 7238 N N . PRO A 1 892 ? -1.582 -18.316 7.701 1.00 65.31 892 PRO A N 1
ATOM 7239 C CA . PRO A 1 892 ? -1.557 -19.139 8.914 1.00 65.31 892 PRO A CA 1
ATOM 7240 C C . PRO A 1 892 ? -2.540 -18.658 9.985 1.00 65.31 892 PRO A C 1
ATOM 7242 O O . PRO A 1 892 ? -2.902 -19.422 10.871 1.00 65.31 892 PRO A O 1
ATOM 7245 N N . LEU A 1 893 ? -3.014 -17.412 9.879 1.00 74.12 893 LEU A N 1
ATOM 7246 C CA . LEU A 1 893 ? -4.020 -16.827 10.756 1.00 74.12 893 LEU A CA 1
ATOM 7247 C C . LEU A 1 893 ? -5.365 -17.577 10.702 1.00 74.12 893 LEU A C 1
ATOM 7249 O O . LEU A 1 893 ? -5.984 -17.743 11.743 1.00 74.12 893 LEU A O 1
ATOM 7253 N N . THR A 1 894 ? -5.784 -18.119 9.550 1.00 77.88 894 THR A N 1
ATOM 7254 C CA . THR A 1 894 ? -7.022 -18.935 9.465 1.00 77.88 894 THR A CA 1
ATOM 7255 C C . THR A 1 894 ? -6.904 -20.251 10.236 1.00 77.88 894 THR A C 1
ATOM 7257 O O . THR A 1 894 ? -7.824 -20.641 10.953 1.00 77.88 894 THR A O 1
ATOM 7260 N N . GLN A 1 895 ? -5.741 -20.904 10.147 1.00 82.69 895 GLN A N 1
ATOM 7261 C CA . GLN A 1 895 ? -5.436 -22.111 10.911 1.00 82.69 895 GLN A CA 1
ATOM 7262 C C . GLN A 1 895 ? -5.278 -21.791 12.403 1.00 82.69 895 GLN A C 1
ATOM 7264 O O . GLN A 1 895 ? -5.784 -22.525 13.243 1.00 82.69 895 GLN A O 1
ATOM 7269 N N . LEU A 1 896 ? -4.627 -20.675 12.743 1.00 84.81 896 LEU A N 1
ATOM 7270 C CA . LEU A 1 896 ? -4.454 -20.219 14.122 1.00 84.81 896 LEU A CA 1
ATOM 7271 C C . LEU A 1 896 ? -5.799 -19.878 14.781 1.00 84.81 896 LEU A C 1
ATOM 7273 O O . LEU A 1 896 ? -6.033 -20.306 15.905 1.00 84.81 896 LEU A O 1
ATOM 7277 N N . MET A 1 897 ? -6.707 -19.196 14.071 1.00 89.25 897 MET A N 1
ATOM 7278 C CA . MET A 1 897 ? -8.087 -18.965 14.515 1.00 89.25 897 MET A CA 1
ATOM 7279 C C . MET A 1 897 ? -8.796 -20.287 14.826 1.00 89.25 897 MET A C 1
ATOM 7281 O O . MET A 1 897 ? -9.347 -20.429 15.914 1.00 89.25 897 MET A O 1
ATOM 7285 N N . ALA A 1 898 ? -8.739 -21.267 13.915 1.00 89.88 898 ALA A N 1
ATOM 7286 C CA . ALA A 1 898 ? -9.347 -22.579 14.134 1.00 89.88 898 ALA A CA 1
ATOM 7287 C C . ALA A 1 898 ? -8.737 -23.309 15.344 1.00 89.88 898 ALA A C 1
ATOM 7289 O O . ALA A 1 898 ? -9.468 -23.800 16.204 1.00 89.88 898 ALA A O 1
ATOM 7290 N N . CYS A 1 899 ? -7.404 -23.314 15.462 1.00 91.06 899 CYS A N 1
ATOM 7291 C CA . CYS A 1 899 ? -6.702 -23.902 16.600 1.00 91.06 899 CYS A CA 1
ATOM 7292 C C . CYS A 1 899 ? -7.135 -23.266 17.928 1.00 91.06 899 CYS A C 1
ATOM 7294 O O . CYS A 1 899 ? -7.550 -23.979 18.842 1.00 91.06 899 CYS A O 1
ATOM 7296 N N . THR A 1 900 ? -7.087 -21.934 18.028 1.00 93.50 900 THR A N 1
ATOM 7297 C CA . THR A 1 900 ? -7.438 -21.201 19.250 1.00 93.50 900 THR A CA 1
ATOM 7298 C C . THR A 1 900 ? -8.918 -21.334 19.606 1.00 93.50 900 THR A C 1
ATOM 7300 O O . THR A 1 900 ? -9.226 -21.497 20.781 1.00 93.50 900 THR A O 1
ATOM 7303 N N . VAL A 1 901 ? -9.838 -21.328 18.635 1.00 95.19 901 VAL A N 1
ATOM 7304 C CA . VAL A 1 901 ? -11.266 -21.587 18.903 1.00 95.19 901 VAL A CA 1
ATOM 7305 C C . VAL A 1 901 ? -11.475 -23.010 19.420 1.00 95.19 901 VAL A C 1
ATOM 7307 O O . VAL A 1 901 ? -12.194 -23.179 20.398 1.00 95.19 901 VAL A O 1
ATOM 7310 N N . GLY A 1 902 ? -10.798 -24.015 18.854 1.00 92.75 902 GLY A N 1
ATOM 7311 C CA . GLY A 1 902 ? -10.821 -25.378 19.395 1.00 92.75 902 GLY A CA 1
ATOM 7312 C C . GLY A 1 902 ? -10.340 -25.441 20.848 1.00 92.75 902 GLY A C 1
ATOM 7313 O O . GLY A 1 902 ? -11.015 -26.013 21.697 1.00 92.75 902 GLY A O 1
ATOM 7314 N N . GLU A 1 903 ? -9.220 -24.793 21.176 1.00 93.75 903 GLU A N 1
ATOM 7315 C CA . GLU A 1 903 ? -8.723 -24.733 22.559 1.00 93.75 903 GLU A CA 1
ATOM 7316 C C . GLU A 1 903 ? -9.677 -23.981 23.505 1.00 93.75 903 GLU A C 1
ATOM 7318 O O . GLU A 1 903 ? -9.865 -24.393 24.650 1.00 93.75 903 GLU A O 1
ATOM 7323 N N . ILE A 1 904 ? -10.330 -22.916 23.025 1.00 94.38 904 ILE A N 1
ATOM 7324 C CA . ILE A 1 904 ? -11.369 -22.202 23.775 1.00 94.38 904 ILE A CA 1
ATOM 7325 C C . ILE A 1 904 ? -12.561 -23.119 24.059 1.00 94.38 904 ILE A C 1
ATOM 7327 O O . ILE A 1 904 ? -12.985 -23.194 25.208 1.00 94.38 904 ILE A O 1
ATOM 7331 N N . VAL A 1 905 ? -13.083 -23.826 23.054 1.00 93.19 905 VAL A N 1
ATOM 7332 C CA . VAL A 1 905 ? -14.257 -24.703 23.192 1.00 93.19 905 VAL A CA 1
ATOM 7333 C C . VAL A 1 905 ? -13.963 -25.891 24.114 1.00 93.19 905 VAL A C 1
ATOM 7335 O O . VAL A 1 905 ? -14.726 -26.127 25.049 1.00 93.19 905 VAL A O 1
ATOM 7338 N N . PHE A 1 906 ? -12.852 -26.600 23.895 1.00 91.94 906 PHE A N 1
ATOM 7339 C CA . PHE A 1 906 ? -12.547 -27.858 24.588 1.00 91.94 906 PHE A CA 1
ATOM 7340 C C . PHE A 1 906 ? -11.865 -27.698 25.950 1.00 91.94 906 PHE A C 1
ATOM 7342 O O . PHE A 1 906 ? -12.088 -28.529 26.829 1.00 91.94 906 PHE A O 1
ATOM 7349 N N . TYR A 1 907 ? -11.019 -26.677 26.138 1.00 91.19 907 TYR A N 1
ATOM 7350 C CA . TYR A 1 907 ? -10.213 -26.537 27.357 1.00 91.19 907 TYR A CA 1
ATOM 7351 C C . TYR A 1 907 ? -10.607 -25.323 28.199 1.00 91.19 907 TYR A C 1
ATOM 7353 O O . TYR A 1 907 ? -10.794 -25.457 29.404 1.00 91.19 907 TYR A O 1
ATOM 7361 N N . PHE A 1 908 ? -10.751 -24.136 27.603 1.00 93.50 908 PHE A N 1
ATOM 7362 C CA . PHE A 1 908 ? -10.901 -22.915 28.406 1.00 93.50 908 PHE A CA 1
ATOM 7363 C C . PHE A 1 908 ? -12.352 -22.631 28.833 1.00 93.50 908 PHE A C 1
ATOM 7365 O O . PHE A 1 908 ? -12.573 -22.200 29.961 1.00 93.50 908 PHE A O 1
ATOM 7372 N N . ASN A 1 909 ? -13.351 -22.892 27.984 1.00 93.44 909 ASN A N 1
ATOM 7373 C CA . ASN A 1 909 ? -14.773 -22.653 28.274 1.00 93.44 909 ASN A CA 1
ATOM 7374 C C . ASN A 1 909 ? -15.283 -23.454 29.500 1.00 93.44 909 ASN A C 1
ATOM 7376 O O . ASN A 1 909 ? -15.905 -22.836 30.371 1.00 93.44 909 ASN A O 1
ATOM 7380 N N . PRO A 1 910 ? -14.972 -24.763 29.667 1.00 93.69 910 PRO A N 1
ATOM 7381 C CA . PRO A 1 910 ? -15.331 -25.503 30.881 1.00 93.69 910 PRO A CA 1
ATOM 7382 C C . PRO A 1 910 ? -14.695 -24.913 32.148 1.00 93.69 910 PRO A C 1
ATOM 7384 O O . PRO A 1 910 ? -15.401 -24.658 33.124 1.00 93.69 910 PRO A O 1
ATOM 7387 N N . ASP A 1 911 ? -13.390 -24.623 32.115 1.00 94.44 911 ASP A N 1
ATOM 7388 C CA . ASP A 1 911 ? -12.639 -24.101 33.266 1.00 94.44 911 ASP A CA 1
ATOM 7389 C C . ASP A 1 911 ? -13.093 -22.689 33.679 1.00 94.44 911 ASP A C 1
ATOM 7391 O O . ASP A 1 911 ? -13.174 -22.382 34.869 1.00 94.44 911 ASP A O 1
ATOM 7395 N N . ILE A 1 912 ? -13.443 -21.831 32.713 1.00 93.94 912 ILE A N 1
ATOM 7396 C CA . ILE A 1 912 ? -14.004 -20.491 32.958 1.00 93.94 912 ILE A CA 1
ATOM 7397 C C . ILE A 1 912 ? -15.379 -20.593 33.637 1.00 93.94 912 ILE A C 1
ATOM 7399 O O . ILE A 1 912 ? -15.652 -19.862 34.596 1.00 93.94 912 ILE A O 1
ATOM 7403 N N . LYS A 1 913 ? -16.241 -21.511 33.179 1.00 93.25 913 LYS A N 1
ATOM 7404 C CA . LYS A 1 913 ? -17.583 -21.715 33.750 1.00 93.25 913 LYS A CA 1
ATOM 7405 C C . LYS A 1 913 ? -17.534 -22.349 35.143 1.00 93.25 913 LYS A C 1
ATOM 7407 O O . LYS A 1 913 ? -18.254 -21.888 36.037 1.00 93.25 913 LYS A O 1
ATOM 7412 N N . ASP A 1 914 ? -16.647 -23.321 35.371 1.00 93.31 914 ASP A N 1
ATOM 7413 C CA . ASP A 1 914 ? -16.396 -23.837 36.720 1.00 93.31 914 ASP A CA 1
ATOM 7414 C C . ASP A 1 914 ? -15.816 -22.742 37.624 1.00 93.31 914 ASP A C 1
ATOM 7416 O O . ASP A 1 914 ? -16.330 -22.536 38.716 1.00 93.31 914 ASP A O 1
ATOM 7420 N N . PHE A 1 915 ? -14.840 -21.943 37.172 1.00 92.31 915 PHE A N 1
ATOM 7421 C CA . PHE A 1 915 ? -14.301 -20.838 37.975 1.00 92.31 915 PHE A CA 1
ATOM 7422 C C . PHE A 1 915 ? -15.375 -19.821 38.395 1.00 92.31 915 PHE A C 1
ATOM 7424 O O . PHE A 1 915 ? -15.410 -19.437 39.567 1.00 92.31 915 PHE A O 1
ATOM 7431 N N . GLN A 1 916 ? -16.302 -19.442 37.504 1.00 91.25 916 GLN A N 1
ATOM 7432 C CA . GLN A 1 916 ? -17.430 -18.583 37.887 1.00 91.25 916 GLN A CA 1
ATOM 7433 C C . GLN A 1 916 ? -18.358 -19.273 38.905 1.00 91.25 916 GLN A C 1
ATOM 7435 O O . GLN A 1 916 ? -18.796 -18.642 39.868 1.00 91.25 916 GLN A O 1
ATOM 7440 N N . THR A 1 917 ? -18.616 -20.572 38.747 1.00 89.62 917 THR A N 1
ATOM 7441 C CA . THR A 1 917 ? -19.424 -21.351 39.702 1.00 89.62 917 THR A CA 1
ATOM 7442 C C . THR A 1 917 ? -18.736 -21.449 41.068 1.00 89.62 917 THR A C 1
ATOM 7444 O O . THR A 1 917 ? -19.371 -21.210 42.095 1.00 89.62 917 THR A O 1
ATOM 7447 N N . ARG A 1 918 ? -17.417 -21.682 41.101 1.00 89.56 918 ARG A N 1
ATOM 7448 C CA . ARG A 1 918 ? -16.593 -21.667 42.321 1.00 89.56 918 ARG A CA 1
ATOM 7449 C C . ARG A 1 918 ? -16.652 -20.306 43.021 1.00 89.56 918 ARG A C 1
ATOM 7451 O O . ARG A 1 918 ? -16.824 -20.278 44.236 1.00 89.56 918 ARG A O 1
ATOM 7458 N N . LEU A 1 919 ? -16.573 -19.193 42.284 1.00 85.94 919 LEU A N 1
ATOM 7459 C CA . LEU A 1 919 ? -16.711 -17.843 42.849 1.00 85.94 919 LEU A CA 1
ATOM 7460 C C . LEU A 1 919 ? -18.106 -17.599 43.442 1.00 85.94 919 LEU A C 1
ATOM 7462 O O . LEU A 1 919 ? -18.200 -17.160 44.587 1.00 85.94 919 LEU A O 1
ATOM 7466 N N . LYS A 1 920 ? -19.178 -17.943 42.718 1.00 84.44 920 LYS A N 1
ATOM 7467 C CA . LYS A 1 920 ? -20.567 -17.782 43.191 1.00 84.44 920 LYS A CA 1
ATOM 7468 C C . LYS A 1 920 ? -20.874 -18.641 44.430 1.00 84.44 920 LYS A C 1
ATOM 7470 O O . LYS A 1 920 ? -21.634 -18.217 45.292 1.00 84.44 920 LYS A O 1
ATOM 7475 N N . ILE A 1 921 ? -20.227 -19.802 44.576 1.00 84.44 921 ILE A N 1
ATOM 7476 C CA . ILE A 1 921 ? -20.306 -20.643 45.786 1.00 84.44 921 ILE A CA 1
ATOM 7477 C C . ILE A 1 921 ? -19.478 -20.071 46.953 1.00 84.44 921 ILE A C 1
ATOM 7479 O O . ILE A 1 921 ? -19.879 -20.208 48.108 1.00 84.44 921 ILE A O 1
ATOM 7483 N N . GLN A 1 922 ? -18.323 -19.453 46.685 1.00 78.44 922 GLN A N 1
ATOM 7484 C CA . GLN A 1 922 ? -17.435 -18.909 47.724 1.00 78.44 922 GLN A CA 1
ATOM 7485 C C . GLN A 1 922 ? -17.878 -17.537 48.256 1.00 78.44 922 GLN A C 1
ATOM 7487 O O . GLN A 1 922 ? -17.583 -17.218 49.407 1.00 78.44 922 GLN A O 1
ATOM 7492 N N . PHE A 1 923 ? -18.593 -16.748 47.449 1.00 74.19 923 PHE A N 1
ATOM 7493 C CA . PHE A 1 923 ? -19.025 -15.387 47.781 1.00 74.19 923 PHE A CA 1
ATOM 7494 C C . PHE A 1 923 ? -20.529 -15.167 47.498 1.00 74.19 923 PHE A C 1
ATOM 7496 O O . PHE A 1 923 ? -20.879 -14.292 46.705 1.00 74.19 923 PHE A O 1
ATOM 7503 N N . PRO A 1 924 ? -21.434 -15.940 48.135 1.00 57.31 924 PRO A N 1
ATOM 7504 C CA . PRO A 1 924 ? -22.869 -15.918 47.829 1.00 57.31 924 PRO A CA 1
ATOM 7505 C C . PRO A 1 924 ? -23.578 -14.606 48.209 1.00 57.31 924 PRO A C 1
ATOM 7507 O O . PRO A 1 924 ? -24.650 -14.331 47.689 1.00 57.31 924 PRO A O 1
ATOM 7510 N N . ASP A 1 925 ? -22.990 -13.781 49.082 1.00 52.47 925 ASP A N 1
ATOM 7511 C CA . ASP A 1 925 ? -23.569 -12.501 49.521 1.00 52.47 925 ASP A CA 1
ATOM 7512 C C . ASP A 1 925 ? -23.266 -11.316 48.564 1.00 52.47 925 ASP A C 1
ATOM 7514 O O . ASP A 1 925 ? -23.532 -10.165 48.910 1.00 52.47 925 ASP A O 1
ATOM 7518 N N . MET A 1 926 ? -22.699 -11.551 47.369 1.00 53.31 926 MET A N 1
ATOM 7519 C CA . MET A 1 926 ? -22.382 -10.491 46.385 1.00 53.31 926 MET A CA 1
ATOM 7520 C C . MET A 1 926 ? -23.525 -10.164 45.397 1.00 53.31 926 MET A C 1
ATOM 7522 O O . MET A 1 926 ? -23.272 -9.723 44.276 1.00 53.31 926 MET A O 1
ATOM 7526 N N . ASP A 1 927 ? -24.786 -10.324 45.805 1.00 43.75 927 ASP A N 1
ATOM 7527 C CA . ASP A 1 927 ? -25.948 -10.014 44.959 1.00 43.75 927 ASP A CA 1
ATOM 7528 C C . ASP A 1 927 ? -26.237 -8.496 44.852 1.00 43.75 927 ASP A C 1
ATOM 7530 O O . ASP A 1 927 ? -26.933 -7.884 45.664 1.00 43.75 927 ASP A O 1
ATOM 7534 N N . PHE A 1 928 ? -25.698 -7.910 43.779 1.00 46.34 928 PHE A N 1
ATOM 7535 C CA . PHE A 1 928 ? -26.218 -6.818 42.931 1.00 46.34 928 PHE A CA 1
ATOM 7536 C C . PHE A 1 928 ? -26.677 -5.446 43.486 1.00 46.34 928 PHE A C 1
ATOM 7538 O O . PHE A 1 928 ? -26.535 -4.472 42.749 1.00 46.34 928 PHE A O 1
ATOM 7545 N N . GLU A 1 929 ? -27.188 -5.282 44.713 1.00 38.03 929 GLU A N 1
ATOM 7546 C CA . GLU A 1 929 ? -27.748 -3.981 45.169 1.00 38.03 929 GLU A CA 1
ATOM 7547 C C . GLU A 1 929 ? -26.914 -3.233 46.235 1.00 38.03 929 GLU A C 1
ATOM 7549 O O . GLU A 1 929 ? -27.114 -2.037 46.456 1.00 38.03 929 GLU A O 1
ATOM 7554 N N . GLY A 1 930 ? -25.942 -3.880 46.890 1.00 36.75 930 GLY A N 1
ATOM 7555 C CA . GLY A 1 930 ? -25.256 -3.305 48.063 1.00 36.75 930 GLY A CA 1
ATOM 7556 C C . GLY A 1 930 ? -24.116 -2.299 47.801 1.00 36.75 930 GLY A C 1
ATOM 7557 O O . GLY A 1 930 ? -23.732 -1.553 48.704 1.00 36.75 930 GLY A O 1
ATOM 7558 N N . LEU A 1 931 ? -23.528 -2.272 46.600 1.00 40.75 931 LEU A N 1
ATOM 7559 C CA . LEU A 1 931 ? -22.142 -1.793 46.413 1.00 40.75 931 LEU A CA 1
ATOM 7560 C C . LEU A 1 931 ? -21.937 -0.281 46.179 1.00 40.75 931 LEU A C 1
ATOM 7562 O O . LEU A 1 931 ? -20.798 0.184 46.160 1.00 40.75 931 LEU A O 1
ATOM 7566 N N . THR A 1 932 ? -22.993 0.526 46.059 1.00 39.16 932 THR A N 1
ATOM 7567 C CA . THR A 1 932 ? -22.877 1.953 45.674 1.00 39.16 932 THR A CA 1
ATOM 7568 C C . THR A 1 932 ? -22.522 2.926 46.811 1.00 39.16 932 THR A C 1
ATOM 7570 O O . THR A 1 932 ? -22.377 4.121 46.556 1.00 39.16 932 THR A O 1
ATOM 7573 N N . SER A 1 933 ? -22.367 2.462 48.059 1.00 34.25 933 SER A N 1
ATOM 7574 C CA . SER A 1 933 ? -22.277 3.344 49.246 1.00 34.25 933 SER A CA 1
ATOM 7575 C C . SER A 1 933 ? -21.077 3.120 50.188 1.00 34.25 933 SER A C 1
ATOM 7577 O O . SER A 1 933 ? -20.943 3.834 51.181 1.00 34.25 933 SER A O 1
ATOM 7579 N N . ALA A 1 934 ? -20.165 2.190 49.880 1.00 34.34 934 ALA A N 1
ATOM 7580 C CA . ALA A 1 934 ? -19.095 1.763 50.798 1.00 34.34 934 ALA A CA 1
ATOM 7581 C C . ALA A 1 934 ? -17.712 2.432 50.589 1.00 34.34 934 ALA A C 1
ATOM 7583 O O . ALA A 1 934 ? -16.744 2.079 51.261 1.00 34.34 934 ALA A O 1
ATOM 7584 N N . SER A 1 935 ? -17.577 3.402 49.678 1.00 33.81 935 SER A N 1
ATOM 7585 C CA . SER A 1 935 ? -16.272 3.974 49.289 1.00 33.81 935 SER A CA 1
ATOM 7586 C C . SER A 1 935 ? -15.752 5.118 50.177 1.00 33.81 935 SER A C 1
ATOM 7588 O O . SER A 1 935 ? -14.637 5.592 49.956 1.00 33.81 935 SER A O 1
ATOM 7590 N N . SER A 1 936 ? -16.516 5.574 51.182 1.00 33.59 936 SER A N 1
ATOM 7591 C CA . SER A 1 936 ? -16.195 6.794 51.948 1.00 33.59 936 SER A CA 1
ATOM 7592 C C . SER A 1 936 ? -16.112 6.653 53.476 1.00 33.59 936 SER A C 1
ATOM 7594 O O . SER A 1 936 ? -16.200 7.669 54.165 1.00 33.59 936 SER A O 1
ATOM 7596 N N . SER A 1 937 ? -15.905 5.446 54.017 1.00 34.66 937 SER A N 1
ATOM 7597 C CA . SER A 1 937 ? -15.216 5.236 55.310 1.00 34.66 937 SER A CA 1
ATOM 7598 C C . SER A 1 937 ? -15.059 3.753 55.668 1.00 34.66 937 SER A C 1
ATOM 7600 O O . SER A 1 937 ? -16.044 3.041 55.788 1.00 34.66 937 SER A O 1
ATOM 7602 N N . TYR A 1 938 ? -13.826 3.314 55.949 1.00 30.89 938 TYR A N 1
ATOM 7603 C CA . TYR A 1 938 ? -13.471 2.652 57.216 1.00 30.89 938 TYR A CA 1
ATOM 7604 C C . TYR A 1 938 ? -11.948 2.494 57.328 1.00 30.89 938 TYR A C 1
ATOM 7606 O O . TYR A 1 938 ? -11.278 2.113 56.372 1.00 30.89 938 TYR A O 1
ATOM 7614 N N . SER A 1 939 ? -11.388 2.775 58.505 1.00 37.97 939 SER A N 1
ATOM 7615 C CA . SER A 1 939 ? -9.954 2.625 58.768 1.00 37.97 939 SER A CA 1
ATOM 7616 C C . SER A 1 939 ? -9.711 1.845 60.059 1.00 37.97 939 SER A C 1
ATOM 7618 O O . SER A 1 939 ? -9.800 2.412 61.149 1.00 37.97 939 SER A O 1
ATOM 7620 N N . GLY A 1 940 ? -9.328 0.571 59.935 1.00 32.34 940 GLY A N 1
ATOM 7621 C CA . GLY A 1 940 ? -8.590 -0.139 60.981 1.00 32.34 940 GLY A CA 1
ATOM 7622 C C . GLY A 1 940 ? -9.121 -1.506 61.422 1.00 32.34 940 GLY A C 1
ATOM 7623 O O . GLY A 1 940 ? -10.309 -1.802 61.361 1.00 32.34 940 GLY A O 1
ATOM 7624 N N . SER A 1 941 ? -8.184 -2.268 61.992 1.00 31.45 941 SER A N 1
ATOM 7625 C CA . SER A 1 941 ? -8.314 -3.569 62.670 1.00 31.45 941 SER A CA 1
ATOM 7626 C C . SER A 1 941 ? -8.559 -4.815 61.803 1.00 31.45 941 SER A C 1
ATOM 7628 O O . SER A 1 941 ? -9.277 -4.815 60.812 1.00 31.45 941 SER A O 1
ATOM 7630 N N . THR A 1 942 ? -7.866 -5.886 62.192 1.00 44.47 942 THR A N 1
ATOM 7631 C CA . THR A 1 942 ? -7.666 -7.135 61.449 1.00 44.47 942 THR A CA 1
ATOM 7632 C C . THR A 1 942 ? -8.581 -8.262 61.925 1.00 44.47 942 THR A C 1
ATOM 7634 O O . THR A 1 942 ? -8.654 -8.518 63.126 1.00 44.47 942 THR A O 1
ATOM 7637 N N . SER A 1 943 ? -9.108 -9.058 60.995 1.00 31.31 943 SER A N 1
ATOM 7638 C CA . SER A 1 943 ? -9.323 -10.498 61.210 1.00 31.31 943 SER A CA 1
ATOM 7639 C C . SER A 1 943 ? -9.111 -11.263 59.892 1.00 31.31 943 SER A C 1
ATOM 7641 O O . SER A 1 943 ? -8.828 -10.649 58.864 1.00 31.31 943 SER A O 1
ATOM 7643 N N . SER A 1 944 ? -9.091 -12.595 59.939 1.00 35.72 944 SER A N 1
ATOM 7644 C CA . SER A 1 944 ? -8.454 -13.437 58.918 1.00 35.72 944 SER A CA 1
ATOM 7645 C C . SER A 1 944 ? -9.286 -13.680 57.653 1.00 35.72 944 SER A C 1
ATOM 7647 O O . SER A 1 944 ? -10.316 -14.347 57.710 1.00 35.72 944 SER A O 1
ATOM 7649 N N . LEU A 1 945 ? -8.732 -13.281 56.507 1.00 30.61 945 LEU A N 1
ATOM 7650 C CA . LEU A 1 945 ? -9.062 -13.764 55.161 1.00 30.61 945 LEU A CA 1
ATOM 7651 C C . LEU A 1 945 ? -7.744 -14.118 54.440 1.00 30.61 945 LEU A C 1
ATOM 7653 O O . LEU A 1 945 ? -6.770 -13.374 54.601 1.00 30.61 945 LEU A O 1
ATOM 7657 N N . PRO A 1 946 ? -7.661 -15.210 53.654 1.00 32.12 946 PRO A N 1
ATOM 7658 C CA . PRO A 1 946 ? -6.507 -15.464 52.793 1.00 32.12 946 PRO A CA 1
ATOM 7659 C C . PRO A 1 946 ? -6.397 -14.368 51.724 1.00 32.12 946 PRO A C 1
ATOM 7661 O O . PRO A 1 946 ? -7.354 -14.097 51.000 1.00 32.12 946 PRO A O 1
ATOM 7664 N N . SER A 1 947 ? -5.240 -13.715 51.619 1.00 33.31 947 SER A N 1
ATOM 7665 C CA . SER A 1 947 ? -5.064 -12.553 50.743 1.00 33.31 947 SER A CA 1
ATOM 7666 C C . SER A 1 947 ? -4.903 -12.952 49.269 1.00 33.31 947 SER A C 1
ATOM 7668 O O . SER A 1 947 ? -3.781 -13.075 48.779 1.00 33.31 947 SER A O 1
ATOM 7670 N N . LEU A 1 948 ? -6.020 -13.093 48.548 1.00 39.75 948 LEU A N 1
ATOM 7671 C CA . LEU A 1 948 ? -6.036 -13.215 47.080 1.00 39.75 948 LEU A CA 1
ATOM 7672 C C . LEU A 1 948 ? -5.588 -11.930 46.353 1.00 39.75 948 LEU A C 1
ATOM 7674 O O . LEU A 1 948 ? -5.264 -11.973 45.171 1.00 39.75 948 LEU A O 1
ATOM 7678 N N . ILE A 1 949 ? -5.524 -10.793 47.056 1.00 40.16 949 ILE A N 1
ATOM 7679 C CA . ILE A 1 949 ? -5.075 -9.502 46.520 1.00 40.16 949 ILE A CA 1
ATOM 7680 C C . ILE A 1 949 ? -3.854 -9.025 47.316 1.00 40.16 949 ILE A C 1
ATOM 7682 O O . ILE A 1 949 ? -3.946 -8.782 48.518 1.00 40.16 949 ILE A O 1
ATOM 7686 N N . SER A 1 950 ? -2.714 -8.857 46.636 1.00 31.91 950 SER A N 1
ATOM 7687 C CA . SER A 1 950 ? -1.489 -8.269 47.198 1.00 31.91 950 SER A CA 1
ATOM 7688 C C . SER A 1 950 ? -1.324 -6.816 46.716 1.00 31.91 950 SER A C 1
ATOM 7690 O O . SER A 1 950 ? -0.997 -6.603 45.542 1.00 31.91 950 SER A O 1
ATOM 7692 N N . PRO A 1 951 ? -1.533 -5.791 47.573 1.00 35.12 951 PRO A N 1
ATOM 7693 C CA . PRO A 1 951 ? -1.611 -4.394 47.125 1.00 35.12 951 PRO A CA 1
ATOM 7694 C C . PRO A 1 951 ? -0.314 -3.819 46.534 1.00 35.12 951 PRO A C 1
ATOM 7696 O O . PRO A 1 951 ? -0.354 -2.836 45.798 1.00 35.12 951 PRO A O 1
ATOM 7699 N N . THR A 1 952 ? 0.844 -4.413 46.830 1.00 32.09 952 THR A N 1
ATOM 7700 C CA . THR A 1 952 ? 2.154 -3.953 46.336 1.00 32.09 952 THR A CA 1
ATOM 7701 C C . THR A 1 952 ? 2.471 -4.394 44.904 1.00 32.09 952 THR A C 1
ATOM 7703 O O . THR A 1 952 ? 3.409 -3.866 44.310 1.00 32.09 952 THR A O 1
ATOM 7706 N N . GLY A 1 953 ? 1.701 -5.319 44.316 1.00 33.91 953 GLY A N 1
ATOM 7707 C CA . GLY A 1 953 ? 1.970 -5.840 42.971 1.00 33.91 953 GLY A CA 1
ATOM 7708 C C . GLY A 1 953 ? 1.517 -4.940 41.814 1.00 33.91 953 GLY A C 1
ATOM 7709 O O . GLY A 1 953 ? 2.147 -4.949 40.760 1.00 33.91 953 GLY A O 1
ATOM 7710 N N . LEU A 1 954 ? 0.446 -4.157 41.988 1.00 34.72 954 LEU A N 1
ATOM 7711 C CA . LEU A 1 954 ? -0.314 -3.550 40.879 1.00 34.72 954 LEU A CA 1
ATOM 7712 C C . LEU A 1 954 ? 0.497 -2.602 39.977 1.00 34.72 954 LEU A C 1
ATOM 7714 O O . LEU A 1 954 ? 0.469 -2.765 38.759 1.00 34.72 954 LEU A O 1
ATOM 7718 N N . ARG A 1 955 ? 1.273 -1.663 40.539 1.00 30.33 955 ARG A N 1
ATOM 7719 C CA . ARG A 1 955 ? 2.097 -0.742 39.724 1.00 30.33 955 ARG A CA 1
ATOM 7720 C C . ARG A 1 955 ? 3.201 -1.463 38.948 1.00 30.33 955 ARG A C 1
ATOM 7722 O O . ARG A 1 955 ? 3.383 -1.196 37.765 1.00 30.33 955 ARG A O 1
ATOM 7729 N N . VAL A 1 956 ? 3.888 -2.409 39.589 1.00 33.84 956 VAL A N 1
ATOM 7730 C CA . VAL A 1 956 ? 4.970 -3.179 38.953 1.00 33.84 956 VAL A CA 1
ATOM 7731 C C . VAL A 1 956 ? 4.409 -4.143 37.902 1.00 33.84 956 VAL A C 1
ATOM 7733 O O . VAL A 1 956 ? 5.017 -4.315 36.849 1.00 33.84 956 VAL A O 1
ATOM 7736 N N . LYS A 1 957 ? 3.223 -4.729 38.130 1.00 36.22 957 LYS A N 1
ATOM 7737 C CA . LYS A 1 957 ? 2.531 -5.559 37.133 1.00 36.22 957 LYS A CA 1
ATOM 7738 C C . LYS A 1 957 ? 2.038 -4.748 35.929 1.00 36.22 957 LYS A C 1
ATOM 7740 O O . LYS A 1 957 ? 2.153 -5.257 34.823 1.00 36.22 957 LYS A O 1
ATOM 7745 N N . GLN A 1 958 ? 1.569 -3.506 36.086 1.00 32.75 958 GLN A N 1
ATOM 7746 C CA . GLN A 1 958 ? 1.184 -2.667 34.937 1.00 32.75 958 GLN A CA 1
ATOM 7747 C C . GLN A 1 958 ? 2.388 -2.253 34.072 1.00 32.75 958 GLN A C 1
ATOM 7749 O O . GLN A 1 958 ? 2.321 -2.368 32.848 1.00 32.75 958 GLN A O 1
ATOM 7754 N N . GLU A 1 959 ? 3.513 -1.853 34.676 1.00 30.77 959 GLU A N 1
ATOM 7755 C CA . GLU A 1 959 ? 4.744 -1.579 33.914 1.00 30.77 959 GLU A CA 1
ATOM 7756 C C . GLU A 1 959 ? 5.312 -2.853 33.261 1.00 30.77 959 GLU A C 1
ATOM 7758 O O . GLU A 1 959 ? 5.760 -2.810 32.113 1.00 30.77 959 GLU A O 1
ATOM 7763 N N . ASN A 1 960 ? 5.239 -4.006 33.938 1.00 33.09 960 ASN A N 1
ATOM 7764 C CA . ASN A 1 960 ? 5.680 -5.276 33.362 1.00 33.09 960 ASN A CA 1
ATOM 7765 C C . ASN A 1 960 ? 4.729 -5.831 32.293 1.00 33.09 960 ASN A C 1
ATOM 7767 O O . ASN A 1 960 ? 5.228 -6.417 31.345 1.00 33.09 960 ASN A O 1
ATOM 7771 N N . ALA A 1 961 ? 3.410 -5.633 32.360 1.00 30.17 961 ALA A N 1
ATOM 7772 C CA . ALA A 1 961 ? 2.479 -6.125 31.335 1.00 30.17 961 ALA A CA 1
ATOM 7773 C C . ALA A 1 961 ? 2.736 -5.468 29.967 1.00 30.17 961 ALA A C 1
ATOM 7775 O O . ALA A 1 961 ? 2.808 -6.149 28.946 1.00 30.17 961 ALA A O 1
ATOM 7776 N N . LEU A 1 962 ? 2.992 -4.154 29.949 1.00 29.70 962 LEU A N 1
ATOM 7777 C CA . LEU A 1 962 ? 3.421 -3.449 28.735 1.00 29.70 962 LEU A CA 1
ATOM 7778 C C . LEU A 1 962 ? 4.789 -3.949 28.234 1.00 29.70 962 LEU A C 1
ATOM 7780 O O . LEU A 1 962 ? 5.001 -4.083 27.027 1.00 29.70 962 LEU A O 1
ATOM 7784 N N . ARG A 1 963 ? 5.708 -4.266 29.154 1.00 30.38 963 ARG A N 1
ATOM 7785 C CA . ARG A 1 963 ? 7.096 -4.670 28.867 1.00 30.38 963 ARG A CA 1
ATOM 7786 C C . ARG A 1 963 ? 7.268 -6.152 28.497 1.00 30.38 963 ARG A C 1
ATOM 7788 O O . ARG A 1 963 ? 8.219 -6.481 27.795 1.00 30.38 963 ARG A O 1
ATOM 7795 N N . LEU A 1 964 ? 6.353 -7.020 28.928 1.00 31.27 964 LEU A N 1
ATOM 7796 C CA . LEU A 1 964 ? 6.316 -8.464 28.651 1.00 31.27 964 LEU A CA 1
ATOM 7797 C C . LEU A 1 964 ? 5.495 -8.815 27.399 1.00 31.27 964 LEU A C 1
ATOM 7799 O O . LEU A 1 964 ? 5.407 -9.978 27.030 1.00 31.27 964 LEU A O 1
ATOM 7803 N N . SER A 1 965 ? 5.032 -7.811 26.645 1.00 30.38 965 SER A N 1
ATOM 7804 C CA . SER A 1 965 ? 4.627 -7.965 25.234 1.00 30.38 965 SER A CA 1
ATOM 7805 C C . SER A 1 965 ? 5.809 -8.247 24.272 1.00 30.38 965 SER A C 1
ATOM 7807 O O . SER A 1 965 ? 5.694 -8.087 23.052 1.00 30.38 965 SER A O 1
ATOM 7809 N N . GLY A 1 966 ? 6.971 -8.624 24.822 1.00 27.83 966 GLY A N 1
ATOM 7810 C CA . GLY A 1 966 ? 8.180 -9.030 24.113 1.00 27.83 966 GLY A CA 1
ATOM 7811 C C . GLY A 1 966 ? 8.261 -10.550 24.000 1.00 27.83 966 GLY A C 1
ATOM 7812 O O . GLY A 1 966 ? 8.520 -11.238 24.982 1.00 27.83 966 GLY A O 1
ATOM 7813 N N . PHE A 1 967 ? 8.054 -11.058 22.789 1.00 27.73 967 PHE A N 1
ATOM 7814 C CA . PHE A 1 967 ? 8.024 -12.488 22.496 1.00 27.73 967 PHE A CA 1
ATOM 7815 C C . PHE A 1 967 ? 9.433 -13.105 22.498 1.00 27.73 967 PHE A C 1
ATOM 7817 O O . PHE A 1 967 ? 10.351 -12.559 21.879 1.00 27.73 967 PHE A O 1
ATOM 7824 N N . VAL A 1 968 ? 9.596 -14.257 23.153 1.00 22.84 968 VAL A N 1
ATOM 7825 C CA . VAL A 1 968 ? 10.839 -15.044 23.168 1.00 22.84 968 VAL A CA 1
ATOM 7826 C C . VAL A 1 968 ? 10.559 -16.407 22.553 1.00 22.84 968 VAL A C 1
ATOM 7828 O O . VAL A 1 968 ? 9.767 -17.169 23.092 1.00 22.84 968 VAL A O 1
ATOM 7831 N N . PHE A 1 969 ? 11.251 -16.735 21.461 1.00 23.38 969 PHE A N 1
ATOM 7832 C CA . PHE A 1 969 ? 11.271 -18.088 20.906 1.00 23.38 969 PHE A CA 1
ATOM 7833 C C . PHE A 1 969 ? 12.709 -18.537 20.641 1.00 23.38 969 PHE A C 1
ATOM 7835 O O . PHE A 1 969 ? 13.276 -18.316 19.572 1.00 23.38 969 PHE A O 1
ATOM 7842 N N . ALA A 1 970 ? 13.281 -19.191 21.648 1.00 24.16 970 ALA A N 1
ATOM 7843 C CA . ALA A 1 970 ? 14.424 -20.079 21.520 1.00 24.16 970 ALA A CA 1
ATOM 7844 C C . ALA A 1 970 ? 14.264 -21.193 22.562 1.00 24.16 970 ALA A C 1
ATOM 7846 O O . ALA A 1 970 ? 14.241 -20.921 23.761 1.00 24.16 970 ALA A O 1
ATOM 7847 N N . GLN A 1 971 ? 14.142 -22.442 22.112 1.00 25.91 971 GLN A N 1
ATOM 7848 C CA . GLN A 1 971 ? 14.384 -23.590 22.981 1.00 25.91 971 GLN A CA 1
ATOM 7849 C C . GLN A 1 971 ? 15.901 -23.758 23.105 1.00 25.91 971 GLN A C 1
ATOM 7851 O O . GLN A 1 971 ? 16.518 -24.430 22.282 1.00 25.91 971 GLN A O 1
ATOM 7856 N N . GLU A 1 972 ? 16.508 -23.132 24.111 1.00 26.31 972 GLU A N 1
ATOM 7857 C CA . GLU A 1 972 ? 17.826 -23.565 24.575 1.00 26.31 972 GLU A CA 1
ATOM 7858 C C . GLU A 1 972 ? 17.654 -24.749 25.533 1.00 26.31 972 GLU A C 1
ATOM 7860 O O . GLU A 1 972 ? 16.820 -24.725 26.441 1.00 26.31 972 GLU A O 1
ATOM 7865 N N . GLU A 1 973 ? 18.433 -25.812 25.322 1.00 26.06 973 GLU A N 1
ATOM 7866 C CA . GLU A 1 973 ? 18.457 -26.956 26.232 1.00 26.06 973 GLU A CA 1
ATOM 7867 C C . GLU A 1 973 ? 18.927 -26.528 27.627 1.00 26.06 973 GLU A C 1
ATOM 7869 O O . GLU A 1 973 ? 19.897 -25.780 27.771 1.00 26.06 973 GLU A O 1
ATOM 7874 N N . VAL A 1 974 ? 18.294 -27.065 28.674 1.00 27.36 974 VAL A N 1
ATOM 7875 C CA . VAL A 1 974 ? 18.629 -26.744 30.070 1.00 27.36 974 VAL A CA 1
ATOM 7876 C C . VAL A 1 974 ? 20.009 -27.297 30.448 1.00 27.36 974 VAL A C 1
ATOM 7878 O O . VAL A 1 974 ? 20.141 -28.380 31.025 1.00 27.36 974 VAL A O 1
ATOM 7881 N N . ARG A 1 975 ? 21.062 -26.518 30.184 1.00 25.86 975 ARG A N 1
ATOM 7882 C CA . ARG A 1 975 ? 22.391 -26.720 30.770 1.00 25.86 975 ARG A CA 1
ATOM 7883 C C . ARG A 1 975 ? 22.505 -25.912 32.057 1.00 25.86 975 ARG A C 1
ATOM 7885 O O . ARG A 1 975 ? 22.471 -24.687 32.057 1.00 25.86 975 ARG A O 1
ATOM 7892 N N . LYS A 1 976 ? 22.612 -26.637 33.172 1.00 26.78 976 LYS A N 1
ATOM 7893 C CA . LYS A 1 976 ? 22.693 -26.078 34.527 1.00 26.78 976 LYS A CA 1
ATOM 7894 C C . LYS A 1 976 ? 23.920 -25.177 34.670 1.00 26.78 976 LYS A C 1
ATOM 7896 O O . LYS A 1 976 ? 25.040 -25.628 34.434 1.00 26.78 976 LYS A O 1
ATOM 7901 N N . SER A 1 977 ? 23.714 -23.954 35.142 1.00 26.52 977 SER A N 1
ATOM 7902 C CA . SER A 1 977 ? 24.785 -23.106 35.655 1.00 26.52 977 SER A CA 1
ATOM 7903 C C . SER A 1 977 ? 25.249 -23.576 37.045 1.00 26.52 977 SER A C 1
ATOM 7905 O O . SER A 1 977 ? 24.422 -23.977 37.870 1.00 26.52 977 SER A O 1
ATOM 7907 N N . PRO A 1 978 ? 26.556 -23.508 37.347 1.00 29.31 978 PRO A N 1
ATOM 7908 C CA . PRO A 1 978 ? 27.053 -23.313 38.703 1.00 29.31 978 PRO A CA 1
ATOM 7909 C C . PRO A 1 978 ? 27.055 -21.814 39.080 1.00 29.31 978 PRO A C 1
ATOM 7911 O O . PRO A 1 978 ? 26.869 -20.939 38.234 1.00 29.31 978 PRO A O 1
ATOM 7914 N N . SER A 1 979 ? 27.224 -21.527 40.371 1.00 28.20 979 SER A N 1
ATOM 7915 C CA . SER A 1 979 ? 27.132 -20.191 40.988 1.00 28.20 979 SER A CA 1
ATOM 7916 C C . SER A 1 979 ? 28.394 -19.312 40.814 1.00 28.20 979 SER A C 1
ATOM 7918 O O . SER A 1 979 ? 29.454 -19.846 40.493 1.00 28.20 979 SER A O 1
ATOM 7920 N N . PRO A 1 980 ? 28.310 -17.978 41.035 1.00 33.41 980 PRO A N 1
ATOM 7921 C CA . PRO A 1 980 ? 29.376 -17.038 40.667 1.00 33.41 980 PRO A CA 1
ATOM 7922 C C . PRO A 1 980 ? 30.357 -16.672 41.803 1.00 33.41 980 PRO A C 1
ATOM 7924 O O . PRO A 1 980 ? 29.991 -15.982 42.751 1.00 33.41 980 PRO A O 1
ATOM 7927 N N . GLU A 1 981 ? 31.629 -17.029 41.621 1.00 27.61 981 GLU A N 1
ATOM 7928 C CA . GLU A 1 981 ? 32.833 -16.519 42.311 1.00 27.61 981 GLU A CA 1
ATOM 7929 C C . GLU A 1 981 ? 33.983 -16.562 41.272 1.00 27.61 981 GLU A C 1
ATOM 7931 O O . GLU A 1 981 ? 33.985 -17.468 40.441 1.00 27.61 981 GLU A O 1
ATOM 7936 N N . GLY A 1 982 ? 34.969 -15.662 41.178 1.00 26.98 982 GLY A N 1
ATOM 7937 C CA . GLY A 1 982 ? 35.248 -14.374 41.831 1.00 26.98 982 GLY A CA 1
ATOM 7938 C C . GLY A 1 982 ? 36.130 -13.504 40.897 1.00 26.98 982 GLY A C 1
ATOM 7939 O O . GLY A 1 982 ? 36.209 -13.796 39.705 1.00 26.98 982 GLY A O 1
ATOM 7940 N N . MET A 1 983 ? 36.771 -12.435 41.391 1.00 24.16 983 MET A N 1
ATOM 7941 C CA . MET A 1 983 ? 37.678 -11.590 40.579 1.00 24.16 983 MET A CA 1
ATOM 7942 C C . MET A 1 983 ? 39.151 -12.069 40.582 1.00 24.16 983 MET A C 1
ATOM 7944 O O . MET A 1 983 ? 39.554 -12.832 41.456 1.00 24.16 983 MET A O 1
ATOM 7948 N N . ASP A 1 984 ? 39.913 -11.487 39.643 1.00 26.03 984 ASP A N 1
ATOM 7949 C CA . ASP A 1 984 ? 41.360 -11.182 39.663 1.00 26.03 984 ASP A CA 1
ATOM 7950 C C . ASP A 1 984 ? 42.405 -12.111 38.982 1.00 26.03 984 ASP A C 1
ATOM 7952 O O . ASP A 1 984 ? 42.336 -13.335 38.988 1.00 26.03 984 ASP A O 1
ATOM 7956 N N . ASP A 1 985 ? 43.400 -11.408 38.412 1.00 25.64 985 ASP A N 1
ATOM 7957 C CA . ASP A 1 985 ? 44.806 -11.732 38.095 1.00 25.64 985 ASP A CA 1
ATOM 7958 C C . ASP A 1 985 ? 45.286 -12.665 36.939 1.00 25.64 985 ASP A C 1
ATOM 7960 O O . ASP A 1 985 ? 45.396 -13.880 37.042 1.00 25.64 985 ASP A O 1
ATOM 7964 N N . PHE A 1 986 ? 45.777 -11.985 35.883 1.00 22.88 986 PHE A N 1
ATOM 7965 C CA . PHE A 1 986 ? 47.169 -11.990 35.358 1.00 22.88 986 PHE A CA 1
ATOM 7966 C C . PHE A 1 986 ? 47.839 -13.246 34.709 1.00 22.88 986 PHE A C 1
ATOM 7968 O O . PHE A 1 986 ? 48.333 -14.139 35.383 1.00 22.88 986 PHE A O 1
ATOM 7975 N N . PHE A 1 987 ? 48.141 -13.081 33.403 1.00 23.95 987 PHE A N 1
ATOM 7976 C CA . PHE A 1 987 ? 49.347 -13.520 32.645 1.00 23.95 987 PHE A CA 1
ATOM 7977 C C . PHE A 1 987 ? 49.596 -14.992 32.201 1.00 23.95 987 PHE A C 1
ATOM 7979 O O . PHE A 1 987 ? 49.236 -15.961 32.846 1.00 23.95 987 PHE A O 1
ATOM 7986 N N . GLN A 1 988 ? 50.368 -15.064 31.096 1.00 24.47 988 GLN A N 1
ATOM 7987 C CA . GLN A 1 988 ? 51.260 -16.136 30.592 1.00 24.47 988 GLN A CA 1
ATOM 7988 C C . GLN A 1 988 ? 50.712 -17.425 29.919 1.00 24.47 988 GLN A C 1
ATOM 7990 O O . GLN A 1 988 ? 50.382 -18.405 30.566 1.00 24.47 988 GLN A O 1
ATOM 7995 N N . ALA A 1 989 ? 50.788 -17.401 28.576 1.00 22.53 989 ALA A N 1
ATOM 7996 C CA . ALA A 1 989 ? 51.779 -18.120 27.740 1.00 22.53 989 ALA A CA 1
ATOM 7997 C C . ALA A 1 989 ? 51.709 -19.650 27.468 1.00 22.53 989 ALA A C 1
ATOM 7999 O O . ALA A 1 989 ? 51.539 -20.464 28.362 1.00 22.53 989 ALA A O 1
ATOM 8000 N N . GLU A 1 990 ? 52.012 -19.951 26.193 1.00 24.52 990 GLU A N 1
ATOM 8001 C CA . GLU A 1 990 ? 52.766 -21.100 25.637 1.00 24.52 990 GLU A CA 1
ATOM 8002 C C . GLU A 1 990 ? 52.169 -22.539 25.634 1.00 24.52 990 GLU A C 1
ATOM 8004 O O . GLU A 1 990 ? 52.109 -23.242 26.637 1.00 24.52 990 GLU A O 1
ATOM 8009 N N . ASP A 1 991 ? 51.865 -22.969 24.397 1.00 24.50 991 ASP A N 1
ATOM 8010 C CA . ASP A 1 991 ? 52.435 -24.147 23.707 1.00 24.50 991 ASP A CA 1
ATOM 8011 C C . ASP A 1 991 ? 51.784 -25.557 23.669 1.00 24.50 991 ASP A C 1
ATOM 8013 O O . ASP A 1 991 ? 51.083 -26.038 24.553 1.00 24.50 991 ASP A O 1
ATOM 8017 N N . ASP A 1 992 ? 52.109 -26.190 22.530 1.00 23.61 992 ASP A N 1
ATOM 8018 C CA . ASP A 1 992 ? 52.238 -27.614 22.189 1.00 23.61 992 ASP A CA 1
ATOM 8019 C C . ASP A 1 992 ? 51.043 -28.565 21.906 1.00 23.61 992 ASP A C 1
ATOM 8021 O O . ASP A 1 992 ? 50.578 -29.348 22.727 1.00 23.61 992 ASP A O 1
ATOM 8025 N N . LEU A 1 993 ? 50.711 -28.598 20.602 1.00 22.59 993 LEU A N 1
ATOM 8026 C CA . LEU A 1 993 ? 50.989 -29.709 19.658 1.00 22.59 993 LEU A CA 1
ATOM 8027 C C . LEU A 1 993 ? 50.264 -31.083 19.739 1.00 22.59 993 LEU A C 1
ATOM 8029 O O . LEU A 1 993 ? 50.335 -31.827 20.706 1.00 22.59 993 LEU A O 1
ATOM 8033 N N . VAL A 1 994 ? 49.840 -31.497 18.529 1.00 23.30 994 VAL A N 1
ATOM 8034 C CA . VAL A 1 994 ? 49.811 -32.870 17.954 1.00 23.30 994 VAL A CA 1
ATOM 8035 C C . VAL A 1 994 ? 48.675 -33.821 18.400 1.00 23.30 994 VAL A C 1
ATOM 8037 O O . VAL A 1 994 ? 48.526 -34.141 19.568 1.00 23.30 994 VAL A O 1
ATOM 8040 N N . LEU A 1 995 ? 47.726 -34.204 17.524 1.00 23.91 995 LEU A N 1
ATOM 8041 C CA . LEU A 1 995 ? 47.766 -35.122 16.349 1.00 23.91 995 LEU A CA 1
ATOM 8042 C C . LEU A 1 995 ? 47.936 -36.621 16.687 1.00 23.91 995 LEU A C 1
ATOM 8044 O O . LEU A 1 995 ? 49.047 -37.058 16.956 1.00 23.91 995 LEU A O 1
ATOM 8048 N N . MET A 1 996 ? 46.892 -37.436 16.459 1.00 22.75 996 MET A N 1
ATOM 8049 C CA . MET A 1 996 ? 46.908 -38.434 15.367 1.00 22.75 996 MET A CA 1
ATOM 8050 C C . MET A 1 996 ? 45.561 -39.140 15.118 1.00 22.75 996 MET A C 1
ATOM 8052 O O . MET A 1 996 ? 44.687 -39.192 15.977 1.00 22.75 996 MET A O 1
ATOM 8056 N N . ASN A 1 997 ? 45.430 -39.659 13.892 1.00 24.48 997 ASN A N 1
ATOM 8057 C CA . ASN A 1 997 ? 44.283 -40.401 13.356 1.00 24.48 997 ASN A CA 1
ATOM 8058 C C . ASN A 1 997 ? 44.233 -41.862 13.841 1.00 24.48 997 ASN A C 1
ATOM 8060 O O . ASN A 1 997 ? 45.241 -42.372 14.327 1.00 24.48 997 ASN A O 1
ATOM 8064 N N . LEU A 1 998 ? 43.110 -42.532 13.529 1.00 24.75 998 LEU A N 1
ATOM 8065 C CA . LEU A 1 998 ? 42.948 -43.866 12.889 1.00 24.75 998 LEU A CA 1
ATOM 8066 C C . LEU A 1 998 ? 41.724 -44.595 13.494 1.00 24.75 998 LEU A C 1
ATOM 8068 O O . LEU A 1 998 ? 41.452 -44.416 14.677 1.00 24.75 998 LEU A O 1
ATOM 8072 N N . ASN A 1 999 ? 41.015 -45.508 12.822 1.00 26.25 999 ASN A N 1
ATOM 8073 C CA . ASN A 1 999 ? 40.584 -45.681 11.417 1.00 26.25 999 ASN A CA 1
ATOM 8074 C C . ASN A 1 999 ? 39.653 -46.922 11.391 1.00 26.25 999 ASN A C 1
ATOM 8076 O O . ASN A 1 999 ? 39.670 -47.674 12.362 1.00 26.25 999 ASN A O 1
ATOM 8080 N N . GLU A 1 1000 ? 38.980 -47.189 10.262 1.00 29.56 1000 GLU A N 1
ATOM 8081 C CA . GLU A 1 1000 ? 38.423 -48.515 9.886 1.00 29.56 1000 GLU A CA 1
ATOM 8082 C C . GLU A 1 1000 ? 37.302 -49.131 10.775 1.00 29.56 1000 GLU A C 1
ATOM 8084 O O . GLU A 1 1000 ? 37.121 -48.779 11.935 1.00 29.56 1000 GLU A O 1
ATOM 8089 N N . GLU A 1 1001 ? 36.544 -50.140 10.324 1.00 28.97 1001 GLU A N 1
ATOM 8090 C CA . GLU A 1 1001 ? 35.727 -50.294 9.095 1.00 28.97 1001 GLU A CA 1
ATOM 8091 C C . GLU A 1 1001 ? 34.878 -51.595 9.214 1.00 28.97 1001 GLU A C 1
ATOM 8093 O O . GLU A 1 1001 ? 35.077 -52.347 10.167 1.00 28.97 1001 GLU A O 1
ATOM 8098 N N . LEU A 1 1002 ? 34.003 -51.886 8.227 1.00 28.47 1002 LEU A N 1
ATOM 8099 C CA . LEU A 1 1002 ? 33.302 -53.179 7.984 1.00 28.47 1002 LEU A CA 1
ATOM 8100 C C . LEU A 1 1002 ? 32.222 -53.630 9.018 1.00 28.47 1002 LEU A C 1
ATOM 8102 O O . LEU A 1 1002 ? 32.380 -53.445 10.217 1.00 28.47 1002 LEU A O 1
ATOM 8106 N N . GLU A 1 1003 ? 31.124 -54.323 8.665 1.00 30.78 1003 GLU A N 1
ATOM 8107 C CA . GLU A 1 1003 ? 30.330 -54.425 7.415 1.00 30.78 1003 GLU A CA 1
ATOM 8108 C C . GLU A 1 1003 ? 29.003 -55.211 7.676 1.00 30.78 1003 GLU A C 1
ATOM 8110 O O . GLU A 1 1003 ? 28.943 -55.952 8.655 1.00 30.78 1003 GLU A O 1
ATOM 8115 N N . LYS A 1 1004 ? 28.026 -55.145 6.742 1.00 27.92 1004 LYS A N 1
ATOM 8116 C CA . LYS A 1 1004 ? 26.873 -56.079 6.524 1.00 27.92 1004 LYS A CA 1
ATOM 8117 C C . LYS A 1 1004 ? 25.674 -56.034 7.514 1.00 27.92 1004 LYS A C 1
ATOM 8119 O O . LYS A 1 1004 ? 25.869 -55.974 8.720 1.00 27.92 1004 LYS A O 1
ATOM 8124 N N . GLU A 1 1005 ? 24.417 -55.816 7.072 1.00 28.66 1005 GLU A N 1
ATOM 8125 C CA . GLU A 1 1005 ? 23.472 -56.659 6.260 1.00 28.66 1005 GLU A CA 1
ATOM 8126 C C . GLU A 1 1005 ? 22.894 -57.843 7.077 1.00 28.66 1005 GLU A C 1
ATOM 8128 O O . GLU A 1 1005 ? 23.684 -58.620 7.606 1.00 28.66 1005 GLU A O 1
ATOM 8133 N N . GLU A 1 1006 ? 21.584 -58.112 7.243 1.00 28.14 1006 GLU A N 1
ATOM 8134 C CA . GLU A 1 1006 ? 20.256 -57.462 6.993 1.00 28.14 1006 GLU A CA 1
ATOM 8135 C C . GLU A 1 1006 ? 19.294 -57.939 8.147 1.00 28.14 1006 GLU A C 1
ATOM 8137 O O . GLU A 1 1006 ? 19.774 -58.628 9.048 1.00 28.14 1006 GLU A O 1
ATOM 8142 N N . GLU A 1 1007 ? 17.982 -57.672 8.305 1.00 26.25 1007 GLU A N 1
ATOM 8143 C CA . GLU A 1 1007 ? 16.884 -57.068 7.506 1.00 26.25 1007 GLU A CA 1
ATOM 8144 C C . GLU A 1 1007 ? 15.808 -56.454 8.473 1.00 26.25 1007 GLU A C 1
ATOM 8146 O O . GLU A 1 1007 ? 16.148 -56.041 9.579 1.00 26.25 1007 GLU A O 1
ATOM 8151 N N . GLU A 1 1008 ? 14.524 -56.443 8.083 1.00 26.22 1008 GLU A N 1
ATOM 8152 C CA . GLU A 1 1008 ? 13.273 -56.178 8.827 1.00 26.22 1008 GLU A CA 1
ATOM 8153 C C . GLU A 1 1008 ? 12.918 -54.722 9.238 1.00 26.22 1008 GLU A C 1
ATOM 8155 O O . GLU A 1 1008 ? 13.268 -54.217 10.299 1.00 26.22 1008 GLU A O 1
ATOM 8160 N N . GLN A 1 1009 ? 12.028 -54.128 8.426 1.00 26.59 1009 GLN A N 1
ATOM 8161 C CA . GLN A 1 1009 ? 10.973 -53.146 8.771 1.00 26.59 1009 GLN A CA 1
ATOM 8162 C C . GLN A 1 1009 ? 11.353 -51.790 9.432 1.00 26.59 1009 GLN A C 1
ATOM 8164 O O . GLN A 1 1009 ? 11.456 -51.685 10.656 1.00 26.59 1009 GLN A O 1
ATOM 8169 N N . PRO A 1 1010 ? 11.358 -50.671 8.673 1.00 28.11 1010 PRO A N 1
ATOM 8170 C CA . PRO A 1 1010 ? 11.362 -49.327 9.252 1.00 28.11 1010 PRO A CA 1
ATOM 8171 C C . PRO A 1 1010 ? 9.957 -48.890 9.712 1.00 28.11 1010 PRO A C 1
ATOM 8173 O O . PRO A 1 1010 ? 9.026 -48.779 8.913 1.00 28.11 1010 PRO A O 1
ATOM 8176 N N . ALA A 1 1011 ? 9.811 -48.556 10.997 1.00 24.62 1011 ALA A N 1
ATOM 8177 C CA . ALA A 1 1011 ? 8.613 -47.891 11.512 1.00 24.62 1011 ALA A CA 1
ATOM 8178 C C . ALA A 1 1011 ? 8.509 -46.435 11.007 1.00 24.62 1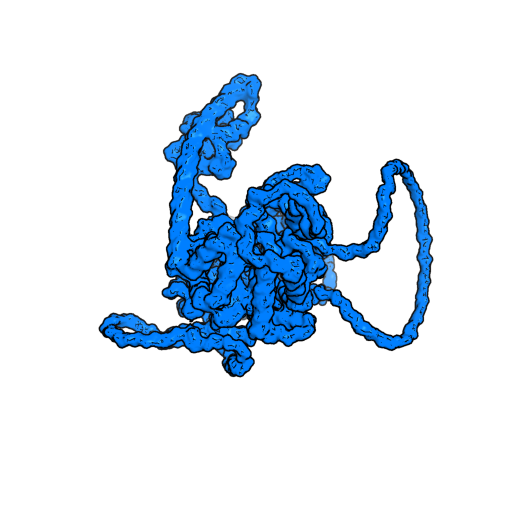011 ALA A C 1
ATOM 8180 O O . ALA A 1 1011 ? 9.506 -45.712 10.933 1.00 24.62 1011 ALA A O 1
ATOM 8181 N N . VAL A 1 1012 ? 7.292 -45.979 10.690 1.00 23.73 1012 VAL A N 1
ATOM 8182 C CA . VAL A 1 1012 ? 7.044 -44.637 10.132 1.00 23.73 1012 VAL A CA 1
ATOM 8183 C C . VAL A 1 1012 ? 7.131 -43.558 11.219 1.00 23.73 1012 VAL A C 1
ATOM 8185 O O . VAL A 1 1012 ? 6.148 -43.258 11.892 1.00 23.73 1012 VAL A O 1
ATOM 8188 N N . ASN A 1 1013 ? 8.299 -42.927 11.353 1.00 23.64 1013 ASN A N 1
ATOM 8189 C CA . ASN A 1 1013 ? 8.4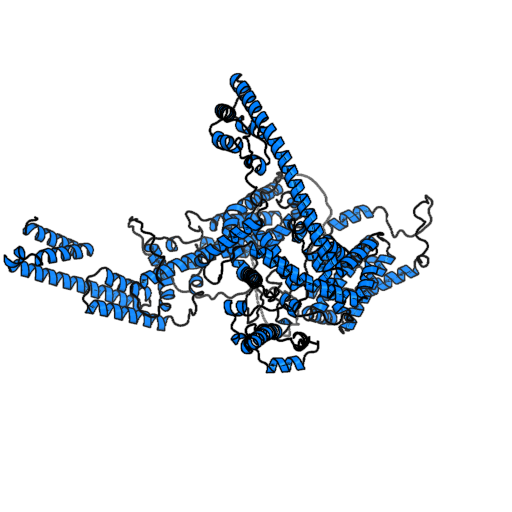80 -41.710 12.150 1.00 23.64 1013 ASN A CA 1
ATOM 8190 C C . ASN A 1 1013 ? 8.308 -40.455 11.277 1.00 23.64 1013 ASN A C 1
ATOM 8192 O O . ASN A 1 1013 ? 9.238 -40.011 10.607 1.00 23.64 1013 ASN A O 1
ATOM 8196 N N . LEU A 1 1014 ? 7.109 -39.867 11.304 1.00 22.86 1014 LEU A N 1
ATOM 8197 C CA . LEU A 1 1014 ? 6.784 -38.607 10.625 1.00 22.86 1014 LEU A CA 1
ATOM 8198 C C . LEU A 1 1014 ? 7.126 -37.387 11.498 1.00 22.86 1014 LEU A C 1
ATOM 8200 O O . LEU A 1 1014 ? 6.262 -36.826 12.173 1.00 22.86 1014 LEU A O 1
ATOM 8204 N N . THR A 1 1015 ? 8.377 -36.926 11.453 1.00 23.58 1015 THR A N 1
ATOM 8205 C CA . THR A 1 1015 ? 8.755 -35.599 11.970 1.00 23.58 1015 THR A CA 1
ATOM 8206 C C . THR A 1 1015 ? 8.604 -34.528 10.884 1.00 23.58 1015 THR A C 1
ATOM 8208 O O . THR A 1 1015 ? 9.149 -34.631 9.788 1.00 23.58 1015 THR A O 1
ATOM 8211 N N . ARG A 1 1016 ? 7.819 -33.482 11.176 1.00 23.39 1016 ARG A N 1
ATOM 8212 C CA . ARG A 1 1016 ? 7.512 -32.381 10.244 1.00 23.39 1016 ARG A CA 1
ATOM 8213 C C . ARG A 1 1016 ? 8.709 -31.441 10.036 1.00 23.39 1016 ARG A C 1
ATOM 8215 O O . ARG A 1 1016 ? 9.227 -30.895 11.006 1.00 23.39 1016 ARG A O 1
ATOM 8222 N N . SER A 1 1017 ? 8.989 -31.083 8.783 1.00 23.62 1017 SER A N 1
ATOM 8223 C CA . SER A 1 1017 ? 9.683 -29.837 8.412 1.00 23.62 1017 SER A CA 1
ATOM 8224 C C . SER A 1 1017 ? 9.060 -29.223 7.149 1.00 23.62 1017 SER A C 1
ATOM 8226 O O . SER A 1 1017 ? 9.503 -29.431 6.023 1.00 23.62 1017 SER A O 1
ATOM 8228 N N . GLY A 1 1018 ? 7.983 -28.454 7.330 1.00 25.00 1018 GLY A N 1
ATOM 8229 C CA . GLY A 1 1018 ? 7.299 -27.759 6.234 1.00 25.00 1018 GLY A CA 1
ATOM 8230 C C . GLY A 1 1018 ? 8.083 -26.544 5.731 1.00 25.00 1018 GLY A C 1
ATOM 8231 O O . GLY A 1 1018 ? 7.757 -25.420 6.099 1.00 25.00 1018 GLY A O 1
ATOM 8232 N N . SER A 1 1019 ? 9.116 -26.757 4.909 1.00 26.56 1019 SER A N 1
ATOM 8233 C CA . SER A 1 1019 ? 9.924 -25.668 4.332 1.00 26.56 1019 SER A CA 1
ATOM 8234 C C . SER A 1 1019 ? 10.472 -25.947 2.920 1.00 26.56 1019 SER A C 1
ATOM 8236 O O . SER A 1 1019 ? 11.567 -25.500 2.588 1.00 26.56 1019 SER A O 1
ATOM 8238 N N . GLU A 1 1020 ? 9.721 -26.656 2.071 1.00 24.61 1020 GLU A N 1
ATOM 8239 C CA . GLU A 1 1020 ? 10.043 -26.844 0.643 1.00 24.61 1020 GLU A CA 1
ATOM 8240 C C . GLU A 1 1020 ? 8.981 -26.208 -0.272 1.00 24.61 1020 GLU A C 1
ATOM 8242 O O . GLU A 1 1020 ? 8.135 -26.898 -0.829 1.00 24.61 1020 GLU A O 1
ATOM 8247 N N . PHE A 1 1021 ? 9.028 -24.881 -0.451 1.00 24.89 1021 PHE A N 1
ATOM 8248 C CA . PHE A 1 1021 ? 8.199 -24.182 -1.453 1.00 24.89 1021 PHE A CA 1
ATOM 8249 C C . PHE A 1 1021 ? 8.911 -23.018 -2.178 1.00 24.89 1021 PHE A C 1
ATOM 8251 O O . PHE A 1 1021 ? 8.283 -22.055 -2.602 1.00 24.89 1021 PHE A O 1
ATOM 8258 N N . TYR A 1 1022 ? 10.231 -23.128 -2.384 1.00 24.33 1022 TYR A N 1
ATOM 8259 C CA . TYR A 1 1022 ? 10.981 -22.282 -3.328 1.00 24.33 1022 TYR A CA 1
ATOM 8260 C C . TYR A 1 1022 ? 12.055 -23.088 -4.078 1.00 24.33 1022 TYR A C 1
ATOM 8262 O O . TYR A 1 1022 ? 13.192 -23.211 -3.629 1.00 24.33 1022 TYR A O 1
ATOM 8270 N N . ARG A 1 1023 ? 11.689 -23.630 -5.248 1.00 22.36 1023 ARG A N 1
ATOM 8271 C CA . ARG A 1 1023 ? 12.608 -24.235 -6.234 1.00 22.36 1023 ARG A CA 1
ATOM 8272 C C . ARG A 1 1023 ? 12.072 -24.044 -7.662 1.00 22.36 1023 ARG A C 1
ATOM 8274 O O . ARG A 1 1023 ? 11.517 -24.966 -8.256 1.00 22.36 1023 ARG A O 1
ATOM 8281 N N . MET A 1 1024 ? 12.268 -22.856 -8.241 1.00 23.77 1024 MET A N 1
ATOM 8282 C CA . MET A 1 1024 ? 12.274 -22.753 -9.707 1.00 23.77 1024 MET A CA 1
ATOM 8283 C C . MET A 1 1024 ? 13.536 -23.434 -10.251 1.00 23.77 1024 MET A C 1
ATOM 8285 O O . MET A 1 1024 ? 14.604 -23.355 -9.643 1.00 23.77 1024 MET A O 1
ATOM 8289 N N . ARG A 1 1025 ? 13.411 -24.125 -11.387 1.00 22.11 1025 ARG A N 1
ATOM 8290 C CA . ARG A 1 1025 ? 14.523 -24.831 -12.035 1.00 22.11 1025 ARG A CA 1
ATOM 8291 C C . ARG A 1 1025 ? 15.167 -23.931 -13.085 1.00 22.11 1025 ARG A C 1
ATOM 8293 O O . ARG A 1 1025 ? 14.504 -23.567 -14.051 1.00 22.11 1025 ARG A O 1
ATOM 8300 N N . PHE A 1 1026 ? 16.460 -23.659 -12.947 1.00 24.84 1026 PHE A N 1
ATOM 8301 C CA . PHE A 1 1026 ? 17.280 -23.242 -14.083 1.00 24.84 1026 PHE A CA 1
ATOM 8302 C C . PHE A 1 1026 ? 17.753 -24.486 -14.849 1.00 24.84 1026 PHE A C 1
ATOM 8304 O O . PHE A 1 1026 ? 17.981 -25.538 -14.251 1.00 24.84 1026 PHE A O 1
ATOM 8311 N N . PHE A 1 1027 ? 17.846 -24.385 -16.176 1.00 24.11 1027 PHE A N 1
ATOM 8312 C CA . PHE A 1 1027 ? 18.330 -25.462 -17.041 1.00 24.11 1027 PHE A CA 1
ATOM 8313 C C . PHE A 1 1027 ? 19.806 -25.245 -17.379 1.00 24.11 1027 PHE A C 1
ATOM 8315 O O . PHE A 1 1027 ? 20.134 -24.349 -18.157 1.00 24.11 1027 PHE A O 1
ATOM 8322 N N . ASP A 1 1028 ? 20.678 -26.107 -16.863 1.00 21.45 1028 ASP A N 1
ATOM 8323 C CA . ASP A 1 1028 ? 22.079 -26.143 -17.277 1.00 21.45 1028 ASP A CA 1
ATOM 8324 C C . ASP A 1 1028 ? 22.234 -26.701 -18.698 1.00 21.45 1028 ASP A C 1
ATOM 8326 O O . ASP A 1 1028 ? 21.708 -27.765 -19.042 1.00 21.45 1028 ASP A O 1
ATOM 8330 N N . ARG A 1 1029 ? 23.030 -26.003 -19.516 1.00 24.52 1029 ARG A N 1
ATOM 8331 C CA . ARG A 1 1029 ? 23.680 -26.557 -20.710 1.00 24.52 1029 ARG A CA 1
ATOM 8332 C C . ARG A 1 1029 ? 25.069 -25.955 -20.883 1.00 24.52 1029 ARG A C 1
ATOM 8334 O O . ARG A 1 1029 ? 25.227 -24.860 -21.417 1.00 24.52 1029 ARG A O 1
ATOM 8341 N N . GLU A 1 1030 ? 26.074 -26.714 -20.471 1.00 22.22 1030 GLU A N 1
ATOM 8342 C CA . GLU A 1 1030 ? 27.473 -26.454 -20.801 1.00 22.22 1030 GLU A CA 1
ATOM 8343 C C . GLU A 1 1030 ? 27.708 -26.543 -22.319 1.00 22.22 1030 GLU A C 1
ATOM 8345 O O . GLU A 1 1030 ? 27.159 -27.437 -22.968 1.00 22.22 1030 GLU A O 1
ATOM 8350 N N . CYS A 1 1031 ? 28.592 -25.700 -22.872 1.00 23.00 1031 CYS A N 1
ATOM 8351 C CA . CYS A 1 1031 ? 29.524 -26.114 -23.935 1.00 23.00 1031 CYS A CA 1
ATOM 8352 C C . CYS A 1 1031 ? 30.604 -25.065 -24.270 1.00 23.00 1031 CYS A C 1
ATOM 8354 O O . CYS A 1 1031 ? 30.317 -24.027 -24.859 1.00 23.00 1031 CYS A O 1
ATOM 8356 N N . THR A 1 1032 ? 31.866 -25.470 -24.079 1.00 24.38 1032 THR A N 1
ATOM 8357 C CA . THR A 1 1032 ? 33.070 -25.084 -24.857 1.00 24.38 1032 THR A CA 1
ATOM 8358 C C . THR A 1 1032 ? 33.611 -23.641 -24.808 1.00 24.38 1032 THR A C 1
ATOM 8360 O O . THR A 1 1032 ? 32.902 -22.653 -24.956 1.00 24.38 1032 THR A O 1
ATOM 8363 N N . SER A 1 1033 ? 34.937 -23.545 -24.665 1.00 25.11 1033 SER A N 1
ATOM 8364 C CA . SER A 1 1033 ? 35.701 -22.310 -24.437 1.00 25.11 1033 SER A CA 1
ATOM 8365 C C . SER A 1 1033 ? 35.981 -21.477 -25.704 1.00 25.11 1033 SER A C 1
ATOM 8367 O O . SER A 1 1033 ? 36.232 -22.051 -26.768 1.00 25.11 1033 SER A O 1
ATOM 8369 N N . PRO A 1 1034 ? 36.078 -20.136 -25.600 1.00 26.45 1034 PRO A N 1
ATOM 8370 C CA . PRO A 1 1034 ? 36.614 -19.281 -26.658 1.00 26.45 1034 PRO A CA 1
ATOM 8371 C C . PRO A 1 1034 ? 38.155 -19.228 -26.643 1.00 26.45 1034 PRO A C 1
ATOM 8373 O O . PRO A 1 1034 ? 38.787 -19.236 -25.588 1.00 26.45 1034 PRO A O 1
ATOM 8376 N N . VAL A 1 1035 ? 38.763 -19.122 -27.828 1.00 23.05 1035 VAL A N 1
ATOM 8377 C CA . VAL A 1 1035 ? 40.216 -18.931 -28.014 1.00 23.05 1035 VAL A CA 1
ATOM 8378 C C . VAL A 1 1035 ? 40.563 -17.438 -28.006 1.00 23.05 1035 VAL A C 1
ATOM 8380 O O . VAL A 1 1035 ? 39.837 -16.625 -28.576 1.00 23.05 1035 VAL A O 1
ATOM 8383 N N . THR A 1 1036 ? 41.693 -17.076 -27.396 1.00 22.66 1036 THR A N 1
ATOM 8384 C CA . THR A 1 1036 ? 42.205 -15.699 -27.340 1.00 22.66 1036 THR A CA 1
ATOM 8385 C C . THR A 1 1036 ? 42.756 -15.211 -28.685 1.00 22.66 1036 THR A C 1
ATOM 8387 O O . THR A 1 1036 ? 43.536 -15.899 -29.342 1.00 22.66 1036 THR A O 1
ATOM 8390 N N . VAL A 1 1037 ? 42.401 -13.980 -29.072 1.00 25.81 1037 VAL A N 1
ATOM 8391 C CA . VAL A 1 1037 ? 43.041 -13.210 -30.155 1.00 25.81 1037 VAL A CA 1
ATOM 8392 C C . VAL A 1 1037 ? 43.161 -11.749 -29.705 1.00 25.81 1037 VAL A C 1
ATOM 8394 O O . VAL A 1 1037 ? 42.282 -11.241 -29.013 1.00 25.81 1037 VAL A O 1
ATOM 8397 N N . ASP A 1 1038 ? 44.278 -11.110 -30.052 1.00 24.44 1038 ASP A N 1
ATOM 8398 C CA . ASP A 1 1038 ? 44.756 -9.857 -29.453 1.00 24.44 1038 ASP A CA 1
ATOM 8399 C C . ASP A 1 1038 ? 44.186 -8.573 -30.103 1.00 24.44 1038 ASP A C 1
ATOM 8401 O O . ASP A 1 1038 ? 43.659 -8.586 -31.218 1.00 24.44 1038 ASP A O 1
ATOM 8405 N N . ASN A 1 1039 ? 44.307 -7.445 -29.399 1.00 26.73 1039 ASN A N 1
ATOM 8406 C CA . ASN A 1 1039 ? 43.787 -6.131 -29.782 1.00 26.73 1039 ASN A CA 1
ATOM 8407 C C . ASN A 1 1039 ? 44.740 -5.334 -30.690 1.00 26.73 1039 ASN A C 1
ATOM 8409 O O . ASN A 1 1039 ? 45.958 -5.364 -30.529 1.00 26.73 1039 ASN A O 1
ATOM 8413 N N . SER A 1 1040 ? 44.191 -4.474 -31.560 1.00 24.09 1040 SER A N 1
ATOM 8414 C CA . SER A 1 1040 ? 44.856 -3.207 -31.931 1.00 24.09 1040 SER A CA 1
ATOM 8415 C C . SER A 1 1040 ? 43.898 -2.173 -32.546 1.00 24.09 1040 SER A C 1
ATOM 8417 O O . SER A 1 1040 ? 43.389 -2.352 -33.646 1.00 24.09 1040 SER A O 1
ATOM 8419 N N . GLN A 1 1041 ? 43.700 -1.079 -31.803 1.00 24.33 1041 GLN A N 1
ATOM 8420 C CA . GLN A 1 1041 ? 43.642 0.329 -32.241 1.00 24.33 1041 GLN A CA 1
ATOM 8421 C C . GLN A 1 1041 ? 43.093 0.685 -33.643 1.00 24.33 1041 GLN A C 1
ATOM 8423 O O . GLN A 1 1041 ? 43.714 0.378 -34.656 1.00 24.33 1041 GLN A O 1
ATOM 8428 N N . TYR A 1 1042 ? 42.076 1.558 -33.680 1.00 26.75 1042 TYR A N 1
ATOM 8429 C CA . TYR A 1 1042 ? 42.148 2.824 -34.436 1.00 26.75 1042 TYR A CA 1
ATOM 8430 C C . TYR A 1 1042 ? 41.178 3.875 -33.858 1.00 26.75 1042 TYR A C 1
ATOM 8432 O O . TYR A 1 1042 ? 40.193 3.526 -33.212 1.00 26.75 1042 TYR A O 1
ATOM 8440 N N . GLU A 1 1043 ? 41.489 5.160 -34.049 1.00 22.30 1043 GLU A N 1
ATOM 8441 C CA . GLU A 1 1043 ? 40.869 6.293 -33.343 1.00 22.30 1043 GLU A CA 1
ATOM 8442 C C . GLU A 1 1043 ? 39.864 7.112 -34.178 1.00 22.30 1043 GLU A C 1
ATOM 8444 O O . GLU A 1 1043 ? 39.999 7.217 -35.395 1.00 22.30 1043 GLU A O 1
ATOM 8449 N N . ALA A 1 1044 ? 38.988 7.814 -33.443 1.00 25.48 1044 ALA A N 1
ATOM 8450 C CA . ALA A 1 1044 ? 38.396 9.129 -33.735 1.00 25.48 1044 ALA A CA 1
ATOM 8451 C C . ALA A 1 1044 ? 37.430 9.321 -34.931 1.00 25.48 1044 ALA A C 1
ATOM 8453 O O . ALA A 1 1044 ? 37.560 8.744 -36.007 1.00 25.48 1044 ALA A O 1
ATOM 8454 N N . GLY A 1 1045 ? 36.478 10.243 -34.728 1.00 23.88 1045 GLY A N 1
ATOM 8455 C CA . GLY A 1 1045 ? 35.552 10.739 -35.751 1.00 23.88 1045 GLY A CA 1
ATOM 8456 C C . GLY A 1 1045 ? 34.132 10.940 -35.222 1.00 23.88 1045 GLY A C 1
ATOM 8457 O O . GLY A 1 1045 ? 33.275 10.091 -35.449 1.00 23.88 1045 GLY A O 1
ATOM 8458 N N . SER A 1 1046 ? 33.880 12.053 -34.528 1.00 26.41 1046 SER A N 1
ATOM 8459 C CA . SER A 1 1046 ? 32.515 12.560 -34.351 1.00 26.41 1046 SER A CA 1
ATOM 8460 C C . SER A 1 1046 ? 32.000 13.153 -35.667 1.00 26.41 1046 SER A C 1
ATOM 8462 O O . SER A 1 1046 ? 32.791 13.567 -36.514 1.00 26.41 1046 SER A O 1
ATOM 8464 N N . ASP A 1 1047 ? 30.683 13.193 -35.849 1.00 24.97 1047 ASP A N 1
ATOM 8465 C CA . ASP A 1 1047 ? 29.924 14.448 -35.739 1.00 24.97 1047 ASP A CA 1
ATOM 8466 C C . ASP A 1 1047 ? 28.412 14.151 -35.756 1.00 24.97 1047 ASP A C 1
ATOM 8468 O O . ASP A 1 1047 ? 27.984 13.023 -36.003 1.00 24.97 1047 ASP A O 1
ATOM 8472 N N . SER A 1 1048 ? 27.613 15.141 -35.363 1.00 28.69 1048 SER A N 1
ATOM 8473 C CA . SER A 1 1048 ? 26.190 15.005 -35.038 1.00 28.69 1048 SER A CA 1
ATOM 8474 C C . SER A 1 1048 ? 25.256 15.269 -36.216 1.00 28.69 1048 SER A C 1
ATOM 8476 O O . SER A 1 1048 ? 25.456 16.249 -36.927 1.00 28.69 1048 SER A O 1
ATOM 8478 N N . GLU A 1 1049 ? 24.138 14.546 -36.281 1.00 25.50 1049 GLU A N 1
ATOM 8479 C CA . GLU A 1 1049 ? 22.881 15.067 -36.837 1.00 25.50 1049 GLU A CA 1
ATOM 8480 C C . GLU A 1 1049 ? 21.689 14.418 -36.105 1.00 25.50 1049 GLU A C 1
ATOM 8482 O O . GLU A 1 1049 ? 21.655 13.203 -35.903 1.00 25.50 1049 GLU A O 1
ATOM 8487 N N . TYR A 1 1050 ? 20.753 15.252 -35.643 1.00 25.88 1050 TYR A N 1
ATOM 8488 C CA . TYR A 1 1050 ? 19.523 14.884 -34.924 1.00 25.88 1050 TYR A CA 1
ATOM 8489 C C . TYR A 1 1050 ? 18.304 15.377 -35.738 1.00 25.88 1050 TYR A C 1
ATOM 8491 O O . TYR A 1 1050 ? 18.478 15.992 -36.788 1.00 25.88 1050 TYR A O 1
ATOM 8499 N N . ASP A 1 1051 ? 17.089 15.125 -35.246 1.00 27.53 1051 ASP A N 1
ATOM 8500 C CA . ASP A 1 1051 ? 15.812 15.668 -35.750 1.00 27.53 1051 ASP A CA 1
ATOM 8501 C C . ASP A 1 1051 ? 15.386 15.275 -37.182 1.00 27.53 1051 ASP A C 1
ATOM 8503 O O . ASP A 1 1051 ? 15.472 16.066 -38.120 1.00 27.53 1051 ASP A O 1
ATOM 8507 N N . PHE A 1 1052 ? 14.793 14.077 -37.346 1.00 24.48 1052 PHE A N 1
ATOM 8508 C CA . PHE A 1 1052 ? 13.927 13.789 -38.510 1.00 24.48 1052 PHE A CA 1
ATOM 8509 C C . PHE A 1 1052 ? 12.848 12.697 -38.295 1.00 24.48 1052 PHE A C 1
ATOM 8511 O O . PHE A 1 1052 ? 12.645 11.842 -39.154 1.00 24.48 1052 PHE A O 1
ATOM 8518 N N . PHE A 1 1053 ? 12.132 12.699 -37.160 1.00 26.52 1053 PHE A N 1
ATOM 8519 C CA . PHE A 1 1053 ? 11.003 11.775 -36.922 1.00 26.52 1053 PHE A CA 1
ATOM 8520 C C . PHE A 1 1053 ? 9.804 12.445 -36.227 1.00 26.52 1053 PHE A C 1
ATOM 8522 O O . PHE A 1 1053 ? 9.581 12.252 -35.040 1.00 26.52 1053 PHE A O 1
ATOM 8529 N N . HIS A 1 1054 ? 9.010 13.206 -36.991 1.00 27.45 1054 HIS A N 1
ATOM 8530 C CA . HIS A 1 1054 ? 7.627 13.570 -36.633 1.00 27.45 1054 HIS A CA 1
ATOM 8531 C C . HIS A 1 1054 ? 6.767 13.841 -37.887 1.00 27.45 1054 HIS A C 1
ATOM 8533 O O . HIS A 1 1054 ? 6.268 14.942 -38.111 1.00 27.45 1054 HIS A O 1
ATOM 8539 N N . THR A 1 1055 ? 6.632 12.837 -38.759 1.00 27.61 1055 THR A N 1
ATOM 8540 C CA . THR A 1 1055 ? 5.511 12.656 -39.711 1.00 27.61 1055 THR A CA 1
ATOM 8541 C C . THR A 1 1055 ? 5.648 11.301 -40.419 1.00 27.61 1055 THR A C 1
ATOM 8543 O O . THR A 1 1055 ? 6.735 10.725 -40.419 1.00 27.61 1055 THR A O 1
ATOM 8546 N N . PHE A 1 1056 ? 4.558 10.848 -41.047 1.00 22.22 1056 PHE A N 1
ATOM 8547 C CA . PHE A 1 1056 ? 4.395 9.582 -41.779 1.00 22.22 1056 PHE A CA 1
ATOM 8548 C C . PHE A 1 1056 ? 4.269 8.305 -40.934 1.00 22.22 1056 PHE A C 1
ATOM 8550 O O . PHE A 1 1056 ? 5.181 7.479 -40.863 1.00 22.22 1056 PHE A O 1
ATOM 8557 N N . GLU A 1 1057 ? 3.059 8.129 -40.397 1.00 28.70 1057 GLU A N 1
ATOM 8558 C CA . GLU A 1 1057 ? 2.243 6.974 -40.816 1.00 28.70 1057 GLU A CA 1
ATOM 8559 C C . GLU A 1 1057 ? 1.809 7.129 -42.290 1.00 28.70 1057 GLU A C 1
ATOM 8561 O O . GLU A 1 1057 ? 1.537 8.285 -42.700 1.00 28.70 1057 GLU A O 1
#

pLDDT: mean 71.36, std 23.3, range [21.45, 97.94]

Radius of gyration: 40.18 Å; Cα contacts (8 Å, |Δi|>4): 972; chains: 1; bounding box: 102×109×143 Å

Sequence (1057 aa):
MKNKQELRREYKALIKQAKTFKNEKKYTQAAQLCDKILGNPKLSGTSPKIATSAMMLKKELIELTKESVDFGIRKAIVMRNIGRFADAIQALEQLSQTTVLSPDNYQKILQLQQETIAEAHSKIKGVFTSKETIDQTIPPTVLCKESYLAEKNEIFAQHPLKMKESFSARVDWVLRLIQFLKQHMLKANDTFPFIKEEFLQQNAAGAQKRFSFMGNITLPYFSGYRNGISILMQRMCDRAFRNAANDYYLEDSVDILRMLFETIYRFPRSERGLLTKYLPWGEHSWYLLDFFSAIFATTDLCFINDGFENGLSIAPFNFDGDVVKQKQLIQFHSVMLTFRALVKHSITDILTKDLEFLSVFFEQVKNHLSSGTPLTPMEKPENLETLLRFSKHSFLLLKLIALLPRNYAKSTYSLEVIQETGVSLDTIESVDKQKLCEWLANKSEPITPIDKFLPADNKTPEPEPEKVHPIWSQSLLESTQKATKGQQLTLCAIKDSNQLAPHTRFQILGFEDFLSIKNRLSLLRVLEMTGEFFMPRNWGNKQKTLDIIDIDMVGKIRSALSHPEEREYLSVIKDLEKDPVLLEQLHNELMIFSGSVYELVVSRESELDWQVEDTSSGYDDWKDAMDLYWQSIKKHYSLDKKTSSHILTKPLLEEKERDTLLGLVLPAHHKMLKDCLANDVSFFIANKKSPLNLFDEITANLSSTDKKQNADKRQVKKLLTKADKIYRVYKSDFETKKRKEDTLNNQRIKQNQSDAMTNLYPGILQVAHTFWKAEKNDSNDLSEILEKLIDRLDLLTALLEEEKLDDDSLREFQELLHTRIKDDIRFSQSIAYLLGQIISCINKLSSLCDLSLINQTLHDKLGDLISLRNALEHSDPFVESSVTSFYNMFSPLTQLMACTVGEIVFYFNPDIKDFQTRLKIQFPDMDFEGLTSASSSYSGSTSSLPSLISPTGLRVKQENALRLSGFVFAQEEVRKSPSPEGMDDFFQAEDDLVLMNLNEELEKEEEEQPAVNLTRSGSEFYRMRFFDRECTSPVTVDNSQYEAGSDSEYDFFHTFE